Protein 2LT8 (pdb70)

InterPro domains:
  IPR001542 Defensin, invertebrate/fungal [PF01097] (1-40)
  IPR036574 Knottin, scorpion toxin-like superfamily [G3DSA:3.30.30.10] (7-42)
  IPR036574 Knottin, scorpion toxin-like superfamily [SSF57095] (1-41)

Structure (mmCIF, N/CA/C/O backbone):
data_2LT8
#
_entry.id   2LT8
#
loop_
_atom_site.group_PDB
_atom_site.id
_atom_site.type_symbol
_atom_site.label_atom_id
_atom_site.label_alt_id
_atom_site.label_comp_id
_atom_site.label_asym_id
_atom_site.label_entity_id
_atom_site.label_seq_id
_atom_site.pdbx_PDB_ins_code
_atom_site.Cartn_x
_atom_site.Cartn_y
_atom_site.Cartn_z
_atom_site.occupancy
_atom_site.B_iso_or_equiv
_atom_site.auth_seq_id
_atom_site.auth_comp_id
_atom_site.auth_asym_id
_atom_site.auth_atom_id
_atom_site.pdbx_PDB_model_num
ATOM 1 N N . GLY A 1 1 ? -1.178 0.596 1.748 1.00 25.00 1 GLY A N 1
ATOM 2 C CA . GLY A 1 1 ? -0.023 1.009 0.937 1.00 25.00 1 GLY A CA 1
ATOM 3 C C . GLY A 1 1 ? 0.662 -0.177 0.323 1.00 25.00 1 GLY A C 1
ATOM 4 O O . GLY A 1 1 ? 0.174 -1.279 0.487 1.00 25.00 1 GLY A O 1
ATOM 9 N N . PHE A 1 2 ? 1.768 0.044 -0.383 1.00 25.00 2 PHE A N 1
ATOM 10 C CA . PHE A 1 2 ? 2.547 -1.040 -1.006 1.00 25.00 2 PHE A CA 1
ATOM 11 C C . PHE A 1 2 ? 1.679 -1.919 -1.910 1.00 25.00 2 PHE A C 1
ATOM 12 O O . PHE A 1 2 ? 1.721 -3.133 -1.847 1.00 25.00 2 PHE A O 1
ATOM 29 N N . GLY A 1 3 ? 0.859 -1.268 -2.725 1.00 25.00 3 GLY A N 1
ATOM 30 C CA . GLY A 1 3 ? 0.005 -1.966 -3.671 1.00 25.00 3 GLY A CA 1
ATOM 31 C C . GLY A 1 3 ? -1.313 -2.433 -3.097 1.00 25.00 3 GLY A C 1
ATOM 32 O O . GLY A 1 3 ? -2.224 -2.765 -3.845 1.00 25.00 3 GLY A O 1
ATOM 36 N N . CYS A 1 4 ? -1.436 -2.450 -1.778 1.00 25.00 4 CYS A N 1
ATOM 37 C CA . CYS A 1 4 ? -2.642 -2.961 -1.141 1.00 25.00 4 CYS A CA 1
ATOM 38 C C . CYS A 1 4 ? -3.518 -1.865 -0.498 1.00 25.00 4 CYS A C 1
ATOM 39 O O . CYS A 1 4 ? -2.995 -0.873 0.035 1.00 25.00 4 CYS A O 1
ATOM 46 N N . PRO A 1 5 ? -4.863 -2.028 -0.528 1.00 25.00 5 PRO A N 1
ATOM 47 C CA . PRO A 1 5 ? -5.609 -3.140 -1.141 1.00 25.00 5 PRO A CA 1
ATOM 48 C C . PRO A 1 5 ? -5.555 -3.104 -2.671 1.00 25.00 5 PRO A C 1
ATOM 49 O O . PRO A 1 5 ? -5.594 -2.038 -3.271 1.00 25.00 5 PRO A O 1
ATOM 60 N N . GLY A 1 6 ? -5.448 -4.275 -3.280 1.00 25.00 6 GLY A N 1
ATOM 61 C CA . GLY A 1 6 ? -5.349 -4.373 -4.730 1.00 25.00 6 GLY A CA 1
ATOM 62 C C . GLY A 1 6 ? -4.385 -5.467 -5.134 1.00 25.00 6 GLY A C 1
ATOM 63 O O . GLY A 1 6 ? -4.799 -6.494 -5.658 1.00 25.00 6 GLY A O 1
ATOM 67 N N . ASP A 1 7 ? -3.111 -5.268 -4.838 1.00 25.00 7 ASP A N 1
ATOM 68 C CA . ASP A 1 7 ? -2.068 -6.245 -5.157 1.00 25.00 7 ASP A CA 1
ATOM 69 C C . ASP A 1 7 ? -1.286 -6.702 -3.930 1.00 25.00 7 ASP A C 1
ATOM 70 O O . ASP A 1 7 ? -0.654 -5.904 -3.235 1.00 25.00 7 ASP A O 1
ATOM 79 N N . ALA A 1 8 ? -1.309 -8.005 -3.687 1.00 25.00 8 ALA A N 1
ATOM 80 C CA . ALA A 1 8 ? -0.572 -8.599 -2.580 1.00 25.00 8 ALA A CA 1
ATOM 81 C C . ALA A 1 8 ? 0.908 -8.832 -2.936 1.00 25.00 8 ALA A C 1
ATOM 82 O O . ALA A 1 8 ? 1.733 -9.007 -2.044 1.00 25.00 8 ALA A O 1
ATOM 89 N N . TYR A 1 9 ? 1.243 -8.865 -4.219 1.00 25.00 9 TYR A N 1
ATOM 90 C CA . TYR A 1 9 ? 2.623 -9.145 -4.623 1.00 25.00 9 TYR A CA 1
ATOM 91 C C . TYR A 1 9 ? 3.555 -8.003 -4.221 1.00 25.00 9 TYR A C 1
ATOM 92 O O . TYR A 1 9 ? 4.601 -8.238 -3.636 1.00 25.00 9 TYR A O 1
ATOM 110 N N . GLN A 1 10 ? 3.155 -6.767 -4.474 1.00 25.00 10 GLN A N 1
ATOM 111 C CA . GLN A 1 10 ? 3.964 -5.612 -4.079 1.00 25.00 10 GLN A CA 1
ATOM 112 C C . GLN A 1 10 ? 4.094 -5.544 -2.551 1.00 25.00 10 GLN A C 1
ATOM 113 O O . GLN A 1 10 ? 5.144 -5.184 -2.015 1.00 25.00 10 GLN A O 1
ATOM 127 N N . CYS A 1 11 ? 3.042 -5.950 -1.851 1.00 25.00 11 CYS A N 1
ATOM 128 C CA . CYS A 1 11 ? 3.064 -6.020 -0.391 1.00 25.00 11 CYS A CA 1
ATOM 129 C C . CYS A 1 11 ? 4.103 -7.054 0.063 1.00 25.00 11 CYS A C 1
ATOM 130 O O . CYS A 1 11 ? 4.882 -6.824 0.994 1.00 25.00 11 CYS A O 1
ATOM 137 N N . SER A 1 12 ? 4.141 -8.179 -0.634 1.00 25.00 12 SER A N 1
ATOM 138 C CA . SER A 1 12 ? 5.119 -9.232 -0.369 1.00 25.00 12 SER A CA 1
ATOM 139 C C . SER A 1 12 ? 6.536 -8.749 -0.648 1.00 25.00 12 SER A C 1
ATOM 140 O O . SER A 1 12 ? 7.421 -8.968 0.167 1.00 0.00 12 SER A O 1
ATOM 148 N N . GLU A 1 13 ? 6.757 -8.064 -1.762 1.00 25.00 13 GLU A N 1
ATOM 149 C CA . GLU A 1 13 ? 8.078 -7.540 -2.084 1.00 25.00 13 GLU A CA 1
ATOM 150 C C . GLU A 1 13 ? 8.548 -6.560 -1.022 1.00 25.00 13 GLU A C 1
ATOM 151 O O . GLU A 1 13 ? 9.700 -6.609 -0.593 1.00 25.00 13 GLU A O 1
ATOM 163 N N . HIS A 1 14 ? 7.648 -5.706 -0.558 1.00 25.00 14 HIS A N 1
ATOM 164 C CA . HIS A 1 14 ? 7.973 -4.761 0.507 1.00 25.00 14 HIS A CA 1
ATOM 165 C C . HIS A 1 14 ? 8.422 -5.511 1.757 1.00 25.00 14 HIS A C 1
ATOM 166 O O . HIS A 1 14 ? 9.459 -5.199 2.338 1.00 25.00 14 HIS A O 1
ATOM 180 N N . CYS A 1 15 ? 7.672 -6.528 2.149 1.00 25.00 15 CYS A N 1
ATOM 181 C CA . CYS A 1 15 ? 8.026 -7.315 3.322 1.00 25.00 15 CYS A CA 1
ATOM 182 C C . CYS A 1 15 ? 9.348 -8.057 3.144 1.00 25.00 15 CYS A C 1
ATOM 183 O O . CYS A 1 15 ? 10.180 -8.062 4.041 1.00 25.00 15 CYS A O 1
ATOM 190 N N . ARG A 1 16 ? 9.564 -8.652 1.982 1.00 25.00 16 ARG A N 1
ATOM 191 C CA . ARG A 1 16 ? 10.824 -9.356 1.707 1.00 25.00 16 ARG A CA 1
ATOM 192 C C . ARG A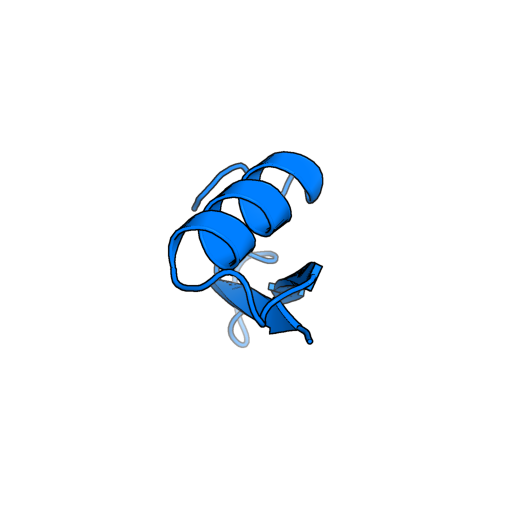 1 16 ? 12.013 -8.392 1.774 1.00 25.00 16 ARG A C 1
ATOM 193 O O . ARG A 1 16 ? 13.085 -8.754 2.249 1.00 25.00 16 ARG A O 1
ATOM 214 N N . ALA A 1 17 ? 11.809 -7.154 1.341 1.00 25.00 17 ALA A N 1
ATOM 215 C CA . ALA A 1 17 ? 12.855 -6.137 1.386 1.00 25.00 17 ALA A CA 1
ATOM 216 C C . ALA A 1 17 ? 13.224 -5.751 2.827 1.00 25.00 17 ALA A C 1
ATOM 217 O O . ALA A 1 17 ? 14.367 -5.399 3.105 1.00 25.00 17 ALA A O 1
ATOM 224 N N . LEU A 1 18 ? 12.263 -5.827 3.741 1.00 25.00 18 LEU A N 1
ATOM 225 C CA . LEU A 1 18 ? 12.519 -5.495 5.150 1.00 25.00 18 LEU A CA 1
ATOM 226 C C . LEU A 1 18 ? 13.426 -6.532 5.810 1.00 25.00 18 LEU A C 1
ATOM 227 O O . LEU A 1 18 ? 13.988 -6.289 6.878 1.00 25.00 18 LEU A O 1
ATOM 243 N N . GLY A 1 19 ? 13.535 -7.705 5.207 1.00 25.00 19 GLY A N 1
ATOM 244 C CA . GLY A 1 19 ? 14.371 -8.753 5.760 1.00 25.00 19 GLY A CA 1
ATOM 245 C C . GLY A 1 19 ? 14.200 -10.042 4.995 1.00 25.00 19 GLY A C 1
ATOM 246 O O . GLY A 1 19 ? 13.083 -10.499 4.825 1.00 25.00 19 GLY A O 1
ATOM 250 N N . GLY A 1 20 ? 15.305 -10.648 4.576 1.00 25.00 20 GLY A N 1
ATOM 251 C CA . GLY A 1 20 ? 15.251 -11.866 3.772 1.00 25.00 20 GLY A CA 1
ATOM 252 C C . GLY A 1 20 ? 14.649 -13.082 4.440 1.00 25.00 20 GLY A C 1
ATOM 253 O O . GLY A 1 20 ? 14.315 -14.060 3.786 1.00 25.00 20 GLY A O 1
ATOM 257 N N . GLY A 1 21 ? 14.499 -13.008 5.750 1.00 25.00 21 GLY A N 1
ATOM 258 C CA . GLY A 1 21 ? 13.858 -14.086 6.488 1.00 25.00 21 GLY A CA 1
ATOM 259 C C . GLY A 1 21 ? 12.367 -14.113 6.201 1.00 25.00 21 GLY A C 1
ATOM 260 O O . GLY A 1 21 ? 11.727 -15.149 6.312 1.00 25.00 21 GLY A O 1
ATOM 264 N N . ARG A 1 22 ? 11.817 -12.966 5.819 1.00 25.00 22 ARG A N 1
ATOM 265 C CA . ARG A 1 22 ? 10.424 -12.867 5.459 1.00 25.00 22 ARG A CA 1
ATOM 266 C C . ARG A 1 22 ? 10.276 -13.410 4.059 1.00 25.00 22 ARG A C 1
ATOM 267 O O . ARG A 1 22 ? 10.967 -12.977 3.142 1.00 25.00 22 ARG A O 1
ATOM 288 N N . THR A 1 23 ? 9.369 -14.348 3.888 1.00 25.00 23 THR A N 1
ATOM 289 C CA . THR A 1 23 ? 9.156 -14.966 2.588 1.00 25.00 23 THR A CA 1
ATOM 290 C C . THR A 1 23 ? 8.116 -14.184 1.816 1.00 25.00 23 THR A C 1
ATOM 291 O O . THR A 1 23 ? 8.015 -14.302 0.591 1.00 25.00 23 THR A O 1
ATOM 302 N N . GLY A 1 24 ? 7.380 -13.341 2.520 1.00 25.00 24 GLY A N 1
ATOM 303 C CA . GLY A 1 24 ? 6.371 -12.524 1.888 1.00 25.00 24 GLY A CA 1
ATOM 304 C C . GLY A 1 24 ? 5.558 -11.735 2.883 1.00 25.00 24 GLY A C 1
ATOM 305 O O . GLY A 1 24 ? 6.043 -11.382 3.958 1.00 25.00 24 GLY A O 1
ATOM 309 N N . GLY A 1 25 ? 4.313 -11.462 2.535 1.00 25.00 25 GLY A N 1
ATOM 310 C CA . GLY A 1 25 ? 3.427 -10.720 3.408 1.00 25.00 25 GLY A CA 1
ATOM 311 C C . GLY A 1 25 ? 2.021 -10.752 2.864 1.00 25.00 25 GLY A C 1
ATOM 312 O O . GLY A 1 25 ? 1.808 -11.146 1.720 1.00 25.00 25 GLY A O 1
ATOM 316 N N . TYR A 1 26 ? 1.069 -10.355 3.690 1.00 25.00 26 TYR A N 1
ATOM 317 C CA . TYR A 1 26 ? -0.343 -10.348 3.330 1.00 25.00 26 TYR A CA 1
ATOM 318 C C . TYR A 1 26 ? -0.948 -9.006 3.721 1.00 25.00 26 TYR A C 1
ATOM 319 O O . TYR A 1 26 ? -0.373 -8.264 4.519 1.00 25.00 26 TYR A O 1
ATOM 337 N N . CYS A 1 27 ? -2.105 -8.692 3.162 1.00 25.00 27 CYS A N 1
ATOM 338 C CA . CYS A 1 27 ? -2.763 -7.421 3.432 1.00 25.00 27 CYS A CA 1
ATOM 339 C C . CYS A 1 27 ? -3.934 -7.598 4.391 1.00 25.00 27 CYS A C 1
ATOM 340 O O . CYS A 1 27 ? -4.738 -8.513 4.238 1.00 25.00 27 CYS A O 1
ATOM 347 N N . ALA A 1 28 ? -4.035 -6.698 5.352 1.00 25.00 28 ALA A N 1
ATOM 348 C CA . ALA A 1 28 ? -5.124 -6.683 6.319 1.00 25.00 28 ALA A CA 1
ATOM 349 C C . ALA A 1 28 ? -5.424 -5.209 6.565 1.00 25.00 28 ALA A C 1
ATOM 350 O O . ALA A 1 28 ? -4.852 -4.355 5.897 1.00 25.00 28 ALA A O 1
ATOM 357 N N . GLY A 1 29 ? -6.284 -4.882 7.511 1.00 25.00 29 GLY A N 1
ATOM 358 C CA . GLY A 1 29 ? -6.551 -3.481 7.773 1.00 25.00 29 GLY A CA 1
ATOM 359 C C . GLY A 1 29 ? -7.360 -3.227 9.025 1.00 25.00 29 GLY A C 1
ATOM 360 O O . GLY A 1 29 ? -7.703 -4.172 9.734 1.00 25.00 29 GLY A O 1
ATOM 364 N N . PRO A 1 30 ? -7.652 -1.952 9.338 1.00 25.00 30 PRO A N 1
ATOM 365 C CA . PRO A 1 30 ? -8.464 -1.573 10.500 1.00 25.00 30 PRO A CA 1
ATOM 366 C C . PRO A 1 30 ? -9.915 -1.985 10.375 1.00 25.00 30 PRO A C 1
ATOM 367 O O . PRO A 1 30 ? -10.346 -2.549 9.385 1.00 25.00 30 PRO A O 1
ATOM 378 N N . TRP A 1 31 ? -10.678 -1.579 11.376 1.00 25.00 31 TRP A N 1
ATOM 379 C CA . TRP A 1 31 ? -12.135 -1.742 11.397 1.00 25.00 31 TRP A CA 1
ATOM 380 C C . TRP A 1 31 ? -12.860 -0.926 10.310 1.00 25.00 31 TRP A C 1
ATOM 381 O O . TRP A 1 31 ? -14.085 -0.910 10.251 1.00 25.00 31 TRP A O 1
ATOM 402 N N . TYR A 1 32 ? -12.097 -0.206 9.503 1.00 25.00 32 TYR A N 1
ATOM 403 C CA . TYR A 1 32 ? -12.627 0.651 8.455 1.00 25.00 32 TYR A CA 1
ATOM 404 C C . TYR A 1 32 ? -11.686 0.560 7.255 1.00 25.00 32 TYR A C 1
ATOM 405 O O . TYR A 1 32 ? -10.548 0.108 7.398 1.00 25.00 32 TYR A O 1
ATOM 423 N N . LEU A 1 33 ? -12.179 0.996 6.094 1.00 25.00 33 LEU A N 1
ATOM 424 C CA . LEU A 1 33 ? -11.477 0.888 4.797 1.00 25.00 33 LEU A CA 1
ATOM 425 C C . LEU A 1 33 ? -11.295 -0.596 4.425 1.00 25.00 33 LEU A C 1
ATOM 426 O O . LEU A 1 33 ? -12.009 -1.449 4.929 1.00 25.00 33 LEU A O 1
ATOM 442 N N . GLY A 1 34 ? -10.407 -0.874 3.480 1.00 25.00 34 GLY A N 1
ATOM 443 C CA . GLY A 1 34 ? -10.208 -2.237 3.001 1.00 25.00 34 GLY A CA 1
ATOM 444 C C . GLY A 1 34 ? -9.044 -2.925 3.686 1.00 25.00 34 GLY A C 1
ATOM 445 O O . GLY A 1 34 ? -9.087 -3.207 4.873 1.00 25.00 34 GLY A O 1
ATOM 449 N N . HIS A 1 35 ? -7.970 -3.151 2.940 1.00 25.00 35 HIS A N 1
ATOM 450 C CA . HIS A 1 35 ? -6.766 -3.781 3.492 1.00 25.00 35 HIS A CA 1
ATOM 451 C C . HIS A 1 35 ? -5.497 -2.924 3.291 1.00 25.00 35 HIS A C 1
ATOM 452 O O . HIS A 1 35 ? -4.591 -3.311 2.551 1.00 25.00 35 HIS A O 1
ATOM 466 N N . PRO A 1 36 ? -5.439 -1.717 3.898 1.00 25.00 36 PRO A N 1
ATOM 467 C CA . PRO A 1 36 ? -4.252 -0.876 3.674 1.00 25.00 36 PRO A CA 1
ATOM 468 C C . PRO A 1 36 ? -2.977 -1.314 4.399 1.00 25.00 36 PRO A C 1
ATOM 469 O O . PRO A 1 36 ? -1.885 -0.832 4.091 1.00 25.00 36 PRO A O 1
ATOM 480 N N . THR A 1 37 ? -3.119 -2.158 5.408 1.00 25.00 37 THR A N 1
ATOM 481 C CA . THR A 1 37 ? -2.004 -2.544 6.266 1.00 25.00 37 THR A CA 1
ATOM 482 C C . THR A 1 37 ? -1.296 -3.795 5.756 1.00 25.00 37 THR A C 1
ATOM 483 O O . THR A 1 37 ? -1.862 -4.884 5.745 1.00 25.00 37 THR A O 1
ATOM 494 N N . CYS A 1 38 ? -0.034 -3.649 5.386 1.00 25.00 38 CYS A N 1
ATOM 495 C CA . CYS A 1 38 ? 0.779 -4.805 5.036 1.00 25.00 38 CYS A CA 1
ATOM 496 C C . CYS A 1 38 ? 1.282 -5.421 6.331 1.00 25.00 38 CYS A C 1
ATOM 497 O O . CYS A 1 38 ? 1.803 -4.722 7.196 1.00 25.00 38 CYS A O 1
ATOM 504 N N . THR A 1 39 ? 1.135 -6.727 6.450 1.00 25.00 39 THR A N 1
ATOM 505 C CA . THR A 1 39 ? 1.606 -7.476 7.599 1.00 25.00 39 THR A CA 1
ATOM 506 C C . THR A 1 39 ? 2.485 -8.570 7.010 1.00 25.00 39 THR A C 1
ATOM 507 O O . THR A 1 39 ? 2.116 -9.179 6.018 1.00 25.00 39 THR A O 1
ATOM 518 N N . CYS A 1 40 ? 3.673 -8.775 7.555 1.00 25.00 40 CYS A N 1
ATOM 519 C CA . CYS A 1 40 ? 4.647 -9.637 6.894 1.00 25.00 40 CYS A CA 1
ATOM 520 C C . CYS A 1 40 ? 4.634 -11.058 7.420 1.00 25.00 40 CYS A C 1
ATOM 521 O O . CYS A 1 40 ? 4.262 -11.306 8.564 1.00 25.00 40 CYS A O 1
ATOM 528 N N . SER A 1 41 ? 5.031 -11.977 6.555 1.00 25.00 41 SER A N 1
ATOM 529 C CA . SER A 1 41 ? 5.028 -13.399 6.856 1.00 25.00 41 SER A CA 1
ATOM 530 C C . SER A 1 41 ? 6.425 -13.952 6.667 1.00 25.00 41 SER A C 1
ATOM 531 O O . SER A 1 41 ? 7.220 -13.419 5.887 1.00 25.00 41 SER A O 1
ATOM 539 N N . PHE A 1 42 ? 6.699 -15.043 7.354 1.00 25.00 42 PHE A N 1
ATOM 540 C CA . PHE A 1 42 ? 7.957 -15.762 7.239 1.00 25.00 42 PHE A CA 1
ATOM 541 C C . PHE A 1 42 ? 7.523 -17.119 6.724 1.00 25.00 42 PHE A C 1
ATOM 542 O O . PHE A 1 42 ? 6.310 -17.389 6.884 1.00 25.00 42 PHE A O 1
ATOM 560 N N . GLY A 1 1 ? -0.901 0.495 1.591 1.00 25.00 1 GLY A N 2
ATOM 561 C CA . GLY A 1 1 ? 0.219 0.920 0.734 1.00 25.00 1 GLY A CA 2
ATOM 562 C C . GLY A 1 1 ? 0.897 -0.259 0.101 1.00 25.00 1 GLY A C 2
ATOM 563 O O . GLY A 1 1 ? 0.475 -1.375 0.353 1.00 25.00 1 GLY A O 2
ATOM 568 N N . PHE A 1 2 ? 1.920 -0.024 -0.719 1.00 25.00 2 PHE A N 2
ATOM 569 C CA . PHE A 1 2 ? 2.670 -1.101 -1.384 1.00 25.00 2 PHE A CA 2
ATOM 570 C C . PHE A 1 2 ? 1.749 -2.067 -2.128 1.00 25.00 2 PHE A C 2
ATOM 571 O O . PHE A 1 2 ? 1.812 -3.270 -1.959 1.00 25.00 2 PHE A O 2
ATOM 588 N N . GLY A 1 3 ? 0.873 -1.502 -2.945 1.00 25.00 3 GLY A N 2
ATOM 589 C CA . GLY A 1 3 ? -0.012 -2.286 -3.794 1.00 25.00 3 GLY A CA 2
ATOM 590 C C . GLY A 1 3 ? -1.307 -2.676 -3.124 1.00 25.00 3 GLY A C 2
ATOM 591 O O . GLY A 1 3 ? -2.292 -2.958 -3.796 1.00 25.00 3 GLY A O 2
ATOM 595 N N . CYS A 1 4 ? -1.327 -2.667 -1.803 1.00 25.00 4 CYS A N 2
ATOM 596 C CA . CYS A 1 4 ? -2.510 -3.117 -1.075 1.00 25.00 4 CYS A CA 2
ATOM 597 C C . CYS A 1 4 ? -3.354 -1.965 -0.496 1.00 25.00 4 CYS A C 2
ATOM 598 O O . CYS A 1 4 ? -2.806 -0.943 -0.051 1.00 25.00 4 CYS A O 2
ATOM 605 N N . PRO A 1 5 ? -4.700 -2.113 -0.480 1.00 25.00 5 PRO A N 2
ATOM 606 C CA . PRO A 1 5 ? -5.469 -3.264 -0.980 1.00 25.00 5 PRO A CA 2
ATOM 607 C C . PRO A 1 5 ? -5.514 -3.321 -2.510 1.00 25.00 5 PRO A C 2
ATOM 608 O O . PRO A 1 5 ? -5.592 -2.293 -3.171 1.00 25.00 5 PRO A O 2
ATOM 619 N N . GLY A 1 6 ? -5.466 -4.529 -3.055 1.00 25.00 6 GLY A N 2
ATOM 620 C CA . GLY A 1 6 ? -5.508 -4.718 -4.498 1.00 25.00 6 GLY A CA 2
ATOM 621 C C . GLY A 1 6 ? -4.497 -5.750 -4.948 1.00 25.00 6 GLY A C 2
ATOM 622 O O . GLY A 1 6 ? -4.867 -6.821 -5.417 1.00 25.00 6 GLY A O 2
ATOM 626 N N . ASP A 1 7 ? -3.224 -5.449 -4.754 1.00 25.00 7 ASP A N 2
ATOM 627 C CA . ASP A 1 7 ? -2.135 -6.351 -5.129 1.00 25.00 7 ASP A CA 2
ATOM 628 C C . ASP A 1 7 ? -1.310 -6.792 -3.926 1.00 25.00 7 ASP A C 2
ATOM 629 O O . ASP A 1 7 ? -0.812 -5.970 -3.156 1.00 25.00 7 ASP A O 2
ATOM 638 N N . ALA A 1 8 ? -1.146 -8.100 -3.787 1.00 25.00 8 ALA A N 2
ATOM 639 C CA . ALA A 1 8 ? -0.352 -8.670 -2.711 1.00 25.00 8 ALA A CA 2
ATOM 640 C C . ALA A 1 8 ? 1.118 -8.857 -3.119 1.00 25.00 8 ALA A C 2
ATOM 641 O O . ALA A 1 8 ? 1.971 -9.069 -2.262 1.00 25.00 8 ALA A O 2
ATOM 648 N N . TYR A 1 9 ? 1.418 -8.807 -4.411 1.00 25.00 9 TYR A N 2
ATOM 649 C CA . TYR A 1 9 ? 2.788 -9.036 -4.879 1.00 25.00 9 TYR A CA 2
ATOM 650 C C . TYR A 1 9 ? 3.713 -7.925 -4.396 1.00 25.00 9 TYR A C 2
ATOM 651 O O . TYR A 1 9 ? 4.736 -8.193 -3.776 1.00 25.00 9 TYR A O 2
ATOM 669 N N . GLN A 1 10 ? 3.329 -6.680 -4.628 1.00 25.00 10 GLN A N 2
ATOM 670 C CA . GLN A 1 10 ? 4.129 -5.536 -4.192 1.00 25.00 10 GLN A CA 2
ATOM 671 C C . GLN A 1 10 ? 4.215 -5.483 -2.658 1.00 25.00 10 GLN A C 2
ATOM 672 O O . GLN A 1 10 ? 5.231 -5.084 -2.085 1.00 25.00 10 GLN A O 2
ATOM 686 N N . CYS A 1 11 ? 3.168 -5.953 -1.994 1.00 25.00 11 CYS A N 2
ATOM 687 C CA . CYS A 1 11 ? 3.153 -6.040 -0.534 1.00 25.00 11 CYS A CA 2
ATOM 688 C C . CYS A 1 11 ? 4.189 -7.071 -0.064 1.00 25.00 11 CYS A C 2
ATOM 689 O O . CYS A 1 11 ? 4.932 -6.845 0.897 1.00 25.00 11 CYS A O 2
ATOM 696 N N . SER A 1 12 ? 4.269 -8.188 -0.775 1.00 25.00 12 SER A N 2
ATOM 697 C CA . SER A 1 12 ? 5.254 -9.228 -0.486 1.00 25.00 12 SER A CA 2
ATOM 698 C C . SER A 1 12 ? 6.662 -8.700 -0.723 1.00 25.00 12 SER A C 2
ATOM 699 O O . SER A 1 12 ? 7.539 -8.907 0.106 1.00 0.00 12 SER A O 2
ATOM 707 N N . GLU A 1 13 ? 6.878 -7.986 -1.820 1.00 25.00 13 GLU A N 2
ATOM 708 C CA . GLU A 1 13 ? 8.186 -7.415 -2.119 1.00 25.00 13 GLU A CA 2
ATOM 709 C C . GLU A 1 13 ? 8.628 -6.473 -1.004 1.00 25.00 13 GLU A C 2
ATOM 710 O O . GLU A 1 13 ? 9.773 -6.525 -0.556 1.00 25.00 13 GLU A O 2
ATOM 722 N N . HIS A 1 14 ? 7.708 -5.646 -0.527 1.00 25.00 14 HIS A N 2
ATOM 723 C CA . HIS A 1 14 ? 7.998 -4.730 0.569 1.00 25.00 14 HIS A CA 2
ATOM 724 C C . HIS A 1 14 ? 8.413 -5.495 1.821 1.00 25.00 14 HIS A C 2
ATOM 725 O O . HIS A 1 14 ? 9.430 -5.183 2.438 1.00 25.00 14 HIS A O 2
ATOM 739 N N . CYS A 1 15 ? 7.655 -6.518 2.181 1.00 25.00 15 CYS A N 2
ATOM 740 C CA . CYS A 1 15 ? 7.983 -7.314 3.357 1.00 25.00 15 CYS A CA 2
ATOM 741 C C . CYS A 1 15 ? 9.327 -8.017 3.210 1.00 25.00 15 CYS A C 2
ATOM 742 O O . CYS A 1 15 ? 10.130 -8.019 4.134 1.00 25.00 15 CYS A O 2
ATOM 749 N N . ARG A 1 16 ? 9.589 -8.589 2.046 1.00 25.00 16 ARG A N 2
ATOM 750 C CA . ARG A 1 16 ? 10.861 -9.276 1.802 1.00 25.00 16 ARG A CA 2
ATOM 751 C C . ARG A 1 16 ? 12.037 -8.305 1.890 1.00 25.00 16 ARG A C 2
ATOM 752 O O . ARG A 1 16 ? 13.097 -8.654 2.399 1.00 25.00 16 ARG A O 2
ATOM 773 N N . ALA A 1 17 ? 11.834 -7.071 1.451 1.00 25.00 17 ALA A N 2
ATOM 774 C CA . ALA A 1 17 ? 12.868 -6.044 1.529 1.00 25.00 17 ALA A CA 2
ATOM 775 C C . ALA A 1 17 ? 13.199 -5.674 2.986 1.00 25.00 17 ALA A C 2
ATOM 776 O O . ALA A 1 17 ? 14.332 -5.327 3.297 1.00 25.00 17 ALA A O 2
ATOM 783 N N . LEU A 1 18 ? 12.210 -5.756 3.871 1.00 25.00 18 LEU A N 2
ATOM 784 C CA . LEU A 1 18 ? 12.425 -5.432 5.289 1.00 25.00 18 LEU A CA 2
ATOM 785 C C . LEU A 1 18 ? 13.296 -6.474 5.992 1.00 25.00 18 LEU A C 2
ATOM 786 O O . LEU A 1 18 ? 13.820 -6.220 7.076 1.00 25.00 18 LEU A O 2
ATOM 802 N N . GLY A 1 19 ? 13.421 -7.660 5.416 1.00 25.00 19 GLY A N 2
ATOM 803 C CA . GLY A 1 19 ? 14.232 -8.694 6.036 1.00 25.00 19 GLY A CA 2
ATOM 804 C C . GLY A 1 19 ? 14.151 -10.003 5.292 1.00 25.00 19 GLY A C 2
ATOM 805 O O . GLY A 1 19 ? 13.067 -10.448 4.960 1.00 25.00 19 GLY A O 2
ATOM 809 N N . GLY A 1 20 ? 15.295 -10.641 5.071 1.00 25.00 20 GLY A N 2
ATOM 810 C CA . GLY A 1 20 ? 15.343 -11.889 4.316 1.00 25.00 20 GLY A CA 2
ATOM 811 C C . GLY A 1 20 ? 14.638 -13.068 4.947 1.00 25.00 20 GLY A C 2
ATOM 812 O O . GLY A 1 20 ? 14.352 -14.056 4.291 1.00 25.00 20 GLY A O 2
ATOM 816 N N . GLY A 1 21 ? 14.348 -12.952 6.231 1.00 25.00 21 GLY A N 2
ATOM 817 C CA . GLY A 1 21 ? 13.608 -13.991 6.925 1.00 25.00 21 GLY A CA 2
ATOM 818 C C . GLY A 1 21 ? 12.143 -13.974 6.532 1.00 25.00 21 GLY A C 2
ATOM 819 O O . GLY A 1 21 ? 11.450 -14.973 6.664 1.00 25.00 21 GLY A O 2
ATOM 823 N N . ARG A 1 22 ? 11.668 -12.831 6.058 1.00 25.00 22 ARG A N 2
ATOM 824 C CA . ARG A 1 22 ? 10.294 -12.694 5.642 1.00 25.00 22 ARG A CA 2
ATOM 825 C C . ARG A 1 22 ? 10.156 -13.272 4.253 1.00 25.00 22 ARG A C 2
ATOM 826 O O . ARG A 1 22 ? 10.873 -12.888 3.334 1.00 25.00 22 ARG A O 2
ATOM 847 N N . THR A 1 23 ? 9.238 -14.203 4.105 1.00 25.00 23 THR A N 2
ATOM 848 C CA . THR A 1 23 ? 9.048 -14.894 2.840 1.00 25.00 23 THR A CA 2
ATOM 849 C C . THR A 1 23 ? 8.085 -14.129 1.957 1.00 25.00 23 THR A C 2
ATOM 850 O O . THR A 1 23 ? 8.078 -14.284 0.731 1.00 25.00 23 THR A O 2
ATOM 861 N N . GLY A 1 24 ? 7.298 -13.273 2.580 1.00 25.00 24 GLY A N 2
ATOM 862 C CA . GLY A 1 24 ? 6.318 -12.485 1.866 1.00 25.00 24 GLY A CA 2
ATOM 863 C C . GLY A 1 24 ? 5.419 -11.756 2.831 1.00 25.00 24 GLY A C 2
ATOM 864 O O . GLY A 1 24 ? 5.850 -11.404 3.925 1.00 25.00 24 GLY A O 2
ATOM 868 N N . GLY A 1 25 ? 4.169 -11.542 2.456 1.00 25.00 25 GLY A N 2
ATOM 869 C CA . GLY A 1 25 ? 3.238 -10.864 3.333 1.00 25.00 25 GLY A CA 2
ATOM 870 C C . GLY A 1 25 ? 1.808 -10.980 2.859 1.00 25.00 25 GLY A C 2
ATOM 871 O O . GLY A 1 25 ? 1.546 -11.401 1.733 1.00 25.00 25 GLY A O 2
ATOM 875 N N . TYR A 1 26 ? 0.896 -10.587 3.730 1.00 25.00 26 TYR A N 2
ATOM 876 C CA . TYR A 1 26 ? -0.538 -10.590 3.464 1.00 25.00 26 TYR A CA 2
ATOM 877 C C . TYR A 1 26 ? -1.033 -9.190 3.797 1.00 25.00 26 TYR A C 2
ATOM 878 O O . TYR A 1 26 ? -0.311 -8.414 4.421 1.00 25.00 26 TYR A O 2
ATOM 896 N N . CYS A 1 27 ? -2.255 -8.867 3.414 1.00 25.00 27 CYS A N 2
ATOM 897 C CA . CYS A 1 27 ? -2.802 -7.545 3.695 1.00 25.00 27 CYS A CA 2
ATOM 898 C C . CYS A 1 27 ? -3.947 -7.634 4.697 1.00 25.00 27 CYS A C 2
ATOM 899 O O . CYS A 1 27 ? -4.784 -8.528 4.616 1.00 25.00 27 CYS A O 2
ATOM 906 N N . ALA A 1 28 ? -3.972 -6.689 5.622 1.00 25.00 28 ALA A N 2
ATOM 907 C CA . ALA A 1 28 ? -5.007 -6.589 6.644 1.00 25.00 28 ALA A CA 2
ATOM 908 C C . ALA A 1 28 ? -5.252 -5.092 6.801 1.00 25.00 28 ALA A C 2
ATOM 909 O O . ALA A 1 28 ? -4.692 -4.309 6.045 1.00 25.00 28 ALA A O 2
ATOM 916 N N . GLY A 1 29 ? -6.056 -4.664 7.757 1.00 25.00 29 GLY A N 2
ATOM 917 C CA . GLY A 1 29 ? -6.275 -3.239 7.910 1.00 25.00 29 GLY A CA 2
ATOM 918 C C . GLY A 1 29 ? -7.009 -2.836 9.175 1.00 25.00 29 GLY A C 2
ATOM 919 O O . GLY A 1 29 ? -7.272 -3.683 10.027 1.00 25.00 29 GLY A O 2
ATOM 923 N N . PRO A 1 30 ? -7.323 -1.535 9.332 1.00 25.00 30 PRO A N 2
ATOM 924 C CA . PRO A 1 30 ? -8.058 -1.009 10.490 1.00 25.00 30 PRO A CA 2
ATOM 925 C C . PRO A 1 30 ? -9.501 -1.473 10.558 1.00 25.00 30 PRO A C 2
ATOM 926 O O . PRO A 1 30 ? -9.999 -2.171 9.690 1.00 25.00 30 PRO A O 2
ATOM 937 N N . TRP A 1 31 ? -10.186 -0.964 11.568 1.00 25.00 31 TRP A N 2
ATOM 938 C CA . TRP A 1 31 ? -11.631 -1.159 11.751 1.00 25.00 31 TRP A CA 2
ATOM 939 C C . TRP A 1 31 ? -12.478 -0.481 10.658 1.00 25.00 31 TRP A C 2
ATOM 940 O O . TRP A 1 31 ? -13.703 -0.503 10.712 1.00 25.00 31 TRP A O 2
ATOM 961 N N . TYR A 1 32 ? -11.818 0.165 9.712 1.00 25.00 32 TYR A N 2
ATOM 962 C CA . TYR A 1 32 ? -12.468 0.866 8.617 1.00 25.00 32 TYR A CA 2
ATOM 963 C C . TYR A 1 32 ? -11.565 0.706 7.396 1.00 25.00 32 TYR A C 2
ATOM 964 O O . TYR A 1 32 ? -10.407 0.309 7.541 1.00 25.00 32 TYR A O 2
ATOM 982 N N . LEU A 1 33 ? -12.109 1.017 6.218 1.00 25.00 33 LEU A N 2
ATOM 983 C CA . LEU A 1 33 ? -11.449 0.804 4.912 1.00 25.00 33 LEU A CA 2
ATOM 984 C C . LEU A 1 33 ? -11.251 -0.702 4.683 1.00 25.00 33 LEU A C 2
ATOM 985 O O . LEU A 1 33 ? -11.886 -1.514 5.337 1.00 25.00 33 LEU A O 2
ATOM 1001 N N . GLY A 1 34 ? -10.433 -1.055 3.700 1.00 25.00 34 GLY A N 2
ATOM 1002 C CA . GLY A 1 34 ? -10.214 -2.454 3.359 1.00 25.00 34 GLY A CA 2
ATOM 1003 C C . GLY A 1 34 ? -8.972 -3.017 4.017 1.00 25.00 34 GLY A C 2
ATOM 1004 O O . GLY A 1 34 ? -8.907 -3.161 5.228 1.00 25.00 34 GLY A O 2
ATOM 1008 N N . HIS A 1 35 ? -7.957 -3.296 3.213 1.00 25.00 35 HIS A N 2
ATOM 1009 C CA . HIS A 1 35 ? -6.703 -3.858 3.729 1.00 25.00 35 HIS A CA 2
ATOM 1010 C C . HIS A 1 35 ? -5.441 -3.043 3.362 1.00 25.00 35 HIS A C 2
ATOM 1011 O O . HIS A 1 35 ? -4.590 -3.513 2.611 1.00 25.00 35 HIS A O 2
ATOM 1025 N N . PRO A 1 36 ? -5.319 -1.794 3.865 1.00 25.00 36 PRO A N 2
ATOM 1026 C CA . PRO A 1 36 ? -4.126 -0.990 3.546 1.00 25.00 36 PRO A CA 2
ATOM 1027 C C . PRO A 1 36 ? -2.827 -1.415 4.232 1.00 25.00 36 PRO A C 2
ATOM 1028 O O . PRO A 1 36 ? -1.744 -0.967 3.848 1.00 25.00 36 PRO A O 2
ATOM 1039 N N . THR A 1 37 ? -2.932 -2.198 5.290 1.00 25.00 37 THR A N 2
ATOM 1040 C CA . THR A 1 37 ? -1.784 -2.564 6.112 1.00 25.00 37 THR A CA 2
ATOM 1041 C C . THR A 1 37 ? -1.123 -3.836 5.607 1.00 25.00 37 THR A C 2
ATOM 1042 O O . THR A 1 37 ? -1.727 -4.907 5.611 1.00 25.00 37 THR A O 2
ATOM 1053 N N . CYS A 1 38 ? 0.143 -3.736 5.234 1.00 25.00 38 CYS A N 2
ATOM 1054 C CA . CYS A 1 38 ? 0.915 -4.918 4.882 1.00 25.00 38 CYS A CA 2
ATOM 1055 C C . CYS A 1 38 ? 1.380 -5.545 6.182 1.00 25.00 38 CYS A C 2
ATOM 1056 O O . CYS A 1 38 ? 1.947 -4.868 7.040 1.00 25.00 38 CYS A O 2
ATOM 1063 N N . THR A 1 39 ? 1.126 -6.831 6.326 1.00 25.00 39 THR A N 2
ATOM 1064 C CA . THR A 1 39 ? 1.517 -7.588 7.497 1.00 25.00 39 THR A CA 2
ATOM 1065 C C . THR A 1 39 ? 2.383 -8.703 6.949 1.00 25.00 39 THR A C 2
ATOM 1066 O O . THR A 1 39 ? 2.018 -9.339 5.975 1.00 25.00 39 THR A O 2
ATOM 1077 N N . CYS A 1 40 ? 3.561 -8.896 7.507 1.00 25.00 40 CYS A N 2
ATOM 1078 C CA . CYS A 1 40 ? 4.545 -9.751 6.857 1.00 25.00 40 CYS A CA 2
ATOM 1079 C C . CYS A 1 40 ? 4.550 -11.165 7.395 1.00 25.00 40 CYS A C 2
ATOM 1080 O O . CYS A 1 40 ? 4.255 -11.404 8.563 1.00 25.00 40 CYS A O 2
ATOM 1087 N N . SER A 1 41 ? 4.878 -12.091 6.508 1.00 25.00 41 SER A N 2
ATOM 1088 C CA . SER A 1 41 ? 4.901 -13.507 6.817 1.00 25.00 41 SER A CA 2
ATOM 1089 C C . SER A 1 41 ? 6.335 -13.985 6.767 1.00 25.00 41 SER A C 2
ATOM 1090 O O . SER A 1 41 ? 7.169 -13.410 6.064 1.00 25.00 41 SER A O 2
ATOM 1098 N N . PHE A 1 42 ? 6.598 -15.063 7.480 1.00 25.00 42 PHE A N 2
ATOM 1099 C CA . PHE A 1 42 ? 7.890 -15.726 7.491 1.00 25.00 42 PHE A CA 2
ATOM 1100 C C . PHE A 1 42 ? 7.529 -17.133 7.049 1.00 25.00 42 PHE A C 2
ATOM 1101 O O . PHE A 1 42 ? 6.301 -17.392 7.050 1.00 25.00 42 PHE A O 2
ATOM 1119 N N . GLY A 1 1 ? -1.021 0.564 2.103 1.00 25.00 1 GLY A N 3
ATOM 1120 C CA . GLY A 1 1 ? 0.096 1.085 1.293 1.00 25.00 1 GLY A CA 3
ATOM 1121 C C . GLY A 1 1 ? 0.860 -0.030 0.638 1.00 25.00 1 GLY A C 3
ATOM 1122 O O . GLY A 1 1 ? 0.445 -1.171 0.757 1.00 25.00 1 GLY A O 3
ATOM 1127 N N . PHE A 1 2 ? 1.958 0.292 -0.043 1.00 25.00 2 PHE A N 3
ATOM 1128 C CA . PHE A 1 2 ? 2.815 -0.712 -0.705 1.00 25.00 2 PHE A CA 3
ATOM 1129 C C . PHE A 1 2 ? 2.020 -1.567 -1.693 1.00 25.00 2 PHE A C 3
ATOM 1130 O O . PHE A 1 2 ? 2.156 -2.779 -1.747 1.00 25.00 2 PHE A O 3
ATOM 1147 N N . GLY A 1 3 ? 1.150 -0.902 -2.438 1.00 25.00 3 GLY A N 3
ATOM 1148 C CA . GLY A 1 3 ? 0.334 -1.558 -3.446 1.00 25.00 3 GLY A CA 3
ATOM 1149 C C . GLY A 1 3 ? -0.989 -2.057 -2.910 1.00 25.00 3 GLY A C 3
ATOM 1150 O O . GLY A 1 3 ? -1.955 -2.220 -3.652 1.00 25.00 3 GLY A O 3
ATOM 1154 N N . CYS A 1 4 ? -1.056 -2.277 -1.609 1.00 25.00 4 CYS A N 3
ATOM 1155 C CA . CYS A 1 4 ? -2.280 -2.771 -0.999 1.00 25.00 4 CYS A CA 3
ATOM 1156 C C . CYS A 1 4 ? -3.139 -1.624 -0.437 1.00 25.00 4 CYS A C 3
ATOM 1157 O O . CYS A 1 4 ? -2.603 -0.587 -0.020 1.00 25.00 4 CYS A O 3
ATOM 1164 N N . PRO A 1 5 ? -4.478 -1.792 -0.404 1.00 25.00 5 PRO A N 3
ATOM 1165 C CA . PRO A 1 5 ? -5.259 -2.963 -0.836 1.00 25.00 5 PRO A CA 3
ATOM 1166 C C . PRO A 1 5 ? -5.324 -3.156 -2.354 1.00 25.00 5 PRO A C 3
ATOM 1167 O O . PRO A 1 5 ? -5.660 -2.240 -3.094 1.00 25.00 5 PRO A O 3
ATOM 1178 N N . GLY A 1 6 ? -5.019 -4.369 -2.797 1.00 25.00 6 GLY A N 3
ATOM 1179 C CA . GLY A 1 6 ? -5.091 -4.713 -4.205 1.00 25.00 6 GLY A CA 3
ATOM 1180 C C . GLY A 1 6 ? -3.889 -5.530 -4.621 1.00 25.00 6 GLY A C 3
ATOM 1181 O O . GLY A 1 6 ? -4.000 -6.715 -4.923 1.00 25.00 6 GLY A O 3
ATOM 1185 N N . ASP A 1 7 ? -2.728 -4.903 -4.604 1.00 25.00 7 ASP A N 3
ATOM 1186 C CA . ASP A 1 7 ? -1.492 -5.555 -5.037 1.00 25.00 7 ASP A CA 3
ATOM 1187 C C . ASP A 1 7 ? -0.779 -6.257 -3.879 1.00 25.00 7 ASP A C 3
ATOM 1188 O O . ASP A 1 7 ? 0.089 -5.692 -3.202 1.00 25.00 7 ASP A O 3
ATOM 1197 N N . ALA A 1 8 ? -1.154 -7.507 -3.658 1.00 25.00 8 ALA A N 3
ATOM 1198 C CA . ALA A 1 8 ? -0.545 -8.318 -2.610 1.00 25.00 8 ALA A CA 3
ATOM 1199 C C . ALA A 1 8 ? 0.908 -8.684 -2.955 1.00 25.00 8 ALA A C 3
ATOM 1200 O O . ALA A 1 8 ? 1.705 -8.970 -2.065 1.00 25.00 8 ALA A O 3
ATOM 1207 N N . TYR A 1 9 ? 1.249 -8.686 -4.237 1.00 25.00 9 TYR A N 3
ATOM 1208 C CA . TYR A 1 9 ? 2.605 -9.040 -4.651 1.00 25.00 9 TYR A CA 3
ATOM 1209 C C . TYR A 1 9 ? 3.580 -7.934 -4.257 1.00 25.00 9 TYR A C 3
ATOM 1210 O O . TYR A 1 9 ? 4.631 -8.203 -3.687 1.00 25.00 9 TYR A O 3
ATOM 1228 N N . GLN A 1 10 ? 3.205 -6.688 -4.499 1.00 25.00 10 GLN A N 3
ATOM 1229 C CA . GLN A 1 10 ? 4.039 -5.550 -4.107 1.00 25.00 10 GLN A CA 3
ATOM 1230 C C . GLN A 1 10 ? 4.174 -5.498 -2.585 1.00 25.00 10 GLN A C 3
ATOM 1231 O O . GLN A 1 10 ? 5.243 -5.203 -2.055 1.00 25.00 10 GLN A O 3
ATOM 1245 N N . CYS A 1 11 ? 3.107 -5.853 -1.884 1.00 25.00 11 CYS A N 3
ATOM 1246 C CA . CYS A 1 11 ? 3.139 -5.931 -0.424 1.00 25.00 11 CYS A CA 3
ATOM 1247 C C . CYS A 1 11 ? 4.154 -6.996 0.022 1.00 25.00 11 CYS A C 3
ATOM 1248 O O . CYS A 1 11 ? 4.930 -6.786 0.959 1.00 25.00 11 CYS A O 3
ATOM 1255 N N . SER A 1 12 ? 4.171 -8.121 -0.677 1.00 25.00 12 SER A N 3
ATOM 1256 C CA . SER A 1 12 ? 5.124 -9.194 -0.399 1.00 25.00 12 SER A CA 3
ATOM 1257 C C . SER A 1 12 ? 6.553 -8.746 -0.667 1.00 25.00 12 SER A C 3
ATOM 1258 O O . SER A 1 12 ? 7.418 -8.959 0.170 1.00 0.00 12 SER A O 3
ATOM 1266 N N . GLU A 1 13 ? 6.807 -8.097 -1.793 1.00 25.00 13 GLU A N 3
ATOM 1267 C CA . GLU A 1 13 ? 8.145 -7.616 -2.105 1.00 25.00 13 GLU A CA 3
ATOM 1268 C C . GLU A 1 13 ? 8.612 -6.594 -1.076 1.00 25.00 13 GLU A C 3
ATOM 1269 O O . GLU A 1 13 ? 9.759 -6.630 -0.634 1.00 25.00 13 GLU A O 3
ATOM 1281 N N . HIS A 1 14 ? 7.710 -5.720 -0.652 1.00 25.00 14 HIS A N 3
ATOM 1282 C CA . HIS A 1 14 ? 8.020 -4.741 0.385 1.00 25.00 14 HIS A CA 3
ATOM 1283 C C . HIS A 1 14 ? 8.438 -5.454 1.669 1.00 25.00 14 HIS A C 3
ATOM 1284 O O . HIS A 1 14 ? 9.465 -5.129 2.256 1.00 25.00 14 HIS A O 3
ATOM 1298 N N . CYS A 1 15 ? 7.674 -6.452 2.081 1.00 25.00 15 CYS A N 3
ATOM 1299 C CA . CYS A 1 15 ? 8.012 -7.209 3.280 1.00 25.00 15 CYS A CA 3
ATOM 1300 C C . CYS A 1 15 ? 9.336 -7.951 3.123 1.00 25.00 15 CYS A C 3
ATOM 1301 O O . CYS A 1 15 ? 10.166 -7.928 4.021 1.00 25.00 15 CYS A O 3
ATOM 1308 N N . ARG A 1 16 ? 9.554 -8.583 1.981 1.00 25.00 16 ARG A N 3
ATOM 1309 C CA . ARG A 1 16 ? 10.812 -9.299 1.733 1.00 25.00 16 ARG A CA 3
ATOM 1310 C C . ARG A 1 16 ? 12.012 -8.349 1.801 1.00 25.00 16 ARG A C 3
ATOM 1311 O O . ARG A 1 16 ? 13.068 -8.716 2.304 1.00 25.00 16 ARG A O 3
ATOM 1332 N N . ALA A 1 17 ? 11.832 -7.114 1.351 1.00 25.00 17 ALA A N 3
ATOM 1333 C CA . ALA A 1 17 ? 12.891 -6.110 1.414 1.00 25.00 17 ALA A CA 3
ATOM 1334 C C . ALA A 1 17 ? 13.248 -5.737 2.865 1.00 25.00 17 ALA A C 3
ATOM 1335 O O . ALA A 1 17 ? 14.390 -5.399 3.157 1.00 25.00 17 ALA A O 3
ATOM 1342 N N . LEU A 1 18 ? 12.276 -5.813 3.768 1.00 25.00 18 LEU A N 3
ATOM 1343 C CA . LEU A 1 18 ? 12.513 -5.491 5.181 1.00 25.00 18 LEU A CA 3
ATOM 1344 C C . LEU A 1 18 ? 13.374 -6.551 5.866 1.00 25.00 18 LEU A C 3
ATOM 1345 O O . LEU A 1 18 ? 13.883 -6.335 6.967 1.00 25.00 18 LEU A O 3
ATOM 1361 N N . GLY A 1 19 ? 13.500 -7.713 5.248 1.00 25.00 19 GLY A N 3
ATOM 1362 C CA . GLY A 1 19 ? 14.287 -8.784 5.829 1.00 25.00 19 GLY A CA 3
ATOM 1363 C C . GLY A 1 19 ? 14.138 -10.050 5.022 1.00 25.00 19 GLY A C 3
ATOM 1364 O O . GLY A 1 19 ? 13.027 -10.517 4.835 1.00 25.00 19 GLY A O 3
ATOM 1368 N N . GLY A 1 20 ? 15.250 -10.618 4.571 1.00 25.00 20 GLY A N 3
ATOM 1369 C CA . GLY A 1 20 ? 15.214 -11.802 3.718 1.00 25.00 20 GLY A CA 3
ATOM 1370 C C . GLY A 1 20 ? 14.630 -13.055 4.332 1.00 25.00 20 GLY A C 3
ATOM 1371 O O . GLY A 1 20 ? 14.319 -14.010 3.636 1.00 25.00 20 GLY A O 3
ATOM 1375 N N . GLY A 1 21 ? 14.468 -13.038 5.642 1.00 25.00 21 GLY A N 3
ATOM 1376 C CA . GLY A 1 21 ? 13.838 -14.151 6.332 1.00 25.00 21 GLY A CA 3
ATOM 1377 C C . GLY A 1 21 ? 12.345 -14.184 6.055 1.00 25.00 21 GLY A C 3
ATOM 1378 O O . GLY A 1 21 ? 11.712 -15.224 6.170 1.00 25.00 21 GLY A O 3
ATOM 1382 N N . ARG A 1 22 ? 11.780 -13.039 5.691 1.00 25.00 22 ARG A N 3
ATOM 1383 C CA . ARG A 1 22 ? 10.378 -12.949 5.360 1.00 25.00 22 ARG A CA 3
ATOM 1384 C C . ARG A 1 22 ? 10.189 -13.544 3.986 1.00 25.00 22 ARG A C 3
ATOM 1385 O O . ARG A 1 22 ? 10.868 -13.157 3.041 1.00 25.00 22 ARG A O 3
ATOM 1406 N N . THR A 1 23 ? 9.256 -14.464 3.864 1.00 25.00 23 THR A N 3
ATOM 1407 C CA . THR A 1 23 ? 8.982 -15.094 2.582 1.00 25.00 23 THR A CA 3
ATOM 1408 C C . THR A 1 23 ? 8.013 -14.236 1.801 1.00 25.00 23 THR A C 3
ATOM 1409 O O . THR A 1 23 ? 7.926 -14.327 0.573 1.00 25.00 23 THR A O 3
ATOM 1420 N N . GLY A 1 24 ? 7.320 -13.361 2.510 1.00 25.00 24 GLY A N 3
ATOM 1421 C CA . GLY A 1 24 ? 6.372 -12.475 1.878 1.00 25.00 24 GLY A CA 3
ATOM 1422 C C . GLY A 1 24 ? 5.567 -11.673 2.869 1.00 25.00 24 GLY A C 3
ATOM 1423 O O . GLY A 1 24 ? 6.048 -11.318 3.947 1.00 25.00 24 GLY A O 3
ATOM 1427 N N . GLY A 1 25 ? 4.328 -11.393 2.510 1.00 25.00 25 GLY A N 3
ATOM 1428 C CA . GLY A 1 25 ? 3.439 -10.641 3.368 1.00 25.00 25 GLY A CA 3
ATOM 1429 C C . GLY A 1 25 ? 2.029 -10.724 2.838 1.00 25.00 25 GLY A C 3
ATOM 1430 O O . GLY A 1 25 ? 1.814 -11.157 1.709 1.00 25.00 25 GLY A O 3
ATOM 1434 N N . TYR A 1 26 ? 1.079 -10.317 3.662 1.00 25.00 26 TYR A N 3
ATOM 1435 C CA . TYR A 1 26 ? -0.336 -10.338 3.324 1.00 25.00 26 TYR A CA 3
ATOM 1436 C C . TYR A 1 26 ? -0.915 -8.990 3.709 1.00 25.00 26 TYR A C 3
ATOM 1437 O O . TYR A 1 26 ? -0.303 -8.244 4.475 1.00 25.00 26 TYR A O 3
ATOM 1455 N N . CYS A 1 27 ? -2.094 -8.677 3.201 1.00 25.00 27 CYS A N 3
ATOM 1456 C CA . CYS A 1 27 ? -2.734 -7.406 3.502 1.00 25.00 27 CYS A CA 3
ATOM 1457 C C . CYS A 1 27 ? -3.952 -7.632 4.385 1.00 25.00 27 CYS A C 3
ATOM 1458 O O . CYS A 1 27 ? -4.759 -8.516 4.119 1.00 25.00 27 CYS A O 3
ATOM 1465 N N . ALA A 1 28 ? -4.076 -6.819 5.421 1.00 25.00 28 ALA A N 3
ATOM 1466 C CA . ALA A 1 28 ? -5.202 -6.874 6.346 1.00 25.00 28 ALA A CA 3
ATOM 1467 C C . ALA A 1 28 ? -5.476 -5.425 6.729 1.00 25.00 28 ALA A C 3
ATOM 1468 O O . ALA A 1 28 ? -4.906 -4.519 6.126 1.00 25.00 28 ALA A O 3
ATOM 1475 N N . GLY A 1 29 ? -6.318 -5.172 7.713 1.00 25.00 29 GLY A N 3
ATOM 1476 C CA . GLY A 1 29 ? -6.565 -3.796 8.094 1.00 25.00 29 GLY A CA 3
ATOM 1477 C C . GLY A 1 29 ? -7.443 -3.624 9.313 1.00 25.00 29 GLY A C 3
ATOM 1478 O O . GLY A 1 29 ? -7.837 -4.610 9.935 1.00 25.00 29 GLY A O 3
ATOM 1482 N N . PRO A 1 30 ? -7.755 -2.369 9.686 1.00 25.00 30 PRO A N 3
ATOM 1483 C CA . PRO A 1 30 ? -8.638 -2.039 10.811 1.00 25.00 30 PRO A CA 3
ATOM 1484 C C . PRO A 1 30 ? -10.083 -2.432 10.579 1.00 25.00 30 PRO A C 3
ATOM 1485 O O . PRO A 1 30 ? -10.455 -2.944 9.537 1.00 25.00 30 PRO A O 3
ATOM 1496 N N . TRP A 1 31 ? -10.902 -2.069 11.550 1.00 25.00 31 TRP A N 3
ATOM 1497 C CA . TRP A 1 31 ? -12.363 -2.215 11.480 1.00 25.00 31 TRP A CA 3
ATOM 1498 C C . TRP A 1 31 ? -13.019 -1.375 10.369 1.00 25.00 31 TRP A C 3
ATOM 1499 O O . TRP A 1 31 ? -14.234 -1.394 10.206 1.00 25.00 31 TRP A O 3
ATOM 1520 N N . TYR A 1 32 ? -12.220 -0.591 9.660 1.00 25.00 32 TYR A N 3
ATOM 1521 C CA . TYR A 1 32 ? -12.701 0.278 8.595 1.00 25.00 32 TYR A CA 3
ATOM 1522 C C . TYR A 1 32 ? -11.762 0.131 7.401 1.00 25.00 32 TYR A C 3
ATOM 1523 O O . TYR A 1 32 ? -10.605 -0.263 7.569 1.00 25.00 32 TYR A O 3
ATOM 1541 N N . LEU A 1 33 ? -12.287 0.447 6.215 1.00 25.00 33 LEU A N 3
ATOM 1542 C CA . LEU A 1 33 ? -11.605 0.254 4.920 1.00 25.00 33 LEU A CA 3
ATOM 1543 C C . LEU A 1 33 ? -11.390 -1.247 4.672 1.00 25.00 33 LEU A C 3
ATOM 1544 O O . LEU A 1 33 ? -11.971 -2.075 5.355 1.00 25.00 33 LEU A O 3
ATOM 1560 N N . GLY A 1 34 ? -10.623 -1.583 3.643 1.00 25.00 34 GLY A N 3
ATOM 1561 C CA . GLY A 1 34 ? -10.407 -2.980 3.290 1.00 25.00 34 GLY A CA 3
ATOM 1562 C C . GLY A 1 34 ? -9.137 -3.543 3.892 1.00 25.00 34 GLY A C 3
ATOM 1563 O O . GLY A 1 34 ? -9.116 -3.973 5.035 1.00 25.00 34 GLY A O 3
ATOM 1567 N N . HIS A 1 35 ? -8.055 -3.514 3.125 1.00 25.00 35 HIS A N 3
ATOM 1568 C CA . HIS A 1 35 ? -6.772 -4.046 3.596 1.00 25.00 35 HIS A CA 3
ATOM 1569 C C . HIS A 1 35 ? -5.592 -3.055 3.456 1.00 25.00 35 HIS A C 3
ATOM 1570 O O . HIS A 1 35 ? -4.659 -3.294 2.685 1.00 25.00 35 HIS A O 3
ATOM 1584 N N . PRO A 1 36 ? -5.639 -1.905 4.166 1.00 25.00 36 PRO A N 3
ATOM 1585 C CA . PRO A 1 36 ? -4.540 -0.938 4.019 1.00 25.00 36 PRO A CA 3
ATOM 1586 C C . PRO A 1 36 ? -3.206 -1.341 4.652 1.00 25.00 36 PRO A C 3
ATOM 1587 O O . PRO A 1 36 ? -2.165 -0.759 4.336 1.00 25.00 36 PRO A O 3
ATOM 1598 N N . THR A 1 37 ? -3.246 -2.270 5.592 1.00 25.00 37 THR A N 3
ATOM 1599 C CA . THR A 1 37 ? -2.079 -2.627 6.387 1.00 25.00 37 THR A CA 3
ATOM 1600 C C . THR A 1 37 ? -1.357 -3.849 5.831 1.00 25.00 37 THR A C 3
ATOM 1601 O O . THR A 1 37 ? -1.902 -4.950 5.806 1.00 25.00 37 THR A O 3
ATOM 1612 N N . CYS A 1 38 ? -0.105 -3.664 5.441 1.00 25.00 38 CYS A N 3
ATOM 1613 C CA . CYS A 1 38 ? 0.735 -4.789 5.051 1.00 25.00 38 CYS A CA 3
ATOM 1614 C C . CYS A 1 38 ? 1.264 -5.413 6.331 1.00 25.00 38 CYS A C 3
ATOM 1615 O O . CYS A 1 38 ? 1.748 -4.711 7.215 1.00 25.00 38 CYS A O 3
ATOM 1622 N N . THR A 1 39 ? 1.152 -6.725 6.425 1.00 25.00 39 THR A N 3
ATOM 1623 C CA . THR A 1 39 ? 1.625 -7.477 7.570 1.00 25.00 39 THR A CA 3
ATOM 1624 C C . THR A 1 39 ? 2.510 -8.556 6.974 1.00 25.00 39 THR A C 3
ATOM 1625 O O . THR A 1 39 ? 2.153 -9.145 5.966 1.00 25.00 39 THR A O 3
ATOM 1636 N N . CYS A 1 40 ? 3.689 -8.780 7.531 1.00 25.00 40 CYS A N 3
ATOM 1637 C CA . CYS A 1 40 ? 4.661 -9.640 6.866 1.00 25.00 40 CYS A CA 3
ATOM 1638 C C . CYS A 1 40 ? 4.624 -11.062 7.388 1.00 25.00 40 CYS A C 3
ATOM 1639 O O . CYS A 1 40 ? 4.215 -11.309 8.519 1.00 25.00 40 CYS A O 3
ATOM 1646 N N . SER A 1 41 ? 5.024 -11.990 6.531 1.00 25.00 41 SER A N 3
ATOM 1647 C CA . SER A 1 41 ? 4.965 -13.413 6.827 1.00 25.00 41 SER A CA 3
ATOM 1648 C C . SER A 1 41 ? 6.341 -14.036 6.618 1.00 25.00 41 SER A C 3
ATOM 1649 O O . SER A 1 41 ? 7.152 -13.524 5.842 1.00 25.00 41 SER A O 3
ATOM 1657 N N . PHE A 1 42 ? 6.591 -15.126 7.321 1.00 25.00 42 PHE A N 3
ATOM 1658 C CA . PHE A 1 42 ? 7.839 -15.869 7.238 1.00 25.00 42 PHE A CA 3
ATOM 1659 C C . PHE A 1 42 ? 7.389 -17.271 6.882 1.00 25.00 42 PHE A C 3
ATOM 1660 O O . PHE A 1 42 ? 6.313 -17.644 7.397 1.00 25.00 42 PHE A O 3
ATOM 1678 N N . GLY A 1 1 ? -0.983 0.611 1.742 1.00 25.00 1 GLY A N 4
ATOM 1679 C CA . GLY A 1 1 ? 0.141 1.006 0.880 1.00 25.00 1 GLY A CA 4
ATOM 1680 C C . GLY A 1 1 ? 0.827 -0.193 0.295 1.00 25.00 1 GLY A C 4
ATOM 1681 O O . GLY A 1 1 ? 0.350 -1.295 0.502 1.00 25.00 1 GLY A O 4
ATOM 1686 N N . PHE A 1 2 ? 1.924 0.015 -0.426 1.00 25.00 2 PHE A N 4
ATOM 1687 C CA . PHE A 1 2 ? 2.697 -1.082 -1.028 1.00 25.00 2 PHE A CA 4
ATOM 1688 C C . PHE A 1 2 ? 1.819 -1.978 -1.911 1.00 25.00 2 PHE A C 4
ATOM 1689 O O . PHE A 1 2 ? 1.859 -3.191 -1.824 1.00 25.00 2 PHE A O 4
ATOM 1706 N N . GLY A 1 3 ? 0.991 -1.345 -2.732 1.00 25.00 3 GLY A N 4
ATOM 1707 C CA . GLY A 1 3 ? 0.119 -2.063 -3.652 1.00 25.00 3 GLY A CA 4
ATOM 1708 C C . GLY A 1 3 ? -1.206 -2.479 -3.050 1.00 25.00 3 GLY A C 4
ATOM 1709 O O . GLY A 1 3 ? -2.156 -2.755 -3.773 1.00 25.00 3 GLY A O 4
ATOM 1713 N N . CYS A 1 4 ? -1.287 -2.505 -1.729 1.00 25.00 4 CYS A N 4
ATOM 1714 C CA . CYS A 1 4 ? -2.494 -2.971 -1.059 1.00 25.00 4 CYS A CA 4
ATOM 1715 C C . CYS A 1 4 ? -3.333 -1.828 -0.453 1.00 25.00 4 CYS A C 4
ATOM 1716 O O . CYS A 1 4 ? -2.780 -0.826 0.020 1.00 25.00 4 CYS A O 4
ATOM 1723 N N . PRO A 1 5 ? -4.680 -1.963 -0.446 1.00 25.00 5 PRO A N 4
ATOM 1724 C CA . PRO A 1 5 ? -5.458 -3.091 -0.983 1.00 25.00 5 PRO A CA 4
ATOM 1725 C C . PRO A 1 5 ? -5.471 -3.118 -2.511 1.00 25.00 5 PRO A C 4
ATOM 1726 O O . PRO A 1 5 ? -5.521 -2.076 -3.152 1.00 25.00 5 PRO A O 4
ATOM 1737 N N . GLY A 1 6 ? -5.431 -4.316 -3.077 1.00 25.00 6 GLY A N 4
ATOM 1738 C CA . GLY A 1 6 ? -5.434 -4.478 -4.520 1.00 25.00 6 GLY A CA 4
ATOM 1739 C C . GLY A 1 6 ? -4.432 -5.529 -4.941 1.00 25.00 6 GLY A C 4
ATOM 1740 O O . GLY A 1 6 ? -4.806 -6.592 -5.418 1.00 25.00 6 GLY A O 4
ATOM 1744 N N . ASP A 1 7 ? -3.160 -5.248 -4.714 1.00 25.00 7 ASP A N 4
ATOM 1745 C CA . ASP A 1 7 ? -2.080 -6.164 -5.077 1.00 25.00 7 ASP A CA 4
ATOM 1746 C C . ASP A 1 7 ? -1.272 -6.639 -3.871 1.00 25.00 7 ASP A C 4
ATOM 1747 O O . ASP A 1 7 ? -0.692 -5.842 -3.134 1.00 25.00 7 ASP A O 4
ATOM 1756 N N . ALA A 1 8 ? -1.211 -7.954 -3.703 1.00 25.00 8 ALA A N 4
ATOM 1757 C CA . ALA A 1 8 ? -0.437 -8.561 -2.629 1.00 25.00 8 ALA A CA 4
ATOM 1758 C C . ALA A 1 8 ? 1.032 -8.782 -3.039 1.00 25.00 8 ALA A C 4
ATOM 1759 O O . ALA A 1 8 ? 1.877 -9.020 -2.183 1.00 25.00 8 ALA A O 4
ATOM 1766 N N . TYR A 1 9 ? 1.330 -8.739 -4.331 1.00 25.00 9 TYR A N 4
ATOM 1767 C CA . TYR A 1 9 ? 2.693 -9.010 -4.799 1.00 25.00 9 TYR A CA 4
ATOM 1768 C C . TYR A 1 9 ? 3.652 -7.922 -4.328 1.00 25.00 9 TYR A C 4
ATOM 1769 O O . TYR A 1 9 ? 4.674 -8.215 -3.718 1.00 25.00 9 TYR A O 4
ATOM 1787 N N . GLN A 1 10 ? 3.297 -6.665 -4.547 1.00 25.00 10 GLN A N 4
ATOM 1788 C CA . GLN A 1 10 ? 4.129 -5.549 -4.099 1.00 25.00 10 GLN A CA 4
ATOM 1789 C C . GLN A 1 10 ? 4.218 -5.531 -2.571 1.00 25.00 10 GLN A C 4
ATOM 1790 O O . GLN A 1 10 ? 5.251 -5.195 -2.004 1.00 25.00 10 GLN A O 4
ATOM 1804 N N . CYS A 1 11 ? 3.149 -5.949 -1.907 1.00 25.00 11 CYS A N 4
ATOM 1805 C CA . CYS A 1 11 ? 3.134 -6.039 -0.447 1.00 25.00 11 CYS A CA 4
ATOM 1806 C C . CYS A 1 11 ? 4.167 -7.074 0.015 1.00 25.00 11 CYS A C 4
ATOM 1807 O O . CYS A 1 11 ? 4.930 -6.840 0.959 1.00 25.00 11 CYS A O 4
ATOM 1814 N N . SER A 1 12 ? 4.222 -8.196 -0.689 1.00 25.00 12 SER A N 4
ATOM 1815 C CA . SER A 1 12 ? 5.200 -9.245 -0.415 1.00 25.00 12 SER A CA 4
ATOM 1816 C C . SER A 1 12 ? 6.612 -8.744 -0.670 1.00 25.00 12 SER A C 4
ATOM 1817 O O . SER A 1 12 ? 7.486 -8.942 0.163 1.00 0.00 12 SER A O 4
ATOM 1825 N N . GLU A 1 13 ? 6.839 -8.061 -1.784 1.00 25.00 13 GLU A N 4
ATOM 1826 C CA . GLU A 1 13 ? 8.156 -7.522 -2.094 1.00 25.00 13 GLU A CA 4
ATOM 1827 C C . GLU A 1 13 ? 8.605 -6.531 -1.025 1.00 25.00 13 GLU A C 4
ATOM 1828 O O . GLU A 1 13 ? 9.750 -6.559 -0.585 1.00 25.00 13 GLU A O 4
ATOM 1840 N N . HIS A 1 14 ? 7.679 -5.697 -0.570 1.00 25.00 14 HIS A N 4
ATOM 1841 C CA . HIS A 1 14 ? 7.958 -4.727 0.485 1.00 25.00 14 HIS A CA 4
ATOM 1842 C C . HIS A 1 14 ? 8.388 -5.450 1.759 1.00 25.00 14 HIS A C 4
ATOM 1843 O O . HIS A 1 14 ? 9.400 -5.109 2.363 1.00 25.00 14 HIS A O 4
ATOM 1857 N N . CYS A 1 15 ? 7.647 -6.476 2.144 1.00 25.00 15 CYS A N 4
ATOM 1858 C CA . CYS A 1 15 ? 7.991 -7.241 3.339 1.00 25.00 15 CYS A CA 4
ATOM 1859 C C . CYS A 1 15 ? 9.330 -7.957 3.195 1.00 25.00 15 CYS A C 4
ATOM 1860 O O . CYS A 1 15 ? 10.143 -7.931 4.111 1.00 25.00 15 CYS A O 4
ATOM 1867 N N . ARG A 1 16 ? 9.578 -8.567 2.049 1.00 25.00 16 ARG A N 4
ATOM 1868 C CA . ARG A 1 16 ? 10.850 -9.261 1.815 1.00 25.00 16 ARG A CA 4
ATOM 1869 C C . ARG A 1 16 ? 12.020 -8.280 1.867 1.00 25.00 16 ARG A C 4
ATOM 1870 O O . ARG A 1 16 ? 13.094 -8.610 2.363 1.00 25.00 16 ARG A O 4
ATOM 1891 N N . ALA A 1 17 ? 11.805 -7.059 1.400 1.00 25.00 17 ALA A N 4
ATOM 1892 C CA . ALA A 1 17 ? 12.841 -6.030 1.429 1.00 25.00 17 ALA A CA 4
ATOM 1893 C C . ALA A 1 17 ? 13.212 -5.626 2.862 1.00 25.00 17 ALA A C 4
ATOM 1894 O O . ALA A 1 17 ? 14.354 -5.259 3.128 1.00 25.00 17 ALA A O 4
ATOM 1901 N N . LEU A 1 18 ? 12.260 -5.702 3.786 1.00 25.00 18 LEU A N 4
ATOM 1902 C CA . LEU A 1 18 ? 12.520 -5.343 5.185 1.00 25.00 18 LEU A CA 4
ATOM 1903 C C . LEU A 1 18 ? 13.443 -6.349 5.869 1.00 25.00 18 LEU A C 4
ATOM 1904 O O . LEU A 1 18 ? 13.998 -6.072 6.932 1.00 25.00 18 LEU A O 4
ATOM 1920 N N . GLY A 1 19 ? 13.570 -7.540 5.305 1.00 25.00 19 GLY A N 4
ATOM 1921 C CA . GLY A 1 19 ? 14.416 -8.556 5.904 1.00 25.00 19 GLY A CA 4
ATOM 1922 C C . GLY A 1 19 ? 14.304 -9.874 5.176 1.00 25.00 19 GLY A C 4
ATOM 1923 O O . GLY A 1 19 ? 13.205 -10.333 4.930 1.00 25.00 19 GLY A O 4
ATOM 1927 N N . GLY A 1 20 ? 15.436 -10.494 4.873 1.00 25.00 20 GLY A N 4
ATOM 1928 C CA . GLY A 1 20 ? 15.446 -11.745 4.117 1.00 25.00 20 GLY A CA 4
ATOM 1929 C C . GLY A 1 20 ? 14.781 -12.929 4.782 1.00 25.00 20 GLY A C 4
ATOM 1930 O O . GLY A 1 20 ? 14.468 -13.916 4.137 1.00 25.00 20 GLY A O 4
ATOM 1934 N N . GLY A 1 21 ? 14.548 -12.815 6.078 1.00 25.00 21 GLY A N 4
ATOM 1935 C CA . GLY A 1 21 ? 13.839 -13.860 6.798 1.00 25.00 21 GLY A CA 4
ATOM 1936 C C . GLY A 1 21 ? 12.363 -13.856 6.442 1.00 25.00 21 GLY A C 4
ATOM 1937 O O . GLY A 1 21 ? 11.694 -14.872 6.553 1.00 25.00 21 GLY A O 4
ATOM 1941 N N . ARG A 1 22 ? 11.855 -12.709 6.009 1.00 25.00 22 ARG A N 4
ATOM 1942 C CA . ARG A 1 22 ? 10.474 -12.588 5.611 1.00 25.00 22 ARG A CA 4
ATOM 1943 C C . ARG A 1 22 ? 10.359 -13.143 4.213 1.00 25.00 22 ARG A C 4
ATOM 1944 O O . ARG A 1 22 ? 11.111 -12.755 3.324 1.00 25.00 22 ARG A O 4
ATOM 1965 N N . THR A 1 23 ? 9.432 -14.055 4.018 1.00 25.00 23 THR A N 4
ATOM 1966 C CA . THR A 1 23 ? 9.270 -14.715 2.732 1.00 25.00 23 THR A CA 4
ATOM 1967 C C . THR A 1 23 ? 8.176 -14.056 1.920 1.00 25.00 23 THR A C 4
ATOM 1968 O O . THR A 1 23 ? 8.073 -14.265 0.707 1.00 25.00 23 THR A O 4
ATOM 1979 N N . GLY A 1 24 ? 7.387 -13.218 2.569 1.00 25.00 24 GLY A N 4
ATOM 1980 C CA . GLY A 1 24 ? 6.324 -12.516 1.886 1.00 25.00 24 GLY A CA 4
ATOM 1981 C C . GLY A 1 24 ? 5.501 -11.698 2.847 1.00 25.00 24 GLY A C 4
ATOM 1982 O O . GLY A 1 24 ? 5.978 -11.325 3.914 1.00 25.00 24 GLY A O 4
ATOM 1986 N N . GLY A 1 25 ? 4.258 -11.432 2.487 1.00 25.00 25 GLY A N 4
ATOM 1987 C CA . GLY A 1 25 ? 3.368 -10.684 3.347 1.00 25.00 25 GLY A CA 4
ATOM 1988 C C . GLY A 1 25 ? 1.946 -10.758 2.844 1.00 25.00 25 GLY A C 4
ATOM 1989 O O . GLY A 1 25 ? 1.706 -11.164 1.709 1.00 25.00 25 GLY A O 4
ATOM 1993 N N . TYR A 1 26 ? 1.014 -10.376 3.703 1.00 25.00 26 TYR A N 4
ATOM 1994 C CA . TYR A 1 26 ? -0.412 -10.384 3.394 1.00 25.00 26 TYR A CA 4
ATOM 1995 C C . TYR A 1 26 ? -0.995 -9.050 3.836 1.00 25.00 26 TYR A C 4
ATOM 1996 O O . TYR A 1 26 ? -0.377 -8.326 4.612 1.00 25.00 26 TYR A O 4
ATOM 2014 N N . CYS A 1 27 ? -2.172 -8.714 3.337 1.00 25.00 27 CYS A N 4
ATOM 2015 C CA . CYS A 1 27 ? -2.780 -7.425 3.640 1.00 25.00 27 CYS A CA 4
ATOM 2016 C C . CYS A 1 27 ? -3.955 -7.565 4.606 1.00 25.00 27 CYS A C 4
ATOM 2017 O O . CYS A 1 27 ? -4.767 -8.475 4.481 1.00 25.00 27 CYS A O 4
ATOM 2024 N N . ALA A 1 28 ? -4.039 -6.634 5.543 1.00 25.00 28 ALA A N 4
ATOM 2025 C CA . ALA A 1 28 ? -5.120 -6.569 6.519 1.00 25.00 28 ALA A CA 4
ATOM 2026 C C . ALA A 1 28 ? -5.360 -5.076 6.735 1.00 25.00 28 ALA A C 4
ATOM 2027 O O . ALA A 1 28 ? -4.759 -4.264 6.041 1.00 25.00 28 ALA A O 4
ATOM 2034 N N . GLY A 1 29 ? -6.202 -4.686 7.674 1.00 25.00 29 GLY A N 4
ATOM 2035 C CA . GLY A 1 29 ? -6.408 -3.265 7.889 1.00 25.00 29 GLY A CA 4
ATOM 2036 C C . GLY A 1 29 ? -7.265 -2.906 9.086 1.00 25.00 29 GLY A C 4
ATOM 2037 O O . GLY A 1 29 ? -7.700 -3.792 9.821 1.00 25.00 29 GLY A O 4
ATOM 2041 N N . PRO A 1 30 ? -7.507 -1.600 9.314 1.00 25.00 30 PRO A N 4
ATOM 2042 C CA . PRO A 1 30 ? -8.358 -1.105 10.404 1.00 25.00 30 PRO A CA 4
ATOM 2043 C C . PRO A 1 30 ? -9.825 -1.436 10.218 1.00 25.00 30 PRO A C 4
ATOM 2044 O O . PRO A 1 30 ? -10.236 -2.015 9.228 1.00 25.00 30 PRO A O 4
ATOM 2055 N N . TRP A 1 31 ? -10.613 -0.949 11.160 1.00 25.00 31 TRP A N 4
ATOM 2056 C CA . TRP A 1 31 ? -12.078 -1.038 11.112 1.00 25.00 31 TRP A CA 4
ATOM 2057 C C . TRP A 1 31 ? -12.708 -0.255 9.946 1.00 25.00 31 TRP A C 4
ATOM 2058 O O . TRP A 1 31 ? -13.924 -0.236 9.791 1.00 25.00 31 TRP A O 4
ATOM 2079 N N . TYR A 1 32 ? -11.882 0.442 9.178 1.00 25.00 32 TYR A N 4
ATOM 2080 C CA . TYR A 1 32 ? -12.334 1.266 8.064 1.00 25.00 32 TYR A CA 4
ATOM 2081 C C . TYR A 1 32 ? -11.413 1.017 6.875 1.00 25.00 32 TYR A C 4
ATOM 2082 O O . TYR A 1 32 ? -10.283 0.555 7.049 1.00 25.00 32 TYR A O 4
ATOM 2100 N N . LEU A 1 33 ? -11.924 1.320 5.680 1.00 25.00 33 LEU A N 4
ATOM 2101 C CA . LEU A 1 33 ? -11.261 1.027 4.394 1.00 25.00 33 LEU A CA 4
ATOM 2102 C C . LEU A 1 33 ? -11.132 -0.496 4.235 1.00 25.00 33 LEU A C 4
ATOM 2103 O O . LEU A 1 33 ? -11.832 -1.246 4.898 1.00 25.00 33 LEU A O 4
ATOM 2119 N N . GLY A 1 34 ? -10.303 -0.939 3.297 1.00 25.00 34 GLY A N 4
ATOM 2120 C CA . GLY A 1 34 ? -10.159 -2.366 3.030 1.00 25.00 34 GLY A CA 4
ATOM 2121 C C . GLY A 1 34 ? -8.974 -2.970 3.753 1.00 25.00 34 GLY A C 4
ATOM 2122 O O . GLY A 1 34 ? -9.022 -3.244 4.939 1.00 25.00 34 GLY A O 4
ATOM 2126 N N . HIS A 1 35 ? -7.878 -3.152 3.028 1.00 25.00 35 HIS A N 4
ATOM 2127 C CA . HIS A 1 35 ? -6.662 -3.735 3.605 1.00 25.00 35 HIS A CA 4
ATOM 2128 C C . HIS A 1 35 ? -5.402 -2.875 3.373 1.00 25.00 35 HIS A C 4
ATOM 2129 O O . HIS A 1 35 ? -4.494 -3.278 2.645 1.00 25.00 35 HIS A O 4
ATOM 2143 N N . PRO A 1 36 ? -5.352 -1.655 3.954 1.00 25.00 36 PRO A N 4
ATOM 2144 C CA . PRO A 1 36 ? -4.175 -0.804 3.724 1.00 25.00 36 PRO A CA 4
ATOM 2145 C C . PRO A 1 36 ? -2.885 -1.246 4.423 1.00 25.00 36 PRO A C 4
ATOM 2146 O O . PRO A 1 36 ? -1.803 -0.757 4.090 1.00 25.00 36 PRO A O 4
ATOM 2157 N N . THR A 1 37 ? -3.003 -2.099 5.428 1.00 25.00 37 THR A N 4
ATOM 2158 C CA . THR A 1 37 ? -1.868 -2.494 6.256 1.00 25.00 37 THR A CA 4
ATOM 2159 C C . THR A 1 37 ? -1.213 -3.769 5.743 1.00 25.00 37 THR A C 4
ATOM 2160 O O . THR A 1 37 ? -1.817 -4.839 5.761 1.00 25.00 37 THR A O 4
ATOM 2171 N N . CYS A 1 38 ? 0.048 -3.669 5.346 1.00 25.00 38 CYS A N 4
ATOM 2172 C CA . CYS A 1 38 ? 0.820 -4.852 5.004 1.00 25.00 38 CYS A CA 4
ATOM 2173 C C . CYS A 1 38 ? 1.316 -5.452 6.308 1.00 25.00 38 CYS A C 4
ATOM 2174 O O . CYS A 1 38 ? 1.817 -4.741 7.177 1.00 25.00 38 CYS A O 4
ATOM 2181 N N . THR A 1 39 ? 1.164 -6.755 6.436 1.00 25.00 39 THR A N 4
ATOM 2182 C CA . THR A 1 39 ? 1.614 -7.501 7.595 1.00 25.00 39 THR A CA 4
ATOM 2183 C C . THR A 1 39 ? 2.491 -8.591 7.007 1.00 25.00 39 THR A C 4
ATOM 2184 O O . THR A 1 39 ? 2.133 -9.185 6.002 1.00 25.00 39 THR A O 4
ATOM 2195 N N . CYS A 1 40 ? 3.672 -8.804 7.562 1.00 25.00 40 CYS A N 4
ATOM 2196 C CA . CYS A 1 40 ? 4.651 -9.654 6.896 1.00 25.00 40 CYS A CA 4
ATOM 2197 C C . CYS A 1 40 ? 4.648 -11.083 7.395 1.00 25.00 40 CYS A C 4
ATOM 2198 O O . CYS A 1 40 ? 4.303 -11.358 8.542 1.00 25.00 40 CYS A O 4
ATOM 2205 N N . SER A 1 41 ? 5.029 -11.976 6.499 1.00 25.00 41 SER A N 4
ATOM 2206 C CA . SER A 1 41 ? 5.042 -13.405 6.756 1.00 25.00 41 SER A CA 4
ATOM 2207 C C . SER A 1 41 ? 6.472 -13.902 6.657 1.00 25.00 41 SER A C 4
ATOM 2208 O O . SER A 1 41 ? 7.298 -13.312 5.953 1.00 25.00 41 SER A O 4
ATOM 2216 N N . PHE A 1 42 ? 6.741 -14.997 7.341 1.00 25.00 42 PHE A N 4
ATOM 2217 C CA . PHE A 1 42 ? 8.032 -15.658 7.315 1.00 25.00 42 PHE A CA 4
ATOM 2218 C C . PHE A 1 42 ? 7.677 -17.055 6.838 1.00 25.00 42 PHE A C 4
ATOM 2219 O O . PHE A 1 42 ? 6.476 -17.376 6.981 1.00 25.00 42 PHE A O 4
ATOM 2237 N N . GLY A 1 1 ? -1.024 0.696 1.680 1.00 25.00 1 GLY A N 5
ATOM 2238 C CA . GLY A 1 1 ? 0.135 1.086 0.858 1.00 25.00 1 GLY A CA 5
ATOM 2239 C C . GLY A 1 1 ? 0.821 -0.119 0.284 1.00 25.00 1 GLY A C 5
ATOM 2240 O O . GLY A 1 1 ? 0.336 -1.219 0.488 1.00 25.00 1 GLY A O 5
ATOM 2245 N N . PHE A 1 2 ? 1.928 0.081 -0.431 1.00 25.00 2 PHE A N 5
ATOM 2246 C CA . PHE A 1 2 ? 2.709 -1.022 -1.018 1.00 25.00 2 PHE A CA 5
ATOM 2247 C C . PHE A 1 2 ? 1.851 -1.919 -1.908 1.00 25.00 2 PHE A C 5
ATOM 2248 O O . PHE A 1 2 ? 1.932 -3.133 -1.859 1.00 25.00 2 PHE A O 5
ATOM 2265 N N . GLY A 1 3 ? 0.993 -1.289 -2.696 1.00 25.00 3 GLY A N 5
ATOM 2266 C CA . GLY A 1 3 ? 0.128 -2.010 -3.618 1.00 25.00 3 GLY A CA 5
ATOM 2267 C C . GLY A 1 3 ? -1.156 -2.529 -3.003 1.00 25.00 3 GLY A C 5
ATOM 2268 O O . GLY A 1 3 ? -2.064 -2.916 -3.727 1.00 25.00 3 GLY A O 5
ATOM 2272 N N . CYS A 1 4 ? -1.258 -2.518 -1.681 1.00 25.00 4 CYS A N 5
ATOM 2273 C CA . CYS A 1 4 ? -2.442 -3.047 -1.017 1.00 25.00 4 CYS A CA 5
ATOM 2274 C C . CYS A 1 4 ? -3.326 -1.950 -0.390 1.00 25.00 4 CYS A C 5
ATOM 2275 O O . CYS A 1 4 ? -2.812 -0.943 0.121 1.00 25.00 4 CYS A O 5
ATOM 2282 N N . PRO A 1 5 ? -4.668 -2.125 -0.411 1.00 25.00 5 PRO A N 5
ATOM 2283 C CA . PRO A 1 5 ? -5.398 -3.257 -1.004 1.00 25.00 5 PRO A CA 5
ATOM 2284 C C . PRO A 1 5 ? -5.372 -3.213 -2.535 1.00 25.00 5 PRO A C 5
ATOM 2285 O O . PRO A 1 5 ? -5.417 -2.142 -3.128 1.00 25.00 5 PRO A O 5
ATOM 2296 N N . GLY A 1 6 ? -5.277 -4.379 -3.158 1.00 25.00 6 GLY A N 5
ATOM 2297 C CA . GLY A 1 6 ? -5.218 -4.462 -4.609 1.00 25.00 6 GLY A CA 5
ATOM 2298 C C . GLY A 1 6 ? -4.275 -5.561 -5.049 1.00 25.00 6 GLY A C 5
ATOM 2299 O O . GLY A 1 6 ? -4.711 -6.585 -5.558 1.00 25.00 6 GLY A O 5
ATOM 2303 N N . ASP A 1 7 ? -2.989 -5.367 -4.803 1.00 25.00 7 ASP A N 5
ATOM 2304 C CA . ASP A 1 7 ? -1.963 -6.340 -5.181 1.00 25.00 7 ASP A CA 5
ATOM 2305 C C . ASP A 1 7 ? -1.147 -6.837 -3.993 1.00 25.00 7 ASP A C 5
ATOM 2306 O O . ASP A 1 7 ? -0.476 -6.068 -3.303 1.00 25.00 7 ASP A O 5
ATOM 2315 N N . ALA A 1 8 ? -1.192 -8.144 -3.779 1.00 25.00 8 ALA A N 5
ATOM 2316 C CA . ALA A 1 8 ? -0.435 -8.776 -2.709 1.00 25.00 8 ALA A CA 5
ATOM 2317 C C . ALA A 1 8 ? 1.045 -8.949 -3.082 1.00 25.00 8 ALA A C 5
ATOM 2318 O O . ALA A 1 8 ? 1.886 -9.106 -2.201 1.00 25.00 8 ALA A O 5
ATOM 2325 N N . TYR A 1 9 ? 1.372 -8.952 -4.368 1.00 25.00 9 TYR A N 5
ATOM 2326 C CA . TYR A 1 9 ? 2.756 -9.183 -4.785 1.00 25.00 9 TYR A CA 5
ATOM 2327 C C . TYR A 1 9 ? 3.663 -8.022 -4.376 1.00 25.00 9 TYR A C 5
ATOM 2328 O O . TYR A 1 9 ? 4.703 -8.240 -3.766 1.00 25.00 9 TYR A O 5
ATOM 2346 N N . GLN A 1 10 ? 3.248 -6.794 -4.644 1.00 25.00 10 GLN A N 5
ATOM 2347 C CA . GLN A 1 10 ? 4.031 -5.623 -4.246 1.00 25.00 10 GLN A CA 5
ATOM 2348 C C . GLN A 1 10 ? 4.156 -5.560 -2.718 1.00 25.00 10 GLN A C 5
ATOM 2349 O O . GLN A 1 10 ? 5.199 -5.191 -2.177 1.00 25.00 10 GLN A O 5
ATOM 2363 N N . CYS A 1 11 ? 3.106 -5.976 -2.024 1.00 25.00 11 CYS A N 5
ATOM 2364 C CA . CYS A 1 11 ? 3.124 -6.036 -0.563 1.00 25.00 11 CYS A CA 5
ATOM 2365 C C . CYS A 1 11 ? 4.165 -7.061 -0.097 1.00 25.00 11 CYS A C 5
ATOM 2366 O O . CYS A 1 11 ? 4.924 -6.817 0.846 1.00 25.00 11 CYS A O 5
ATOM 2373 N N . SER A 1 12 ? 4.225 -8.192 -0.787 1.00 25.00 12 SER A N 5
ATOM 2374 C CA . SER A 1 12 ? 5.206 -9.235 -0.499 1.00 25.00 12 SER A CA 5
ATOM 2375 C C . SER A 1 12 ? 6.624 -8.731 -0.751 1.00 25.00 12 SER A C 5
ATOM 2376 O O . SER A 1 12 ? 7.495 -8.932 0.083 1.00 0.00 12 SER A O 5
ATOM 2384 N N . GLU A 1 13 ? 6.854 -8.042 -1.862 1.00 25.00 13 GLU A N 5
ATOM 2385 C CA . GLU A 1 13 ? 8.171 -7.488 -2.160 1.00 25.00 13 GLU A CA 5
ATOM 2386 C C . GLU A 1 13 ? 8.604 -6.516 -1.071 1.00 25.00 13 GLU A C 5
ATOM 2387 O O . GLU A 1 13 ? 9.739 -6.562 -0.599 1.00 25.00 13 GLU A O 5
ATOM 2399 N N . HIS A 1 14 ? 7.681 -5.668 -0.646 1.00 25.00 14 HIS A N 5
ATOM 2400 C CA . HIS A 1 14 ? 7.947 -4.710 0.420 1.00 25.00 14 HIS A CA 5
ATOM 2401 C C . HIS A 1 14 ? 8.345 -5.442 1.700 1.00 25.00 14 HIS A C 5
ATOM 2402 O O . HIS A 1 14 ? 9.344 -5.105 2.328 1.00 25.00 14 HIS A O 5
ATOM 2416 N N . CYS A 1 15 ? 7.595 -6.469 2.063 1.00 25.00 15 CYS A N 5
ATOM 2417 C CA . CYS A 1 15 ? 7.904 -7.242 3.262 1.00 25.00 15 CYS A CA 5
ATOM 2418 C C . CYS A 1 15 ? 9.246 -7.957 3.156 1.00 25.00 15 CYS A C 5
ATOM 2419 O O . CYS A 1 15 ? 10.030 -7.947 4.097 1.00 25.00 15 CYS A O 5
ATOM 2426 N N . ARG A 1 16 ? 9.529 -8.559 2.012 1.00 25.00 16 ARG A N 5
ATOM 2427 C CA . ARG A 1 16 ? 10.800 -9.265 1.809 1.00 25.00 16 ARG A CA 5
ATOM 2428 C C . ARG A 1 16 ? 11.978 -8.298 1.900 1.00 25.00 16 ARG A C 5
ATOM 2429 O O . ARG A 1 16 ? 13.029 -8.646 2.429 1.00 25.00 16 ARG A O 5
ATOM 2450 N N . ALA A 1 17 ? 11.785 -7.069 1.442 1.00 25.00 17 ALA A N 5
ATOM 2451 C CA . ALA A 1 17 ? 12.819 -6.042 1.528 1.00 25.00 17 ALA A CA 5
ATOM 2452 C C . ALA A 1 17 ? 13.138 -5.672 2.983 1.00 25.00 17 ALA A C 5
ATOM 2453 O O . ALA A 1 17 ? 14.266 -5.306 3.298 1.00 25.00 17 ALA A O 5
ATOM 2460 N N . LEU A 1 18 ? 12.154 -5.779 3.871 1.00 25.00 18 LEU A N 5
ATOM 2461 C CA . LEU A 1 18 ? 12.364 -5.459 5.293 1.00 25.00 18 LEU A CA 5
ATOM 2462 C C . LEU A 1 18 ? 13.242 -6.499 5.988 1.00 25.00 18 LEU A C 5
ATOM 2463 O O . LEU A 1 18 ? 13.741 -6.262 7.089 1.00 25.00 18 LEU A O 5
ATOM 2479 N N . GLY A 1 19 ? 13.391 -7.669 5.389 1.00 25.00 19 GLY A N 5
ATOM 2480 C CA . GLY A 1 19 ? 14.190 -8.715 5.998 1.00 25.00 19 GLY A CA 5
ATOM 2481 C C . GLY A 1 19 ? 14.072 -10.019 5.243 1.00 25.00 19 GLY A C 5
ATOM 2482 O O . GLY A 1 19 ? 12.969 -10.476 4.996 1.00 25.00 19 GLY A O 5
ATOM 2486 N N . GLY A 1 20 ? 15.203 -10.633 4.920 1.00 25.00 20 GLY A N 5
ATOM 2487 C CA . GLY A 1 20 ? 15.204 -11.867 4.141 1.00 25.00 20 GLY A CA 5
ATOM 2488 C C . GLY A 1 20 ? 14.583 -13.076 4.801 1.00 25.00 20 GLY A C 5
ATOM 2489 O O . GLY A 1 20 ? 14.309 -14.074 4.155 1.00 25.00 20 GLY A O 5
ATOM 2493 N N . GLY A 1 21 ? 14.344 -12.977 6.097 1.00 25.00 21 GLY A N 5
ATOM 2494 C CA . GLY A 1 21 ? 13.669 -14.045 6.814 1.00 25.00 21 GLY A CA 5
ATOM 2495 C C . GLY A 1 21 ? 12.200 -14.091 6.435 1.00 25.00 21 GLY A C 5
ATOM 2496 O O . GLY A 1 21 ? 11.551 -15.120 6.566 1.00 25.00 21 GLY A O 5
ATOM 2500 N N . ARG A 1 22 ? 11.672 -12.968 5.966 1.00 25.00 22 ARG A N 5
ATOM 2501 C CA . ARG A 1 22 ? 10.294 -12.884 5.548 1.00 25.00 22 ARG A CA 5
ATOM 2502 C C . ARG A 1 22 ? 10.186 -13.455 4.153 1.00 25.00 22 ARG A C 5
ATOM 2503 O O . ARG A 1 22 ? 10.911 -13.046 3.248 1.00 25.00 22 ARG A O 5
ATOM 2524 N N . THR A 1 23 ? 9.274 -14.385 3.967 1.00 25.00 23 THR A N 5
ATOM 2525 C CA . THR A 1 23 ? 9.094 -15.019 2.669 1.00 25.00 23 THR A CA 5
ATOM 2526 C C . THR A 1 23 ? 8.096 -14.231 1.845 1.00 25.00 23 THR A C 5
ATOM 2527 O O . THR A 1 23 ? 8.063 -14.334 0.615 1.00 25.00 23 THR A O 5
ATOM 2538 N N . GLY A 1 24 ? 7.320 -13.400 2.519 1.00 25.00 24 GLY A N 5
ATOM 2539 C CA . GLY A 1 24 ? 6.336 -12.581 1.845 1.00 25.00 24 GLY A CA 5
ATOM 2540 C C . GLY A 1 24 ? 5.498 -11.781 2.813 1.00 25.00 24 GLY A C 5
ATOM 2541 O O . GLY A 1 24 ? 5.965 -11.407 3.891 1.00 25.00 24 GLY A O 5
ATOM 2545 N N . GLY A 1 25 ? 4.256 -11.520 2.445 1.00 25.00 25 GLY A N 5
ATOM 2546 C CA . GLY A 1 25 ? 3.359 -10.771 3.302 1.00 25.00 25 GLY A CA 5
ATOM 2547 C C . GLY A 1 25 ? 1.928 -10.886 2.839 1.00 25.00 25 GLY A C 5
ATOM 2548 O O . GLY A 1 25 ? 1.659 -11.366 1.740 1.00 25.00 25 GLY A O 5
ATOM 2552 N N . TYR A 1 26 ? 1.021 -10.439 3.692 1.00 25.00 26 TYR A N 5
ATOM 2553 C CA . TYR A 1 26 ? -0.411 -10.452 3.430 1.00 25.00 26 TYR A CA 5
ATOM 2554 C C . TYR A 1 26 ? -0.919 -9.062 3.775 1.00 25.00 26 TYR A C 5
ATOM 2555 O O . TYR A 1 26 ? -0.200 -8.273 4.387 1.00 25.00 26 TYR A O 5
ATOM 2573 N N . CYS A 1 27 ? -2.153 -8.760 3.412 1.00 25.00 27 CYS A N 5
ATOM 2574 C CA . CYS A 1 27 ? -2.716 -7.445 3.684 1.00 25.00 27 CYS A CA 5
ATOM 2575 C C . CYS A 1 27 ? -3.871 -7.541 4.670 1.00 25.00 27 CYS A C 5
ATOM 2576 O O . CYS A 1 27 ? -4.719 -8.418 4.560 1.00 25.00 27 CYS A O 5
ATOM 2583 N N . ALA A 1 28 ? -3.888 -6.622 5.623 1.00 25.00 28 ALA A N 5
ATOM 2584 C CA . ALA A 1 28 ? -4.933 -6.531 6.635 1.00 25.00 28 ALA A CA 5
ATOM 2585 C C . ALA A 1 28 ? -5.157 -5.034 6.822 1.00 25.00 28 ALA A C 5
ATOM 2586 O O . ALA A 1 28 ? -4.592 -4.244 6.076 1.00 25.00 28 ALA A O 5
ATOM 2593 N N . GLY A 1 29 ? -5.940 -4.614 7.798 1.00 25.00 29 GLY A N 5
ATOM 2594 C CA . GLY A 1 29 ? -6.140 -3.189 7.976 1.00 25.00 29 GLY A CA 5
ATOM 2595 C C . GLY A 1 29 ? -6.887 -2.804 9.233 1.00 25.00 29 GLY A C 5
ATOM 2596 O O . GLY A 1 29 ? -7.219 -3.673 10.038 1.00 25.00 29 GLY A O 5
ATOM 2600 N N . PRO A 1 30 ? -7.143 -1.499 9.438 1.00 25.00 30 PRO A N 5
ATOM 2601 C CA . PRO A 1 30 ? -7.897 -0.996 10.592 1.00 25.00 30 PRO A CA 5
ATOM 2602 C C . PRO A 1 30 ? -9.356 -1.400 10.559 1.00 25.00 30 PRO A C 5
ATOM 2603 O O . PRO A 1 30 ? -9.835 -2.019 9.625 1.00 25.00 30 PRO A O 5
ATOM 2614 N N . TRP A 1 31 ? -10.073 -0.935 11.567 1.00 25.00 31 TRP A N 5
ATOM 2615 C CA . TRP A 1 31 ? -11.529 -1.089 11.656 1.00 25.00 31 TRP A CA 5
ATOM 2616 C C . TRP A 1 31 ? -12.290 -0.306 10.567 1.00 25.00 31 TRP A C 5
ATOM 2617 O O . TRP A 1 31 ? -13.517 -0.300 10.544 1.00 25.00 31 TRP A O 5
ATOM 2638 N N . TYR A 1 32 ? -11.557 0.380 9.702 1.00 25.00 32 TYR A N 5
ATOM 2639 C CA . TYR A 1 32 ? -12.127 1.153 8.607 1.00 25.00 32 TYR A CA 5
ATOM 2640 C C . TYR A 1 32 ? -11.239 0.929 7.382 1.00 25.00 32 TYR A C 5
ATOM 2641 O O . TYR A 1 32 ? -10.106 0.465 7.524 1.00 25.00 32 TYR A O 5
ATOM 2659 N N . LEU A 1 33 ? -11.772 1.254 6.203 1.00 25.00 33 LEU A N 5
ATOM 2660 C CA . LEU A 1 33 ? -11.133 0.984 4.895 1.00 25.00 33 LEU A CA 5
ATOM 2661 C C . LEU A 1 33 ? -11.009 -0.537 4.691 1.00 25.00 33 LEU A C 5
ATOM 2662 O O . LEU A 1 33 ? -11.672 -1.306 5.367 1.00 25.00 33 LEU A O 5
ATOM 2678 N N . GLY A 1 34 ? -10.231 -0.948 3.697 1.00 25.00 34 GLY A N 5
ATOM 2679 C CA . GLY A 1 34 ? -10.090 -2.363 3.379 1.00 25.00 34 GLY A CA 5
ATOM 2680 C C . GLY A 1 34 ? -8.861 -2.977 4.016 1.00 25.00 34 GLY A C 5
ATOM 2681 O O . GLY A 1 34 ? -8.818 -3.201 5.215 1.00 25.00 34 GLY A O 5
ATOM 2685 N N . HIS A 1 35 ? -7.831 -3.209 3.213 1.00 25.00 35 HIS A N 5
ATOM 2686 C CA . HIS A 1 35 ? -6.585 -3.795 3.721 1.00 25.00 35 HIS A CA 5
ATOM 2687 C C . HIS A 1 35 ? -5.322 -2.960 3.408 1.00 25.00 35 HIS A C 5
ATOM 2688 O O . HIS A 1 35 ? -4.454 -3.398 2.653 1.00 25.00 35 HIS A O 5
ATOM 2702 N N . PRO A 1 36 ? -5.223 -1.723 3.950 1.00 25.00 36 PRO A N 5
ATOM 2703 C CA . PRO A 1 36 ? -4.039 -0.902 3.648 1.00 25.00 36 PRO A CA 5
ATOM 2704 C C . PRO A 1 36 ? -2.734 -1.324 4.332 1.00 25.00 36 PRO A C 5
ATOM 2705 O O . PRO A 1 36 ? -1.657 -0.861 3.954 1.00 25.00 36 PRO A O 5
ATOM 2716 N N . THR A 1 37 ? -2.835 -2.126 5.378 1.00 25.00 37 THR A N 5
ATOM 2717 C CA . THR A 1 37 ? -1.682 -2.496 6.191 1.00 25.00 37 THR A CA 5
ATOM 2718 C C . THR A 1 37 ? -1.035 -3.778 5.685 1.00 25.00 37 THR A C 5
ATOM 2719 O O . THR A 1 37 ? -1.645 -4.845 5.712 1.00 25.00 37 THR A O 5
ATOM 2730 N N . CYS A 1 38 ? 0.224 -3.688 5.288 1.00 25.00 38 CYS A N 5
ATOM 2731 C CA . CYS A 1 38 ? 0.979 -4.878 4.933 1.00 25.00 38 CYS A CA 5
ATOM 2732 C C . CYS A 1 38 ? 1.463 -5.488 6.235 1.00 25.00 38 CYS A C 5
ATOM 2733 O O . CYS A 1 38 ? 2.023 -4.802 7.086 1.00 25.00 38 CYS A O 5
ATOM 2740 N N . THR A 1 39 ? 1.222 -6.776 6.386 1.00 25.00 39 THR A N 5
ATOM 2741 C CA . THR A 1 39 ? 1.625 -7.524 7.556 1.00 25.00 39 THR A CA 5
ATOM 2742 C C . THR A 1 39 ? 2.445 -8.665 6.988 1.00 25.00 39 THR A C 5
ATOM 2743 O O . THR A 1 39 ? 2.037 -9.286 6.020 1.00 25.00 39 THR A O 5
ATOM 2754 N N . CYS A 1 40 ? 3.634 -8.893 7.511 1.00 25.00 40 CYS A N 5
ATOM 2755 C CA . CYS A 1 40 ? 4.575 -9.767 6.825 1.00 25.00 40 CYS A CA 5
ATOM 2756 C C . CYS A 1 40 ? 4.548 -11.186 7.348 1.00 25.00 40 CYS A C 5
ATOM 2757 O O . CYS A 1 40 ? 4.171 -11.436 8.491 1.00 25.00 40 CYS A O 5
ATOM 2764 N N . SER A 1 41 ? 4.922 -12.110 6.477 1.00 25.00 41 SER A N 5
ATOM 2765 C CA . SER A 1 41 ? 4.865 -13.536 6.761 1.00 25.00 41 SER A CA 5
ATOM 2766 C C . SER A 1 41 ? 6.261 -14.122 6.623 1.00 25.00 41 SER A C 5
ATOM 2767 O O . SER A 1 41 ? 7.099 -13.584 5.893 1.00 25.00 41 SER A O 5
ATOM 2775 N N . PHE A 1 42 ? 6.499 -15.211 7.335 1.00 25.00 42 PHE A N 5
ATOM 2776 C CA . PHE A 1 42 ? 7.772 -15.911 7.329 1.00 25.00 42 PHE A CA 5
ATOM 2777 C C . PHE A 1 42 ? 7.400 -17.324 6.925 1.00 25.00 42 PHE A C 5
ATOM 2778 O O . PHE A 1 42 ? 6.319 -17.757 7.384 1.00 25.00 42 PHE A O 5
ATOM 2796 N N . GLY A 1 1 ? -1.027 0.677 2.016 1.00 25.00 1 GLY A N 6
ATOM 2797 C CA . GLY A 1 1 ? 0.143 1.151 1.258 1.00 25.00 1 GLY A CA 6
ATOM 2798 C C . GLY A 1 1 ? 0.871 0.008 0.613 1.00 25.00 1 GLY A C 6
ATOM 2799 O O . GLY A 1 1 ? 0.414 -1.117 0.734 1.00 25.00 1 GLY A O 6
ATOM 2804 N N . PHE A 1 2 ? 1.979 0.288 -0.070 1.00 25.00 2 PHE A N 6
ATOM 2805 C CA . PHE A 1 2 ? 2.798 -0.748 -0.726 1.00 25.00 2 PHE A CA 6
ATOM 2806 C C . PHE A 1 2 ? 1.966 -1.606 -1.680 1.00 25.00 2 PHE A C 6
ATOM 2807 O O . PHE A 1 2 ? 2.086 -2.820 -1.720 1.00 25.00 2 PHE A O 6
ATOM 2824 N N . GLY A 1 3 ? 1.092 -0.939 -2.419 1.00 25.00 3 GLY A N 6
ATOM 2825 C CA . GLY A 1 3 ? 0.254 -1.598 -3.408 1.00 25.00 3 GLY A CA 6
ATOM 2826 C C . GLY A 1 3 ? -1.060 -2.112 -2.866 1.00 25.00 3 GLY A C 6
ATOM 2827 O O . GLY A 1 3 ? -1.996 -2.340 -3.624 1.00 25.00 3 GLY A O 6
ATOM 2831 N N . CYS A 1 4 ? -1.155 -2.276 -1.558 1.00 25.00 4 CYS A N 6
ATOM 2832 C CA . CYS A 1 4 ? -2.368 -2.824 -0.964 1.00 25.00 4 CYS A CA 6
ATOM 2833 C C . CYS A 1 4 ? -3.271 -1.748 -0.332 1.00 25.00 4 CYS A C 6
ATOM 2834 O O . CYS A 1 4 ? -2.774 -0.736 0.189 1.00 25.00 4 CYS A O 6
ATOM 2841 N N . PRO A 1 5 ? -4.609 -1.947 -0.356 1.00 25.00 5 PRO A N 6
ATOM 2842 C CA . PRO A 1 5 ? -5.326 -3.102 -0.925 1.00 25.00 5 PRO A CA 6
ATOM 2843 C C . PRO A 1 5 ? -5.330 -3.140 -2.457 1.00 25.00 5 PRO A C 6
ATOM 2844 O O . PRO A 1 5 ? -5.556 -2.132 -3.111 1.00 25.00 5 PRO A O 6
ATOM 2855 N N . GLY A 1 6 ? -5.091 -4.323 -3.006 1.00 25.00 6 GLY A N 6
ATOM 2856 C CA . GLY A 1 6 ? -5.108 -4.521 -4.445 1.00 25.00 6 GLY A CA 6
ATOM 2857 C C . GLY A 1 6 ? -3.952 -5.396 -4.874 1.00 25.00 6 GLY A C 6
ATOM 2858 O O . GLY A 1 6 ? -4.135 -6.537 -5.281 1.00 25.00 6 GLY A O 6
ATOM 2862 N N . ASP A 1 7 ? -2.751 -4.864 -4.742 1.00 25.00 7 ASP A N 6
ATOM 2863 C CA . ASP A 1 7 ? -1.534 -5.562 -5.157 1.00 25.00 7 ASP A CA 6
ATOM 2864 C C . ASP A 1 7 ? -0.839 -6.234 -3.971 1.00 25.00 7 ASP A C 6
ATOM 2865 O O . ASP A 1 7 ? -0.006 -5.640 -3.279 1.00 25.00 7 ASP A O 6
ATOM 2874 N N . ALA A 1 8 ? -1.195 -7.490 -3.741 1.00 25.00 8 ALA A N 6
ATOM 2875 C CA . ALA A 1 8 ? -0.602 -8.269 -2.660 1.00 25.00 8 ALA A CA 6
ATOM 2876 C C . ALA A 1 8 ? 0.856 -8.648 -2.968 1.00 25.00 8 ALA A C 6
ATOM 2877 O O . ALA A 1 8 ? 1.639 -8.908 -2.056 1.00 25.00 8 ALA A O 6
ATOM 2884 N N . TYR A 1 9 ? 1.222 -8.690 -4.242 1.00 25.00 9 TYR A N 6
ATOM 2885 C CA . TYR A 1 9 ? 2.583 -9.061 -4.617 1.00 25.00 9 TYR A CA 6
ATOM 2886 C C . TYR A 1 9 ? 3.550 -7.943 -4.240 1.00 25.00 9 TYR A C 6
ATOM 2887 O O . TYR A 1 9 ? 4.593 -8.196 -3.649 1.00 25.00 9 TYR A O 6
ATOM 2905 N N . GLN A 1 10 ? 3.173 -6.704 -4.512 1.00 25.00 10 GLN A N 6
ATOM 2906 C CA . GLN A 1 10 ? 3.993 -5.551 -4.132 1.00 25.00 10 GLN A CA 6
ATOM 2907 C C . GLN A 1 10 ? 4.134 -5.480 -2.609 1.00 25.00 10 GLN A C 6
ATOM 2908 O O . GLN A 1 10 ? 5.198 -5.161 -2.083 1.00 25.00 10 GLN A O 6
ATOM 2922 N N . CYS A 1 11 ? 3.072 -5.841 -1.903 1.00 25.00 11 CYS A N 6
ATOM 2923 C CA . CYS A 1 11 ? 3.102 -5.898 -0.441 1.00 25.00 11 CYS A CA 6
ATOM 2924 C C . CYS A 1 11 ? 4.125 -6.946 0.024 1.00 25.00 11 CYS A C 6
ATOM 2925 O O . CYS A 1 11 ? 4.897 -6.717 0.960 1.00 25.00 11 CYS A O 6
ATOM 2932 N N . SER A 1 12 ? 4.155 -8.080 -0.661 1.00 25.00 12 SER A N 6
ATOM 2933 C CA . SER A 1 12 ? 5.116 -9.142 -0.367 1.00 25.00 12 SER A CA 6
ATOM 2934 C C . SER A 1 12 ? 6.543 -8.697 -0.653 1.00 25.00 12 SER A C 6
ATOM 2935 O O . SER A 1 12 ? 7.423 -8.917 0.170 1.00 0.00 12 SER A O 6
ATOM 2943 N N . GLU A 1 13 ? 6.776 -8.037 -1.779 1.00 25.00 13 GLU A N 6
ATOM 2944 C CA . GLU A 1 13 ? 8.107 -7.543 -2.106 1.00 25.00 13 GLU A CA 6
ATOM 2945 C C . GLU A 1 13 ? 8.579 -6.535 -1.068 1.00 25.00 13 GLU A C 6
ATOM 2946 O O . GLU A 1 13 ? 9.729 -6.577 -0.633 1.00 25.00 13 GLU A O 6
ATOM 2958 N N . HIS A 1 14 ? 7.677 -5.665 -0.633 1.00 25.00 14 HIS A N 6
ATOM 2959 C CA . HIS A 1 14 ? 7.987 -4.687 0.404 1.00 25.00 14 HIS A CA 6
ATOM 2960 C C . HIS A 1 14 ? 8.429 -5.401 1.680 1.00 25.00 14 HIS A C 6
ATOM 2961 O O . HIS A 1 14 ? 9.459 -5.065 2.258 1.00 25.00 14 HIS A O 6
ATOM 2975 N N . CYS A 1 15 ? 7.684 -6.414 2.096 1.00 25.00 15 CYS A N 6
ATOM 2976 C CA . CYS A 1 15 ? 8.043 -7.169 3.290 1.00 25.00 15 CYS A CA 6
ATOM 2977 C C . CYS A 1 15 ? 9.365 -7.904 3.123 1.00 25.00 15 CYS A C 6
ATOM 2978 O O . CYS A 1 15 ? 10.204 -7.873 4.013 1.00 25.00 15 CYS A O 6
ATOM 2985 N N . ARG A 1 16 ? 9.569 -8.551 1.988 1.00 25.00 16 ARG A N 6
ATOM 2986 C CA . ARG A 1 16 ? 10.819 -9.281 1.746 1.00 25.00 16 ARG A CA 6
ATOM 2987 C C . ARG A 1 16 ? 12.023 -8.341 1.764 1.00 25.00 16 ARG A C 6
ATOM 2988 O O . ARG A 1 16 ? 13.088 -8.706 2.255 1.00 25.00 16 ARG A O 6
ATOM 3009 N N . ALA A 1 17 ? 11.841 -7.116 1.292 1.00 25.00 17 ALA A N 6
ATOM 3010 C CA . ALA A 1 17 ? 12.904 -6.116 1.312 1.00 25.00 17 ALA A CA 6
ATOM 3011 C C . ALA A 1 17 ? 13.309 -5.739 2.746 1.00 25.00 17 ALA A C 6
ATOM 3012 O O . ALA A 1 17 ? 14.461 -5.402 2.998 1.00 25.00 17 ALA A O 6
ATOM 3019 N N . LEU A 1 18 ? 12.370 -5.806 3.683 1.00 25.00 18 LEU A N 6
ATOM 3020 C CA . LEU A 1 18 ? 12.663 -5.478 5.083 1.00 25.00 18 LEU A CA 6
ATOM 3021 C C . LEU A 1 18 ? 13.530 -6.548 5.747 1.00 25.00 18 LEU A C 6
ATOM 3022 O O . LEU A 1 18 ? 14.097 -6.324 6.816 1.00 25.00 18 LEU A O 6
ATOM 3038 N N . GLY A 1 19 ? 13.595 -7.731 5.152 1.00 25.00 19 GLY A N 6
ATOM 3039 C CA . GLY A 1 19 ? 14.377 -8.807 5.730 1.00 25.00 19 GLY A CA 6
ATOM 3040 C C . GLY A 1 19 ? 14.111 -10.133 5.059 1.00 25.00 19 GLY A C 6
ATOM 3041 O O . GLY A 1 19 ? 12.964 -10.521 4.918 1.00 25.00 19 GLY A O 6
ATOM 3045 N N . GLY A 1 20 ? 15.167 -10.850 4.699 1.00 25.00 20 GLY A N 6
ATOM 3046 C CA . GLY A 1 20 ? 15.022 -12.130 4.011 1.00 25.00 20 GLY A CA 6
ATOM 3047 C C . GLY A 1 20 ? 14.405 -13.249 4.817 1.00 25.00 20 GLY A C 6
ATOM 3048 O O . GLY A 1 20 ? 14.027 -14.277 4.281 1.00 25.00 20 GLY A O 6
ATOM 3052 N N . GLY A 1 21 ? 14.283 -13.026 6.113 1.00 25.00 21 GLY A N 6
ATOM 3053 C CA . GLY A 1 21 ? 13.615 -13.985 6.975 1.00 25.00 21 GLY A CA 6
ATOM 3054 C C . GLY A 1 21 ? 12.125 -13.990 6.689 1.00 25.00 21 GLY A C 6
ATOM 3055 O O . GLY A 1 21 ? 11.433 -14.956 6.973 1.00 25.00 21 GLY A O 6
ATOM 3059 N N . ARG A 1 22 ? 11.628 -12.898 6.119 1.00 25.00 22 ARG A N 6
ATOM 3060 C CA . ARG A 1 22 ? 10.239 -12.785 5.763 1.00 25.00 22 ARG A CA 6
ATOM 3061 C C . ARG A 1 22 ? 10.018 -13.476 4.435 1.00 25.00 22 ARG A C 6
ATOM 3062 O O . ARG A 1 22 ? 10.692 -13.182 3.451 1.00 25.00 22 ARG A O 6
ATOM 3083 N N . THR A 1 23 ? 9.066 -14.386 4.405 1.00 25.00 23 THR A N 6
ATOM 3084 C CA . THR A 1 23 ? 8.764 -15.143 3.198 1.00 25.00 23 THR A CA 6
ATOM 3085 C C . THR A 1 23 ? 7.973 -14.288 2.233 1.00 25.00 23 THR A C 6
ATOM 3086 O O . THR A 1 23 ? 8.001 -14.489 1.016 1.00 25.00 23 THR A O 6
ATOM 3097 N N . GLY A 1 24 ? 7.278 -13.318 2.790 1.00 25.00 24 GLY A N 6
ATOM 3098 C CA . GLY A 1 24 ? 6.435 -12.443 2.012 1.00 25.00 24 GLY A CA 6
ATOM 3099 C C . GLY A 1 24 ? 5.572 -11.614 2.924 1.00 25.00 24 GLY A C 6
ATOM 3100 O O . GLY A 1 24 ? 5.978 -11.293 4.040 1.00 25.00 24 GLY A O 6
ATOM 3104 N N . GLY A 1 25 ? 4.372 -11.292 2.481 1.00 25.00 25 GLY A N 6
ATOM 3105 C CA . GLY A 1 25 ? 3.452 -10.541 3.307 1.00 25.00 25 GLY A CA 6
ATOM 3106 C C . GLY A 1 25 ? 2.042 -10.677 2.794 1.00 25.00 25 GLY A C 6
ATOM 3107 O O . GLY A 1 25 ? 1.827 -11.087 1.656 1.00 25.00 25 GLY A O 6
ATOM 3111 N N . TYR A 1 26 ? 1.092 -10.337 3.645 1.00 25.00 26 TYR A N 6
ATOM 3112 C CA . TYR A 1 26 ? -0.324 -10.384 3.318 1.00 25.00 26 TYR A CA 6
ATOM 3113 C C . TYR A 1 26 ? -0.926 -9.053 3.731 1.00 25.00 26 TYR A C 6
ATOM 3114 O O . TYR A 1 26 ? -0.361 -8.336 4.557 1.00 25.00 26 TYR A O 6
ATOM 3132 N N . CYS A 1 27 ? -2.063 -8.717 3.152 1.00 25.00 27 CYS A N 6
ATOM 3133 C CA . CYS A 1 27 ? -2.707 -7.447 3.441 1.00 25.00 27 CYS A CA 6
ATOM 3134 C C . CYS A 1 27 ? -3.877 -7.650 4.387 1.00 25.00 27 CYS A C 6
ATOM 3135 O O . CYS A 1 27 ? -4.713 -8.524 4.174 1.00 25.00 27 CYS A O 6
ATOM 3142 N N . ALA A 1 28 ? -3.934 -6.822 5.415 1.00 25.00 28 ALA A N 6
ATOM 3143 C CA . ALA A 1 28 ? -5.010 -6.841 6.394 1.00 25.00 28 ALA A CA 6
ATOM 3144 C C . ALA A 1 28 ? -5.317 -5.374 6.659 1.00 25.00 28 ALA A C 6
ATOM 3145 O O . ALA A 1 28 ? -4.736 -4.505 6.018 1.00 25.00 28 ALA A O 6
ATOM 3152 N N . GLY A 1 29 ? -6.202 -5.069 7.588 1.00 25.00 29 GLY A N 6
ATOM 3153 C CA . GLY A 1 29 ? -6.484 -3.677 7.867 1.00 25.00 29 GLY A CA 6
ATOM 3154 C C . GLY A 1 29 ? -7.393 -3.490 9.059 1.00 25.00 29 GLY A C 6
ATOM 3155 O O . GLY A 1 29 ? -7.744 -4.469 9.718 1.00 25.00 29 GLY A O 6
ATOM 3159 N N . PRO A 1 30 ? -7.769 -2.241 9.376 1.00 25.00 30 PRO A N 6
ATOM 3160 C CA . PRO A 1 30 ? -8.681 -1.946 10.489 1.00 25.00 30 PRO A CA 6
ATOM 3161 C C . PRO A 1 30 ? -10.093 -2.447 10.248 1.00 25.00 30 PRO A C 6
ATOM 3162 O O . PRO A 1 30 ? -10.428 -2.953 9.191 1.00 25.00 30 PRO A O 6
ATOM 3173 N N . TRP A 1 31 ? -10.940 -2.186 11.230 1.00 25.00 31 TRP A N 6
ATOM 3174 C CA . TRP A 1 31 ? -12.381 -2.449 11.138 1.00 25.00 31 TRP A CA 6
ATOM 3175 C C . TRP A 1 31 ? -13.084 -1.559 10.098 1.00 25.00 31 TRP A C 6
ATOM 3176 O O . TRP A 1 31 ? -14.290 -1.654 9.900 1.00 25.00 31 TRP A O 6
ATOM 3197 N N . TYR A 1 32 ? -12.328 -0.660 9.488 1.00 25.00 32 TYR A N 6
ATOM 3198 C CA . TYR A 1 32 ? -12.831 0.263 8.480 1.00 25.00 32 TYR A CA 6
ATOM 3199 C C . TYR A 1 32 ? -11.823 0.264 7.331 1.00 25.00 32 TYR A C 6
ATOM 3200 O O . TYR A 1 32 ? -10.687 -0.176 7.513 1.00 25.00 32 TYR A O 6
ATOM 3218 N N . LEU A 1 33 ? -12.260 0.742 6.165 1.00 25.00 33 LEU A N 6
ATOM 3219 C CA . LEU A 1 33 ? -11.495 0.675 4.901 1.00 25.00 33 LEU A CA 6
ATOM 3220 C C . LEU A 1 33 ? -11.307 -0.802 4.517 1.00 25.00 33 LEU A C 6
ATOM 3221 O O . LEU A 1 33 ? -12.061 -1.654 4.963 1.00 25.00 33 LEU A O 6
ATOM 3237 N N . GLY A 1 34 ? -10.360 -1.079 3.629 1.00 25.00 34 GLY A N 6
ATOM 3238 C CA . GLY A 1 34 ? -10.134 -2.441 3.161 1.00 25.00 34 GLY A CA 6
ATOM 3239 C C . GLY A 1 34 ? -8.941 -3.080 3.842 1.00 25.00 34 GLY A C 6
ATOM 3240 O O . GLY A 1 34 ? -8.952 -3.328 5.037 1.00 25.00 34 GLY A O 6
ATOM 3244 N N . HIS A 1 35 ? -7.875 -3.292 3.082 1.00 25.00 35 HIS A N 6
ATOM 3245 C CA . HIS A 1 35 ? -6.653 -3.890 3.623 1.00 25.00 35 HIS A CA 6
ATOM 3246 C C . HIS A 1 35 ? -5.392 -3.020 3.416 1.00 25.00 35 HIS A C 6
ATOM 3247 O O . HIS A 1 35 ? -4.478 -3.405 2.683 1.00 25.00 35 HIS A O 6
ATOM 3261 N N . PRO A 1 36 ? -5.347 -1.809 4.017 1.00 25.00 36 PRO A N 6
ATOM 3262 C CA . PRO A 1 36 ? -4.165 -0.956 3.807 1.00 25.00 36 PRO A CA 6
ATOM 3263 C C . PRO A 1 36 ? -2.894 -1.402 4.530 1.00 25.00 36 PRO A C 6
ATOM 3264 O O . PRO A 1 36 ? -1.803 -0.917 4.225 1.00 25.00 36 PRO A O 6
ATOM 3275 N N . THR A 1 37 ? -3.042 -2.247 5.536 1.00 25.00 37 THR A N 6
ATOM 3276 C CA . THR A 1 37 ? -1.932 -2.639 6.390 1.00 25.00 37 THR A CA 6
ATOM 3277 C C . THR A 1 37 ? -1.212 -3.861 5.835 1.00 25.00 37 THR A C 6
ATOM 3278 O O . THR A 1 37 ? -1.758 -4.963 5.802 1.00 25.00 37 THR A O 6
ATOM 3289 N N . CYS A 1 38 ? 0.039 -3.678 5.446 1.00 25.00 38 CYS A N 6
ATOM 3290 C CA . CYS A 1 38 ? 0.866 -4.800 5.034 1.00 25.00 38 CYS A CA 6
ATOM 3291 C C . CYS A 1 38 ? 1.385 -5.443 6.305 1.00 25.00 38 CYS A C 6
ATOM 3292 O O . CYS A 1 38 ? 1.977 -4.776 7.150 1.00 25.00 38 CYS A O 6
ATOM 3299 N N . THR A 1 39 ? 1.140 -6.732 6.439 1.00 25.00 39 THR A N 6
ATOM 3300 C CA . THR A 1 39 ? 1.584 -7.498 7.580 1.00 25.00 39 THR A CA 6
ATOM 3301 C C . THR A 1 39 ? 2.495 -8.555 6.994 1.00 25.00 39 THR A C 6
ATOM 3302 O O . THR A 1 39 ? 2.152 -9.175 5.996 1.00 25.00 39 THR A O 6
ATOM 3313 N N . CYS A 1 40 ? 3.678 -8.727 7.551 1.00 25.00 40 CYS A N 6
ATOM 3314 C CA . CYS A 1 40 ? 4.671 -9.569 6.906 1.00 25.00 40 CYS A CA 6
ATOM 3315 C C . CYS A 1 40 ? 4.652 -10.968 7.476 1.00 25.00 40 CYS A C 6
ATOM 3316 O O . CYS A 1 40 ? 4.396 -11.169 8.661 1.00 25.00 40 CYS A O 6
ATOM 3323 N N . SER A 1 41 ? 4.884 -11.925 6.597 1.00 25.00 41 SER A N 6
ATOM 3324 C CA . SER A 1 41 ? 4.844 -13.336 6.934 1.00 25.00 41 SER A CA 6
ATOM 3325 C C . SER A 1 41 ? 6.265 -13.847 6.980 1.00 25.00 41 SER A C 6
ATOM 3326 O O . SER A 1 41 ? 7.149 -13.294 6.332 1.00 25.00 41 SER A O 6
ATOM 3334 N N . PHE A 1 42 ? 6.466 -14.918 7.724 1.00 25.00 42 PHE A N 6
ATOM 3335 C CA . PHE A 1 42 ? 7.753 -15.589 7.832 1.00 25.00 42 PHE A CA 6
ATOM 3336 C C . PHE A 1 42 ? 7.438 -17.029 7.466 1.00 25.00 42 PHE A C 6
ATOM 3337 O O . PHE A 1 42 ? 6.249 -17.248 7.126 1.00 25.00 42 PHE A O 6
ATOM 3355 N N . GLY A 1 1 ? -1.019 0.581 1.989 1.00 25.00 1 GLY A N 7
ATOM 3356 C CA . GLY A 1 1 ? 0.100 1.063 1.162 1.00 25.00 1 GLY A CA 7
ATOM 3357 C C . GLY A 1 1 ? 0.825 -0.077 0.506 1.00 25.00 1 GLY A C 7
ATOM 3358 O O . GLY A 1 1 ? 0.374 -1.201 0.637 1.00 25.00 1 GLY A O 7
ATOM 3363 N N . PHE A 1 2 ? 1.924 0.202 -0.198 1.00 25.00 2 PHE A N 7
ATOM 3364 C CA . PHE A 1 2 ? 2.732 -0.835 -0.864 1.00 25.00 2 PHE A CA 7
ATOM 3365 C C . PHE A 1 2 ? 1.893 -1.705 -1.795 1.00 25.00 2 PHE A C 7
ATOM 3366 O O . PHE A 1 2 ? 1.962 -2.922 -1.763 1.00 25.00 2 PHE A O 7
ATOM 3383 N N . GLY A 1 3 ? 1.061 -1.054 -2.596 1.00 25.00 3 GLY A N 7
ATOM 3384 C CA . GLY A 1 3 ? 0.220 -1.752 -3.555 1.00 25.00 3 GLY A CA 7
ATOM 3385 C C . GLY A 1 3 ? -1.096 -2.249 -2.992 1.00 25.00 3 GLY A C 7
ATOM 3386 O O . GLY A 1 3 ? -2.000 -2.586 -3.745 1.00 25.00 3 GLY A O 7
ATOM 3390 N N . CYS A 1 4 ? -1.231 -2.275 -1.674 1.00 25.00 4 CYS A N 7
ATOM 3391 C CA . CYS A 1 4 ? -2.447 -2.788 -1.054 1.00 25.00 4 CYS A CA 7
ATOM 3392 C C . CYS A 1 4 ? -3.321 -1.689 -0.421 1.00 25.00 4 CYS A C 7
ATOM 3393 O O . CYS A 1 4 ? -2.802 -0.722 0.149 1.00 25.00 4 CYS A O 7
ATOM 3400 N N . PRO A 1 5 ? -4.664 -1.824 -0.498 1.00 25.00 5 PRO A N 7
ATOM 3401 C CA . PRO A 1 5 ? -5.414 -2.901 -1.168 1.00 25.00 5 PRO A CA 7
ATOM 3402 C C . PRO A 1 5 ? -5.335 -2.789 -2.691 1.00 25.00 5 PRO A C 7
ATOM 3403 O O . PRO A 1 5 ? -5.283 -1.690 -3.237 1.00 25.00 5 PRO A O 7
ATOM 3414 N N . GLY A 1 6 ? -5.318 -3.931 -3.361 1.00 25.00 6 GLY A N 7
ATOM 3415 C CA . GLY A 1 6 ? -5.209 -3.959 -4.811 1.00 25.00 6 GLY A CA 7
ATOM 3416 C C . GLY A 1 6 ? -4.292 -5.081 -5.234 1.00 25.00 6 GLY A C 7
ATOM 3417 O O . GLY A 1 6 ? -4.743 -6.077 -5.795 1.00 25.00 6 GLY A O 7
ATOM 3421 N N . ASP A 1 7 ? -3.018 -4.952 -4.905 1.00 25.00 7 ASP A N 7
ATOM 3422 C CA . ASP A 1 7 ? -2.018 -5.975 -5.215 1.00 25.00 7 ASP A CA 7
ATOM 3423 C C . ASP A 1 7 ? -1.268 -6.442 -3.973 1.00 25.00 7 ASP A C 7
ATOM 3424 O O . ASP A 1 7 ? -0.583 -5.664 -3.300 1.00 25.00 7 ASP A O 7
ATOM 3433 N N . ALA A 1 8 ? -1.378 -7.732 -3.692 1.00 25.00 8 ALA A N 7
ATOM 3434 C CA . ALA A 1 8 ? -0.680 -8.333 -2.568 1.00 25.00 8 ALA A CA 7
ATOM 3435 C C . ALA A 1 8 ? 0.795 -8.619 -2.897 1.00 25.00 8 ALA A C 7
ATOM 3436 O O . ALA A 1 8 ? 1.605 -8.796 -1.993 1.00 25.00 8 ALA A O 7
ATOM 3443 N N . TYR A 1 9 ? 1.147 -8.700 -4.174 1.00 25.00 9 TYR A N 7
ATOM 3444 C CA . TYR A 1 9 ? 2.517 -9.039 -4.554 1.00 25.00 9 TYR A CA 7
ATOM 3445 C C . TYR A 1 9 ? 3.491 -7.926 -4.172 1.00 25.00 9 TYR A C 7
ATOM 3446 O O . TYR A 1 9 ? 4.517 -8.195 -3.564 1.00 25.00 9 TYR A O 7
ATOM 3464 N N . GLN A 1 10 ? 3.148 -6.679 -4.454 1.00 25.00 10 GLN A N 7
ATOM 3465 C CA . GLN A 1 10 ? 4.000 -5.552 -4.063 1.00 25.00 10 GLN A CA 7
ATOM 3466 C C . GLN A 1 10 ? 4.140 -5.485 -2.538 1.00 25.00 10 GLN A C 7
ATOM 3467 O O . GLN A 1 10 ? 5.207 -5.175 -2.014 1.00 25.00 10 GLN A O 7
ATOM 3481 N N . CYS A 1 11 ? 3.079 -5.838 -1.825 1.00 25.00 11 CYS A N 7
ATOM 3482 C CA . CYS A 1 11 ? 3.115 -5.885 -0.363 1.00 25.00 11 CYS A CA 7
ATOM 3483 C C . CYS A 1 11 ? 4.113 -6.954 0.099 1.00 25.00 11 CYS A C 7
ATOM 3484 O O . CYS A 1 11 ? 4.910 -6.736 1.016 1.00 25.00 11 CYS A O 7
ATOM 3491 N N . SER A 1 12 ? 4.105 -8.092 -0.580 1.00 25.00 12 SER A N 7
ATOM 3492 C CA . SER A 1 12 ? 5.051 -9.169 -0.304 1.00 25.00 12 SER A CA 7
ATOM 3493 C C . SER A 1 12 ? 6.482 -8.738 -0.609 1.00 25.00 12 SER A C 7
ATOM 3494 O O . SER A 1 12 ? 7.375 -8.970 0.196 1.00 0.00 12 SER A O 7
ATOM 3502 N N . GLU A 1 13 ? 6.704 -8.069 -1.733 1.00 25.00 13 GLU A N 7
ATOM 3503 C CA . GLU A 1 13 ? 8.035 -7.581 -2.079 1.00 25.00 13 GLU A CA 7
ATOM 3504 C C . GLU A 1 13 ? 8.543 -6.600 -1.032 1.00 25.00 13 GLU A C 7
ATOM 3505 O O . GLU A 1 13 ? 9.697 -6.671 -0.615 1.00 25.00 13 GLU A O 7
ATOM 3517 N N . HIS A 1 14 ? 7.667 -5.714 -0.585 1.00 25.00 14 HIS A N 7
ATOM 3518 C CA . HIS A 1 14 ? 8.009 -4.745 0.450 1.00 25.00 14 HIS A CA 7
ATOM 3519 C C . HIS A 1 14 ? 8.453 -5.481 1.715 1.00 25.00 14 HIS A C 7
ATOM 3520 O O . HIS A 1 14 ? 9.498 -5.179 2.280 1.00 25.00 14 HIS A O 7
ATOM 3534 N N . CYS A 1 15 ? 7.685 -6.477 2.130 1.00 25.00 15 CYS A N 7
ATOM 3535 C CA . CYS A 1 15 ? 8.042 -7.249 3.314 1.00 25.00 15 CYS A CA 7
ATOM 3536 C C . CYS A 1 15 ? 9.352 -8.008 3.137 1.00 25.00 15 CYS A C 7
ATOM 3537 O O . CYS A 1 15 ? 10.201 -7.981 4.018 1.00 25.00 15 CYS A O 7
ATOM 3544 N N . ARG A 1 16 ? 9.544 -8.649 1.994 1.00 25.00 16 ARG A N 7
ATOM 3545 C CA . ARG A 1 16 ? 10.793 -9.382 1.732 1.00 25.00 16 ARG A CA 7
ATOM 3546 C C . ARG A 1 16 ? 12.000 -8.444 1.754 1.00 25.00 16 ARG A C 7
ATOM 3547 O O . ARG A 1 16 ? 13.072 -8.813 2.226 1.00 25.00 16 ARG A O 7
ATOM 3568 N N . ALA A 1 17 ? 11.821 -7.218 1.280 1.00 25.00 17 ALA A N 7
ATOM 3569 C CA . ALA A 1 17 ? 12.889 -6.227 1.276 1.00 25.00 17 ALA A CA 7
ATOM 3570 C C . ALA A 1 17 ? 13.303 -5.821 2.699 1.00 25.00 17 ALA A C 7
ATOM 3571 O O . ALA A 1 17 ? 14.464 -5.499 2.940 1.00 25.00 17 ALA A O 7
ATOM 3578 N N . LEU A 1 18 ? 12.364 -5.850 3.637 1.00 25.00 18 LEU A N 7
ATOM 3579 C CA . LEU A 1 18 ? 12.661 -5.498 5.033 1.00 25.00 18 LEU A CA 7
ATOM 3580 C C . LEU A 1 18 ? 13.557 -6.535 5.707 1.00 25.00 18 LEU A C 7
ATOM 3581 O O . LEU A 1 18 ? 14.135 -6.272 6.764 1.00 25.00 18 LEU A O 7
ATOM 3597 N N . GLY A 1 19 ? 13.651 -7.729 5.141 1.00 25.00 19 GLY A N 7
ATOM 3598 C CA . GLY A 1 19 ? 14.471 -8.761 5.746 1.00 25.00 19 GLY A CA 7
ATOM 3599 C C . GLY A 1 19 ? 14.313 -10.091 5.058 1.00 25.00 19 GLY A C 7
ATOM 3600 O O . GLY A 1 19 ? 13.197 -10.543 4.863 1.00 25.00 19 GLY A O 7
ATOM 3604 N N . GLY A 1 20 ? 15.425 -10.737 4.731 1.00 25.00 20 GLY A N 7
ATOM 3605 C CA . GLY A 1 20 ? 15.394 -12.009 4.017 1.00 25.00 20 GLY A CA 7
ATOM 3606 C C . GLY A 1 20 ? 14.737 -13.163 4.742 1.00 25.00 20 GLY A C 7
ATOM 3607 O O . GLY A 1 20 ? 14.410 -14.173 4.141 1.00 25.00 20 GLY A O 7
ATOM 3611 N N . GLY A 1 21 ? 14.530 -12.999 6.037 1.00 25.00 21 GLY A N 7
ATOM 3612 C CA . GLY A 1 21 ? 13.834 -14.009 6.815 1.00 25.00 21 GLY A CA 7
ATOM 3613 C C . GLY A 1 21 ? 12.353 -14.019 6.474 1.00 25.00 21 GLY A C 7
ATOM 3614 O O . GLY A 1 21 ? 11.678 -15.020 6.650 1.00 25.00 21 GLY A O 7
ATOM 3618 N N . ARG A 1 22 ? 11.848 -12.895 5.976 1.00 25.00 22 ARG A N 7
ATOM 3619 C CA . ARG A 1 22 ? 10.470 -12.788 5.567 1.00 25.00 22 ARG A CA 7
ATOM 3620 C C . ARG A 1 22 ? 10.349 -13.376 4.183 1.00 25.00 22 ARG A C 7
ATOM 3621 O O . ARG A 1 22 ? 11.079 -12.989 3.267 1.00 25.00 22 ARG A O 7
ATOM 3642 N N . THR A 1 23 ? 9.428 -14.303 4.014 1.00 25.00 23 THR A N 7
ATOM 3643 C CA . THR A 1 23 ? 9.257 -14.969 2.733 1.00 25.00 23 THR A CA 7
ATOM 3644 C C . THR A 1 23 ? 8.196 -14.258 1.925 1.00 25.00 23 THR A C 7
ATOM 3645 O O . THR A 1 23 ? 8.091 -14.450 0.712 1.00 25.00 23 THR A O 7
ATOM 3656 N N . GLY A 1 24 ? 7.435 -13.402 2.584 1.00 25.00 24 GLY A N 7
ATOM 3657 C CA . GLY A 1 24 ? 6.404 -12.655 1.906 1.00 25.00 24 GLY A CA 7
ATOM 3658 C C . GLY A 1 24 ? 5.617 -11.768 2.841 1.00 25.00 24 GLY A C 7
ATOM 3659 O O . GLY A 1 24 ? 6.108 -11.363 3.891 1.00 25.00 24 GLY A O 7
ATOM 3663 N N . GLY A 1 25 ? 4.380 -11.486 2.475 1.00 25.00 25 GLY A N 7
ATOM 3664 C CA . GLY A 1 25 ? 3.505 -10.685 3.303 1.00 25.00 25 GLY A CA 7
ATOM 3665 C C . GLY A 1 25 ? 2.097 -10.765 2.774 1.00 25.00 25 GLY A C 7
ATOM 3666 O O . GLY A 1 25 ? 1.881 -11.229 1.655 1.00 25.00 25 GLY A O 7
ATOM 3670 N N . TYR A 1 26 ? 1.146 -10.330 3.587 1.00 25.00 26 TYR A N 7
ATOM 3671 C CA . TYR A 1 26 ? -0.273 -10.344 3.249 1.00 25.00 26 TYR A CA 7
ATOM 3672 C C . TYR A 1 26 ? -0.854 -8.999 3.639 1.00 25.00 26 TYR A C 7
ATOM 3673 O O . TYR A 1 26 ? -0.242 -8.249 4.397 1.00 25.00 26 TYR A O 7
ATOM 3691 N N . CYS A 1 27 ? -2.037 -8.691 3.137 1.00 25.00 27 CYS A N 7
ATOM 3692 C CA . CYS A 1 27 ? -2.688 -7.425 3.443 1.00 25.00 27 CYS A CA 7
ATOM 3693 C C . CYS A 1 27 ? -3.886 -7.662 4.354 1.00 25.00 27 CYS A C 7
ATOM 3694 O O . CYS A 1 27 ? -4.647 -8.603 4.156 1.00 25.00 27 CYS A O 7
ATOM 3701 N N . ALA A 1 28 ? -4.054 -6.787 5.331 1.00 25.00 28 ALA A N 7
ATOM 3702 C CA . ALA A 1 28 ? -5.177 -6.840 6.258 1.00 25.00 28 ALA A CA 7
ATOM 3703 C C . ALA A 1 28 ? -5.523 -5.382 6.554 1.00 25.00 28 ALA A C 7
ATOM 3704 O O . ALA A 1 28 ? -4.976 -4.490 5.915 1.00 25.00 28 ALA A O 7
ATOM 3711 N N . GLY A 1 29 ? -6.405 -5.111 7.501 1.00 25.00 29 GLY A N 7
ATOM 3712 C CA . GLY A 1 29 ? -6.712 -3.725 7.801 1.00 25.00 29 GLY A CA 7
ATOM 3713 C C . GLY A 1 29 ? -7.661 -3.518 8.964 1.00 25.00 29 GLY A C 7
ATOM 3714 O O . GLY A 1 29 ? -8.071 -4.485 9.603 1.00 25.00 29 GLY A O 7
ATOM 3718 N N . PRO A 1 30 ? -8.014 -2.256 9.267 1.00 25.00 30 PRO A N 7
ATOM 3719 C CA . PRO A 1 30 ? -8.970 -1.904 10.328 1.00 25.00 30 PRO A CA 7
ATOM 3720 C C . PRO A 1 30 ? -10.397 -2.314 10.025 1.00 25.00 30 PRO A C 7
ATOM 3721 O O . PRO A 1 30 ? -10.704 -2.870 8.986 1.00 25.00 30 PRO A O 7
ATOM 3732 N N . TRP A 1 31 ? -11.277 -1.920 10.931 1.00 25.00 31 TRP A N 7
ATOM 3733 C CA . TRP A 1 31 ? -12.731 -2.082 10.773 1.00 25.00 31 TRP A CA 7
ATOM 3734 C C . TRP A 1 31 ? -13.330 -1.301 9.590 1.00 25.00 31 TRP A C 7
ATOM 3735 O O . TRP A 1 31 ? -14.537 -1.332 9.372 1.00 25.00 31 TRP A O 7
ATOM 3756 N N . TYR A 1 32 ? -12.500 -0.538 8.894 1.00 25.00 32 TYR A N 7
ATOM 3757 C CA . TYR A 1 32 ? -12.935 0.310 7.793 1.00 25.00 32 TYR A CA 7
ATOM 3758 C C . TYR A 1 32 ? -11.924 0.206 6.654 1.00 25.00 32 TYR A C 7
ATOM 3759 O O . TYR A 1 32 ? -10.788 -0.213 6.867 1.00 25.00 32 TYR A O 7
ATOM 3777 N N . LEU A 1 33 ? -12.371 0.587 5.456 1.00 25.00 33 LEU A N 7
ATOM 3778 C CA . LEU A 1 33 ? -11.618 0.446 4.196 1.00 25.00 33 LEU A CA 7
ATOM 3779 C C . LEU A 1 33 ? -11.416 -1.045 3.908 1.00 25.00 33 LEU A C 7
ATOM 3780 O O . LEU A 1 33 ? -12.139 -1.876 4.446 1.00 25.00 33 LEU A O 7
ATOM 3796 N N . GLY A 1 34 ? -10.506 -1.374 3.000 1.00 25.00 34 GLY A N 7
ATOM 3797 C CA . GLY A 1 34 ? -10.295 -2.764 2.619 1.00 25.00 34 GLY A CA 7
ATOM 3798 C C . GLY A 1 34 ? -9.149 -3.394 3.383 1.00 25.00 34 GLY A C 7
ATOM 3799 O O . GLY A 1 34 ? -9.283 -3.774 4.528 1.00 25.00 34 GLY A O 7
ATOM 3803 N N . HIS A 1 35 ? -7.991 -3.463 2.746 1.00 25.00 35 HIS A N 7
ATOM 3804 C CA . HIS A 1 35 ? -6.799 -4.034 3.377 1.00 25.00 35 HIS A CA 7
ATOM 3805 C C . HIS A 1 35 ? -5.576 -3.093 3.276 1.00 25.00 35 HIS A C 7
ATOM 3806 O O . HIS A 1 35 ? -4.613 -3.396 2.570 1.00 25.00 35 HIS A O 7
ATOM 3820 N N . PRO A 1 36 ? -5.624 -1.906 3.926 1.00 25.00 36 PRO A N 7
ATOM 3821 C CA . PRO A 1 36 ? -4.497 -0.965 3.795 1.00 25.00 36 PRO A CA 7
ATOM 3822 C C . PRO A 1 36 ? -3.203 -1.351 4.512 1.00 25.00 36 PRO A C 7
ATOM 3823 O O . PRO A 1 36 ? -2.143 -0.783 4.237 1.00 25.00 36 PRO A O 7
ATOM 3834 N N . THR A 1 37 ? -3.300 -2.248 5.481 1.00 25.00 37 THR A N 7
ATOM 3835 C CA . THR A 1 37 ? -2.174 -2.598 6.336 1.00 25.00 37 THR A CA 7
ATOM 3836 C C . THR A 1 37 ? -1.411 -3.797 5.791 1.00 25.00 37 THR A C 7
ATOM 3837 O O . THR A 1 37 ? -1.939 -4.904 5.717 1.00 25.00 37 THR A O 7
ATOM 3848 N N . CYS A 1 38 ? -0.146 -3.586 5.453 1.00 25.00 38 CYS A N 7
ATOM 3849 C CA . CYS A 1 38 ? 0.715 -4.697 5.063 1.00 25.00 38 CYS A CA 7
ATOM 3850 C C . CYS A 1 38 ? 1.203 -5.357 6.344 1.00 25.00 38 CYS A C 7
ATOM 3851 O O . CYS A 1 38 ? 1.611 -4.677 7.283 1.00 25.00 38 CYS A O 7
ATOM 3858 N N . THR A 1 39 ? 1.148 -6.676 6.375 1.00 25.00 39 THR A N 7
ATOM 3859 C CA . THR A 1 39 ? 1.587 -7.462 7.510 1.00 25.00 39 THR A CA 7
ATOM 3860 C C . THR A 1 39 ? 2.510 -8.508 6.913 1.00 25.00 39 THR A C 7
ATOM 3861 O O . THR A 1 39 ? 2.197 -9.073 5.875 1.00 25.00 39 THR A O 7
ATOM 3872 N N . CYS A 1 40 ? 3.667 -8.727 7.506 1.00 25.00 40 CYS A N 7
ATOM 3873 C CA . CYS A 1 40 ? 4.669 -9.567 6.864 1.00 25.00 40 CYS A CA 7
ATOM 3874 C C . CYS A 1 40 ? 4.622 -10.993 7.365 1.00 25.00 40 CYS A C 7
ATOM 3875 O O . CYS A 1 40 ? 4.209 -11.255 8.492 1.00 25.00 40 CYS A O 7
ATOM 3882 N N . SER A 1 41 ? 5.044 -11.903 6.498 1.00 25.00 41 SER A N 7
ATOM 3883 C CA . SER A 1 41 ? 5.027 -13.328 6.780 1.00 25.00 41 SER A CA 7
ATOM 3884 C C . SER A 1 41 ? 6.440 -13.863 6.672 1.00 25.00 41 SER A C 7
ATOM 3885 O O . SER A 1 41 ? 7.269 -13.314 5.943 1.00 25.00 41 SER A O 7
ATOM 3893 N N . PHE A 1 42 ? 6.692 -14.947 7.379 1.00 25.00 42 PHE A N 7
ATOM 3894 C CA . PHE A 1 42 ? 7.974 -15.631 7.365 1.00 25.00 42 PHE A CA 7
ATOM 3895 C C . PHE A 1 42 ? 7.603 -17.019 6.889 1.00 25.00 42 PHE A C 7
ATOM 3896 O O . PHE A 1 42 ? 6.393 -17.328 7.023 1.00 25.00 42 PHE A O 7
ATOM 3914 N N . GLY A 1 1 ? -0.586 0.744 1.793 1.00 25.00 1 GLY A N 8
ATOM 3915 C CA . GLY A 1 1 ? 0.437 1.182 0.818 1.00 25.00 1 GLY A CA 8
ATOM 3916 C C . GLY A 1 1 ? 1.120 0.005 0.183 1.00 25.00 1 GLY A C 8
ATOM 3917 O O . GLY A 1 1 ? 0.708 -1.114 0.438 1.00 25.00 1 GLY A O 8
ATOM 3922 N N . PHE A 1 2 ? 2.147 0.248 -0.627 1.00 25.00 2 PHE A N 8
ATOM 3923 C CA . PHE A 1 2 ? 2.921 -0.822 -1.279 1.00 25.00 2 PHE A CA 8
ATOM 3924 C C . PHE A 1 2 ? 2.019 -1.757 -2.076 1.00 25.00 2 PHE A C 8
ATOM 3925 O O . PHE A 1 2 ? 2.105 -2.968 -1.980 1.00 25.00 2 PHE A O 8
ATOM 3942 N N . GLY A 1 3 ? 1.122 -1.152 -2.842 1.00 25.00 3 GLY A N 8
ATOM 3943 C CA . GLY A 1 3 ? 0.222 -1.890 -3.707 1.00 25.00 3 GLY A CA 8
ATOM 3944 C C . GLY A 1 3 ? -1.078 -2.260 -3.031 1.00 25.00 3 GLY A C 8
ATOM 3945 O O . GLY A 1 3 ? -2.095 -2.450 -3.689 1.00 25.00 3 GLY A O 8
ATOM 3949 N N . CYS A 1 4 ? -1.063 -2.337 -1.712 1.00 25.00 4 CYS A N 8
ATOM 3950 C CA . CYS A 1 4 ? -2.259 -2.732 -0.981 1.00 25.00 4 CYS A CA 8
ATOM 3951 C C . CYS A 1 4 ? -3.044 -1.527 -0.429 1.00 25.00 4 CYS A C 8
ATOM 3952 O O . CYS A 1 4 ? -2.445 -0.514 -0.035 1.00 25.00 4 CYS A O 8
ATOM 3959 N N . PRO A 1 5 ? -4.391 -1.622 -0.376 1.00 25.00 5 PRO A N 8
ATOM 3960 C CA . PRO A 1 5 ? -5.230 -2.761 -0.786 1.00 25.00 5 PRO A CA 8
ATOM 3961 C C . PRO A 1 5 ? -5.318 -2.947 -2.306 1.00 25.00 5 PRO A C 8
ATOM 3962 O O . PRO A 1 5 ? -5.565 -2.000 -3.042 1.00 25.00 5 PRO A O 8
ATOM 3973 N N . GLY A 1 6 ? -5.125 -4.180 -2.754 1.00 25.00 6 GLY A N 8
ATOM 3974 C CA . GLY A 1 6 ? -5.217 -4.509 -4.169 1.00 25.00 6 GLY A CA 8
ATOM 3975 C C . GLY A 1 6 ? -4.145 -5.493 -4.582 1.00 25.00 6 GLY A C 8
ATOM 3976 O O . GLY A 1 6 ? -4.430 -6.646 -4.886 1.00 25.00 6 GLY A O 8
ATOM 3980 N N . ASP A 1 7 ? -2.906 -5.038 -4.564 1.00 25.00 7 ASP A N 8
ATOM 3981 C CA . ASP A 1 7 ? -1.764 -5.854 -4.988 1.00 25.00 7 ASP A CA 8
ATOM 3982 C C . ASP A 1 7 ? -1.017 -6.460 -3.798 1.00 25.00 7 ASP A C 8
ATOM 3983 O O . ASP A 1 7 ? -0.173 -5.817 -3.163 1.00 25.00 7 ASP A O 8
ATOM 3992 N N . ALA A 1 8 ? -1.325 -7.715 -3.513 1.00 25.00 8 ALA A N 8
ATOM 3993 C CA . ALA A 1 8 ? -0.673 -8.441 -2.429 1.00 25.00 8 ALA A CA 8
ATOM 3994 C C . ALA A 1 8 ? 0.783 -8.805 -2.772 1.00 25.00 8 ALA A C 8
ATOM 3995 O O . ALA A 1 8 ? 1.592 -9.028 -1.876 1.00 25.00 8 ALA A O 8
ATOM 4002 N N . TYR A 1 9 ? 1.115 -8.887 -4.052 1.00 25.00 9 TYR A N 8
ATOM 4003 C CA . TYR A 1 9 ? 2.473 -9.262 -4.449 1.00 25.00 9 TYR A CA 8
ATOM 4004 C C . TYR A 1 9 ? 3.444 -8.129 -4.141 1.00 25.00 9 TYR A C 8
ATOM 4005 O O . TYR A 1 9 ? 4.500 -8.357 -3.568 1.00 25.00 9 TYR A O 8
ATOM 4023 N N . GLN A 1 10 ? 3.066 -6.902 -4.459 1.00 25.00 10 GLN A N 8
ATOM 4024 C CA . GLN A 1 10 ? 3.919 -5.749 -4.152 1.00 25.00 10 GLN A CA 8
ATOM 4025 C C . GLN A 1 10 ? 4.089 -5.610 -2.633 1.00 25.00 10 GLN A C 8
ATOM 4026 O O . GLN A 1 10 ? 5.161 -5.267 -2.135 1.00 25.00 10 GLN A O 8
ATOM 4040 N N . CYS A 1 11 ? 3.045 -5.954 -1.894 1.00 25.00 11 CYS A N 8
ATOM 4041 C CA . CYS A 1 11 ? 3.113 -5.965 -0.436 1.00 25.00 11 CYS A CA 8
ATOM 4042 C C . CYS A 1 11 ? 4.117 -7.025 0.042 1.00 25.00 11 CYS A C 8
ATOM 4043 O O . CYS A 1 11 ? 4.909 -6.786 0.956 1.00 25.00 11 CYS A O 8
ATOM 4050 N N . SER A 1 12 ? 4.114 -8.177 -0.607 1.00 25.00 12 SER A N 8
ATOM 4051 C CA . SER A 1 12 ? 5.067 -9.247 -0.307 1.00 25.00 12 SER A CA 8
ATOM 4052 C C . SER A 1 12 ? 6.492 -8.798 -0.602 1.00 25.00 12 SER A C 8
ATOM 4053 O O . SER A 1 12 ? 7.384 -9.026 0.209 1.00 0.00 12 SER A O 8
ATOM 4061 N N . GLU A 1 13 ? 6.708 -8.110 -1.715 1.00 25.00 13 GLU A N 8
ATOM 4062 C CA . GLU A 1 13 ? 8.031 -7.591 -2.046 1.00 25.00 13 GLU A CA 8
ATOM 4063 C C . GLU A 1 13 ? 8.503 -6.605 -0.985 1.00 25.00 13 GLU A C 8
ATOM 4064 O O . GLU A 1 13 ? 9.652 -6.660 -0.550 1.00 25.00 13 GLU A O 8
ATOM 4076 N N . HIS A 1 14 ? 7.612 -5.732 -0.538 1.00 25.00 14 HIS A N 8
ATOM 4077 C CA . HIS A 1 14 ? 7.937 -4.775 0.513 1.00 25.00 14 HIS A CA 8
ATOM 4078 C C . HIS A 1 14 ? 8.327 -5.501 1.797 1.00 25.00 14 HIS A C 8
ATOM 4079 O O . HIS A 1 14 ? 9.336 -5.177 2.420 1.00 25.00 14 HIS A O 8
ATOM 4093 N N . CYS A 1 15 ? 7.567 -6.515 2.173 1.00 25.00 15 CYS A N 8
ATOM 4094 C CA . CYS A 1 15 ? 7.883 -7.289 3.368 1.00 25.00 15 CYS A CA 8
ATOM 4095 C C . CYS A 1 15 ? 9.232 -7.988 3.240 1.00 25.00 15 CYS A C 8
ATOM 4096 O O . CYS A 1 15 ? 10.040 -7.949 4.161 1.00 25.00 15 CYS A O 8
ATOM 4103 N N . ARG A 1 16 ? 9.495 -8.597 2.095 1.00 25.00 16 ARG A N 8
ATOM 4104 C CA . ARG A 1 16 ? 10.784 -9.260 1.862 1.00 25.00 16 ARG A CA 8
ATOM 4105 C C . ARG A 1 16 ? 11.940 -8.259 1.937 1.00 25.00 16 ARG A C 8
ATOM 4106 O O . ARG A 1 16 ? 13.008 -8.574 2.456 1.00 25.00 16 ARG A O 8
ATOM 4127 N N . ALA A 1 17 ? 11.713 -7.042 1.463 1.00 25.00 17 ALA A N 8
ATOM 4128 C CA . ALA A 1 17 ? 12.727 -5.993 1.512 1.00 25.00 17 ALA A CA 8
ATOM 4129 C C . ALA A 1 17 ? 13.038 -5.560 2.954 1.00 25.00 17 ALA A C 8
ATOM 4130 O O . ALA A 1 17 ? 14.165 -5.183 3.258 1.00 25.00 17 ALA A O 8
ATOM 4137 N N . LEU A 1 18 ? 12.048 -5.628 3.839 1.00 25.00 18 LEU A N 8
ATOM 4138 C CA . LEU A 1 18 ? 12.246 -5.251 5.246 1.00 25.00 18 LEU A CA 8
ATOM 4139 C C . LEU A 1 18 ? 13.167 -6.227 5.972 1.00 25.00 18 LEU A C 8
ATOM 4140 O O . LEU A 1 18 ? 13.671 -5.925 7.053 1.00 25.00 18 LEU A O 8
ATOM 4156 N N . GLY A 1 19 ? 13.351 -7.416 5.421 1.00 25.00 19 GLY A N 8
ATOM 4157 C CA . GLY A 1 19 ? 14.204 -8.399 6.063 1.00 25.00 19 GLY A CA 8
ATOM 4158 C C . GLY A 1 19 ? 14.173 -9.727 5.346 1.00 25.00 19 GLY A C 8
ATOM 4159 O O . GLY A 1 19 ? 13.102 -10.239 5.067 1.00 25.00 19 GLY A O 8
ATOM 4163 N N . GLY A 1 20 ? 15.341 -10.304 5.100 1.00 25.00 20 GLY A N 8
ATOM 4164 C CA . GLY A 1 20 ? 15.429 -11.571 4.377 1.00 25.00 20 GLY A CA 8
ATOM 4165 C C . GLY A 1 20 ? 14.811 -12.762 5.075 1.00 25.00 20 GLY A C 8
ATOM 4166 O O . GLY A 1 20 ? 14.581 -13.796 4.472 1.00 25.00 20 GLY A O 8
ATOM 4170 N N . GLY A 1 21 ? 14.519 -12.598 6.354 1.00 25.00 21 GLY A N 8
ATOM 4171 C CA . GLY A 1 21 ? 13.838 -13.642 7.104 1.00 25.00 21 GLY A CA 8
ATOM 4172 C C . GLY A 1 21 ? 12.376 -13.742 6.700 1.00 25.00 21 GLY A C 8
ATOM 4173 O O . GLY A 1 21 ? 11.746 -14.771 6.886 1.00 25.00 21 GLY A O 8
ATOM 4177 N N . ARG A 1 22 ? 11.835 -12.663 6.147 1.00 25.00 22 ARG A N 8
ATOM 4178 C CA . ARG A 1 22 ? 10.463 -12.636 5.699 1.00 25.00 22 ARG A CA 8
ATOM 4179 C C . ARG A 1 22 ? 10.404 -13.220 4.311 1.00 25.00 22 ARG A C 8
ATOM 4180 O O . ARG A 1 22 ? 11.126 -12.783 3.415 1.00 25.00 22 ARG A O 8
ATOM 4201 N N . THR A 1 23 ? 9.545 -14.198 4.122 1.00 25.00 23 THR A N 8
ATOM 4202 C CA . THR A 1 23 ? 9.422 -14.859 2.831 1.00 25.00 23 THR A CA 8
ATOM 4203 C C . THR A 1 23 ? 8.347 -14.193 1.993 1.00 25.00 23 THR A C 8
ATOM 4204 O O . THR A 1 23 ? 8.300 -14.368 0.774 1.00 25.00 23 THR A O 8
ATOM 4215 N N . GLY A 1 24 ? 7.517 -13.389 2.635 1.00 25.00 24 GLY A N 8
ATOM 4216 C CA . GLY A 1 24 ? 6.464 -12.691 1.933 1.00 25.00 24 GLY A CA 8
ATOM 4217 C C . GLY A 1 24 ? 5.610 -11.859 2.858 1.00 25.00 24 GLY A C 8
ATOM 4218 O O . GLY A 1 24 ? 6.050 -11.454 3.932 1.00 25.00 24 GLY A O 8
ATOM 4222 N N . GLY A 1 25 ? 4.374 -11.619 2.456 1.00 25.00 25 GLY A N 8
ATOM 4223 C CA . GLY A 1 25 ? 3.456 -10.855 3.277 1.00 25.00 25 GLY A CA 8
ATOM 4224 C C . GLY A 1 25 ? 2.066 -10.834 2.687 1.00 25.00 25 GLY A C 8
ATOM 4225 O O . GLY A 1 25 ? 1.870 -11.191 1.527 1.00 25.00 25 GLY A O 8
ATOM 4229 N N . TYR A 1 26 ? 1.110 -10.430 3.507 1.00 25.00 26 TYR A N 8
ATOM 4230 C CA . TYR A 1 26 ? -0.301 -10.348 3.132 1.00 25.00 26 TYR A CA 8
ATOM 4231 C C . TYR A 1 26 ? -0.836 -9.014 3.643 1.00 25.00 26 TYR A C 8
ATOM 4232 O O . TYR A 1 26 ? -0.131 -8.303 4.351 1.00 25.00 26 TYR A O 8
ATOM 4250 N N . CYS A 1 27 ? -2.063 -8.658 3.290 1.00 25.00 27 CYS A N 8
ATOM 4251 C CA . CYS A 1 27 ? -2.617 -7.368 3.699 1.00 25.00 27 CYS A CA 8
ATOM 4252 C C . CYS A 1 27 ? -3.775 -7.502 4.679 1.00 25.00 27 CYS A C 8
ATOM 4253 O O . CYS A 1 27 ? -4.552 -8.449 4.614 1.00 25.00 27 CYS A O 8
ATOM 4260 N N . ALA A 1 28 ? -3.881 -6.523 5.562 1.00 25.00 28 ALA A N 8
ATOM 4261 C CA . ALA A 1 28 ? -4.948 -6.431 6.550 1.00 25.00 28 ALA A CA 8
ATOM 4262 C C . ALA A 1 28 ? -5.099 -4.932 6.774 1.00 25.00 28 ALA A C 8
ATOM 4263 O O . ALA A 1 28 ? -4.492 -4.153 6.048 1.00 25.00 28 ALA A O 8
ATOM 4270 N N . GLY A 1 29 ? -5.867 -4.500 7.759 1.00 25.00 29 GLY A N 8
ATOM 4271 C CA . GLY A 1 29 ? -5.988 -3.072 7.987 1.00 25.00 29 GLY A CA 8
ATOM 4272 C C . GLY A 1 29 ? -6.550 -2.686 9.335 1.00 25.00 29 GLY A C 8
ATOM 4273 O O . GLY A 1 29 ? -6.942 -3.555 10.115 1.00 25.00 29 GLY A O 8
ATOM 4277 N 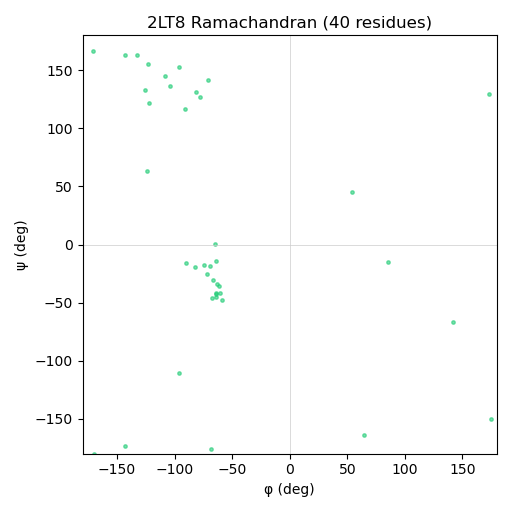N . PRO A 1 30 ? -6.572 -1.379 9.653 1.00 25.00 30 PRO A N 8
ATOM 4278 C CA . PRO A 1 30 ? -7.137 -0.874 10.910 1.00 25.00 30 PRO A CA 8
ATOM 4279 C C . PRO A 1 30 ? -8.641 -1.031 10.990 1.00 25.00 30 PRO A C 8
ATOM 4280 O O . PRO A 1 30 ? -9.295 -1.494 10.069 1.00 25.00 30 PRO A O 8
ATOM 4291 N N . TRP A 1 31 ? -9.178 -0.516 12.082 1.00 25.00 31 TRP A N 8
ATOM 4292 C CA . TRP A 1 31 ? -10.626 -0.413 12.300 1.00 25.00 31 TRP A CA 8
ATOM 4293 C C . TRP A 1 31 ? -11.328 0.547 11.318 1.00 25.00 31 TRP A C 8
ATOM 4294 O O . TRP A 1 31 ? -12.533 0.766 11.406 1.00 25.00 31 TRP A O 8
ATOM 4315 N N . TYR A 1 32 ? -10.561 1.139 10.414 1.00 25.00 32 TYR A N 8
ATOM 4316 C CA . TYR A 1 32 ? -11.072 2.047 9.396 1.00 25.00 32 TYR A CA 8
ATOM 4317 C C . TYR A 1 32 ? -10.351 1.718 8.087 1.00 25.00 32 TYR A C 8
ATOM 4318 O O . TYR A 1 32 ? -9.269 1.134 8.115 1.00 25.00 32 TYR A O 8
ATOM 4336 N N . LEU A 1 33 ? -10.963 2.106 6.965 1.00 25.00 33 LEU A N 8
ATOM 4337 C CA . LEU A 1 33 ? -10.484 1.792 5.598 1.00 25.00 33 LEU A CA 8
ATOM 4338 C C . LEU A 1 33 ? -10.523 0.273 5.349 1.00 25.00 33 LEU A C 8
ATOM 4339 O O . LEU A 1 33 ? -11.170 -0.456 6.082 1.00 25.00 33 LEU A O 8
ATOM 4355 N N . GLY A 1 34 ? -9.897 -0.172 4.262 1.00 25.00 34 GLY A N 8
ATOM 4356 C CA . GLY A 1 34 ? -9.931 -1.582 3.886 1.00 25.00 34 GLY A CA 8
ATOM 4357 C C . GLY A 1 34 ? -8.718 -2.347 4.383 1.00 25.00 34 GLY A C 8
ATOM 4358 O O . GLY A 1 34 ? -8.605 -2.640 5.560 1.00 25.00 34 GLY A O 8
ATOM 4362 N N . HIS A 1 35 ? -7.779 -2.632 3.485 1.00 25.00 35 HIS A N 8
ATOM 4363 C CA . HIS A 1 35 ? -6.556 -3.352 3.867 1.00 25.00 35 HIS A CA 8
ATOM 4364 C C . HIS A 1 35 ? -5.248 -2.606 3.522 1.00 25.00 35 HIS A C 8
ATOM 4365 O O . HIS A 1 35 ? -4.451 -3.082 2.714 1.00 25.00 35 HIS A O 8
ATOM 4379 N N . PRO A 1 36 ? -5.025 -1.402 4.098 1.00 25.00 36 PRO A N 8
ATOM 4380 C CA . PRO A 1 36 ? -3.785 -0.685 3.760 1.00 25.00 36 PRO A CA 8
ATOM 4381 C C . PRO A 1 36 ? -2.510 -1.223 4.415 1.00 25.00 36 PRO A C 8
ATOM 4382 O O . PRO A 1 36 ? -1.404 -0.857 4.016 1.00 25.00 36 PRO A O 8
ATOM 4393 N N . THR A 1 37 ? -2.664 -2.006 5.472 1.00 25.00 37 THR A N 8
ATOM 4394 C CA . THR A 1 37 ? -1.534 -2.466 6.275 1.00 25.00 37 THR A CA 8
ATOM 4395 C C . THR A 1 37 ? -0.912 -3.731 5.706 1.00 25.00 37 THR A C 8
ATOM 4396 O O . THR A 1 37 ? -1.566 -4.765 5.604 1.00 25.00 37 THR A O 8
ATOM 4407 N N . CYS A 1 38 ? 0.375 -3.667 5.409 1.00 25.00 38 CYS A N 8
ATOM 4408 C CA . CYS A 1 38 ? 1.118 -4.859 5.043 1.00 25.00 38 CYS A CA 8
ATOM 4409 C C . CYS A 1 38 ? 1.486 -5.564 6.334 1.00 25.00 38 CYS A C 8
ATOM 4410 O O . CYS A 1 38 ? 2.034 -4.956 7.250 1.00 25.00 38 CYS A O 8
ATOM 4417 N N . THR A 1 39 ? 1.175 -6.846 6.398 1.00 25.00 39 THR A N 8
ATOM 4418 C CA . THR A 1 39 ? 1.490 -7.677 7.539 1.00 25.00 39 THR A CA 8
ATOM 4419 C C . THR A 1 39 ? 2.374 -8.765 6.971 1.00 25.00 39 THR A C 8
ATOM 4420 O O . THR A 1 39 ? 2.038 -9.383 5.967 1.00 25.00 39 THR A O 8
ATOM 4431 N N . CYS A 1 40 ? 3.547 -8.938 7.538 1.00 25.00 40 CYS A N 8
ATOM 4432 C CA . CYS A 1 40 ? 4.560 -9.748 6.880 1.00 25.00 40 CYS A CA 8
ATOM 4433 C C . CYS A 1 40 ? 4.605 -11.165 7.399 1.00 25.00 40 CYS A C 8
ATOM 4434 O O . CYS A 1 40 ? 4.269 -11.435 8.550 1.00 25.00 40 CYS A O 8
ATOM 4441 N N . SER A 1 41 ? 5.000 -12.064 6.514 1.00 25.00 41 SER A N 8
ATOM 4442 C CA . SER A 1 41 ? 5.033 -13.486 6.794 1.00 25.00 41 SER A CA 8
ATOM 4443 C C . SER A 1 41 ? 6.476 -13.944 6.722 1.00 25.00 41 SER A C 8
ATOM 4444 O O . SER A 1 41 ? 7.247 -13.464 5.887 1.00 25.00 41 SER A O 8
ATOM 4452 N N . PHE A 1 42 ? 6.830 -14.873 7.590 1.00 25.00 42 PHE A N 8
ATOM 4453 C CA . PHE A 1 42 ? 8.163 -15.454 7.625 1.00 25.00 42 PHE A CA 8
ATOM 4454 C C . PHE A 1 42 ? 7.948 -16.882 7.166 1.00 25.00 42 PHE A C 8
ATOM 4455 O O . PHE A 1 42 ? 6.848 -17.387 7.467 1.00 25.00 42 PHE A O 8
ATOM 4473 N N . GLY A 1 1 ? -0.861 0.628 2.220 1.00 25.00 1 GLY A N 9
ATOM 4474 C CA . GLY A 1 1 ? 0.213 1.147 1.354 1.00 25.00 1 GLY A CA 9
ATOM 4475 C C . GLY A 1 1 ? 0.984 0.029 0.711 1.00 25.00 1 GLY A C 9
ATOM 4476 O O . GLY A 1 1 ? 0.581 -1.118 0.853 1.00 25.00 1 GLY A O 9
ATOM 4481 N N . PHE A 1 2 ? 2.078 0.348 0.023 1.00 25.00 2 PHE A N 9
ATOM 4482 C CA . PHE A 1 2 ? 2.941 -0.661 -0.620 1.00 25.00 2 PHE A CA 9
ATOM 4483 C C . PHE A 1 2 ? 2.154 -1.537 -1.596 1.00 25.00 2 PHE A C 9
ATOM 4484 O O . PHE A 1 2 ? 2.296 -2.748 -1.628 1.00 25.00 2 PHE A O 9
ATOM 4501 N N . GLY A 1 3 ? 1.280 -0.889 -2.354 1.00 25.00 3 GLY A N 9
ATOM 4502 C CA . GLY A 1 3 ? 0.467 -1.568 -3.350 1.00 25.00 3 GLY A CA 9
ATOM 4503 C C . GLY A 1 3 ? -0.866 -2.031 -2.811 1.00 25.00 3 GLY A C 9
ATOM 4504 O O . GLY A 1 3 ? -1.832 -2.184 -3.555 1.00 25.00 3 GLY A O 9
ATOM 4508 N N . CYS A 1 4 ? -0.941 -2.230 -1.508 1.00 25.00 4 CYS A N 9
ATOM 4509 C CA . CYS A 1 4 ? -2.1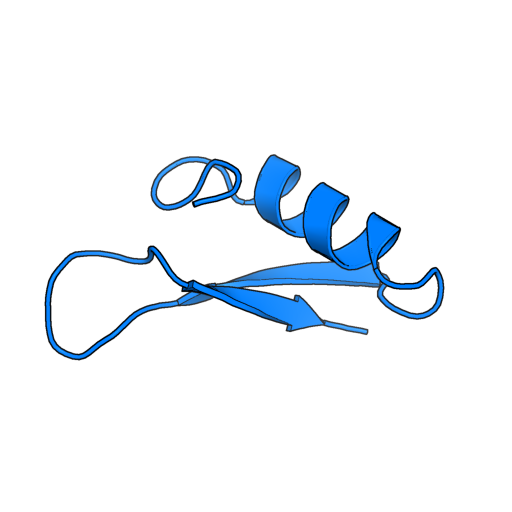74 -2.699 -0.894 1.00 25.00 4 CYS A CA 9
ATOM 4510 C C . CYS A 1 4 ? -3.026 -1.551 -0.323 1.00 25.00 4 CYS A C 9
ATOM 4511 O O . CYS A 1 4 ? -2.484 -0.543 0.154 1.00 25.00 4 CYS A O 9
ATOM 4518 N N . PRO A 1 5 ? -4.369 -1.692 -0.336 1.00 25.00 5 PRO A N 9
ATOM 4519 C CA . PRO A 1 5 ? -5.150 -2.826 -0.853 1.00 25.00 5 PRO A CA 9
ATOM 4520 C C . PRO A 1 5 ? -5.170 -2.924 -2.380 1.00 25.00 5 PRO A C 9
ATOM 4521 O O . PRO A 1 5 ? -5.397 -1.938 -3.071 1.00 25.00 5 PRO A O 9
ATOM 4532 N N . GLY A 1 6 ? -4.954 -4.129 -2.888 1.00 25.00 6 GLY A N 9
ATOM 4533 C CA . GLY A 1 6 ? -4.998 -4.384 -4.316 1.00 25.00 6 GLY A CA 9
ATOM 4534 C C . GLY A 1 6 ? -3.844 -5.269 -4.734 1.00 25.00 6 GLY A C 9
ATOM 4535 O O . GLY A 1 6 ? -4.031 -6.420 -5.110 1.00 25.00 6 GLY A O 9
ATOM 4539 N N . ASP A 1 7 ? -2.645 -4.732 -4.634 1.00 25.00 7 ASP A N 9
ATOM 4540 C CA . ASP A 1 7 ? -1.439 -5.439 -5.056 1.00 25.00 7 ASP A CA 9
ATOM 4541 C C . ASP A 1 7 ? -0.734 -6.126 -3.884 1.00 25.00 7 ASP A C 9
ATOM 4542 O O . ASP A 1 7 ? 0.118 -5.552 -3.204 1.00 25.00 7 ASP A O 9
ATOM 4551 N N . ALA A 1 8 ? -1.110 -7.377 -3.650 1.00 25.00 8 ALA A N 9
ATOM 4552 C CA . ALA A 1 8 ? -0.509 -8.171 -2.582 1.00 25.00 8 ALA A CA 9
ATOM 4553 C C . ALA A 1 8 ? 0.934 -8.579 -2.927 1.00 25.00 8 ALA A C 9
ATOM 4554 O O . ALA A 1 8 ? 1.730 -8.855 -2.034 1.00 25.00 8 ALA A O 9
ATOM 4561 N N . TYR A 1 9 ? 1.264 -8.626 -4.210 1.00 25.00 9 TYR A N 9
ATOM 4562 C CA . TYR A 1 9 ? 2.607 -9.019 -4.635 1.00 25.00 9 TYR A CA 9
ATOM 4563 C C . TYR A 1 9 ? 3.599 -7.939 -4.218 1.00 25.00 9 TYR A C 9
ATOM 4564 O O . TYR A 1 9 ? 4.626 -8.227 -3.622 1.00 25.00 9 TYR A O 9
ATOM 4582 N N . GLN A 1 10 ? 3.245 -6.688 -4.463 1.00 25.00 10 GLN A N 9
ATOM 4583 C CA . GLN A 1 10 ? 4.084 -5.558 -4.066 1.00 25.00 10 GLN A CA 9
ATOM 4584 C C . GLN A 1 10 ? 4.219 -5.486 -2.544 1.00 25.00 10 GLN A C 9
ATOM 4585 O O . GLN A 1 10 ? 5.286 -5.178 -2.016 1.00 25.00 10 GLN A O 9
ATOM 4599 N N . CYS A 1 11 ? 3.153 -5.833 -1.835 1.00 25.00 11 CYS A N 9
ATOM 4600 C CA . CYS A 1 11 ? 3.195 -5.884 -0.373 1.00 25.00 11 CYS A CA 9
ATOM 4601 C C . CYS A 1 11 ? 4.196 -6.954 0.085 1.00 25.00 11 CYS A C 9
ATOM 4602 O O . CYS A 1 11 ? 4.983 -6.738 1.010 1.00 25.00 11 CYS A O 9
ATOM 4609 N N . SER A 1 12 ? 4.190 -8.093 -0.592 1.00 25.00 12 SER A N 9
ATOM 4610 C CA . SER A 1 12 ? 5.131 -9.174 -0.302 1.00 25.00 12 SER A CA 9
ATOM 4611 C C . SER A 1 12 ? 6.559 -8.739 -0.588 1.00 25.00 12 SER A C 9
ATOM 4612 O O . SER A 1 12 ? 7.441 -8.960 0.229 1.00 0.00 12 SER A O 9
ATOM 4620 N N . GLU A 1 13 ? 6.788 -8.081 -1.714 1.00 25.00 13 GLU A N 9
ATOM 4621 C CA . GLU A 1 13 ? 8.114 -7.591 -2.054 1.00 25.00 13 GLU A CA 9
ATOM 4622 C C . GLU A 1 13 ? 8.605 -6.577 -1.026 1.00 25.00 13 GLU A C 9
ATOM 4623 O O . GLU A 1 13 ? 9.760 -6.619 -0.611 1.00 25.00 13 GLU A O 9
ATOM 4635 N N . HIS A 1 14 ? 7.717 -5.703 -0.574 1.00 25.00 14 HIS A N 9
ATOM 4636 C CA . HIS A 1 14 ? 8.062 -4.737 0.465 1.00 25.00 14 HIS A CA 9
ATOM 4637 C C . HIS A 1 14 ? 8.461 -5.456 1.747 1.00 25.00 14 HIS A C 9
ATOM 4638 O O . HIS A 1 14 ? 9.486 -5.144 2.345 1.00 25.00 14 HIS A O 9
ATOM 4652 N N . CYS A 1 15 ? 7.682 -6.445 2.157 1.00 25.00 15 CYS A N 9
ATOM 4653 C CA . CYS A 1 15 ? 8.004 -7.208 3.355 1.00 25.00 15 CYS A CA 9
ATOM 4654 C C . CYS A 1 15 ? 9.337 -7.930 3.206 1.00 25.00 15 CYS A C 9
ATOM 4655 O O . CYS A 1 15 ? 10.160 -7.900 4.109 1.00 25.00 15 CYS A O 9
ATOM 4662 N N . ARG A 1 16 ? 9.575 -8.543 2.058 1.00 25.00 16 ARG A N 9
ATOM 4663 C CA . ARG A 1 16 ? 10.856 -9.221 1.812 1.00 25.00 16 ARG A CA 9
ATOM 4664 C C . ARG A 1 16 ? 12.027 -8.236 1.874 1.00 25.00 16 ARG A C 9
ATOM 4665 O O . ARG A 1 16 ? 13.091 -8.570 2.384 1.00 25.00 16 ARG A O 9
ATOM 4686 N N . ALA A 1 17 ? 11.817 -7.013 1.409 1.00 25.00 17 ALA A N 9
ATOM 4687 C CA . ALA A 1 17 ? 12.846 -5.979 1.465 1.00 25.00 17 ALA A CA 9
ATOM 4688 C C . ALA A 1 17 ? 13.181 -5.575 2.910 1.00 25.00 17 ALA A C 9
ATOM 4689 O O . ALA A 1 17 ? 14.315 -5.216 3.207 1.00 25.00 17 ALA A O 9
ATOM 4696 N N . LEU A 1 18 ? 12.200 -5.652 3.805 1.00 25.00 18 LEU A N 9
ATOM 4697 C CA . LEU A 1 18 ? 12.421 -5.315 5.220 1.00 25.00 18 LEU A CA 9
ATOM 4698 C C . LEU A 1 18 ? 13.323 -6.338 5.907 1.00 25.00 18 LEU A C 9
ATOM 4699 O O . LEU A 1 18 ? 13.847 -6.086 6.993 1.00 25.00 18 LEU A O 9
ATOM 4715 N N . GLY A 1 19 ? 13.470 -7.507 5.307 1.00 25.00 19 GLY A N 9
ATOM 4716 C CA . GLY A 1 19 ? 14.294 -8.548 5.892 1.00 25.00 19 GLY A CA 9
ATOM 4717 C C . GLY A 1 19 ? 14.127 -9.850 5.145 1.00 25.00 19 GLY A C 9
ATOM 4718 O O . GLY A 1 19 ? 13.013 -10.319 4.997 1.00 25.00 19 GLY A O 9
ATOM 4722 N N . GLY A 1 20 ? 15.232 -10.450 4.716 1.00 25.00 20 GLY A N 9
ATOM 4723 C CA . GLY A 1 20 ? 15.179 -11.680 3.927 1.00 25.00 20 GLY A CA 9
ATOM 4724 C C . GLY A 1 20 ? 14.633 -12.904 4.624 1.00 25.00 20 GLY A C 9
ATOM 4725 O O . GLY A 1 20 ? 14.343 -13.909 3.997 1.00 25.00 20 GLY A O 9
ATOM 4729 N N . GLY A 1 21 ? 14.476 -12.804 5.932 1.00 25.00 21 GLY A N 9
ATOM 4730 C CA . GLY A 1 21 ? 13.861 -13.876 6.695 1.00 25.00 21 GLY A CA 9
ATOM 4731 C C . GLY A 1 21 ? 12.371 -13.950 6.398 1.00 25.00 21 GLY A C 9
ATOM 4732 O O . GLY A 1 21 ? 11.747 -14.985 6.581 1.00 25.00 21 GLY A O 9
ATOM 4736 N N . ARG A 1 22 ? 11.800 -12.846 5.938 1.00 25.00 22 ARG A N 9
ATOM 4737 C CA . ARG A 1 22 ? 10.403 -12.794 5.588 1.00 25.00 22 ARG A CA 9
ATOM 4738 C C . ARG A 1 22 ? 10.232 -13.415 4.218 1.00 25.00 22 ARG A C 9
ATOM 4739 O O . ARG A 1 22 ? 10.911 -13.038 3.268 1.00 25.00 22 ARG A O 9
ATOM 4760 N N . THR A 1 23 ? 9.318 -14.358 4.111 1.00 25.00 23 THR A N 9
ATOM 4761 C CA . THR A 1 23 ? 9.071 -15.036 2.846 1.00 25.00 23 THR A CA 9
ATOM 4762 C C . THR A 1 23 ? 8.166 -14.193 1.978 1.00 25.00 23 THR A C 9
ATOM 4763 O O . THR A 1 23 ? 8.154 -14.318 0.750 1.00 25.00 23 THR A O 9
ATOM 4774 N N . GLY A 1 24 ? 7.427 -13.311 2.623 1.00 25.00 24 GLY A N 9
ATOM 4775 C CA . GLY A 1 24 ? 6.496 -12.456 1.923 1.00 25.00 24 GLY A CA 9
ATOM 4776 C C . GLY A 1 24 ? 5.629 -11.675 2.876 1.00 25.00 24 GLY A C 9
ATOM 4777 O O . GLY A 1 24 ? 6.060 -11.333 3.976 1.00 25.00 24 GLY A O 9
ATOM 4781 N N . GLY A 1 25 ? 4.402 -11.404 2.474 1.00 25.00 25 GLY A N 9
ATOM 4782 C CA . GLY A 1 25 ? 3.477 -10.680 3.322 1.00 25.00 25 GLY A CA 9
ATOM 4783 C C . GLY A 1 25 ? 2.079 -10.709 2.757 1.00 25.00 25 GLY A C 9
ATOM 4784 O O . GLY A 1 25 ? 1.881 -11.075 1.600 1.00 25.00 25 GLY A O 9
ATOM 4788 N N . TYR A 1 26 ? 1.122 -10.339 3.587 1.00 25.00 26 TYR A N 9
ATOM 4789 C CA . TYR A 1 26 ? -0.289 -10.309 3.223 1.00 25.00 26 TYR A CA 9
ATOM 4790 C C . TYR A 1 26 ? -0.864 -8.982 3.694 1.00 25.00 26 TYR A C 9
ATOM 4791 O O . TYR A 1 26 ? -0.229 -8.270 4.467 1.00 25.00 26 TYR A O 9
ATOM 4809 N N . CYS A 1 27 ? -2.055 -8.642 3.231 1.00 25.00 27 CYS A N 9
ATOM 4810 C CA . CYS A 1 27 ? -2.674 -7.372 3.585 1.00 25.00 27 CYS A CA 9
ATOM 4811 C C . CYS A 1 27 ? -3.914 -7.582 4.435 1.00 25.00 27 CYS A C 9
ATOM 4812 O O . CYS A 1 27 ? -4.703 -8.484 4.174 1.00 25.00 27 CYS A O 9
ATOM 4819 N N . ALA A 1 28 ? -4.083 -6.725 5.428 1.00 25.00 28 ALA A N 9
ATOM 4820 C CA . ALA A 1 28 ? -5.241 -6.750 6.313 1.00 25.00 28 ALA A CA 9
ATOM 4821 C C . ALA A 1 28 ? -5.487 -5.294 6.701 1.00 25.00 28 ALA A C 9
ATOM 4822 O O . ALA A 1 28 ? -4.858 -4.400 6.144 1.00 25.00 28 ALA A O 9
ATOM 4829 N N . GLY A 1 29 ? -6.374 -5.034 7.644 1.00 25.00 29 GLY A N 9
ATOM 4830 C CA . GLY A 1 29 ? -6.603 -3.663 8.053 1.00 25.00 29 GLY A CA 9
ATOM 4831 C C . GLY A 1 29 ? -7.549 -3.554 9.229 1.00 25.00 29 GLY A C 9
ATOM 4832 O O . GLY A 1 29 ? -7.942 -4.578 9.790 1.00 25.00 29 GLY A O 9
ATOM 4836 N N . PRO A 1 30 ? -7.916 -2.327 9.640 1.00 25.00 30 PRO A N 9
ATOM 4837 C CA . PRO A 1 30 ? -8.867 -2.104 10.736 1.00 25.00 30 PRO A CA 9
ATOM 4838 C C . PRO A 1 30 ? -10.280 -2.543 10.398 1.00 25.00 30 PRO A C 9
ATOM 4839 O O . PRO A 1 30 ? -10.578 -2.959 9.293 1.00 25.00 30 PRO A O 9
ATOM 4850 N N . TRP A 1 31 ? -11.163 -2.336 11.358 1.00 25.00 31 TRP A N 9
ATOM 4851 C CA . TRP A 1 31 ? -12.609 -2.549 11.180 1.00 25.00 31 TRP A CA 9
ATOM 4852 C C . TRP A 1 31 ? -13.238 -1.578 10.164 1.00 25.00 31 TRP A C 9
ATOM 4853 O O . TRP A 1 31 ? -14.431 -1.645 9.887 1.00 25.00 31 TRP A O 9
ATOM 4874 N N . TYR A 1 32 ? -12.436 -0.661 9.645 1.00 25.00 32 TYR A N 9
ATOM 4875 C CA . TYR A 1 32 ? -12.869 0.303 8.643 1.00 25.00 32 TYR A CA 9
ATOM 4876 C C . TYR A 1 32 ? -11.823 0.299 7.530 1.00 25.00 32 TYR A C 9
ATOM 4877 O O . TYR A 1 32 ? -10.677 -0.083 7.766 1.00 25.00 32 TYR A O 9
ATOM 4895 N N . LEU A 1 33 ? -12.246 0.711 6.332 1.00 25.00 33 LEU A N 9
ATOM 4896 C CA . LEU A 1 33 ? -11.446 0.640 5.090 1.00 25.00 33 LEU A CA 9
ATOM 4897 C C . LEU A 1 33 ? -11.216 -0.832 4.715 1.00 25.00 33 LEU A C 9
ATOM 4898 O O . LEU A 1 33 ? -11.840 -1.717 5.280 1.00 25.00 33 LEU A O 9
ATOM 4914 N N . GLY A 1 34 ? -10.391 -1.073 3.701 1.00 25.00 34 GLY A N 9
ATOM 4915 C CA . GLY A 1 34 ? -10.159 -2.429 3.224 1.00 25.00 34 GLY A CA 9
ATOM 4916 C C . GLY A 1 34 ? -8.936 -3.065 3.859 1.00 25.00 34 GLY A C 9
ATOM 4917 O O . GLY A 1 34 ? -8.944 -3.433 5.021 1.00 25.00 34 GLY A O 9
ATOM 4921 N N . HIS A 1 35 ? -7.855 -3.158 3.093 1.00 25.00 35 HIS A N 9
ATOM 4922 C CA . HIS A 1 35 ? -6.613 -3.758 3.597 1.00 25.00 35 HIS A CA 9
ATOM 4923 C C . HIS A 1 35 ? -5.391 -2.815 3.503 1.00 25.00 35 HIS A C 9
ATOM 4924 O O . HIS A 1 35 ? -4.443 -3.094 2.764 1.00 25.00 35 HIS A O 9
ATOM 4938 N N . PRO A 1 36 ? -5.415 -1.663 4.209 1.00 25.00 36 PRO A N 9
ATOM 4939 C CA . PRO A 1 36 ? -4.260 -0.755 4.099 1.00 25.00 36 PRO A CA 9
ATOM 4940 C C . PRO A 1 36 ? -2.977 -1.244 4.774 1.00 25.00 36 PRO A C 9
ATOM 4941 O O . PRO A 1 36 ? -1.889 -0.736 4.493 1.00 25.00 36 PRO A O 9
ATOM 4952 N N . THR A 1 37 ? -3.112 -2.168 5.710 1.00 25.00 37 THR A N 9
ATOM 4953 C CA . THR A 1 37 ? -1.995 -2.610 6.535 1.00 25.00 37 THR A CA 9
ATOM 4954 C C . THR A 1 37 ? -1.298 -3.833 5.947 1.00 25.00 37 THR A C 9
ATOM 4955 O O . THR A 1 37 ? -1.870 -4.919 5.879 1.00 25.00 37 THR A O 9
ATOM 4966 N N . CYS A 1 38 ? -0.041 -3.665 5.572 1.00 25.00 38 CYS A N 9
ATOM 4967 C CA . CYS A 1 38 ? 0.778 -4.794 5.154 1.00 25.00 38 CYS A CA 9
ATOM 4968 C C . CYS A 1 38 ? 1.281 -5.465 6.425 1.00 25.00 38 CYS A C 9
ATOM 4969 O O . CYS A 1 38 ? 1.774 -4.799 7.332 1.00 25.00 38 CYS A O 9
ATOM 4976 N N . THR A 1 39 ? 1.148 -6.778 6.478 1.00 25.00 39 THR A N 9
ATOM 4977 C CA . THR A 1 39 ? 1.597 -7.572 7.607 1.00 25.00 39 THR A CA 9
ATOM 4978 C C . THR A 1 39 ? 2.483 -8.641 6.994 1.00 25.00 39 THR A C 9
ATOM 4979 O O . THR A 1 39 ? 2.130 -9.216 5.975 1.00 25.00 39 THR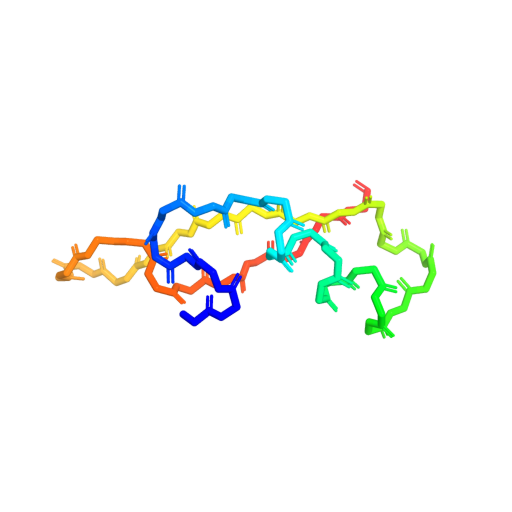 A O 9
ATOM 4990 N N . CYS A 1 40 ? 3.657 -8.870 7.555 1.00 25.00 40 CYS A N 9
ATOM 4991 C CA . CYS A 1 40 ? 4.635 -9.716 6.884 1.00 25.00 40 CYS A CA 9
ATOM 4992 C C . CYS A 1 40 ? 4.605 -11.143 7.386 1.00 25.00 40 CYS A C 9
ATOM 4993 O O . CYS A 1 40 ? 4.220 -11.409 8.519 1.00 25.00 40 CYS A O 9
ATOM 5000 N N . SER A 1 41 ? 4.992 -12.051 6.504 1.00 25.00 41 SER A N 9
ATOM 5001 C CA . SER A 1 41 ? 4.962 -13.480 6.767 1.00 25.00 41 SER A CA 9
ATOM 5002 C C . SER A 1 41 ? 6.382 -14.009 6.708 1.00 25.00 41 SER A C 9
ATOM 5003 O O . SER A 1 41 ? 7.236 -13.445 6.023 1.00 25.00 41 SER A O 9
ATOM 5011 N N . PHE A 1 42 ? 6.610 -15.106 7.403 1.00 25.00 42 PHE A N 9
ATOM 5012 C CA . PHE A 1 42 ? 7.894 -15.794 7.422 1.00 25.00 42 PHE A CA 9
ATOM 5013 C C . PHE A 1 42 ? 7.553 -17.201 6.972 1.00 25.00 42 PHE A C 9
ATOM 5014 O O . PHE A 1 42 ? 6.330 -17.436 6.821 1.00 25.00 42 PHE A O 9
ATOM 5032 N N . GLY A 1 1 ? -1.268 0.599 1.555 1.00 25.00 1 GLY A N 10
ATOM 5033 C CA . GLY A 1 1 ? 0.089 0.961 1.117 1.00 25.00 1 GLY A CA 10
ATOM 5034 C C . GLY A 1 1 ? 0.766 -0.186 0.426 1.00 25.00 1 GLY A C 10
ATOM 5035 O O . GLY A 1 1 ? 0.298 -1.305 0.550 1.00 25.00 1 GLY A O 10
ATOM 5040 N N . PHE A 1 2 ? 1.841 0.092 -0.309 1.00 25.00 2 PHE A N 10
ATOM 5041 C CA . PHE A 1 2 ? 2.612 -0.941 -1.017 1.00 25.00 2 PHE A CA 10
ATOM 5042 C C . PHE A 1 2 ? 1.733 -1.771 -1.947 1.00 25.00 2 PHE A C 10
ATOM 5043 O O . PHE A 1 2 ? 1.820 -2.985 -1.992 1.00 25.00 2 PHE A O 10
ATOM 5060 N N . GLY A 1 3 ? 0.857 -1.084 -2.664 1.00 25.00 3 GLY A N 10
ATOM 5061 C CA . GLY A 1 3 ? 0.005 -1.719 -3.656 1.00 25.00 3 GLY A CA 10
ATOM 5062 C C . GLY A 1 3 ? -1.283 -2.275 -3.091 1.00 25.00 3 GLY A C 10
ATOM 5063 O O . GLY A 1 3 ? -2.253 -2.478 -3.812 1.00 25.00 3 GLY A O 10
ATOM 5067 N N . CYS A 1 4 ? -1.313 -2.498 -1.789 1.00 25.00 4 CYS A N 10
ATOM 5068 C CA . CYS A 1 4 ? -2.503 -3.057 -1.160 1.00 25.00 4 CYS A CA 10
ATOM 5069 C C . CYS A 1 4 ? -3.445 -1.953 -0.647 1.00 25.00 4 CYS A C 10
ATOM 5070 O O . CYS A 1 4 ? -2.983 -0.898 -0.182 1.00 25.00 4 CYS A O 10
ATOM 5077 N N . PRO A 1 5 ? -4.778 -2.178 -0.703 1.00 25.00 5 PRO A N 10
ATOM 5078 C CA . PRO A 1 5 ? -5.464 -3.376 -1.213 1.00 25.00 5 PRO A CA 10
ATOM 5079 C C . PRO A 1 5 ? -5.466 -3.492 -2.740 1.00 25.00 5 PRO A C 10
ATOM 5080 O O . PRO A 1 5 ? -5.704 -2.521 -3.445 1.00 25.00 5 PRO A O 10
ATOM 5091 N N . GLY A 1 6 ? -5.226 -4.701 -3.226 1.00 25.00 6 GLY A N 10
ATOM 5092 C CA . GLY A 1 6 ? -5.255 -4.977 -4.652 1.00 25.00 6 GLY A CA 10
ATOM 5093 C C . GLY A 1 6 ? -4.017 -5.738 -5.063 1.00 25.00 6 GLY A C 10
ATOM 5094 O O . GLY A 1 6 ? -4.084 -6.900 -5.450 1.00 25.00 6 GLY A O 10
ATOM 5098 N N . ASP A 1 7 ? -2.876 -5.092 -4.927 1.00 25.00 7 ASP A N 10
ATOM 5099 C CA . ASP A 1 7 ? -1.595 -5.685 -5.306 1.00 25.00 7 ASP A CA 10
ATOM 5100 C C . ASP A 1 7 ? -0.883 -6.279 -4.090 1.00 25.00 7 ASP A C 10
ATOM 5101 O O . ASP A 1 7 ? -0.115 -5.614 -3.389 1.00 25.00 7 ASP A O 10
ATOM 5110 N N . ALA A 1 8 ? -1.152 -7.552 -3.842 1.00 25.00 8 ALA A N 10
ATOM 5111 C CA . ALA A 1 8 ? -0.524 -8.272 -2.740 1.00 25.00 8 ALA A CA 10
ATOM 5112 C C . ALA A 1 8 ? 0.939 -8.621 -3.056 1.00 25.00 8 ALA A C 10
ATOM 5113 O O . ALA A 1 8 ? 1.714 -8.926 -2.154 1.00 25.00 8 ALA A O 10
ATOM 5120 N N . TYR A 1 9 ? 1.309 -8.600 -4.330 1.00 25.00 9 TYR A N 10
ATOM 5121 C CA . TYR A 1 9 ? 2.671 -8.952 -4.725 1.00 25.00 9 TYR A CA 10
ATOM 5122 C C . TYR A 1 9 ? 3.630 -7.839 -4.317 1.00 25.00 9 TYR A C 10
ATOM 5123 O O . TYR A 1 9 ? 4.658 -8.100 -3.713 1.00 25.00 9 TYR A O 10
ATOM 5141 N N . GLN A 1 10 ? 3.257 -6.597 -4.576 1.00 25.00 10 GLN A N 10
ATOM 5142 C CA . GLN A 1 10 ? 4.075 -5.454 -4.162 1.00 25.00 10 GLN A CA 10
ATOM 5143 C C . GLN A 1 10 ? 4.186 -5.406 -2.631 1.00 25.00 10 GLN A C 10
ATOM 5144 O O . GLN A 1 10 ? 5.234 -5.076 -2.076 1.00 25.00 10 GLN A O 10
ATOM 5158 N N . CYS A 1 11 ? 3.122 -5.808 -1.946 1.00 25.00 11 CYS A N 10
ATOM 5159 C CA . CYS A 1 11 ? 3.134 -5.894 -0.487 1.00 25.00 11 CYS A CA 10
ATOM 5160 C C . CYS A 1 11 ? 4.157 -6.945 -0.031 1.00 25.00 11 CYS A C 10
ATOM 5161 O O . CYS A 1 11 ? 4.924 -6.728 0.913 1.00 25.00 11 CYS A O 10
ATOM 5168 N N . SER A 1 12 ? 4.192 -8.068 -0.734 1.00 25.00 12 SER A N 10
ATOM 5169 C CA . SER A 1 12 ? 5.159 -9.129 -0.457 1.00 25.00 12 SER A CA 10
ATOM 5170 C C . SER A 1 12 ? 6.582 -8.651 -0.716 1.00 25.00 12 SER A C 10
ATOM 5171 O O . SER A 1 12 ? 7.461 -8.884 0.106 1.00 0.00 12 SER A O 10
ATOM 5179 N N . GLU A 1 13 ? 6.809 -7.948 -1.817 1.00 25.00 13 GLU A N 10
ATOM 5180 C CA . GLU A 1 13 ? 8.129 -7.419 -2.130 1.00 25.00 13 GLU A CA 10
ATOM 5181 C C . GLU A 1 13 ? 8.598 -6.455 -1.047 1.00 25.00 13 GLU A C 10
ATOM 5182 O O . GLU A 1 13 ? 9.746 -6.511 -0.614 1.00 25.00 13 GLU A O 10
ATOM 5194 N N . HIS A 1 14 ? 7.694 -5.606 -0.576 1.00 25.00 14 HIS A N 10
ATOM 5195 C CA . HIS A 1 14 ? 8.003 -4.672 0.501 1.00 25.00 14 HIS A CA 10
ATOM 5196 C C . HIS A 1 14 ? 8.461 -5.431 1.745 1.00 25.00 14 HIS A C 10
ATOM 5197 O O . HIS A 1 14 ? 9.493 -5.114 2.331 1.00 25.00 14 HIS A O 10
ATOM 5211 N N . CYS A 1 15 ? 7.720 -6.460 2.128 1.00 25.00 15 CYS A N 10
ATOM 5212 C CA . CYS A 1 15 ? 8.086 -7.255 3.295 1.00 25.00 15 CYS A CA 10
ATOM 5213 C C . CYS A 1 15 ? 9.408 -7.984 3.096 1.00 25.00 15 CYS A C 10
ATOM 5214 O O . CYS A 1 15 ? 10.258 -7.977 3.976 1.00 25.00 15 CYS A O 10
ATOM 5221 N N . ARG A 1 16 ? 9.603 -8.592 1.938 1.00 25.00 16 ARG A N 10
ATOM 5222 C CA . ARG A 1 16 ? 10.851 -9.314 1.660 1.00 25.00 16 ARG A CA 10
ATOM 5223 C C . ARG A 1 16 ? 12.058 -8.375 1.697 1.00 25.00 16 ARG A C 10
ATOM 5224 O O . ARG A 1 16 ? 13.131 -8.761 2.152 1.00 25.00 16 ARG A O 10
ATOM 5245 N N . ALA A 1 17 ? 11.871 -7.130 1.279 1.00 25.00 17 ALA A N 10
A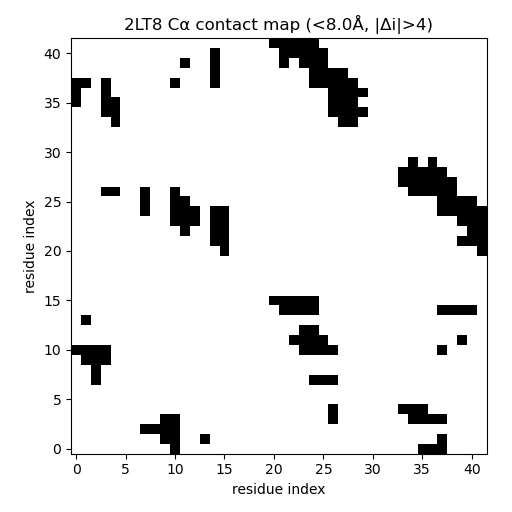TOM 5246 C CA . ALA A 1 17 ? 12.936 -6.132 1.329 1.00 25.00 17 ALA A CA 10
ATOM 5247 C C . ALA A 1 17 ? 13.356 -5.819 2.778 1.00 25.00 17 ALA A C 10
ATOM 5248 O O . ALA A 1 17 ? 14.517 -5.524 3.039 1.00 25.00 17 ALA A O 10
ATOM 5255 N N . LEU A 1 18 ? 12.418 -5.904 3.716 1.00 25.00 18 LEU A N 10
ATOM 5256 C CA . LEU A 1 18 ? 12.721 -5.634 5.129 1.00 25.00 18 LEU A CA 10
ATOM 5257 C C . LEU A 1 18 ? 13.564 -6.745 5.750 1.00 25.00 18 LEU A C 10
ATOM 5258 O O . LEU A 1 18 ? 14.110 -6.582 6.841 1.00 25.00 18 LEU A O 10
ATOM 5274 N N . GLY A 1 19 ? 13.630 -7.895 5.097 1.00 25.00 19 GLY A N 10
ATOM 5275 C CA . GLY A 1 19 ? 14.384 -9.009 5.639 1.00 25.00 19 GLY A CA 10
ATOM 5276 C C . GLY A 1 19 ? 14.153 -10.293 4.875 1.00 25.00 19 GLY A C 10
ATOM 5277 O O . GLY A 1 19 ? 13.016 -10.673 4.655 1.00 25.00 19 GLY A O 10
ATOM 5281 N N . GLY A 1 20 ? 15.228 -10.990 4.523 1.00 25.00 20 GLY A N 10
ATOM 5282 C CA . GLY A 1 20 ? 15.114 -12.231 3.764 1.00 25.00 20 GLY A CA 10
ATOM 5283 C C . GLY A 1 20 ? 14.475 -13.382 4.507 1.00 25.00 20 GLY A C 10
ATOM 5284 O O . GLY A 1 20 ? 14.098 -14.383 3.919 1.00 25.00 20 GLY A O 10
ATOM 5288 N N . GLY A 1 21 ? 14.332 -13.215 5.811 1.00 25.00 21 GLY A N 10
ATOM 5289 C CA . GLY A 1 21 ? 13.648 -14.206 6.622 1.00 25.00 21 GLY A CA 10
ATOM 5290 C C . GLY A 1 21 ? 12.157 -14.188 6.338 1.00 25.00 21 GLY A C 10
ATOM 5291 O O . GLY A 1 21 ? 11.460 -15.156 6.593 1.00 25.00 21 GLY A O 10
ATOM 5295 N N . ARG A 1 22 ? 11.667 -13.071 5.813 1.00 25.00 22 ARG A N 10
ATOM 5296 C CA . ARG A 1 22 ? 10.275 -12.936 5.461 1.00 25.00 22 ARG A CA 10
ATOM 5297 C C . ARG A 1 22 ? 10.042 -13.575 4.111 1.00 25.00 22 ARG A C 10
ATOM 5298 O O . ARG A 1 22 ? 10.709 -13.249 3.133 1.00 25.00 22 ARG A O 10
ATOM 5319 N N . THR A 1 23 ? 9.091 -14.482 4.057 1.00 25.00 23 THR A N 10
ATOM 5320 C CA . THR A 1 23 ? 8.786 -15.197 2.826 1.00 25.00 23 THR A CA 10
ATOM 5321 C C . THR A 1 23 ? 7.945 -14.327 1.920 1.00 25.00 23 THR A C 10
ATOM 5322 O O . THR A 1 23 ? 7.958 -14.473 0.695 1.00 25.00 23 THR A O 10
ATOM 5333 N N . GLY A 1 24 ? 7.233 -13.402 2.532 1.00 25.00 24 GLY A N 10
ATOM 5334 C CA . GLY A 1 24 ? 6.344 -12.527 1.803 1.00 25.00 24 GLY A CA 10
ATOM 5335 C C . GLY A 1 24 ? 5.494 -11.719 2.753 1.00 25.00 24 GLY A C 10
ATOM 5336 O O . GLY A 1 24 ? 5.939 -11.380 3.847 1.00 25.00 24 GLY A O 10
ATOM 5340 N N . GLY A 1 25 ? 4.263 -11.436 2.364 1.00 25.00 25 GLY A N 10
ATOM 5341 C CA . GLY A 1 25 ? 3.358 -10.699 3.223 1.00 25.00 25 GLY A CA 10
ATOM 5342 C C . GLY A 1 25 ? 1.922 -10.855 2.782 1.00 25.00 25 GLY A C 10
ATOM 5343 O O . GLY A 1 25 ? 1.649 -11.317 1.675 1.00 25.00 25 GLY A O 10
ATOM 5347 N N . TYR A 1 26 ? 1.020 -10.460 3.660 1.00 25.00 26 TYR A N 10
ATOM 5348 C CA . TYR A 1 26 ? -0.417 -10.506 3.424 1.00 25.00 26 TYR A CA 10
ATOM 5349 C C . TYR A 1 26 ? -0.951 -9.111 3.719 1.00 25.00 26 TYR A C 10
ATOM 5350 O O . TYR A 1 26 ? -0.246 -8.291 4.303 1.00 25.00 26 TYR A O 10
ATOM 5368 N N . CYS A 1 27 ? -2.195 -8.849 3.353 1.00 25.00 27 CYS A N 10
ATOM 5369 C CA . CYS A 1 27 ? -2.795 -7.543 3.605 1.00 25.00 27 CYS A CA 10
ATOM 5370 C C . CYS A 1 27 ? -4.011 -7.686 4.508 1.00 25.00 27 CYS A C 10
ATOM 5371 O O . CYS A 1 27 ? -4.793 -8.618 4.362 1.00 25.00 27 CYS A O 10
ATOM 5378 N N . ALA A 1 28 ? -4.158 -6.742 5.421 1.00 25.00 28 ALA A N 10
ATOM 5379 C CA . ALA A 1 28 ? -5.284 -6.686 6.347 1.00 25.00 28 ALA A CA 10
ATOM 5380 C C . ALA A 1 28 ? -5.565 -5.197 6.508 1.00 25.00 28 ALA A C 10
ATOM 5381 O O . ALA A 1 28 ? -4.965 -4.394 5.801 1.00 25.00 28 ALA A O 10
ATOM 5388 N N . GLY A 1 29 ? -6.436 -4.798 7.419 1.00 25.00 29 GLY A N 10
ATOM 5389 C CA . GLY A 1 29 ? -6.679 -3.378 7.584 1.00 25.00 29 GLY A CA 10
ATOM 5390 C C . GLY A 1 29 ? -7.545 -3.018 8.771 1.00 25.00 29 GLY A C 10
ATOM 5391 O O . GLY A 1 29 ? -7.924 -3.895 9.549 1.00 25.00 29 GLY A O 10
ATOM 5395 N N . PRO A 1 30 ? -7.857 -1.720 8.948 1.00 25.00 30 PRO A N 10
ATOM 5396 C CA . PRO A 1 30 ? -8.728 -1.235 10.028 1.00 25.00 30 PRO A CA 10
ATOM 5397 C C . PRO A 1 30 ? -10.168 -1.677 9.876 1.00 25.00 30 PRO A C 10
ATOM 5398 O O . PRO A 1 30 ? -10.551 -2.317 8.912 1.00 25.00 30 PRO A O 10
ATOM 5409 N N . TRP A 1 31 ? -10.977 -1.217 10.814 1.00 25.00 31 TRP A N 10
ATOM 5410 C CA . TRP A 1 31 ? -12.435 -1.402 10.786 1.00 25.00 31 TRP A CA 10
ATOM 5411 C C . TRP A 1 31 ? -13.121 -0.655 9.627 1.00 25.00 31 TRP A C 10
ATOM 5412 O O . TRP A 1 31 ? -14.339 -0.669 9.506 1.00 25.00 31 TRP A O 10
ATOM 5433 N N . TYR A 1 32 ? -12.336 0.033 8.812 1.00 25.00 32 TYR A N 10
ATOM 5434 C CA . TYR A 1 32 ? -12.838 0.799 7.683 1.00 25.00 32 TYR A CA 10
ATOM 5435 C C . TYR A 1 32 ? -11.872 0.599 6.518 1.00 25.00 32 TYR A C 10
ATOM 5436 O O . TYR A 1 32 ? -10.736 0.177 6.724 1.00 25.00 32 TYR A O 10
ATOM 5454 N N . LEU A 1 33 ? -12.351 0.901 5.309 1.00 25.00 33 LEU A N 10
ATOM 5455 C CA . LEU A 1 33 ? -11.634 0.643 4.042 1.00 25.00 33 LEU A CA 10
ATOM 5456 C C . LEU A 1 33 ? -11.434 -0.874 3.870 1.00 25.00 33 LEU A C 10
ATOM 5457 O O . LEU A 1 33 ? -12.130 -1.661 4.491 1.00 25.00 33 LEU A O 10
ATOM 5473 N N . GLY A 1 34 ? -10.543 -1.266 2.966 1.00 25.00 34 GLY A N 10
ATOM 5474 C CA . GLY A 1 34 ? -10.321 -2.679 2.687 1.00 25.00 34 GLY A CA 10
ATOM 5475 C C . GLY A 1 34 ? -9.126 -3.241 3.430 1.00 25.00 34 GLY A C 10
ATOM 5476 O O . GLY A 1 34 ? -9.165 -3.455 4.632 1.00 25.00 34 GLY A O 10
ATOM 5480 N N . HIS A 1 35 ? -8.032 -3.444 2.709 1.00 25.00 35 HIS A N 10
ATOM 5481 C CA . HIS A 1 35 ? -6.809 -3.993 3.303 1.00 25.00 35 HIS A CA 10
ATOM 5482 C C . HIS A 1 35 ? -5.555 -3.118 3.072 1.00 25.00 35 HIS A C 10
ATOM 5483 O O . HIS A 1 35 ? -4.624 -3.530 2.376 1.00 25.00 35 HIS A O 10
ATOM 5497 N N . PRO A 1 36 ? -5.532 -1.877 3.610 1.00 25.00 36 PRO A N 10
ATOM 5498 C CA . PRO A 1 36 ? -4.357 -1.019 3.382 1.00 25.00 36 PRO A CA 10
ATOM 5499 C C . PRO A 1 36 ? -3.084 -1.413 4.133 1.00 25.00 36 PRO A C 10
ATOM 5500 O O . PRO A 1 36 ? -2.001 -0.915 3.822 1.00 25.00 36 PRO A O 10
ATOM 5511 N N . THR A 1 37 ? -3.219 -2.227 5.168 1.00 25.00 37 THR A N 10
ATOM 5512 C CA . THR A 1 37 ? -2.101 -2.565 6.049 1.00 25.00 37 THR A CA 10
ATOM 5513 C C . THR A 1 37 ? -1.374 -3.819 5.579 1.00 25.00 37 THR A C 10
ATOM 5514 O O . THR A 1 37 ? -1.944 -4.903 5.554 1.00 25.00 37 THR A O 10
ATOM 5525 N N . CYS A 1 38 ? -0.095 -3.677 5.263 1.00 25.00 38 CYS A N 10
ATOM 5526 C CA . CYS A 1 38 ? 0.739 -4.828 4.956 1.00 25.00 38 CYS A CA 10
ATOM 5527 C C . CYS A 1 38 ? 1.186 -5.450 6.268 1.00 25.00 38 CYS A C 10
ATOM 5528 O O . CYS A 1 38 ? 1.587 -4.747 7.193 1.00 25.00 38 CYS A O 10
ATOM 5535 N N . THR A 1 39 ? 1.122 -6.766 6.337 1.00 25.00 39 THR A N 10
ATOM 5536 C CA . THR A 1 39 ? 1.568 -7.522 7.492 1.00 25.00 39 THR A CA 10
ATOM 5537 C C . THR A 1 39 ? 2.462 -8.606 6.905 1.00 25.00 39 THR A C 10
ATOM 5538 O O . THR A 1 39 ? 2.116 -9.192 5.894 1.00 25.00 39 THR A O 10
ATOM 5549 N N . CYS A 1 40 ? 3.635 -8.828 7.472 1.00 25.00 40 CYS A N 10
ATOM 5550 C CA . CYS A 1 40 ? 4.617 -9.687 6.815 1.00 25.00 40 CYS A CA 10
ATOM 5551 C C . CYS A 1 40 ? 4.578 -11.111 7.320 1.00 25.00 40 CYS A C 10
ATOM 5552 O O . CYS A 1 40 ? 4.257 -11.369 8.478 1.00 25.00 40 CYS A O 10
ATOM 5559 N N . SER A 1 41 ? 4.900 -12.029 6.421 1.00 25.00 41 SER A N 10
ATOM 5560 C CA . SER A 1 41 ? 4.895 -13.454 6.707 1.00 25.00 41 SER A CA 10
ATOM 5561 C C . SER A 1 41 ? 6.321 -13.951 6.718 1.00 25.00 41 SER A C 10
ATOM 5562 O O . SER A 1 41 ? 7.191 -13.378 6.060 1.00 25.00 41 SER A O 10
ATOM 5570 N N . PHE A 1 42 ? 6.542 -15.036 7.432 1.00 25.00 42 PHE A N 10
ATOM 5571 C CA . PHE A 1 42 ? 7.831 -15.713 7.495 1.00 25.00 42 PHE A CA 10
ATOM 5572 C C . PHE A 1 42 ? 7.498 -17.132 7.077 1.00 25.00 42 PHE A C 10
ATOM 5573 O O . PHE A 1 42 ? 6.283 -17.359 6.857 1.00 25.00 42 PHE A O 10
ATOM 5591 N N . GLY A 1 1 ? -0.811 0.466 1.679 1.00 25.00 1 GLY A N 11
ATOM 5592 C CA . GLY A 1 1 ? 0.149 0.898 0.652 1.00 25.00 1 GLY A CA 11
ATOM 5593 C C . GLY A 1 1 ? 0.835 -0.278 0.023 1.00 25.00 1 GLY A C 11
ATOM 5594 O O . GLY A 1 1 ? 0.439 -1.398 0.298 1.00 25.00 1 GLY A O 11
ATOM 5599 N N . PHE A 1 2 ? 1.852 -0.033 -0.802 1.00 25.00 2 PHE A N 11
ATOM 5600 C CA . PHE A 1 2 ? 2.631 -1.104 -1.445 1.00 25.00 2 PHE A CA 11
ATOM 5601 C C . PHE A 1 2 ? 1.730 -2.066 -2.220 1.00 25.00 2 PHE A C 11
ATOM 5602 O O . PHE A 1 2 ? 1.778 -3.268 -2.038 1.00 25.00 2 PHE A O 11
ATOM 5619 N N . GLY A 1 3 ? 0.869 -1.499 -3.053 1.00 25.00 3 GLY A N 11
ATOM 5620 C CA . GLY A 1 3 ? -0.021 -2.281 -3.895 1.00 25.00 3 GLY A CA 11
ATOM 5621 C C . GLY A 1 3 ? -1.333 -2.605 -3.223 1.00 25.00 3 GLY A C 11
ATOM 5622 O O . GLY A 1 3 ? -2.338 -2.828 -3.889 1.00 25.00 3 GLY A O 11
ATOM 5626 N N . CYS A 1 4 ? -1.342 -2.606 -1.902 1.00 25.00 4 CYS A N 11
ATOM 5627 C CA . CYS A 1 4 ? -2.536 -3.001 -1.159 1.00 25.00 4 CYS A CA 11
ATOM 5628 C C . CYS A 1 4 ? -3.293 -1.819 -0.527 1.00 25.00 4 CYS A C 11
ATOM 5629 O O . CYS A 1 4 ? -2.678 -0.829 -0.100 1.00 25.00 4 CYS A O 11
ATOM 5636 N N . PRO A 1 5 ? -4.641 -1.909 -0.435 1.00 25.00 5 PRO A N 11
ATOM 5637 C CA . PRO A 1 5 ? -5.496 -3.012 -0.904 1.00 25.00 5 PRO A CA 11
ATOM 5638 C C . PRO A 1 5 ? -5.595 -3.084 -2.429 1.00 25.00 5 PRO A C 11
ATOM 5639 O O . PRO A 1 5 ? -5.692 -2.064 -3.101 1.00 25.00 5 PRO A O 11
ATOM 5650 N N . GLY A 1 6 ? -5.556 -4.300 -2.962 1.00 25.00 6 GLY A N 11
ATOM 5651 C CA . GLY A 1 6 ? -5.616 -4.509 -4.400 1.00 25.00 6 GLY A CA 11
ATOM 5652 C C . GLY A 1 6 ? -4.654 -5.601 -4.826 1.00 25.00 6 GLY A C 11
ATOM 5653 O O . GLY A 1 6 ? -5.070 -6.682 -5.220 1.00 25.00 6 GLY A O 11
ATOM 5657 N N . ASP A 1 7 ? -3.365 -5.330 -4.684 1.00 25.00 7 ASP A N 11
ATOM 5658 C CA . ASP A 1 7 ? -2.312 -6.283 -5.037 1.00 25.00 7 ASP A CA 11
ATOM 5659 C C . ASP A 1 7 ? -1.466 -6.690 -3.832 1.00 25.00 7 ASP A C 11
ATOM 5660 O O . ASP A 1 7 ? -0.942 -5.848 -3.105 1.00 25.00 7 ASP A O 11
ATOM 5669 N N . ALA A 1 8 ? -1.324 -7.994 -3.643 1.00 25.00 8 ALA A N 11
ATOM 5670 C CA . ALA A 1 8 ? -0.516 -8.534 -2.562 1.00 25.00 8 ALA A CA 11
ATOM 5671 C C . ALA A 1 8 ? 0.941 -8.773 -2.990 1.00 25.00 8 ALA A C 11
ATOM 5672 O O . ALA A 1 8 ? 1.797 -9.016 -2.143 1.00 25.00 8 ALA A O 11
ATOM 5679 N N . TYR A 1 9 ? 1.230 -8.748 -4.286 1.00 25.00 9 TYR A N 11
ATOM 5680 C CA . TYR A 1 9 ? 2.587 -9.040 -4.757 1.00 25.00 9 TYR A CA 11
ATOM 5681 C C . TYR A 1 9 ? 3.566 -7.964 -4.305 1.00 25.00 9 TYR A C 11
ATOM 5682 O O . TYR A 1 9 ? 4.589 -8.271 -3.705 1.00 25.00 9 TYR A O 11
ATOM 5700 N N . GLN A 1 10 ? 3.235 -6.701 -4.538 1.00 25.00 10 GLN A N 11
ATOM 5701 C CA . GLN A 1 10 ? 4.102 -5.604 -4.116 1.00 25.00 10 GLN A CA 11
ATOM 5702 C C . GLN A 1 10 ? 4.166 -5.525 -2.582 1.00 25.00 10 GLN A C 11
ATOM 5703 O O . GLN A 1 10 ? 5.189 -5.153 -2.003 1.00 25.00 10 GLN A O 11
ATOM 5717 N N . CYS A 1 11 ? 3.094 -5.944 -1.925 1.00 25.00 11 CYS A N 11
ATOM 5718 C CA . CYS A 1 11 ? 3.062 -6.003 -0.464 1.00 25.00 11 CYS A CA 11
ATOM 5719 C C . CYS A 1 11 ? 4.085 -7.039 0.022 1.00 25.00 11 CYS A C 11
ATOM 5720 O O . CYS A 1 11 ? 4.842 -6.800 0.970 1.00 25.00 11 CYS A O 11
ATOM 5727 N N . SER A 1 12 ? 4.147 -8.166 -0.673 1.00 25.00 12 SER A N 11
ATOM 5728 C CA . SER A 1 12 ? 5.128 -9.209 -0.388 1.00 25.00 12 SER A CA 11
ATOM 5729 C C . SER A 1 12 ? 6.540 -8.705 -0.648 1.00 25.00 12 SER A C 11
ATOM 5730 O O . SER A 1 12 ? 7.424 -8.908 0.176 1.00 0.00 12 SER A O 11
ATOM 5738 N N . GLU A 1 13 ? 6.755 -8.014 -1.759 1.00 25.00 13 GLU A N 11
ATOM 5739 C CA . GLU A 1 13 ? 8.067 -7.465 -2.078 1.00 25.00 13 GLU A CA 11
ATOM 5740 C C . GLU A 1 13 ? 8.535 -6.503 -0.992 1.00 25.00 13 GLU A C 11
ATOM 5741 O O . GLU A 1 13 ? 9.687 -6.554 -0.562 1.00 25.00 13 GLU A O 11
ATOM 5753 N N . HIS A 1 14 ? 7.634 -5.650 -0.523 1.00 25.00 14 HIS A N 11
ATOM 5754 C CA . HIS A 1 14 ? 7.958 -4.710 0.543 1.00 25.00 14 HIS A CA 11
ATOM 5755 C C . HIS A 1 14 ? 8.356 -5.454 1.811 1.00 25.00 14 HIS A C 11
ATOM 5756 O O . HIS A 1 14 ? 9.375 -5.148 2.421 1.00 25.00 14 HIS A O 11
ATOM 5770 N N . CYS A 1 15 ? 7.577 -6.453 2.192 1.00 25.00 15 CYS A N 11
ATOM 5771 C CA . CYS A 1 15 ? 7.890 -7.234 3.383 1.00 25.00 15 CYS A CA 11
ATOM 5772 C C . CYS A 1 15 ? 9.230 -7.949 3.251 1.00 25.00 15 CYS A C 11
ATOM 5773 O O . CYS A 1 15 ? 10.029 -7.939 4.178 1.00 25.00 15 CYS A O 11
ATOM 5780 N N . ARG A 1 16 ? 9.496 -8.536 2.096 1.00 25.00 16 ARG A N 11
ATOM 5781 C CA . ARG A 1 16 ? 10.774 -9.220 1.863 1.00 25.00 16 ARG A CA 11
ATOM 5782 C C . ARG A 1 16 ? 11.946 -8.245 1.973 1.00 25.00 16 ARG A C 11
ATOM 5783 O O . ARG A 1 16 ? 12.994 -8.588 2.511 1.00 25.00 16 ARG A O 11
ATOM 5804 N N . ALA A 1 17 ? 11.756 -7.021 1.500 1.00 25.00 17 ALA A N 11
ATOM 5805 C CA . ALA A 1 17 ? 12.793 -5.998 1.578 1.00 25.00 17 ALA A CA 11
ATOM 5806 C C . ALA A 1 17 ? 13.116 -5.612 3.029 1.00 25.00 17 ALA A C 11
ATOM 5807 O O . ALA A 1 17 ? 14.250 -5.258 3.342 1.00 25.00 17 ALA A O 11
ATOM 5814 N N . LEU A 1 18 ? 12.129 -5.689 3.915 1.00 25.00 18 LEU A N 11
ATOM 5815 C CA . LEU A 1 18 ? 12.330 -5.345 5.329 1.00 25.00 18 LEU A CA 11
ATOM 5816 C C . LEU A 1 18 ? 13.211 -6.360 6.055 1.00 25.00 18 LEU A C 11
ATOM 5817 O O . LEU A 1 18 ? 13.707 -6.089 7.149 1.00 25.00 18 LEU A O 11
ATOM 5833 N N . GLY A 1 19 ? 13.379 -7.544 5.487 1.00 25.00 19 GLY A N 11
ATOM 5834 C CA . GLY A 1 19 ? 14.199 -8.560 6.124 1.00 25.00 19 GLY A CA 11
ATOM 5835 C C . GLY A 1 19 ? 14.122 -9.886 5.404 1.00 25.00 19 GLY A C 11
ATOM 5836 O O . GLY A 1 19 ? 13.038 -10.358 5.118 1.00 25.00 19 GLY A O 11
ATOM 5840 N N . GLY A 1 20 ? 15.269 -10.506 5.154 1.00 25.00 20 GLY A N 11
ATOM 5841 C CA . GLY A 1 20 ? 15.315 -11.761 4.408 1.00 25.00 20 GLY A CA 11
ATOM 5842 C C . GLY A 1 20 ? 14.647 -12.953 5.053 1.00 25.00 20 GLY A C 11
ATOM 5843 O O . GLY A 1 20 ? 14.388 -13.954 4.404 1.00 25.00 20 GLY A O 11
ATOM 5847 N N . GLY A 1 21 ? 14.355 -12.835 6.336 1.00 25.00 21 GLY A N 11
ATOM 5848 C CA . GLY A 1 21 ? 13.642 -13.892 7.035 1.00 25.00 21 GLY A CA 11
ATOM 5849 C C . GLY A 1 21 ? 12.185 -13.929 6.608 1.00 25.00 21 GLY A C 11
ATOM 5850 O O . GLY A 1 21 ? 11.517 -14.946 6.736 1.00 25.00 21 GLY A O 11
ATOM 5854 N N . ARG A 1 22 ? 11.688 -12.808 6.103 1.00 25.00 22 ARG A N 11
ATOM 5855 C CA . ARG A 1 22 ? 10.323 -12.707 5.646 1.00 25.00 22 ARG A CA 11
ATOM 5856 C C . ARG A 1 22 ? 10.244 -13.269 4.243 1.00 25.00 22 ARG A C 11
ATOM 5857 O O . ARG A 1 22 ? 11.002 -12.867 3.363 1.00 25.00 22 ARG A O 11
ATOM 5878 N N . THR A 1 23 ? 9.321 -14.185 4.028 1.00 25.00 23 THR A N 11
ATOM 5879 C CA . THR A 1 23 ? 9.169 -14.816 2.723 1.00 25.00 23 THR A CA 11
ATOM 5880 C C . THR A 1 23 ? 8.194 -14.026 1.877 1.00 25.00 23 THR A C 11
ATOM 5881 O O . THR A 1 23 ? 8.169 -14.149 0.650 1.00 25.00 23 THR A O 11
ATOM 5892 N N . GLY A 1 24 ? 7.409 -13.194 2.537 1.00 25.00 24 GLY A N 11
ATOM 5893 C CA . GLY A 1 24 ? 6.412 -12.398 1.855 1.00 25.00 24 GLY A CA 11
ATOM 5894 C C . GLY A 1 24 ? 5.524 -11.681 2.834 1.00 25.00 24 GLY A C 11
ATOM 5895 O O . GLY A 1 24 ? 5.955 -11.358 3.940 1.00 25.00 24 GLY A O 11
ATOM 5899 N N . GLY A 1 25 ? 4.281 -11.439 2.454 1.00 25.00 25 GLY A N 11
ATOM 5900 C CA . GLY A 1 25 ? 3.346 -10.768 3.332 1.00 25.00 25 GLY A CA 11
ATOM 5901 C C . GLY A 1 25 ? 1.938 -10.832 2.795 1.00 25.00 25 GLY A C 11
ATOM 5902 O O . GLY A 1 25 ? 1.724 -11.200 1.642 1.00 25.00 25 GLY A O 11
ATOM 5906 N N . TYR A 1 26 ? 0.987 -10.474 3.643 1.00 25.00 26 TYR A N 11
ATOM 5907 C CA . TYR A 1 26 ? -0.429 -10.459 3.302 1.00 25.00 26 TYR A CA 11
ATOM 5908 C C . TYR A 1 26 ? -0.990 -9.113 3.732 1.00 25.00 26 TYR A C 11
ATOM 5909 O O . TYR A 1 26 ? -0.373 -8.412 4.531 1.00 25.00 26 TYR A O 11
ATOM 5927 N N . CYS A 1 27 ? -2.153 -8.747 3.221 1.00 25.00 27 CYS A N 11
ATOM 5928 C CA . CYS A 1 27 ? -2.747 -7.457 3.550 1.00 25.00 27 CYS A CA 11
ATOM 5929 C C . CYS A 1 27 ? -3.861 -7.595 4.582 1.00 25.00 27 CYS A C 11
ATOM 5930 O O . CYS A 1 27 ? -4.641 -8.541 4.538 1.00 25.00 27 CYS A O 11
ATOM 5937 N N . ALA A 1 28 ? -3.936 -6.629 5.483 1.00 25.00 28 ALA A N 11
ATOM 5938 C CA . ALA A 1 28 ? -4.965 -6.568 6.511 1.00 25.00 28 ALA A CA 11
ATOM 5939 C C . ALA A 1 28 ? -5.182 -5.080 6.769 1.00 25.00 28 ALA A C 11
ATOM 5940 O O . ALA A 1 28 ? -4.584 -4.253 6.091 1.00 25.00 28 ALA A O 11
ATOM 5947 N N . GLY A 1 29 ? -6.006 -4.711 7.733 1.00 25.00 29 GLY A N 11
ATOM 5948 C CA . GLY A 1 29 ? -6.192 -3.298 8.002 1.00 25.00 29 GLY A CA 11
ATOM 5949 C C . GLY A 1 29 ? -6.962 -3.001 9.271 1.00 25.00 29 GLY A C 11
ATOM 5950 O O . GLY A 1 29 ? -7.352 -3.928 9.984 1.00 25.00 29 GLY A O 11
ATOM 5954 N N . PRO A 1 30 ? -7.168 -1.711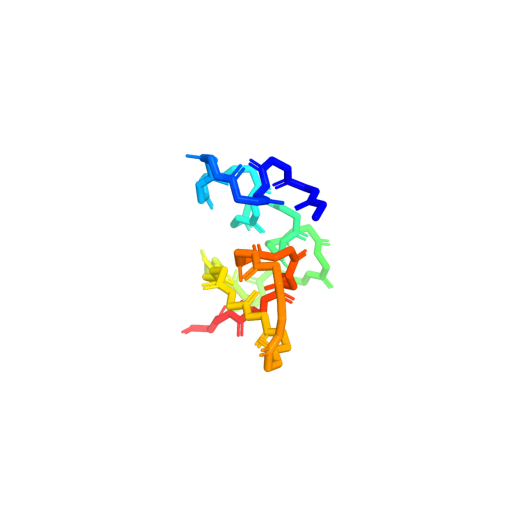 9.596 1.00 25.00 30 PRO A N 11
ATOM 5955 C CA . PRO A 1 30 ? -7.919 -1.270 10.780 1.00 25.00 30 PRO A CA 11
ATOM 5956 C C . PRO A 1 30 ? -9.404 -1.574 10.711 1.00 25.00 30 PRO A C 11
ATOM 5957 O O . PRO A 1 30 ? -9.913 -2.101 9.736 1.00 25.00 30 PRO A O 11
ATOM 5968 N N . TRP A 1 31 ? -10.096 -1.112 11.738 1.00 25.00 31 TRP A N 11
ATOM 5969 C CA . TRP A 1 31 ? -11.565 -1.140 11.811 1.00 25.00 31 TRP A CA 11
ATOM 5970 C C . TRP A 1 31 ? -12.241 -0.271 10.730 1.00 25.00 31 TRP A C 11
ATOM 5971 O O . TRP A 1 31 ? -13.464 -0.191 10.666 1.00 25.00 31 TRP A O 11
ATOM 5992 N N . TYR A 1 32 ? -11.441 0.421 9.933 1.00 25.00 32 TYR A N 11
ATOM 5993 C CA . TYR A 1 32 ? -11.937 1.306 8.891 1.00 25.00 32 TYR A CA 11
ATOM 5994 C C . TYR A 1 32 ? -11.076 1.109 7.646 1.00 25.00 32 TYR A C 11
ATOM 5995 O O . TYR A 1 32 ? -9.962 0.592 7.743 1.00 25.00 32 TYR A O 11
ATOM 6013 N N . LEU A 1 33 ? -11.616 1.523 6.498 1.00 25.00 33 LEU A N 11
ATOM 6014 C CA . LEU A 1 33 ? -11.006 1.315 5.169 1.00 25.00 33 LEU A CA 11
ATOM 6015 C C . LEU A 1 33 ? -10.921 -0.192 4.876 1.00 25.00 33 LEU A C 11
ATOM 6016 O O . LEU A 1 33 ? -11.634 -0.975 5.481 1.00 25.00 33 LEU A O 11
ATOM 6032 N N . GLY A 1 34 ? -10.115 -0.569 3.889 1.00 25.00 34 GLY A N 11
ATOM 6033 C CA . GLY A 1 34 ? -10.012 -1.967 3.489 1.00 25.00 34 GLY A CA 11
ATOM 6034 C C . GLY A 1 34 ? -8.815 -2.655 4.113 1.00 25.00 34 GLY A C 11
ATOM 6035 O O . GLY A 1 34 ? -8.781 -2.908 5.304 1.00 25.00 34 GLY A O 11
ATOM 6039 N N . HIS A 1 35 ? -7.795 -2.910 3.304 1.00 25.00 35 HIS A N 11
ATOM 6040 C CA . HIS A 1 35 ? -6.571 -3.551 3.793 1.00 25.00 35 HIS A CA 11
ATOM 6041 C C . HIS A 1 35 ? -5.291 -2.736 3.504 1.00 25.00 35 HIS A C 11
ATOM 6042 O O . HIS A 1 35 ? -4.440 -3.163 2.720 1.00 25.00 35 HIS A O 11
ATOM 6056 N N . PRO A 1 36 ? -5.159 -1.526 4.095 1.00 25.00 36 PRO A N 11
ATOM 6057 C CA . PRO A 1 36 ? -3.955 -0.726 3.818 1.00 25.00 36 PRO A CA 11
ATOM 6058 C C . PRO A 1 36 ? -2.663 -1.236 4.466 1.00 25.00 36 PRO A C 11
ATOM 6059 O O . PRO A 1 36 ? -1.572 -0.797 4.103 1.00 25.00 36 PRO A O 11
ATOM 6070 N N . THR A 1 37 ? -2.792 -2.085 5.473 1.00 25.00 37 THR A N 11
ATOM 6071 C CA . THR A 1 37 ? -1.651 -2.534 6.264 1.00 25.00 37 THR A CA 11
ATOM 6072 C C . THR A 1 37 ? -1.039 -3.805 5.685 1.00 25.00 37 THR A C 11
ATOM 6073 O O . THR A 1 37 ? -1.708 -4.820 5.544 1.00 25.00 37 THR A O 11
ATOM 6084 N N . CYS A 1 38 ? 0.253 -3.759 5.403 1.00 25.00 38 CYS A N 11
ATOM 6085 C CA . CYS A 1 38 ? 0.981 -4.957 5.010 1.00 25.00 38 CYS A CA 11
ATOM 6086 C C . CYS A 1 38 ? 1.468 -5.627 6.287 1.00 25.00 38 CYS A C 11
ATOM 6087 O O . CYS A 1 38 ? 2.166 -5.009 7.091 1.00 25.00 38 CYS A O 11
ATOM 6094 N N . THR A 1 39 ? 1.106 -6.884 6.460 1.00 25.00 39 THR A N 11
ATOM 6095 C CA . THR A 1 39 ? 1.526 -7.675 7.598 1.00 25.00 39 THR A CA 11
ATOM 6096 C C . THR A 1 39 ? 2.397 -8.762 7.003 1.00 25.00 39 THR A C 11
ATOM 6097 O O . THR A 1 39 ? 2.033 -9.363 6.003 1.00 25.00 39 THR A O 11
ATOM 6108 N N . CYS A 1 40 ? 3.578 -8.966 7.552 1.00 25.00 40 CYS A N 11
ATOM 6109 C CA . CYS A 1 40 ? 4.561 -9.801 6.878 1.00 25.00 40 CYS A CA 11
ATOM 6110 C C . CYS A 1 40 ? 4.563 -11.233 7.373 1.00 25.00 40 CYS A C 11
ATOM 6111 O O . CYS A 1 40 ? 4.208 -11.513 8.512 1.00 25.00 40 CYS A O 11
ATOM 6118 N N . SER A 1 41 ? 4.941 -12.128 6.474 1.00 25.00 41 SER A N 11
ATOM 6119 C CA . SER A 1 41 ? 4.923 -13.560 6.723 1.00 25.00 41 SER A CA 11
ATOM 6120 C C . SER A 1 41 ? 6.347 -14.092 6.707 1.00 25.00 41 SER A C 11
ATOM 6121 O O . SER A 1 41 ? 7.197 -13.579 5.974 1.00 25.00 41 SER A O 11
ATOM 6129 N N . PHE A 1 42 ? 6.585 -15.121 7.503 1.00 25.00 42 PHE A N 11
ATOM 6130 C CA . PHE A 1 42 ? 7.882 -15.788 7.581 1.00 25.00 42 PHE A CA 11
ATOM 6131 C C . PHE A 1 42 ? 7.632 -17.237 7.182 1.00 25.00 42 PHE A C 11
ATOM 6132 O O . PHE A 1 42 ? 7.424 -18.072 8.079 1.00 25.00 42 PHE A O 11
ATOM 6150 N N . GLY A 1 1 ? -1.450 0.693 1.456 1.00 25.00 1 GLY A N 12
ATOM 6151 C CA . GLY A 1 1 ? -0.150 1.051 0.868 1.00 25.00 1 GLY A CA 12
ATOM 6152 C C . GLY A 1 1 ? 0.549 -0.156 0.315 1.00 25.00 1 GLY A C 12
ATOM 6153 O O . GLY A 1 1 ? 0.062 -1.257 0.502 1.00 25.00 1 GLY A O 12
ATOM 6158 N N . PHE A 1 2 ? 1.672 0.051 -0.369 1.00 25.00 2 PHE A N 12
ATOM 6159 C CA . PHE A 1 2 ? 2.473 -1.044 -0.942 1.00 25.00 2 PHE A CA 12
ATOM 6160 C C . PHE A 1 2 ? 1.648 -1.950 -1.861 1.00 25.00 2 PHE A C 12
ATOM 6161 O O . PHE A 1 2 ? 1.756 -3.161 -1.825 1.00 25.00 2 PHE A O 12
ATOM 6178 N N . GLY A 1 3 ? 0.796 -1.325 -2.658 1.00 25.00 3 GLY A N 12
ATOM 6179 C CA . GLY A 1 3 ? -0.030 -2.037 -3.624 1.00 25.00 3 GLY A CA 12
ATOM 6180 C C . GLY A 1 3 ? -1.356 -2.507 -3.067 1.00 25.00 3 GLY A C 12
ATOM 6181 O O . GLY A 1 3 ? -2.303 -2.729 -3.815 1.00 25.00 3 GLY A O 12
ATOM 6185 N N . CYS A 1 4 ? -1.442 -2.645 -1.757 1.00 25.00 4 CYS A N 12
ATOM 6186 C CA . CYS A 1 4 ? -2.645 -3.195 -1.132 1.00 25.00 4 CYS A CA 12
ATOM 6187 C C . CYS A 1 4 ? -3.570 -2.116 -0.533 1.00 25.00 4 CYS A C 12
ATOM 6188 O O . CYS A 1 4 ? -3.098 -1.076 -0.052 1.00 25.00 4 CYS A O 12
ATOM 6195 N N . PRO A 1 5 ? -4.906 -2.348 -0.535 1.00 25.00 5 PRO A N 12
ATOM 6196 C CA . PRO A 1 5 ? -5.605 -3.516 -1.092 1.00 25.00 5 PRO A CA 12
ATOM 6197 C C . PRO A 1 5 ? -5.645 -3.494 -2.623 1.00 25.00 5 PRO A C 12
ATOM 6198 O O . PRO A 1 5 ? -5.855 -2.452 -3.229 1.00 25.00 5 PRO A O 12
ATOM 6209 N N . GLY A 1 6 ? -5.435 -4.653 -3.227 1.00 25.00 6 GLY A N 12
ATOM 6210 C CA . GLY A 1 6 ? -5.450 -4.769 -4.674 1.00 25.00 6 GLY A CA 12
ATOM 6211 C C . GLY A 1 6 ? -4.332 -5.677 -5.124 1.00 25.00 6 GLY A C 12
ATOM 6212 O O . GLY A 1 6 ? -4.574 -6.792 -5.568 1.00 25.00 6 GLY A O 12
ATOM 6216 N N . ASP A 1 7 ? -3.101 -5.225 -4.944 1.00 25.00 7 ASP A N 12
ATOM 6217 C CA . ASP A 1 7 ? -1.929 -6.011 -5.315 1.00 25.00 7 ASP A CA 12
ATOM 6218 C C . ASP A 1 7 ? -1.182 -6.550 -4.105 1.00 25.00 7 ASP A C 12
ATOM 6219 O O . ASP A 1 7 ? -0.565 -5.805 -3.339 1.00 25.00 7 ASP A O 12
ATOM 6228 N N . ALA A 1 8 ? -1.211 -7.864 -3.956 1.00 25.00 8 ALA A N 12
ATOM 6229 C CA . ALA A 1 8 ? -0.486 -8.528 -2.886 1.00 25.00 8 ALA A CA 12
ATOM 6230 C C . ALA A 1 8 ? 0.997 -8.710 -3.249 1.00 25.00 8 ALA A C 12
ATOM 6231 O O . ALA A 1 8 ? 1.813 -8.988 -2.377 1.00 25.00 8 ALA A O 12
ATOM 6238 N N . TYR A 1 9 ? 1.342 -8.594 -4.524 1.00 25.00 9 TYR A N 12
ATOM 6239 C CA . TYR A 1 9 ? 2.719 -8.844 -4.951 1.00 25.00 9 TYR A CA 12
ATOM 6240 C C . TYR A 1 9 ? 3.666 -7.772 -4.429 1.00 25.00 9 TYR A C 12
ATOM 6241 O O . TYR A 1 9 ? 4.665 -8.092 -3.790 1.00 25.00 9 TYR A O 12
ATOM 6259 N N . GLN A 1 10 ? 3.336 -6.505 -4.635 1.00 25.00 10 GLN A N 12
ATOM 6260 C CA . GLN A 1 10 ? 4.170 -5.416 -4.125 1.00 25.00 10 GLN A CA 12
ATOM 6261 C C . GLN A 1 10 ? 4.204 -5.454 -2.600 1.00 25.00 10 GLN A C 12
ATOM 6262 O O . GLN A 1 10 ? 5.223 -5.146 -1.990 1.00 25.00 10 GLN A O 12
ATOM 6276 N N . CYS A 1 11 ? 3.115 -5.889 -1.984 1.00 25.00 11 CYS A N 12
ATOM 6277 C CA . CYS A 1 11 ? 3.053 -6.026 -0.530 1.00 25.00 11 CYS A CA 12
ATOM 6278 C C . CYS A 1 11 ? 4.070 -7.075 -0.056 1.00 25.00 11 CYS A C 12
ATOM 6279 O O . CYS A 1 11 ? 4.797 -6.870 0.920 1.00 25.00 11 CYS A O 12
ATOM 6286 N N . SER A 1 12 ? 4.152 -8.176 -0.789 1.00 25.00 12 SER A N 12
ATOM 6287 C CA . SER A 1 12 ? 5.120 -9.230 -0.502 1.00 25.00 12 SER A CA 12
ATOM 6288 C C . SER A 1 12 ? 6.542 -8.733 -0.718 1.00 25.00 12 SER A C 12
ATOM 6289 O O . SER A 1 12 ? 7.398 -8.955 0.123 1.00 0.00 12 SER A O 12
ATOM 6297 N N . GLU A 1 13 ? 6.797 -8.034 -1.819 1.00 25.00 13 GLU A N 12
ATOM 6298 C CA . GLU A 1 13 ? 8.127 -7.502 -2.085 1.00 25.00 13 GLU A CA 12
ATOM 6299 C C . GLU A 1 13 ? 8.543 -6.499 -1.017 1.00 25.00 13 GLU A C 12
ATOM 6300 O O . GLU A 1 13 ? 9.682 -6.506 -0.564 1.00 25.00 13 GLU A O 12
ATOM 6312 N N . HIS A 1 14 ? 7.604 -5.672 -0.578 1.00 25.00 14 HIS A N 12
ATOM 6313 C CA . HIS A 1 14 ? 7.850 -4.710 0.492 1.00 25.00 14 HIS A CA 12
ATOM 6314 C C . HIS A 1 14 ? 8.267 -5.447 1.762 1.00 25.00 14 HIS A C 12
ATOM 6315 O O . HIS A 1 14 ? 9.265 -5.102 2.390 1.00 25.00 14 HIS A O 12
ATOM 6329 N N . CYS A 1 15 ? 7.544 -6.499 2.112 1.00 25.00 15 CYS A N 12
ATOM 6330 C CA . CYS A 1 15 ? 7.893 -7.284 3.285 1.00 25.00 15 CYS A CA 12
ATOM 6331 C C . CYS A 1 15 ? 9.242 -7.984 3.128 1.00 25.00 15 CYS A C 12
ATOM 6332 O O . CYS A 1 15 ? 10.060 -7.954 4.035 1.00 25.00 15 CYS A O 12
ATOM 6339 N N . ARG A 1 16 ? 9.491 -8.585 1.976 1.00 25.00 16 ARG A N 12
ATOM 6340 C CA . ARG A 1 16 ? 10.772 -9.261 1.729 1.00 25.00 16 ARG A CA 12
ATOM 6341 C C . ARG A 1 16 ? 11.943 -8.275 1.798 1.00 25.00 16 ARG A C 12
ATOM 6342 O O . ARG A 1 16 ? 13.021 -8.621 2.268 1.00 25.00 16 ARG A O 12
ATOM 6363 N N . ALA A 1 17 ? 11.715 -7.035 1.388 1.00 25.00 17 ALA A N 12
ATOM 6364 C CA . ALA A 1 17 ? 12.739 -5.997 1.459 1.00 25.00 17 ALA A CA 12
ATOM 6365 C C . ALA A 1 17 ? 13.090 -5.637 2.909 1.00 25.00 17 ALA A C 12
ATOM 6366 O O . ALA A 1 17 ? 14.221 -5.260 3.202 1.00 25.00 17 ALA A O 12
ATOM 6373 N N . LEU A 1 18 ? 12.128 -5.763 3.817 1.00 25.00 18 LEU A N 12
ATOM 6374 C CA . LEU A 1 18 ? 12.361 -5.459 5.235 1.00 25.00 18 LEU A CA 12
ATOM 6375 C C . LEU A 1 18 ? 13.245 -6.516 5.889 1.00 25.00 18 LEU A C 12
ATOM 6376 O O . LEU A 1 18 ? 13.780 -6.305 6.977 1.00 25.00 18 LEU A O 12
ATOM 6392 N N . GLY A 1 19 ? 13.379 -7.669 5.253 1.00 25.00 19 GLY A N 12
ATOM 6393 C CA . GLY A 1 19 ? 14.214 -8.724 5.794 1.00 25.00 19 GLY A CA 12
ATOM 6394 C C . GLY A 1 19 ? 14.092 -9.993 4.988 1.00 25.00 19 GLY A C 12
ATOM 6395 O O . GLY A 1 19 ? 12.990 -10.462 4.764 1.00 25.00 19 GLY A O 12
ATOM 6399 N N . GLY A 1 20 ? 15.220 -10.572 4.593 1.00 25.00 20 GLY A N 12
ATOM 6400 C CA . GLY A 1 20 ? 15.209 -11.776 3.766 1.00 25.00 20 GLY A CA 12
ATOM 6401 C C . GLY A 1 20 ? 14.618 -13.009 4.408 1.00 25.00 20 GLY A C 12
ATOM 6402 O O . GLY A 1 20 ? 14.306 -13.982 3.738 1.00 25.00 20 GLY A O 12
ATOM 6406 N N . GLY A 1 21 ? 14.448 -12.955 5.719 1.00 25.00 21 GLY A N 12
ATOM 6407 C CA . GLY A 1 21 ? 13.810 -14.048 6.436 1.00 25.00 21 GLY A CA 12
ATOM 6408 C C . GLY A 1 21 ? 12.318 -14.080 6.158 1.00 25.00 21 GLY A C 12
ATOM 6409 O O . GLY A 1 21 ? 11.679 -15.112 6.304 1.00 25.00 21 GLY A O 12
ATOM 6413 N N . ARG A 1 22 ? 11.762 -12.943 5.759 1.00 25.00 22 ARG A N 12
ATOM 6414 C CA . ARG A 1 22 ? 10.362 -12.857 5.422 1.00 25.00 22 ARG A CA 12
ATOM 6415 C C . ARG A 1 22 ? 10.186 -13.449 4.044 1.00 25.00 22 ARG A C 12
ATOM 6416 O O . ARG A 1 22 ? 10.876 -13.064 3.106 1.00 25.00 22 ARG A O 12
ATOM 6437 N N . THR A 1 23 ? 9.265 -14.381 3.918 1.00 25.00 23 THR A N 12
ATOM 6438 C CA . THR A 1 23 ? 9.033 -15.048 2.646 1.00 25.00 23 THR A CA 12
ATOM 6439 C C . THR A 1 23 ? 8.034 -14.264 1.822 1.00 25.00 23 THR A C 12
ATOM 6440 O O . THR A 1 23 ? 7.966 -14.405 0.597 1.00 25.00 23 THR A O 12
ATOM 6451 N N . GLY A 1 24 ? 7.297 -13.392 2.489 1.00 25.00 24 GLY A N 12
ATOM 6452 C CA . GLY A 1 24 ? 6.318 -12.566 1.818 1.00 25.00 24 GLY A CA 12
ATOM 6453 C C . GLY A 1 24 ? 5.496 -11.780 2.808 1.00 25.00 24 GLY A C 12
ATOM 6454 O O . GLY A 1 24 ? 5.979 -11.432 3.886 1.00 25.00 24 GLY A O 12
ATOM 6458 N N . GLY A 1 25 ? 4.250 -11.506 2.464 1.00 25.00 25 GLY A N 12
ATOM 6459 C CA . GLY A 1 25 ? 3.373 -10.770 3.349 1.00 25.00 25 GLY A CA 12
ATOM 6460 C C . GLY A 1 25 ? 1.940 -10.878 2.895 1.00 25.00 25 GLY A C 12
ATOM 6461 O O . GLY A 1 25 ? 1.670 -11.322 1.782 1.00 25.00 25 GLY A O 12
ATOM 6465 N N . TYR A 1 26 ? 1.030 -10.479 3.769 1.00 25.00 26 TYR A N 12
ATOM 6466 C CA . TYR A 1 26 ? -0.400 -10.511 3.506 1.00 25.00 26 TYR A CA 12
ATOM 6467 C C . TYR A 1 26 ? -0.957 -9.133 3.834 1.00 25.00 26 TYR A C 12
ATOM 6468 O O . TYR A 1 26 ? -0.301 -8.342 4.508 1.00 25.00 26 TYR A O 12
ATOM 6486 N N . CYS A 1 27 ? -2.162 -8.844 3.370 1.00 25.00 27 CYS A N 12
ATOM 6487 C CA . CYS A 1 27 ? -2.769 -7.542 3.604 1.00 25.00 27 CYS A CA 12
ATOM 6488 C C . CYS A 1 27 ? -3.894 -7.646 4.628 1.00 25.00 27 CYS A C 12
ATOM 6489 O O . CYS A 1 27 ? -4.757 -8.512 4.524 1.00 25.00 27 CYS A O 12
ATOM 6496 N N . ALA A 1 28 ? -3.878 -6.744 5.592 1.00 25.00 28 ALA A N 12
ATOM 6497 C CA . ALA A 1 28 ? -4.894 -6.654 6.631 1.00 25.00 28 ALA A CA 12
ATOM 6498 C C . ALA A 1 28 ? -5.194 -5.160 6.747 1.00 25.00 28 ALA A C 12
ATOM 6499 O O . ALA A 1 28 ? -4.636 -4.371 5.998 1.00 25.00 28 ALA A O 12
ATOM 6506 N N . GLY A 1 29 ? -6.051 -4.749 7.664 1.00 25.00 29 GLY A N 12
ATOM 6507 C CA . GLY A 1 29 ? -6.321 -3.332 7.788 1.00 25.00 29 GLY A CA 12
ATOM 6508 C C . GLY A 1 29 ? -7.216 -2.978 8.955 1.00 25.00 29 GLY A C 12
ATOM 6509 O O . GLY A 1 29 ? -7.546 -3.848 9.760 1.00 25.00 29 GLY A O 12
ATOM 6513 N N . PRO A 1 30 ? -7.612 -1.697 9.080 1.00 25.00 30 PRO A N 12
ATOM 6514 C CA . PRO A 1 30 ? -8.509 -1.252 10.151 1.00 25.00 30 PRO A CA 12
ATOM 6515 C C . PRO A 1 30 ? -9.920 -1.795 10.017 1.00 25.00 30 PRO A C 12
ATOM 6516 O O . PRO A 1 30 ? -10.273 -2.435 9.041 1.00 25.00 30 PRO A O 12
ATOM 6527 N N . TRP A 1 31 ? -10.746 -1.426 10.981 1.00 25.00 31 TRP A N 12
ATOM 6528 C CA . TRP A 1 31 ? -12.184 -1.722 10.972 1.00 25.00 31 TRP A CA 12
ATOM 6529 C C . TRP A 1 31 ? -12.954 -0.964 9.874 1.00 25.00 31 TRP A C 12
ATOM 6530 O O . TRP A 1 31 ? -14.175 -1.040 9.792 1.00 25.00 31 TRP A O 12
ATOM 6551 N N . TYR A 1 32 ? -12.237 -0.180 9.080 1.00 25.00 32 TYR A N 12
ATOM 6552 C CA . TYR A 1 32 ? -12.811 0.616 8.004 1.00 25.00 32 TYR A CA 12
ATOM 6553 C C . TYR A 1 32 ? -11.864 0.526 6.805 1.00 25.00 32 TYR A C 12
ATOM 6554 O O . TYR A 1 32 ? -10.716 0.112 6.958 1.00 25.00 32 TYR A O 12
ATOM 6572 N N . LEU A 1 33 ? -12.369 0.903 5.630 1.00 25.00 33 LEU A N 12
ATOM 6573 C CA . LEU A 1 33 ? -11.670 0.736 4.339 1.00 25.00 33 LEU A CA 12
ATOM 6574 C C . LEU A 1 33 ? -11.446 -0.766 4.092 1.00 25.00 33 LEU A C 12
ATOM 6575 O O . LEU A 1 33 ? -12.237 -1.583 4.540 1.00 25.00 33 LEU A O 12
ATOM 6591 N N . GLY A 1 34 ? -10.424 -1.107 3.319 1.00 25.00 34 GLY A N 12
ATOM 6592 C CA . GLY A 1 34 ? -10.161 -2.499 2.981 1.00 25.00 34 GLY A CA 12
ATOM 6593 C C . GLY A 1 34 ? -8.991 -3.053 3.765 1.00 25.00 34 GLY A C 12
ATOM 6594 O O . GLY A 1 34 ? -9.018 -3.124 4.982 1.00 25.00 34 GLY A O 12
ATOM 6598 N N . HIS A 1 35 ? -7.923 -3.390 3.055 1.00 25.00 35 HIS A N 12
ATOM 6599 C CA . HIS A 1 35 ? -6.711 -3.922 3.684 1.00 25.00 35 HIS A CA 12
ATOM 6600 C C . HIS A 1 35 ? -5.442 -3.127 3.321 1.00 25.00 35 HIS A C 12
ATOM 6601 O O . HIS A 1 35 ? -4.572 -3.627 2.611 1.00 25.00 35 HIS A O 12
ATOM 6615 N N . PRO A 1 36 ? -5.342 -1.854 3.764 1.00 25.00 36 PRO A N 12
ATOM 6616 C CA . PRO A 1 36 ? -4.157 -1.048 3.422 1.00 25.00 36 PRO A CA 12
ATOM 6617 C C . PRO A 1 36 ? -2.853 -1.423 4.135 1.00 25.00 36 PRO A C 12
ATOM 6618 O O . PRO A 1 36 ? -1.784 -0.930 3.765 1.00 25.00 36 PRO A O 12
ATOM 6629 N N . THR A 1 37 ? -2.944 -2.214 5.192 1.00 25.00 37 THR A N 12
ATOM 6630 C CA . THR A 1 37 ? -1.791 -2.527 6.029 1.00 25.00 37 THR A CA 12
ATOM 6631 C C . THR A 1 37 ? -1.125 -3.826 5.599 1.00 25.00 37 THR A C 12
ATOM 6632 O O . THR A 1 37 ? -1.715 -4.896 5.688 1.00 25.00 37 THR A O 12
ATOM 6643 N N . CYS A 1 38 ? 0.132 -3.741 5.190 1.00 25.00 38 CYS A N 12
ATOM 6644 C CA . CYS A 1 38 ? 0.897 -4.944 4.900 1.00 25.00 38 CYS A CA 12
ATOM 6645 C C . CYS A 1 38 ? 1.408 -5.494 6.219 1.00 25.00 38 CYS A C 12
ATOM 6646 O O . CYS A 1 38 ? 1.947 -4.765 7.048 1.00 25.00 38 CYS A O 12
ATOM 6653 N N . THR A 1 39 ? 1.215 -6.787 6.402 1.00 25.00 39 THR A N 12
ATOM 6654 C CA . THR A 1 39 ? 1.662 -7.495 7.583 1.00 25.00 39 THR A CA 12
ATOM 6655 C C . THR A 1 39 ? 2.490 -8.637 7.024 1.00 25.00 39 THR A C 12
ATOM 6656 O O . THR A 1 39 ? 2.092 -9.264 6.054 1.00 25.00 39 THR A O 12
ATOM 6667 N N . CYS A 1 40 ? 3.682 -8.847 7.549 1.00 25.00 40 CYS A N 12
ATOM 6668 C CA . CYS A 1 40 ? 4.632 -9.716 6.871 1.00 25.00 40 CYS A CA 12
ATOM 6669 C C . CYS A 1 40 ? 4.625 -11.135 7.392 1.00 25.00 40 CYS A C 12
ATOM 6670 O O . CYS A 1 40 ? 4.303 -11.386 8.548 1.00 25.00 40 CYS A O 12
ATOM 6677 N N . SER A 1 41 ? 4.973 -12.053 6.503 1.00 25.00 41 SER A N 12
ATOM 6678 C CA . SER A 1 41 ? 4.981 -13.477 6.796 1.00 25.00 41 SER A CA 12
ATOM 6679 C C . SER A 1 41 ? 6.391 -14.004 6.673 1.00 25.00 41 SER A C 12
ATOM 6680 O O . SER A 1 41 ? 7.208 -13.462 5.924 1.00 25.00 41 SER A O 12
ATOM 6688 N N . PHE A 1 42 ? 6.650 -15.086 7.376 1.00 25.00 42 PHE A N 12
ATOM 6689 C CA . PHE A 1 42 ? 7.911 -15.800 7.311 1.00 25.00 42 PHE A CA 12
ATOM 6690 C C . PHE A 1 42 ? 7.468 -17.180 6.867 1.00 25.00 42 PHE A C 12
ATOM 6691 O O . PHE A 1 42 ? 6.249 -17.427 7.036 1.00 25.00 42 PHE A O 12
ATOM 6709 N N . GLY A 1 1 ? -1.088 0.683 1.530 1.00 25.00 1 GLY A N 13
ATOM 6710 C CA . GLY A 1 1 ? -0.021 1.035 0.573 1.00 25.00 1 GLY A CA 13
ATOM 6711 C C . GLY A 1 1 ? 0.671 -0.192 0.052 1.00 25.00 1 GLY A C 13
ATOM 6712 O O . GLY A 1 1 ? 0.209 -1.281 0.333 1.00 25.00 1 GLY A O 13
ATOM 6717 N N . PHE A 1 2 ? 1.759 -0.023 -0.694 1.00 25.00 2 PHE A N 13
ATOM 6718 C CA . PHE A 1 2 ? 2.537 -1.145 -1.242 1.00 25.00 2 PHE A CA 13
ATOM 6719 C C . PHE A 1 2 ? 1.663 -2.088 -2.072 1.00 25.00 2 PHE A C 13
ATOM 6720 O O . PHE A 1 2 ? 1.696 -3.296 -1.910 1.00 25.00 2 PHE A O 13
ATOM 6737 N N . GLY A 1 3 ? 0.841 -1.498 -2.926 1.00 25.00 3 GLY A N 13
ATOM 6738 C CA . GLY A 1 3 ? -0.031 -2.250 -3.808 1.00 25.00 3 GLY A CA 13
ATOM 6739 C C . GLY A 1 3 ? -1.366 -2.604 -3.186 1.00 25.00 3 GLY A C 13
ATOM 6740 O O . GLY A 1 3 ? -2.338 -2.849 -3.891 1.00 25.00 3 GLY A O 13
ATOM 6744 N N . CYS A 1 4 ? -1.429 -2.600 -1.864 1.00 25.00 4 CYS A N 13
ATOM 6745 C CA . CYS A 1 4 ? -2.641 -3.017 -1.168 1.00 25.00 4 CYS A CA 13
ATOM 6746 C C . CYS A 1 4 ? -3.467 -1.863 -0.570 1.00 25.00 4 CYS A C 13
ATOM 6747 O O . CYS A 1 4 ? -2.906 -0.861 -0.096 1.00 25.00 4 CYS A O 13
ATOM 6754 N N . PRO A 1 5 ? -4.814 -1.989 -0.556 1.00 25.00 5 PRO A N 13
ATOM 6755 C CA . PRO A 1 5 ? -5.604 -3.108 -1.096 1.00 25.00 5 PRO A CA 13
ATOM 6756 C C . PRO A 1 5 ? -5.625 -3.132 -2.626 1.00 25.00 5 PRO A C 13
ATOM 6757 O O . PRO A 1 5 ? -5.664 -2.089 -3.267 1.00 25.00 5 PRO A O 13
ATOM 6768 N N . GLY A 1 6 ? -5.593 -4.329 -3.194 1.00 25.00 6 GLY A N 13
ATOM 6769 C CA . GLY A 1 6 ? -5.602 -4.492 -4.639 1.00 25.00 6 GLY A CA 13
ATOM 6770 C C . GLY A 1 6 ? -4.633 -5.579 -5.046 1.00 25.00 6 GLY A C 13
ATOM 6771 O O . GLY A 1 6 ? -5.039 -6.649 -5.482 1.00 25.00 6 GLY A O 13
ATOM 6775 N N . ASP A 1 7 ? -3.351 -5.321 -4.845 1.00 25.00 7 ASP A N 13
ATOM 6776 C CA . ASP A 1 7 ? -2.294 -6.280 -5.155 1.00 25.00 7 ASP A CA 13
ATOM 6777 C C . ASP A 1 7 ? -1.528 -6.703 -3.909 1.00 25.00 7 ASP A C 13
ATOM 6778 O O . ASP A 1 7 ? -1.047 -5.871 -3.140 1.00 25.00 7 ASP A O 13
ATOM 6787 N N . ALA A 1 8 ? -1.392 -8.007 -3.734 1.00 25.00 8 ALA A N 13
ATOM 6788 C CA . ALA A 1 8 ? -0.650 -8.568 -2.615 1.00 25.00 8 ALA A CA 13
ATOM 6789 C C . ALA A 1 8 ? 0.829 -8.793 -2.963 1.00 25.00 8 ALA A C 13
ATOM 6790 O O . ALA A 1 8 ? 1.652 -8.990 -2.072 1.00 25.00 8 ALA A O 13
ATOM 6797 N N . TYR A 1 9 ? 1.170 -8.811 -4.248 1.00 25.00 9 TYR A N 13
ATOM 6798 C CA . TYR A 1 9 ? 2.543 -9.116 -4.647 1.00 25.00 9 TYR A CA 13
ATOM 6799 C C . TYR A 1 9 ? 3.505 -8.026 -4.194 1.00 25.00 9 TYR A C 13
ATOM 6800 O O . TYR A 1 9 ? 4.509 -8.319 -3.562 1.00 25.00 9 TYR A O 13
ATOM 6818 N N . GLN A 1 10 ? 3.179 -6.769 -4.453 1.00 25.00 10 GLN A N 13
ATOM 6819 C CA . GLN A 1 10 ? 4.036 -5.663 -4.019 1.00 25.00 10 GLN A CA 13
ATOM 6820 C C . GLN A 1 10 ? 4.095 -5.596 -2.492 1.00 25.00 10 GLN A C 13
ATOM 6821 O O . GLN A 1 10 ? 5.107 -5.210 -1.914 1.00 25.00 10 GLN A O 13
ATOM 6835 N N . CYS A 1 11 ? 3.031 -6.035 -1.834 1.00 25.00 11 CYS A N 13
ATOM 6836 C CA . CYS A 1 11 ? 3.013 -6.096 -0.373 1.00 25.00 11 CYS A CA 13
ATOM 6837 C C . CYS A 1 11 ? 4.039 -7.131 0.106 1.00 25.00 11 CYS A C 13
ATOM 6838 O O . CYS A 1 11 ? 4.795 -6.899 1.054 1.00 25.00 11 CYS A O 13
ATOM 6845 N N . SER A 1 12 ? 4.101 -8.254 -0.593 1.00 25.00 12 SER A N 13
ATOM 6846 C CA . SER A 1 12 ? 5.089 -9.292 -0.312 1.00 25.00 12 SER A CA 13
ATOM 6847 C C . SER A 1 12 ? 6.502 -8.791 -0.592 1.00 25.00 12 SER A C 13
ATOM 6848 O O . SER A 1 12 ? 7.396 -8.995 0.218 1.00 0.00 12 SER A O 13
ATOM 6856 N N . GLU A 1 13 ? 6.694 -8.089 -1.703 1.00 25.00 13 GLU A N 13
ATOM 6857 C CA . GLU A 1 13 ? 7.997 -7.522 -2.036 1.00 25.00 13 GLU A CA 13
ATOM 6858 C C . GLU A 1 13 ? 8.452 -6.553 -0.951 1.00 25.00 13 GLU A C 13
ATOM 6859 O O . GLU A 1 13 ? 9.604 -6.583 -0.527 1.00 25.00 13 GLU A O 13
ATOM 6871 N N . HIS A 1 14 ? 7.536 -5.718 -0.486 1.00 25.00 14 HIS A N 13
ATOM 6872 C CA . HIS A 1 14 ? 7.831 -4.759 0.574 1.00 25.00 14 HIS A CA 13
ATOM 6873 C C . HIS A 1 14 ? 8.281 -5.483 1.833 1.00 25.00 14 HIS A C 13
ATOM 6874 O O . HIS A 1 14 ? 9.302 -5.140 2.421 1.00 25.00 14 HIS A O 13
ATOM 6888 N N . CYS A 1 15 ? 7.557 -6.520 2.229 1.00 25.00 15 CYS A N 13
ATOM 6889 C CA . CYS A 1 15 ? 7.937 -7.294 3.403 1.00 25.00 15 CYS A CA 13
ATOM 6890 C C . CYS A 1 15 ? 9.284 -7.987 3.222 1.00 25.00 15 CYS A C 13
ATOM 6891 O O . CYS A 1 15 ? 10.122 -7.938 4.107 1.00 25.00 15 CYS A O 13
ATOM 6898 N N . ARG A 1 16 ? 9.516 -8.594 2.069 1.00 25.00 16 ARG A N 13
ATOM 6899 C CA . ARG A 1 16 ? 10.796 -9.265 1.810 1.00 25.00 16 ARG A CA 13
ATOM 6900 C C . ARG A 1 16 ? 11.955 -8.267 1.844 1.00 25.00 16 ARG A C 13
ATOM 6901 O O . ARG A 1 16 ? 13.033 -8.579 2.344 1.00 25.00 16 ARG A O 13
ATOM 6922 N N . ALA A 1 17 ? 11.720 -7.053 1.367 1.00 25.00 17 ALA A N 13
ATOM 6923 C CA . ALA A 1 17 ? 12.733 -6.006 1.393 1.00 25.00 17 ALA A CA 13
ATOM 6924 C C . ALA A 1 17 ? 13.084 -5.589 2.829 1.00 25.00 17 ALA A C 13
ATOM 6925 O O . ALA A 1 17 ? 14.217 -5.220 3.110 1.00 25.00 17 ALA A O 13
ATOM 6932 N N . LEU A 1 18 ? 12.119 -5.660 3.739 1.00 25.00 18 LEU A N 13
ATOM 6933 C CA . LEU A 1 18 ? 12.352 -5.293 5.143 1.00 25.00 18 LEU A CA 13
ATOM 6934 C C . LEU A 1 18 ? 13.227 -6.309 5.874 1.00 25.00 18 LEU A C 13
ATOM 6935 O O . LEU A 1 18 ? 13.735 -6.025 6.957 1.00 25.00 18 LEU A O 13
ATOM 6951 N N . GLY A 1 19 ? 13.381 -7.503 5.322 1.00 25.00 19 GLY A N 13
ATOM 6952 C CA . GLY A 1 19 ? 14.204 -8.505 5.974 1.00 25.00 19 GLY A CA 13
ATOM 6953 C C . GLY A 1 19 ? 14.194 -9.831 5.257 1.00 25.00 19 GLY A C 13
ATOM 6954 O O . GLY A 1 19 ? 13.137 -10.329 4.917 1.00 25.00 19 GLY A O 13
ATOM 6958 N N . GLY A 1 20 ? 15.367 -10.425 5.079 1.00 25.00 20 GLY A N 13
ATOM 6959 C CA . GLY A 1 20 ? 15.473 -11.698 4.370 1.00 25.00 20 GLY A CA 13
ATOM 6960 C C . GLY A 1 20 ? 14.826 -12.878 5.057 1.00 25.00 20 GLY A C 13
ATOM 6961 O O . GLY A 1 20 ? 14.592 -13.906 4.451 1.00 25.00 20 GLY A O 13
ATOM 6965 N N . GLY A 1 21 ? 14.520 -12.713 6.333 1.00 25.00 21 GLY A N 13
ATOM 6966 C CA . GLY A 1 21 ? 13.826 -13.752 7.076 1.00 25.00 21 GLY A CA 13
ATOM 6967 C C . GLY A 1 21 ? 12.360 -13.803 6.689 1.00 25.00 21 GLY A C 13
ATOM 6968 O O . GLY A 1 21 ? 11.697 -14.812 6.869 1.00 25.00 21 GLY A O 13
ATOM 6972 N N . ARG A 1 22 ? 11.847 -12.698 6.160 1.00 25.00 22 ARG A N 13
ATOM 6973 C CA . ARG A 1 22 ? 10.475 -12.618 5.729 1.00 25.00 22 ARG A CA 13
ATOM 6974 C C . ARG A 1 22 ? 10.370 -13.250 4.362 1.00 25.00 22 ARG A C 13
ATOM 6975 O O . ARG A 1 22 ? 11.093 -12.888 3.436 1.00 25.00 22 ARG A O 13
ATOM 6996 N N . THR A 1 23 ? 9.471 -14.204 4.235 1.00 25.00 23 THR A N 13
ATOM 6997 C CA . THR A 1 23 ? 9.305 -14.930 2.986 1.00 25.00 23 THR A CA 13
ATOM 6998 C C . THR A 1 23 ? 8.278 -14.242 2.109 1.00 25.00 23 THR A C 13
ATOM 6999 O O . THR A 1 23 ? 8.235 -14.453 0.892 1.00 25.00 23 THR A O 13
ATOM 7010 N N . GLY A 1 24 ? 7.479 -13.384 2.717 1.00 25.00 24 GLY A N 13
ATOM 7011 C CA . GLY A 1 24 ? 6.459 -12.667 1.986 1.00 25.00 24 GLY A CA 13
ATOM 7012 C C . GLY A 1 24 ? 5.620 -11.814 2.904 1.00 25.00 24 GLY A C 13
ATOM 7013 O O . GLY A 1 24 ? 6.066 -11.438 3.986 1.00 25.00 24 GLY A O 13
ATOM 7017 N N . GLY A 1 25 ? 4.398 -11.527 2.495 1.00 25.00 25 GLY A N 13
ATOM 7018 C CA . GLY A 1 25 ? 3.494 -10.757 3.323 1.00 25.00 25 GLY A CA 13
ATOM 7019 C C . GLY A 1 25 ? 2.091 -10.782 2.766 1.00 25.00 25 GLY A C 13
ATOM 7020 O O . GLY A 1 25 ? 1.886 -11.147 1.608 1.00 25.00 25 GLY A O 13
ATOM 7024 N N . TYR A 1 26 ? 1.136 -10.408 3.599 1.00 25.00 26 TYR A N 13
ATOM 7025 C CA . TYR A 1 26 ? -0.275 -10.370 3.234 1.00 25.00 26 TYR A CA 13
ATOM 7026 C C . TYR A 1 26 ? -0.860 -9.055 3.732 1.00 25.00 26 TYR A C 13
ATOM 7027 O O . TYR A 1 26 ? -0.241 -8.363 4.537 1.00 25.00 26 TYR A O 13
ATOM 7045 N N . CYS A 1 27 ? -2.038 -8.697 3.251 1.00 25.00 27 CYS A N 13
ATOM 7046 C CA . CYS A 1 27 ? -2.649 -7.423 3.612 1.00 25.00 27 CYS A CA 13
ATOM 7047 C C . CYS A 1 27 ? -3.747 -7.575 4.664 1.00 25.00 27 CYS A C 13
ATOM 7048 O O . CYS A 1 27 ? -4.492 -8.548 4.656 1.00 25.00 27 CYS A O 13
ATOM 7055 N N . ALA A 1 28 ? -3.854 -6.577 5.527 1.00 25.00 28 ALA A N 13
ATOM 7056 C CA . ALA A 1 28 ? -4.887 -6.503 6.554 1.00 25.00 28 ALA A CA 13
ATOM 7057 C C . ALA A 1 28 ? -5.174 -5.012 6.719 1.00 25.00 28 ALA A C 13
ATOM 7058 O O . ALA A 1 28 ? -4.603 -4.198 5.998 1.00 25.00 28 ALA A O 13
ATOM 7065 N N . GLY A 1 29 ? -6.025 -4.618 7.647 1.00 25.00 29 GLY A N 13
ATOM 7066 C CA . GLY A 1 29 ? -6.283 -3.201 7.821 1.00 25.00 29 GLY A CA 13
ATOM 7067 C C . GLY A 1 29 ? -7.181 -2.874 8.998 1.00 25.00 29 GLY A C 13
ATOM 7068 O O . GLY A 1 29 ? -7.548 -3.776 9.754 1.00 25.00 29 GLY A O 13
ATOM 7072 N N . PRO A 1 30 ? -7.527 -1.587 9.196 1.00 25.00 30 PRO A N 13
ATOM 7073 C CA . PRO A 1 30 ? -8.416 -1.160 10.286 1.00 25.00 30 PRO A CA 13
ATOM 7074 C C . PRO A 1 30 ? -9.855 -1.618 10.109 1.00 25.00 30 PRO A C 13
ATOM 7075 O O . PRO A 1 30 ? -10.225 -2.210 9.113 1.00 25.00 30 PRO A O 13
ATOM 7086 N N . TRP A 1 31 ? -10.677 -1.230 11.072 1.00 25.00 31 TRP A N 13
ATOM 7087 C CA . TRP A 1 31 ? -12.131 -1.445 11.028 1.00 25.00 31 TRP A CA 13
ATOM 7088 C C . TRP A 1 31 ? -12.826 -0.635 9.922 1.00 25.00 31 TRP A C 13
ATOM 7089 O O . TRP A 1 31 ? -14.037 -0.720 9.749 1.00 25.00 31 TRP A O 13
ATOM 7110 N N . TYR A 1 32 ? -12.057 0.176 9.212 1.00 25.00 32 TYR A N 13
ATOM 7111 C CA . TYR A 1 32 ? -12.564 1.015 8.132 1.00 25.00 32 TYR A CA 13
ATOM 7112 C C . TYR A 1 32 ? -11.572 0.925 6.977 1.00 25.00 32 TYR A C 13
ATOM 7113 O O . TYR A 1 32 ? -10.438 0.487 7.175 1.00 25.00 32 TYR A O 13
ATOM 7131 N N . LEU A 1 33 ? -12.023 1.329 5.790 1.00 25.00 33 LEU A N 13
ATOM 7132 C CA . LEU A 1 33 ? -11.283 1.173 4.522 1.00 25.00 33 LEU A CA 13
ATOM 7133 C C . LEU A 1 33 ? -11.136 -0.326 4.229 1.00 25.00 33 LEU A C 13
ATOM 7134 O O . LEU A 1 33 ? -11.932 -1.126 4.707 1.00 25.00 33 LEU A O 13
ATOM 7150 N N . GLY A 1 34 ? -10.178 -0.693 3.385 1.00 25.00 34 GLY A N 13
ATOM 7151 C CA . GLY A 1 34 ? -9.990 -2.088 3.011 1.00 25.00 34 GLY A CA 13
ATOM 7152 C C . GLY A 1 34 ? -8.843 -2.720 3.768 1.00 25.00 34 GLY A C 13
ATOM 7153 O O . GLY A 1 34 ? -8.883 -2.861 4.981 1.00 25.00 34 GLY A O 13
ATOM 7157 N N . HIS A 1 35 ? -7.784 -3.050 3.045 1.00 25.00 35 HIS A N 13
ATOM 7158 C CA . HIS A 1 35 ? -6.590 -3.645 3.648 1.00 25.00 35 HIS A CA 13
ATOM 7159 C C . HIS A 1 35 ? -5.301 -2.853 3.335 1.00 25.00 35 HIS A C 13
ATOM 7160 O O . HIS A 1 35 ? -4.430 -3.337 2.613 1.00 25.00 35 HIS A O 13
ATOM 7174 N N . PRO A 1 36 ? -5.188 -1.601 3.835 1.00 25.00 36 PRO A N 13
ATOM 7175 C CA . PRO A 1 36 ? -3.982 -0.811 3.532 1.00 25.00 36 PRO A CA 13
ATOM 7176 C C . PRO A 1 36 ? -2.696 -1.248 4.244 1.00 25.00 36 PRO A C 13
ATOM 7177 O O . PRO A 1 36 ? -1.608 -0.788 3.892 1.00 25.00 36 PRO A O 13
ATOM 7188 N N . THR A 1 37 ? -2.827 -2.057 5.282 1.00 25.00 37 THR A N 13
ATOM 7189 C CA . THR A 1 37 ? -1.698 -2.439 6.127 1.00 25.00 37 THR A CA 13
ATOM 7190 C C . THR A 1 37 ? -1.044 -3.736 5.662 1.00 25.00 37 THR A C 13
ATOM 7191 O O . THR A 1 37 ? -1.669 -4.791 5.655 1.00 25.00 37 THR A O 13
ATOM 7202 N N . CYS A 1 38 ? 0.234 -3.673 5.322 1.00 25.00 38 CYS A N 13
ATOM 7203 C CA . CYS A 1 38 ? 0.983 -4.882 5.017 1.00 25.00 38 CYS A CA 13
ATOM 7204 C C . CYS A 1 38 ? 1.421 -5.513 6.329 1.00 25.00 38 CYS A C 13
ATOM 7205 O O . CYS A 1 38 ? 1.935 -4.833 7.211 1.00 25.00 38 CYS A O 13
ATOM 7212 N N . THR A 1 39 ? 1.214 -6.814 6.436 1.00 25.00 39 THR A N 13
ATOM 7213 C CA . THR A 1 39 ? 1.609 -7.588 7.598 1.00 25.00 39 THR A CA 13
ATOM 7214 C C . THR A 1 39 ? 2.467 -8.704 7.027 1.00 25.00 39 THR A C 13
ATOM 7215 O O . THR A 1 39 ? 2.120 -9.288 6.007 1.00 25.00 39 THR A O 13
ATOM 7226 N N . CYS A 1 40 ? 3.628 -8.938 7.606 1.00 25.00 40 CYS A N 13
ATOM 7227 C CA . CYS A 1 40 ? 4.610 -9.787 6.945 1.00 25.00 40 CYS A CA 13
ATOM 7228 C C . CYS A 1 40 ? 4.589 -11.221 7.426 1.00 25.00 40 CYS A C 13
ATOM 7229 O O . CYS A 1 40 ? 4.208 -11.508 8.557 1.00 25.00 40 CYS A O 13
ATOM 7236 N N . SER A 1 41 ? 4.991 -12.108 6.532 1.00 25.00 41 SER A N 13
ATOM 7237 C CA . SER A 1 41 ? 5.000 -13.538 6.774 1.00 25.00 41 SER A CA 13
ATOM 7238 C C . SER A 1 41 ? 6.443 -14.005 6.765 1.00 25.00 41 SER A C 13
ATOM 7239 O O . SER A 1 41 ? 7.296 -13.403 6.099 1.00 25.00 41 SER A O 13
ATOM 7247 N N . PHE A 1 42 ? 6.707 -15.070 7.495 1.00 25.00 42 PHE A N 13
ATOM 7248 C CA . PHE A 1 42 ? 8.023 -15.669 7.583 1.00 25.00 42 PHE A CA 13
ATOM 7249 C C . PHE A 1 42 ? 7.754 -17.109 7.203 1.00 25.00 42 PHE A C 13
ATOM 7250 O O . PHE A 1 42 ? 6.551 -17.460 7.269 1.00 25.00 42 PHE A O 13
ATOM 7268 N N . GLY A 1 1 ? -0.914 0.648 1.727 1.00 25.00 1 GLY A N 14
ATOM 7269 C CA . GLY A 1 1 ? 0.172 1.038 0.808 1.00 25.00 1 GLY A CA 14
ATOM 7270 C C . GLY A 1 1 ? 0.826 -0.165 0.193 1.00 25.00 1 GLY A C 14
ATOM 7271 O O . GLY A 1 1 ? 0.342 -1.261 0.404 1.00 25.00 1 GLY A O 14
ATOM 7276 N N . PHE A 1 2 ? 1.908 0.033 -0.560 1.00 25.00 2 PHE A N 14
ATOM 7277 C CA . PHE A 1 2 ? 2.665 -1.071 -1.175 1.00 25.00 2 PHE A CA 14
ATOM 7278 C C . PHE A 1 2 ? 1.772 -1.972 -2.035 1.00 25.00 2 PHE A C 14
ATOM 7279 O O . PHE A 1 2 ? 1.813 -3.184 -1.933 1.00 25.00 2 PHE A O 14
ATOM 7296 N N . GLY A 1 3 ? 0.930 -1.346 -2.845 1.00 25.00 3 GLY A N 14
ATOM 7297 C CA . GLY A 1 3 ? 0.038 -2.081 -3.729 1.00 25.00 3 GLY A CA 14
ATOM 7298 C C . GLY A 1 3 ? -1.267 -2.502 -3.089 1.00 25.00 3 GLY A C 14
ATOM 7299 O O . GLY A 1 3 ? -2.210 -2.848 -3.789 1.00 25.00 3 GLY A O 14
ATOM 7303 N N . CYS A 1 4 ? -1.350 -2.451 -1.767 1.00 25.00 4 CYS A N 14
ATOM 7304 C CA . CYS A 1 4 ? -2.554 -2.894 -1.073 1.00 25.00 4 CYS A CA 14
ATOM 7305 C C . CYS A 1 4 ? -3.367 -1.746 -0.437 1.00 25.00 4 CYS A C 14
ATOM 7306 O O . CYS A 1 4 ? -2.791 -0.750 0.031 1.00 25.00 4 CYS A O 14
ATOM 7313 N N . PRO A 1 5 ? -4.714 -1.868 -0.398 1.00 25.00 5 PRO A N 14
ATOM 7314 C CA . PRO A 1 5 ? -5.518 -2.985 -0.924 1.00 25.00 5 PRO A CA 14
ATOM 7315 C C . PRO A 1 5 ? -5.534 -3.029 -2.453 1.00 25.00 5 PRO A C 14
ATOM 7316 O O . PRO A 1 5 ? -5.598 -1.998 -3.108 1.00 25.00 5 PRO A O 14
ATOM 7327 N N . GLY A 1 6 ? -5.466 -4.232 -3.001 1.00 25.00 6 GLY A N 14
ATOM 7328 C CA . GLY A 1 6 ? -5.444 -4.413 -4.444 1.00 25.00 6 GLY A CA 14
ATOM 7329 C C . GLY A 1 6 ? -4.527 -5.556 -4.830 1.00 25.00 6 GLY A C 14
ATOM 7330 O O . GLY A 1 6 ? -4.992 -6.607 -5.249 1.00 25.00 6 GLY A O 14
ATOM 7334 N N . ASP A 1 7 ? -3.232 -5.365 -4.634 1.00 25.00 7 ASP A N 14
ATOM 7335 C CA . ASP A 1 7 ? -2.228 -6.376 -4.963 1.00 25.00 7 ASP A CA 14
ATOM 7336 C C . ASP A 1 7 ? -1.406 -6.805 -3.750 1.00 25.00 7 ASP A C 14
ATOM 7337 O O . ASP A 1 7 ? -0.795 -5.984 -3.067 1.00 25.00 7 ASP A O 14
ATOM 7346 N N . ALA A 1 8 ? -1.373 -8.107 -3.511 1.00 25.00 8 ALA A N 14
ATOM 7347 C CA . ALA A 1 8 ? -0.597 -8.675 -2.418 1.00 25.00 8 ALA A CA 14
ATOM 7348 C C . ALA A 1 8 ? 0.864 -8.927 -2.825 1.00 25.00 8 ALA A C 14
ATOM 7349 O O . ALA A 1 8 ? 1.719 -9.098 -1.961 1.00 25.00 8 ALA A O 14
ATOM 7356 N N . TYR A 1 9 ? 1.158 -8.976 -4.117 1.00 25.00 9 TYR A N 14
ATOM 7357 C CA . TYR A 1 9 ? 2.522 -9.271 -4.561 1.00 25.00 9 TYR A CA 14
ATOM 7358 C C . TYR A 1 9 ? 3.479 -8.137 -4.197 1.00 25.00 9 TYR A C 14
ATOM 7359 O O . TYR A 1 9 ? 4.525 -8.380 -3.610 1.00 25.00 9 TYR A O 14
ATOM 7377 N N . GLN A 1 10 ? 3.112 -6.898 -4.487 1.00 25.00 10 GLN A N 14
ATOM 7378 C CA . GLN A 1 10 ? 3.960 -5.760 -4.129 1.00 25.00 10 GLN A CA 14
ATOM 7379 C C . GLN A 1 10 ? 4.080 -5.639 -2.603 1.00 25.00 10 GLN A C 14
ATOM 7380 O O . GLN A 1 10 ? 5.127 -5.267 -2.073 1.00 25.00 10 GLN A O 14
ATOM 7394 N N . CYS A 1 11 ? 3.026 -6.020 -1.893 1.00 25.00 11 CYS A N 14
ATOM 7395 C CA . CYS A 1 11 ? 3.054 -6.041 -0.430 1.00 25.00 11 CYS A CA 14
ATOM 7396 C C . CYS A 1 11 ? 4.095 -7.062 0.050 1.00 25.00 11 CYS A C 14
ATOM 7397 O O . CYS A 1 11 ? 4.869 -6.799 0.976 1.00 25.00 11 CYS A O 14
ATOM 7404 N N . SER A 1 12 ? 4.139 -8.207 -0.614 1.00 25.00 12 SER A N 14
ATOM 7405 C CA . SER A 1 12 ? 5.128 -9.244 -0.324 1.00 25.00 12 SER A CA 14
ATOM 7406 C C . SER A 1 12 ? 6.537 -8.754 -0.624 1.00 25.00 12 SER A C 14
ATOM 7407 O O . SER A 1 12 ? 7.435 -8.953 0.186 1.00 0.00 12 SER A O 14
ATOM 7415 N N . GLU A 1 13 ? 6.737 -8.074 -1.747 1.00 25.00 13 GLU A N 14
ATOM 7416 C CA . GLU A 1 13 ? 8.048 -7.530 -2.087 1.00 25.00 13 GLU A CA 14
ATOM 7417 C C . GLU A 1 13 ? 8.511 -6.542 -1.023 1.00 25.00 13 GLU A C 14
ATOM 7418 O O . GLU A 1 13 ? 9.660 -6.578 -0.588 1.00 25.00 13 GLU A O 14
ATOM 7430 N N . HIS A 1 14 ? 7.598 -5.693 -0.570 1.00 25.00 14 HIS A N 14
ATOM 7431 C CA . HIS A 1 14 ? 7.895 -4.724 0.480 1.00 25.00 14 HIS A CA 14
ATOM 7432 C C . HIS A 1 14 ? 8.339 -5.442 1.755 1.00 25.00 14 HIS A C 14
ATOM 7433 O O . HIS A 1 14 ? 9.347 -5.083 2.360 1.00 25.00 14 HIS A O 14
ATOM 7447 N N . CYS A 1 15 ? 7.609 -6.473 2.148 1.00 25.00 15 CYS A N 14
ATOM 7448 C CA . CYS A 1 15 ? 7.957 -7.233 3.341 1.00 25.00 15 CYS A CA 14
ATOM 7449 C C . CYS A 1 15 ? 9.295 -7.946 3.203 1.00 25.00 15 CYS A C 14
ATOM 7450 O O . CYS A 1 15 ? 10.106 -7.927 4.121 1.00 25.00 15 CYS A O 14
ATOM 7457 N N . ARG A 1 16 ? 9.541 -8.556 2.055 1.00 25.00 16 ARG A N 14
ATOM 7458 C CA . ARG A 1 16 ? 10.811 -9.248 1.812 1.00 25.00 16 ARG A CA 14
ATOM 7459 C C . ARG A 1 16 ? 11.985 -8.270 1.863 1.00 25.00 16 ARG A C 14
ATOM 7460 O O . ARG A 1 16 ? 13.062 -8.609 2.344 1.00 25.00 16 ARG A O 14
ATOM 7481 N N . ALA A 1 17 ? 11.762 -7.041 1.416 1.00 25.00 17 ALA A N 14
ATOM 7482 C CA . ALA A 1 17 ? 12.795 -6.008 1.458 1.00 25.00 17 ALA A CA 14
ATOM 7483 C C . ALA A 1 17 ? 13.177 -5.635 2.898 1.00 25.00 17 ALA A C 14
ATOM 7484 O O . ALA A 1 17 ? 14.319 -5.279 3.166 1.00 25.00 17 ALA A O 14
ATOM 7491 N N . LEU A 1 18 ? 12.225 -5.729 3.822 1.00 25.00 18 LEU A N 14
ATOM 7492 C CA . LEU A 1 18 ? 12.492 -5.419 5.235 1.00 25.00 18 LEU A CA 14
ATOM 7493 C C . LEU A 1 18 ? 13.385 -6.473 5.884 1.00 25.00 18 LEU A C 14
ATOM 7494 O O . LEU A 1 18 ? 13.929 -6.259 6.965 1.00 25.00 18 LEU A O 14
ATOM 7510 N N . GLY A 1 19 ? 13.497 -7.635 5.255 1.00 25.00 19 GLY A N 14
ATOM 7511 C CA . GLY A 1 19 ? 14.312 -8.700 5.805 1.00 25.00 19 GLY A CA 14
ATOM 7512 C C . GLY A 1 19 ? 14.084 -9.997 5.072 1.00 25.00 19 GLY A C 14
ATOM 7513 O O . GLY A 1 19 ? 12.951 -10.419 4.931 1.00 25.00 19 GLY A O 14
ATOM 7517 N N . GLY A 1 20 ? 15.161 -10.651 4.649 1.00 25.00 20 GLY A N 14
ATOM 7518 C CA . GLY A 1 20 ? 15.052 -11.897 3.897 1.00 25.00 20 GLY A CA 14
ATOM 7519 C C . GLY A 1 20 ? 14.484 -13.069 4.661 1.00 25.00 20 GLY A C 14
ATOM 7520 O O . GLY A 1 20 ? 14.115 -14.080 4.086 1.00 25.00 20 GLY A O 14
ATOM 7524 N N . GLY A 1 21 ? 14.392 -12.916 5.971 1.00 25.00 21 GLY A N 14
ATOM 7525 C CA . GLY A 1 21 ? 13.770 -13.933 6.806 1.00 25.00 21 GLY A CA 14
ATOM 7526 C C . GLY A 1 21 ? 12.275 -13.971 6.551 1.00 25.00 21 GLY A C 14
ATOM 7527 O O . GLY A 1 21 ? 11.624 -14.983 6.767 1.00 25.00 21 GLY A O 14
ATOM 7531 N N . ARG A 1 22 ? 11.730 -12.862 6.064 1.00 25.00 22 ARG A N 14
ATOM 7532 C CA . ARG A 1 22 ? 10.344 -12.794 5.690 1.00 25.00 22 ARG A CA 14
ATOM 7533 C C . ARG A 1 22 ? 10.234 -13.376 4.300 1.00 25.00 22 ARG A C 14
ATOM 7534 O O . ARG A 1 22 ? 10.936 -12.949 3.388 1.00 25.00 22 ARG A O 14
ATOM 7555 N N . THR A 1 23 ? 9.358 -14.341 4.132 1.00 25.00 23 THR A N 14
ATOM 7556 C CA . THR A 1 23 ? 9.193 -14.994 2.841 1.00 25.00 23 THR A CA 14
ATOM 7557 C C . THR A 1 23 ? 8.203 -14.219 1.996 1.00 25.00 23 THR A C 14
ATOM 7558 O O . THR A 1 23 ? 8.172 -14.349 0.767 1.00 25.00 23 THR A O 14
ATOM 7569 N N . GLY A 1 24 ? 7.425 -13.375 2.652 1.00 25.00 24 GLY A N 14
ATOM 7570 C CA . GLY A 1 24 ? 6.445 -12.569 1.960 1.00 25.00 24 GLY A CA 14
ATOM 7571 C C . GLY A 1 24 ? 5.602 -11.757 2.910 1.00 25.00 24 GLY A C 14
ATOM 7572 O O . GLY A 1 24 ? 6.053 -11.390 3.994 1.00 25.00 24 GLY A O 14
ATOM 7576 N N . GLY A 1 25 ? 4.371 -11.481 2.519 1.00 25.00 25 GLY A N 14
ATOM 7577 C CA . GLY A 1 25 ? 3.468 -10.726 3.361 1.00 25.00 25 GLY A CA 14
ATOM 7578 C C . GLY A 1 25 ? 2.070 -10.753 2.795 1.00 25.00 25 GLY A C 14
ATOM 7579 O O . GLY A 1 25 ? 1.872 -11.138 1.644 1.00 25.00 25 GLY A O 14
ATOM 7583 N N . TYR A 1 26 ? 1.111 -10.361 3.616 1.00 25.00 26 TYR A N 14
ATOM 7584 C CA . TYR A 1 26 ? -0.298 -10.339 3.246 1.00 25.00 26 TYR A CA 14
ATOM 7585 C C . TYR A 1 26 ? -0.881 -9.022 3.733 1.00 25.00 26 TYR A C 14
ATOM 7586 O O . TYR A 1 26 ? -0.277 -8.343 4.559 1.00 25.00 26 TYR A O 14
ATOM 7604 N N . CYS A 1 27 ? -2.040 -8.647 3.223 1.00 25.00 27 CYS A N 14
ATOM 7605 C CA . CYS A 1 27 ? -2.648 -7.373 3.584 1.00 25.00 27 CYS A CA 14
ATOM 7606 C C . CYS A 1 27 ? -3.786 -7.544 4.581 1.00 25.00 27 CYS A C 14
ATOM 7607 O O . CYS A 1 27 ? -4.562 -8.495 4.489 1.00 25.00 27 CYS A O 14
ATOM 7614 N N . ALA A 1 28 ? -3.901 -6.596 5.497 1.00 25.00 28 ALA A N 14
ATOM 7615 C CA . ALA A 1 28 ? -4.976 -6.555 6.481 1.00 25.00 28 ALA A CA 14
ATOM 7616 C C . ALA A 1 28 ? -5.210 -5.070 6.747 1.00 25.00 28 ALA A C 14
ATOM 7617 O O . ALA A 1 28 ? -4.603 -4.234 6.090 1.00 25.00 28 ALA A O 14
ATOM 7624 N N . GLY A 1 29 ? -6.061 -4.713 7.693 1.00 25.00 29 GLY A N 14
ATOM 7625 C CA . GLY A 1 29 ? -6.256 -3.301 7.960 1.00 25.00 29 GLY A CA 14
ATOM 7626 C C . GLY A 1 29 ? -7.102 -3.002 9.179 1.00 25.00 29 GLY A C 14
ATOM 7627 O O . GLY A 1 29 ? -7.562 -3.923 9.850 1.00 25.00 29 GLY A O 14
ATOM 7631 N N . PRO A 1 30 ? -7.295 -1.710 9.503 1.00 25.00 30 PRO A N 14
ATOM 7632 C CA . PRO A 1 30 ? -8.119 -1.269 10.632 1.00 25.00 30 PRO A CA 14
ATOM 7633 C C . PRO A 1 30 ? -9.597 -1.537 10.432 1.00 25.00 30 PRO A C 14
ATOM 7634 O O . PRO A 1 30 ? -10.030 -2.017 9.400 1.00 25.00 30 PRO A O 14
ATOM 7645 N N . TRP A 1 31 ? -10.369 -1.116 11.421 1.00 25.00 31 TRP A N 14
ATOM 7646 C CA . TRP A 1 31 ? -11.835 -1.165 11.374 1.00 25.00 31 TRP A CA 14
ATOM 7647 C C . TRP A 1 31 ? -12.445 -0.231 10.314 1.00 25.00 31 TRP A C 14
ATOM 7648 O O . TRP A 1 31 ? -13.663 -0.141 10.187 1.00 25.00 31 TRP A O 14
ATOM 7669 N N . TYR A 1 32 ? -11.599 0.480 9.587 1.00 25.00 32 TYR A N 14
ATOM 7670 C CA . TYR A 1 32 ? -12.025 1.389 8.533 1.00 25.00 32 TYR A CA 14
ATOM 7671 C C . TYR A 1 32 ? -11.131 1.133 7.324 1.00 25.00 32 TYR A C 14
ATOM 7672 O O . TYR A 1 32 ? -10.005 0.657 7.479 1.00 25.00 32 TYR A O 14
ATOM 7690 N N . LEU A 1 33 ? -11.661 1.447 6.141 1.00 25.00 33 LEU A N 14
ATOM 7691 C CA . LEU A 1 33 ? -11.029 1.154 4.839 1.00 25.00 33 LEU A CA 14
ATOM 7692 C C . LEU A 1 33 ? -10.941 -0.367 4.644 1.00 25.00 33 LEU A C 14
ATOM 7693 O O . LEU A 1 33 ? -11.609 -1.117 5.338 1.00 25.00 33 LEU A O 14
ATOM 7709 N N . GLY A 1 34 ? -10.182 -0.801 3.645 1.00 25.00 34 GLY A N 14
ATOM 7710 C CA . GLY A 1 34 ? -10.072 -2.225 3.345 1.00 25.00 34 GLY A CA 14
ATOM 7711 C C . GLY A 1 34 ? -8.852 -2.846 3.995 1.00 25.00 34 GLY A C 14
ATOM 7712 O O . GLY A 1 34 ? -8.832 -3.100 5.189 1.00 25.00 34 GLY A O 14
ATOM 7716 N N . HIS A 1 35 ? -7.803 -3.055 3.207 1.00 25.00 35 HIS A N 14
ATOM 7717 C CA . HIS A 1 35 ? -6.559 -3.636 3.723 1.00 25.00 35 HIS A CA 14
ATOM 7718 C C . HIS A 1 35 ? -5.317 -2.749 3.467 1.00 25.00 35 HIS A C 14
ATOM 7719 O O . HIS A 1 35 ? -4.425 -3.126 2.703 1.00 25.00 35 HIS A O 14
ATOM 7733 N N . PRO A 1 36 ? -5.262 -1.536 4.064 1.00 25.00 36 PRO A N 14
ATOM 7734 C CA . PRO A 1 36 ? -4.095 -0.672 3.822 1.00 25.00 36 PRO A CA 14
ATOM 7735 C C . PRO A 1 36 ? -2.790 -1.130 4.472 1.00 25.00 36 PRO A C 14
ATOM 7736 O O . PRO A 1 36 ? -1.713 -0.635 4.121 1.00 25.00 36 PRO A O 14
ATOM 7747 N N . THR A 1 37 ? -2.885 -2.000 5.465 1.00 25.00 37 THR A N 14
ATOM 7748 C CA . THR A 1 37 ? -1.731 -2.418 6.252 1.00 25.00 37 THR A CA 14
ATOM 7749 C C . THR A 1 37 ? -1.092 -3.673 5.681 1.00 25.00 37 THR A C 14
ATOM 7750 O O . THR A 1 37 ? -1.742 -4.701 5.538 1.00 25.00 37 THR A O 14
ATOM 7761 N N . CYS A 1 38 ? 0.202 -3.604 5.407 1.00 25.00 38 CYS A N 14
ATOM 7762 C CA . CYS A 1 38 ? 0.953 -4.795 5.032 1.00 25.00 38 CYS A CA 14
ATOM 7763 C C . CYS A 1 38 ? 1.431 -5.449 6.319 1.00 25.00 38 CYS A C 14
ATOM 7764 O O . CYS A 1 38 ? 2.039 -4.797 7.169 1.00 25.00 38 CYS A O 14
ATOM 7771 N N . THR A 1 39 ? 1.163 -6.735 6.446 1.00 25.00 39 THR A N 14
ATOM 7772 C CA . THR A 1 39 ? 1.592 -7.523 7.581 1.00 25.00 39 THR A CA 14
ATOM 7773 C C . THR A 1 39 ? 2.476 -8.600 6.985 1.00 25.00 39 THR A C 14
ATOM 7774 O O . THR A 1 39 ? 2.121 -9.215 5.990 1.00 25.00 39 THR A O 14
ATOM 7785 N N . CYS A 1 40 ? 3.655 -8.798 7.545 1.00 25.00 40 CYS A N 14
ATOM 7786 C CA . CYS A 1 40 ? 4.635 -9.654 6.895 1.00 25.00 40 CYS A CA 14
ATOM 7787 C C . CYS A 1 40 ? 4.605 -11.064 7.438 1.00 25.00 40 CYS A C 14
ATOM 7788 O O . CYS A 1 40 ? 4.240 -11.295 8.587 1.00 25.00 40 CYS A O 14
ATOM 7795 N N . SER A 1 41 ? 4.973 -11.998 6.577 1.00 25.00 41 SER A N 14
ATOM 7796 C CA . SER A 1 41 ? 4.947 -13.414 6.893 1.00 25.00 41 SER A CA 14
ATOM 7797 C C . SER A 1 41 ? 6.362 -13.948 6.795 1.00 25.00 41 SER A C 14
ATOM 7798 O O . SER A 1 41 ? 7.160 -13.467 5.988 1.00 25.00 41 SER A O 14
ATOM 7806 N N . PHE A 1 42 ? 6.651 -14.950 7.599 1.00 25.00 42 PHE A N 14
ATOM 7807 C CA . PHE A 1 42 ? 7.934 -15.626 7.591 1.00 25.00 42 PHE A CA 14
ATOM 7808 C C . PHE A 1 42 ? 7.586 -17.023 7.116 1.00 25.00 42 PHE A C 14
ATOM 7809 O O . PHE A 1 42 ? 6.413 -17.392 7.341 1.00 25.00 42 PHE A O 14
ATOM 7827 N N . GLY A 1 1 ? -0.952 0.544 1.491 1.00 25.00 1 GLY A N 15
ATOM 7828 C CA . GLY A 1 1 ? 0.087 0.937 0.520 1.00 25.00 1 GLY A CA 15
ATOM 7829 C C . GLY A 1 1 ? 0.763 -0.269 -0.069 1.00 25.00 1 GLY A C 15
ATOM 7830 O O . GLY A 1 1 ? 0.317 -1.368 0.201 1.00 25.00 1 GLY A O 15
ATOM 7835 N N . PHE A 1 2 ? 1.807 -0.068 -0.868 1.00 25.00 2 PHE A N 15
ATOM 7836 C CA . PHE A 1 2 ? 2.557 -1.177 -1.483 1.00 25.00 2 PHE A CA 15
ATOM 7837 C C . PHE A 1 2 ? 1.641 -2.122 -2.259 1.00 25.00 2 PHE A C 15
ATOM 7838 O O . PHE A 1 2 ? 1.636 -3.321 -2.049 1.00 25.00 2 PHE A O 15
ATOM 7855 N N . GLY A 1 3 ? 0.823 -1.540 -3.126 1.00 25.00 3 GLY A N 15
ATOM 7856 C CA . GLY A 1 3 ? -0.082 -2.307 -3.969 1.00 25.00 3 GLY A CA 15
ATOM 7857 C C . GLY A 1 3 ? -1.384 -2.680 -3.295 1.00 25.00 3 GLY A C 15
ATOM 7858 O O . GLY A 1 3 ? -2.355 -3.020 -3.961 1.00 25.00 3 GLY A O 15
ATOM 7862 N N . CYS A 1 4 ? -1.426 -2.598 -1.976 1.00 25.00 4 CYS A N 15
ATOM 7863 C CA . CYS A 1 4 ? -2.605 -3.019 -1.229 1.00 25.00 4 CYS A CA 15
ATOM 7864 C C . CYS A 1 4 ? -3.431 -1.854 -0.639 1.00 25.00 4 CYS A C 15
ATOM 7865 O O . CYS A 1 4 ? -2.865 -0.847 -0.192 1.00 25.00 4 CYS A O 15
ATOM 7872 N N . PRO A 1 5 ? -4.779 -1.981 -0.607 1.00 25.00 5 PRO A N 15
ATOM 7873 C CA . PRO A 1 5 ? -5.564 -3.120 -1.113 1.00 25.00 5 PRO A CA 15
ATOM 7874 C C . PRO A 1 5 ? -5.601 -3.177 -2.641 1.00 25.00 5 PRO A C 15
ATOM 7875 O O . PRO A 1 5 ? -5.616 -2.148 -3.302 1.00 25.00 5 PRO A O 15
ATOM 7886 N N . GLY A 1 6 ? -5.601 -4.388 -3.180 1.00 25.00 6 GLY A N 15
ATOM 7887 C CA . GLY A 1 6 ? -5.612 -4.583 -4.621 1.00 25.00 6 GLY A CA 15
ATOM 7888 C C . GLY A 1 6 ? -4.685 -5.712 -5.014 1.00 25.00 6 GLY A C 15
ATOM 7889 O O . GLY A 1 6 ? -5.136 -6.771 -5.435 1.00 25.00 6 GLY A O 15
ATOM 7893 N N . ASP A 1 7 ? -3.394 -5.499 -4.818 1.00 25.00 7 ASP A N 15
ATOM 7894 C CA . ASP A 1 7 ? -2.369 -6.492 -5.137 1.00 25.00 7 ASP A CA 15
ATOM 7895 C C . ASP A 1 7 ? -1.466 -6.782 -3.942 1.00 25.00 7 ASP A C 15
ATOM 7896 O O . ASP A 1 7 ? -0.833 -5.887 -3.383 1.00 25.00 7 ASP A O 15
ATOM 7905 N N . ALA A 1 8 ? -1.400 -8.047 -3.557 1.00 25.00 8 ALA A N 15
ATOM 7906 C CA . ALA A 1 8 ? -0.561 -8.467 -2.443 1.00 25.00 8 ALA A CA 15
ATOM 7907 C C . ALA A 1 8 ? 0.886 -8.738 -2.873 1.00 25.00 8 ALA A C 15
ATOM 7908 O O . ALA A 1 8 ? 1.758 -8.899 -2.023 1.00 25.00 8 ALA A O 15
ATOM 7915 N N . TYR A 1 9 ? 1.152 -8.812 -4.172 1.00 25.00 9 TYR A N 15
ATOM 7916 C CA . TYR A 1 9 ? 2.506 -9.127 -4.637 1.00 25.00 9 TYR A CA 15
ATOM 7917 C C . TYR A 1 9 ? 3.481 -8.023 -4.245 1.00 25.00 9 TYR A C 15
ATOM 7918 O O . TYR A 1 9 ? 4.525 -8.299 -3.664 1.00 25.00 9 TYR A O 15
ATOM 7936 N N . GLN A 1 10 ? 3.125 -6.772 -4.492 1.00 25.00 10 GLN A N 15
ATOM 7937 C CA . GLN A 1 10 ? 3.999 -5.664 -4.108 1.00 25.00 10 GLN A CA 15
ATOM 7938 C C . GLN A 1 10 ? 4.117 -5.553 -2.577 1.00 25.00 10 GLN A C 15
ATOM 7939 O O . GLN A 1 10 ? 5.161 -5.174 -2.046 1.00 25.00 10 GLN A O 15
ATOM 7953 N N . CYS A 1 11 ? 3.077 -5.953 -1.860 1.00 25.00 11 CYS A N 15
ATOM 7954 C CA . CYS A 1 11 ? 3.117 -5.979 -0.396 1.00 25.00 11 CYS A CA 15
ATOM 7955 C C . CYS A 1 11 ? 4.137 -7.031 0.071 1.00 25.00 11 CYS A C 15
ATOM 7956 O O . CYS A 1 11 ? 4.916 -6.803 0.998 1.00 25.00 11 CYS A O 15
ATOM 7963 N N . SER A 1 12 ? 4.170 -8.160 -0.620 1.00 25.00 12 SER A N 15
ATOM 7964 C CA . SER A 1 12 ? 5.152 -9.208 -0.357 1.00 25.00 12 SER A CA 15
ATOM 7965 C C . SER A 1 12 ? 6.562 -8.715 -0.652 1.00 25.00 12 SER A C 15
ATOM 7966 O O . SER A 1 12 ? 7.460 -8.922 0.152 1.00 0.00 12 SER A O 15
ATOM 7974 N N . GLU A 1 13 ? 6.755 -8.013 -1.760 1.00 25.00 13 GLU A N 15
ATOM 7975 C CA . GLU A 1 13 ? 8.067 -7.462 -2.091 1.00 25.00 13 GLU A CA 15
ATOM 7976 C C . GLU A 1 13 ? 8.531 -6.494 -1.006 1.00 25.00 13 GLU A C 15
ATOM 7977 O O . GLU A 1 13 ? 9.683 -6.534 -0.576 1.00 25.00 13 GLU A O 15
ATOM 7989 N N . HIS A 1 14 ? 7.612 -5.665 -0.526 1.00 25.00 14 HIS A N 15
ATOM 7990 C CA . HIS A 1 14 ? 7.907 -4.720 0.548 1.00 25.00 14 HIS A CA 15
ATOM 7991 C C . HIS A 1 14 ? 8.344 -5.458 1.811 1.00 25.00 14 HIS A C 15
ATOM 7992 O O . HIS A 1 14 ? 9.352 -5.113 2.415 1.00 25.00 14 HIS A O 15
ATOM 8006 N N . CYS A 1 15 ? 7.620 -6.500 2.186 1.00 25.00 15 CYS A N 15
ATOM 8007 C CA . CYS A 1 15 ? 7.983 -7.286 3.362 1.00 25.00 15 CYS A CA 15
ATOM 8008 C C . CYS A 1 15 ? 9.320 -7.998 3.188 1.00 25.00 15 CYS A C 15
ATOM 8009 O O . CYS A 1 15 ? 10.141 -8.000 4.099 1.00 25.00 15 CYS A O 15
ATOM 8016 N N . ARG A 1 16 ? 9.568 -8.568 2.019 1.00 25.00 16 ARG A N 15
ATOM 8017 C CA . ARG A 1 16 ? 10.847 -9.236 1.759 1.00 25.00 16 ARG A CA 15
ATOM 8018 C C . ARG A 1 16 ? 12.016 -8.250 1.828 1.00 25.00 16 ARG A C 15
ATOM 8019 O O . ARG A 1 16 ? 13.096 -8.596 2.303 1.00 25.00 16 ARG A O 15
ATOM 8040 N N . ALA A 1 17 ? 11.788 -7.013 1.405 1.00 25.00 17 ALA A N 15
ATOM 8041 C CA . ALA A 1 17 ? 12.808 -5.972 1.478 1.00 25.00 17 ALA A CA 15
ATOM 8042 C C . ALA A 1 17 ? 13.159 -5.624 2.934 1.00 25.00 17 ALA A C 15
ATOM 8043 O O . ALA A 1 17 ? 14.283 -5.239 3.233 1.00 25.00 17 ALA A O 15
ATOM 8050 N N . LEU A 1 18 ? 12.201 -5.777 3.839 1.00 25.00 18 LEU A N 15
ATOM 8051 C CA . LEU A 1 18 ? 12.426 -5.484 5.260 1.00 25.00 18 LEU A CA 15
ATOM 8052 C C . LEU A 1 18 ? 13.254 -6.570 5.941 1.00 25.00 18 LEU A C 15
ATOM 8053 O O . LEU A 1 18 ? 13.700 -6.401 7.071 1.00 25.00 18 LEU A O 15
ATOM 8069 N N . GLY A 1 19 ? 13.443 -7.698 5.275 1.00 25.00 19 GLY A N 15
ATOM 8070 C CA . GLY A 1 19 ? 14.237 -8.767 5.849 1.00 25.00 19 GLY A CA 15
ATOM 8071 C C . GLY A 1 19 ? 14.130 -10.043 5.047 1.00 25.00 19 GLY A C 15
ATOM 8072 O O . GLY A 1 19 ? 13.037 -10.481 4.751 1.00 25.00 19 GLY A O 15
ATOM 8076 N N . GLY A 1 20 ? 15.261 -10.665 4.734 1.00 25.00 20 GLY A N 15
ATOM 8077 C CA . GLY A 1 20 ? 15.251 -11.892 3.942 1.00 25.00 20 GLY A CA 15
ATOM 8078 C C . GLY A 1 20 ? 14.618 -13.079 4.631 1.00 25.00 20 GLY A C 15
ATOM 8079 O O . GLY A 1 20 ? 14.269 -14.063 3.996 1.00 25.00 20 GLY A O 15
ATOM 8083 N N . GLY A 1 21 ? 14.454 -12.967 5.937 1.00 25.00 21 GLY A N 15
ATOM 8084 C CA . GLY A 1 21 ? 13.774 -14.005 6.695 1.00 25.00 21 GLY A CA 15
ATOM 8085 C C . GLY A 1 21 ? 12.292 -14.007 6.370 1.00 25.00 21 GLY A C 15
ATOM 8086 O O . GLY A 1 21 ? 11.631 -15.031 6.472 1.00 25.00 21 GLY A O 15
ATOM 8090 N N . ARG A 1 22 ? 11.773 -12.856 5.962 1.00 25.00 22 ARG A N 15
ATOM 8091 C CA . ARG A 1 22 ? 10.393 -12.739 5.572 1.00 25.00 22 ARG A CA 15
ATOM 8092 C C . ARG A 1 22 ? 10.296 -13.287 4.173 1.00 25.00 22 ARG A C 15
ATOM 8093 O O . ARG A 1 22 ? 11.017 -12.857 3.276 1.00 25.00 22 ARG A O 15
ATOM 8114 N N . THR A 1 23 ? 9.420 -14.249 3.988 1.00 25.00 23 THR A N 15
ATOM 8115 C CA . THR A 1 23 ? 9.288 -14.907 2.703 1.00 25.00 23 THR A CA 15
ATOM 8116 C C . THR A 1 23 ? 8.252 -14.188 1.867 1.00 25.00 23 THR A C 15
ATOM 8117 O O . THR A 1 23 ? 8.211 -14.329 0.641 1.00 25.00 23 THR A O 15
ATOM 8128 N N . GLY A 1 24 ? 7.446 -13.373 2.528 1.00 25.00 24 GLY A N 15
ATOM 8129 C CA . GLY A 1 24 ? 6.424 -12.612 1.844 1.00 25.00 24 GLY A CA 15
ATOM 8130 C C . GLY A 1 24 ? 5.587 -11.794 2.795 1.00 25.00 24 GLY A C 15
ATOM 8131 O O . GLY A 1 24 ? 6.049 -11.418 3.872 1.00 25.00 24 GLY A O 15
ATOM 8135 N N . GLY A 1 25 ? 4.347 -11.531 2.419 1.00 25.00 25 GLY A N 15
ATOM 8136 C CA . GLY A 1 25 ? 3.447 -10.775 3.266 1.00 25.00 25 GLY A CA 15
ATOM 8137 C C . GLY A 1 25 ? 2.028 -10.824 2.746 1.00 25.00 25 GLY A C 15
ATOM 8138 O O . GLY A 1 25 ? 1.786 -11.242 1.617 1.00 25.00 25 GLY A O 15
ATOM 8142 N N . TYR A 1 26 ? 1.100 -10.405 3.591 1.00 25.00 26 TYR A N 15
ATOM 8143 C CA . TYR A 1 26 ? -0.327 -10.388 3.280 1.00 25.00 26 TYR A CA 15
ATOM 8144 C C . TYR A 1 26 ? -0.869 -9.022 3.674 1.00 25.00 26 TYR A C 15
ATOM 8145 O O . TYR A 1 26 ? -0.190 -8.255 4.356 1.00 25.00 26 TYR A O 15
ATOM 8163 N N . CYS A 1 27 ? -2.089 -8.714 3.271 1.00 25.00 27 CYS A N 15
ATOM 8164 C CA . CYS A 1 27 ? -2.683 -7.420 3.581 1.00 25.00 27 CYS A CA 15
ATOM 8165 C C . CYS A 1 27 ? -3.834 -7.563 4.573 1.00 25.00 27 CYS A C 15
ATOM 8166 O O . CYS A 1 27 ? -4.605 -8.517 4.508 1.00 25.00 27 CYS A O 15
ATOM 8173 N N . ALA A 1 28 ? -3.946 -6.599 5.470 1.00 25.00 28 ALA A N 15
ATOM 8174 C CA . ALA A 1 28 ? -5.002 -6.548 6.472 1.00 25.00 28 ALA A CA 15
ATOM 8175 C C . ALA A 1 28 ? -5.332 -5.066 6.625 1.00 25.00 28 ALA A C 15
ATOM 8176 O O . ALA A 1 28 ? -4.750 -4.241 5.929 1.00 25.00 28 ALA A O 15
ATOM 8183 N N . GLY A 1 29 ? -6.231 -4.698 7.524 1.00 25.00 29 GLY A N 15
ATOM 8184 C CA . GLY A 1 29 ? -6.520 -3.288 7.698 1.00 25.00 29 GLY A CA 15
ATOM 8185 C C . GLY A 1 29 ? -7.408 -2.975 8.885 1.00 25.00 29 GLY A C 15
ATOM 8186 O O . GLY A 1 29 ? -7.719 -3.870 9.668 1.00 25.00 29 GLY A O 15
ATOM 8190 N N . PRO A 1 30 ? -7.805 -1.699 9.062 1.00 25.00 30 PRO A N 15
ATOM 8191 C CA . PRO A 1 30 ? -8.665 -1.254 10.163 1.00 25.00 30 PRO A CA 15
ATOM 8192 C C . PRO A 1 30 ? -10.106 -1.735 10.081 1.00 25.00 30 PRO A C 15
ATOM 8193 O O . PRO A 1 30 ? -10.520 -2.381 9.133 1.00 25.00 30 PRO A O 15
ATOM 8204 N N . TRP A 1 31 ? -10.880 -1.307 11.068 1.00 25.00 31 TRP A N 15
ATOM 8205 C CA . TRP A 1 31 ? -12.336 -1.534 11.114 1.00 25.00 31 TRP A CA 15
ATOM 8206 C C . TRP A 1 31 ? -13.106 -0.822 9.989 1.00 25.00 31 TRP A C 15
ATOM 8207 O O . TRP A 1 31 ? -14.327 -0.916 9.912 1.00 25.00 31 TRP A O 15
ATOM 8228 N N . TYR A 1 32 ? -12.397 -0.056 9.170 1.00 25.00 32 TYR A N 15
ATOM 8229 C CA . TYR A 1 32 ? -12.994 0.735 8.105 1.00 25.00 32 TYR A CA 15
ATOM 8230 C C . TYR A 1 32 ? -11.979 0.773 6.962 1.00 25.00 32 TYR A C 15
ATOM 8231 O O . TYR A 1 32 ? -10.820 0.405 7.170 1.00 25.00 32 TYR A O 15
ATOM 8249 N N . LEU A 1 33 ? -12.430 1.185 5.779 1.00 25.00 33 LEU A N 15
ATOM 8250 C CA . LEU A 1 33 ? -11.648 1.121 4.526 1.00 25.00 33 LEU A CA 15
ATOM 8251 C C . LEU A 1 33 ? -11.374 -0.353 4.190 1.00 25.00 33 LEU A C 15
ATOM 8252 O O . LEU A 1 33 ? -12.124 -1.227 4.602 1.00 25.00 33 LEU A O 15
ATOM 8268 N N . GLY A 1 34 ? -10.357 -0.607 3.375 1.00 25.00 34 GLY A N 15
ATOM 8269 C CA . GLY A 1 34 ? -10.056 -1.962 2.929 1.00 25.00 34 GLY A CA 15
ATOM 8270 C C . GLY A 1 34 ? -8.910 -2.592 3.691 1.00 25.00 34 GLY A C 15
ATOM 8271 O O . GLY A 1 34 ? -8.923 -2.663 4.909 1.00 25.00 34 GLY A O 15
ATOM 8275 N N . HIS A 1 35 ? -7.880 -3.002 2.963 1.00 25.00 35 HIS A N 15
ATOM 8276 C CA . HIS A 1 35 ? -6.706 -3.641 3.569 1.00 25.00 35 HIS A CA 15
ATOM 8277 C C . HIS A 1 35 ? -5.379 -2.908 3.253 1.00 25.00 35 HIS A C 15
ATOM 8278 O O . HIS A 1 35 ? -4.517 -3.445 2.558 1.00 25.00 35 HIS A O 15
ATOM 8292 N N . PRO A 1 36 ? -5.216 -1.649 3.718 1.00 25.00 36 PRO A N 15
ATOM 8293 C CA . PRO A 1 36 ? -3.974 -0.923 3.407 1.00 25.00 36 PRO A CA 15
ATOM 8294 C C . PRO A 1 36 ? -2.731 -1.365 4.183 1.00 25.00 36 PRO A C 15
ATOM 8295 O O . PRO A 1 36 ? -1.614 -0.976 3.838 1.00 25.00 36 PRO A O 15
ATOM 8306 N N . THR A 1 37 ? -2.928 -2.097 5.267 1.00 25.00 37 THR A N 15
ATOM 8307 C CA . THR A 1 37 ? -1.842 -2.472 6.165 1.00 25.00 37 THR A CA 15
ATOM 8308 C C . THR A 1 37 ? -1.142 -3.732 5.683 1.00 25.00 37 THR A C 15
ATOM 8309 O O . THR A 1 37 ? -1.740 -4.799 5.614 1.00 25.00 37 THR A O 15
ATOM 8320 N N . CYS A 1 38 ? 0.147 -3.620 5.396 1.00 25.00 38 CYS A N 15
ATOM 8321 C CA . CYS A 1 38 ? 0.943 -4.793 5.065 1.00 25.00 38 CYS A CA 15
ATOM 8322 C C . CYS A 1 38 ? 1.356 -5.469 6.362 1.00 25.00 38 CYS A C 15
ATOM 8323 O O . CYS A 1 38 ? 1.795 -4.813 7.309 1.00 25.00 38 CYS A O 15
ATOM 8330 N N . THR A 1 39 ? 1.212 -6.781 6.398 1.00 25.00 39 THR A N 15
ATOM 8331 C CA . THR A 1 39 ? 1.607 -7.590 7.535 1.00 25.00 39 THR A CA 15
ATOM 8332 C C . THR A 1 39 ? 2.494 -8.664 6.937 1.00 25.00 39 THR A C 15
ATOM 8333 O O . THR A 1 39 ? 2.173 -9.206 5.892 1.00 25.00 39 THR A O 15
ATOM 8344 N N . CYS A 1 40 ? 3.645 -8.921 7.531 1.00 25.00 40 CYS A N 15
ATOM 8345 C CA . CYS A 1 40 ? 4.630 -9.766 6.866 1.00 25.00 40 CYS A CA 15
ATOM 8346 C C . CYS A 1 40 ? 4.588 -11.205 7.334 1.00 25.00 40 CYS A C 15
ATOM 8347 O O . CYS A 1 40 ? 4.187 -11.492 8.458 1.00 25.00 40 CYS A O 15
ATOM 8354 N N . SER A 1 41 ? 4.992 -12.094 6.442 1.00 25.00 41 SER A N 15
ATOM 8355 C CA . SER A 1 41 ? 4.982 -13.526 6.690 1.00 25.00 41 SER A CA 15
ATOM 8356 C C . SER A 1 41 ? 6.400 -14.042 6.590 1.00 25.00 41 SER A C 15
ATOM 8357 O O . SER A 1 41 ? 7.234 -13.467 5.886 1.00 25.00 41 SER A O 15
ATOM 8365 N N . PHE A 1 42 ? 6.652 -15.142 7.270 1.00 25.00 42 PHE A N 15
ATOM 8366 C CA . PHE A 1 42 ? 7.930 -15.836 7.237 1.00 25.00 42 PHE A CA 15
ATOM 8367 C C . PHE A 1 42 ? 7.532 -17.215 6.746 1.00 25.00 42 PHE A C 15
ATOM 8368 O O . PHE A 1 42 ? 6.315 -17.486 6.858 1.00 25.00 42 PHE A O 15
ATOM 8386 N N . GLY A 1 1 ? -0.885 0.401 1.713 1.00 25.00 1 GLY A N 16
ATOM 8387 C CA . GLY A 1 1 ? 0.130 0.864 0.750 1.00 25.00 1 GLY A CA 16
ATOM 8388 C C . GLY A 1 1 ? 0.859 -0.293 0.127 1.00 25.00 1 GLY A C 16
ATOM 8389 O O . GLY A 1 1 ? 0.479 -1.422 0.382 1.00 25.00 1 GLY A O 16
ATOM 8394 N N . PHE A 1 2 ? 1.888 -0.022 -0.674 1.00 25.00 2 PHE A N 16
ATOM 8395 C CA . PHE A 1 2 ? 2.700 -1.071 -1.316 1.00 25.00 2 PHE A CA 16
ATOM 8396 C C . PHE A 1 2 ? 1.834 -2.046 -2.118 1.00 25.00 2 PHE A C 16
ATOM 8397 O O . PHE A 1 2 ? 1.932 -3.248 -1.969 1.00 25.00 2 PHE A O 16
ATOM 8414 N N . GLY A 1 3 ? 0.947 -1.491 -2.931 1.00 25.00 3 GLY A N 16
ATOM 8415 C CA . GLY A 1 3 ? 0.085 -2.293 -3.789 1.00 25.00 3 GLY A CA 16
ATOM 8416 C C . GLY A 1 3 ? -1.221 -2.670 -3.131 1.00 25.00 3 GLY A C 16
ATOM 8417 O O . GLY A 1 3 ? -2.208 -2.934 -3.810 1.00 25.00 3 GLY A O 16
ATOM 8421 N N . CYS A 1 4 ? -1.252 -2.671 -1.808 1.00 25.00 4 CYS A N 16
ATOM 8422 C CA . CYS A 1 4 ? -2.453 -3.080 -1.090 1.00 25.00 4 CYS A CA 16
ATOM 8423 C C . CYS A 1 4 ? -3.276 -1.891 -0.558 1.00 25.00 4 CYS A C 16
ATOM 8424 O O . CYS A 1 4 ? -2.707 -0.879 -0.116 1.00 25.00 4 CYS A O 16
ATOM 8431 N N . PRO A 1 5 ? -4.625 -1.994 -0.577 1.00 25.00 5 PRO A N 16
ATOM 8432 C CA . PRO A 1 5 ? -5.416 -3.126 -1.084 1.00 25.00 5 PRO A CA 16
ATOM 8433 C C . PRO A 1 5 ? -5.445 -3.185 -2.613 1.00 25.00 5 PRO A C 16
ATOM 8434 O O . PRO A 1 5 ? -5.467 -2.158 -3.277 1.00 25.00 5 PRO A O 16
ATOM 8445 N N . GLY A 1 6 ? -5.447 -4.397 -3.152 1.00 25.00 6 GLY A N 16
ATOM 8446 C CA . GLY A 1 6 ? -5.472 -4.591 -4.595 1.00 25.00 6 GLY A CA 16
ATOM 8447 C C . GLY A 1 6 ? -4.490 -5.662 -5.012 1.00 25.00 6 GLY A C 16
ATOM 8448 O O . GLY A 1 6 ? -4.886 -6.728 -5.467 1.00 25.00 6 GLY A O 16
ATOM 8452 N N . ASP A 1 7 ? -3.213 -5.399 -4.797 1.00 25.00 7 ASP A N 16
ATOM 8453 C CA . ASP A 1 7 ? -2.150 -6.342 -5.135 1.00 25.00 7 ASP A CA 16
ATOM 8454 C C . ASP A 1 7 ? -1.349 -6.778 -3.912 1.00 25.00 7 ASP A C 16
ATOM 8455 O O . ASP A 1 7 ? -0.814 -5.956 -3.169 1.00 25.00 7 ASP A O 16
ATOM 8464 N N . ALA A 1 8 ? -1.250 -8.086 -3.727 1.00 25.00 8 ALA A N 16
ATOM 8465 C CA . ALA A 1 8 ? -0.486 -8.654 -2.628 1.00 25.00 8 ALA A CA 16
ATOM 8466 C C . ALA A 1 8 ? 0.988 -8.868 -3.009 1.00 25.00 8 ALA A C 16
ATOM 8467 O O . ALA A 1 8 ? 1.826 -9.071 -2.134 1.00 25.00 8 ALA A O 16
ATOM 8474 N N . TYR A 1 9 ? 1.309 -8.857 -4.297 1.00 25.00 9 TYR A N 16
ATOM 8475 C CA . TYR A 1 9 ? 2.680 -9.133 -4.729 1.00 25.00 9 TYR A CA 16
ATOM 8476 C C . TYR A 1 9 ? 3.632 -8.021 -4.305 1.00 25.00 9 TYR A C 16
ATOM 8477 O O . TYR A 1 9 ? 4.662 -8.292 -3.705 1.00 25.00 9 TYR A O 16
ATOM 8495 N N . GLN A 1 10 ? 3.281 -6.770 -4.559 1.00 25.00 10 GLN A N 16
ATOM 8496 C CA . GLN A 1 10 ? 4.138 -5.658 -4.147 1.00 25.00 10 GLN A CA 16
ATOM 8497 C C . GLN A 1 10 ? 4.211 -5.573 -2.617 1.00 25.00 10 GLN A C 16
ATOM 8498 O O . GLN A 1 10 ? 5.239 -5.208 -2.053 1.00 25.00 10 GLN A O 16
ATOM 8512 N N . CYS A 1 11 ? 3.142 -5.981 -1.946 1.00 25.00 11 CYS A N 16
ATOM 8513 C CA . CYS A 1 11 ? 3.131 -6.035 -0.484 1.00 25.00 11 CYS A CA 16
ATOM 8514 C C . CYS A 1 11 ? 4.157 -7.076 -0.012 1.00 25.00 11 CYS A C 16
ATOM 8515 O O . CYS A 1 11 ? 4.912 -6.850 0.933 1.00 25.00 11 CYS A O 16
ATOM 8522 N N . SER A 1 12 ? 4.210 -8.198 -0.715 1.00 25.00 12 SER A N 16
ATOM 8523 C CA . SER A 1 12 ? 5.187 -9.247 -0.436 1.00 25.00 12 SER A CA 16
ATOM 8524 C C . SER A 1 12 ? 6.602 -8.747 -0.701 1.00 25.00 12 SER A C 16
ATOM 8525 O O . SER A 1 12 ? 7.477 -8.946 0.128 1.00 0.00 12 SER A O 16
ATOM 8533 N N . GLU A 1 13 ? 6.825 -8.061 -1.816 1.00 25.00 13 GLU A N 16
ATOM 8534 C CA . GLU A 1 13 ? 8.142 -7.513 -2.125 1.00 25.00 13 GLU A CA 16
ATOM 8535 C C . GLU A 1 13 ? 8.593 -6.537 -1.044 1.00 25.00 13 GLU A C 16
ATOM 8536 O O . GLU A 1 13 ? 9.736 -6.582 -0.601 1.00 25.00 13 GLU A O 16
ATOM 8548 N N . HIS A 1 14 ? 7.680 -5.688 -0.594 1.00 25.00 14 HIS A N 16
ATOM 8549 C CA . HIS A 1 14 ? 7.969 -4.735 0.470 1.00 25.00 14 HIS A CA 16
ATOM 8550 C C . HIS A 1 14 ? 8.396 -5.472 1.738 1.00 25.00 14 HIS A C 16
ATOM 8551 O O . HIS A 1 14 ? 9.413 -5.141 2.342 1.00 25.00 14 HIS A O 16
ATOM 8565 N N . CYS A 1 15 ? 7.656 -6.501 2.114 1.00 25.00 15 CYS A N 16
ATOM 8566 C CA . CYS A 1 15 ? 8.005 -7.288 3.292 1.00 25.00 15 CYS A CA 16
ATOM 8567 C C . CYS A 1 15 ? 9.339 -8.010 3.134 1.00 25.00 15 CYS A C 16
ATOM 8568 O O . CYS A 1 15 ? 10.156 -8.010 4.049 1.00 25.00 15 CYS A O 16
ATOM 8575 N N . ARG A 1 16 ? 9.581 -8.605 1.978 1.00 25.00 16 ARG A N 16
ATOM 8576 C CA . ARG A 1 16 ? 10.843 -9.312 1.725 1.00 25.00 16 ARG A CA 16
ATOM 8577 C C . ARG A 1 16 ? 12.028 -8.348 1.785 1.00 25.00 16 ARG A C 16
ATOM 8578 O O . ARG A 1 16 ? 13.096 -8.702 2.271 1.00 25.00 16 ARG A O 16
ATOM 8599 N N . ALA A 1 17 ? 11.823 -7.113 1.347 1.00 25.00 17 ALA A N 16
ATOM 8600 C CA . ALA A 1 17 ? 12.862 -6.091 1.404 1.00 25.00 17 ALA A CA 16
ATOM 8601 C C . ALA A 1 17 ? 13.221 -5.724 2.854 1.00 25.00 17 ALA A C 16
ATOM 8602 O O . ALA A 1 17 ? 14.362 -5.376 3.144 1.00 25.00 17 ALA A O 16
ATOM 8609 N N . LEU A 1 18 ? 12.252 -5.809 3.758 1.00 25.00 18 LEU A N 16
ATOM 8610 C CA . LEU A 1 18 ? 12.495 -5.491 5.170 1.00 25.00 18 LEU A CA 16
ATOM 8611 C C . LEU A 1 18 ? 13.360 -6.551 5.851 1.00 25.00 18 LEU A C 16
ATOM 8612 O O . LEU A 1 18 ? 13.885 -6.323 6.940 1.00 25.00 18 LEU A O 16
ATOM 8628 N N . GLY A 1 19 ? 13.475 -7.724 5.248 1.00 25.00 19 GLY A N 16
ATOM 8629 C CA . GLY A 1 19 ? 14.270 -8.786 5.839 1.00 25.00 19 GLY A CA 16
ATOM 8630 C C . GLY A 1 19 ? 14.138 -10.085 5.081 1.00 25.00 19 GLY A C 16
ATOM 8631 O O . GLY A 1 19 ? 13.032 -10.520 4.818 1.00 25.00 19 GLY A O 16
ATOM 8635 N N . GLY A 1 20 ? 15.261 -10.727 4.782 1.00 25.00 20 GLY A N 16
ATOM 8636 C CA . GLY A 1 20 ? 15.248 -11.973 4.018 1.00 25.00 20 GLY A CA 16
ATOM 8637 C C . GLY A 1 20 ? 14.588 -13.155 4.694 1.00 25.00 20 GLY A C 16
ATOM 8638 O O . GLY A 1 20 ? 14.271 -14.150 4.059 1.00 25.00 20 GLY A O 16
ATOM 8642 N N . GLY A 1 21 ? 14.369 -13.032 5.992 1.00 25.00 21 GLY A N 16
ATOM 8643 C CA . GLY A 1 21 ? 13.672 -14.070 6.732 1.00 25.00 21 GLY A CA 16
ATOM 8644 C C . GLY A 1 21 ? 12.193 -14.066 6.391 1.00 25.00 21 GLY A C 16
ATOM 8645 O O . GLY A 1 21 ? 11.511 -15.069 6.547 1.00 25.00 21 GLY A O 16
ATOM 8649 N N . ARG A 1 22 ? 11.694 -12.930 5.921 1.00 25.00 22 ARG A N 16
ATOM 8650 C CA . ARG A 1 22 ? 10.315 -12.808 5.528 1.00 25.00 22 ARG A CA 16
ATOM 8651 C C . ARG A 1 22 ? 10.171 -13.374 4.136 1.00 25.00 22 ARG A C 16
ATOM 8652 O O . ARG A 1 22 ? 10.864 -12.958 3.212 1.00 25.00 22 ARG A O 16
ATOM 8673 N N . THR A 1 23 ? 9.267 -14.318 3.982 1.00 25.00 23 THR A N 16
ATOM 8674 C CA . THR A 1 23 ? 9.061 -14.971 2.698 1.00 25.00 23 THR A CA 16
ATOM 8675 C C . THR A 1 23 ? 8.065 -14.184 1.875 1.00 25.00 23 THR A C 16
ATOM 8676 O O . THR A 1 23 ? 8.004 -14.317 0.648 1.00 25.00 23 THR A O 16
ATOM 8687 N N . GLY A 1 24 ? 7.317 -13.327 2.547 1.00 25.00 24 GLY A N 16
ATOM 8688 C CA . GLY A 1 24 ? 6.332 -12.508 1.878 1.00 25.00 24 GLY A CA 16
ATOM 8689 C C . GLY A 1 24 ? 5.496 -11.727 2.860 1.00 25.00 24 GLY A C 16
ATOM 8690 O O . GLY A 1 24 ? 5.956 -11.388 3.947 1.00 25.00 24 GLY A O 16
ATOM 8694 N N . GLY A 1 25 ? 4.260 -11.446 2.490 1.00 25.00 25 GLY A N 16
ATOM 8695 C CA . GLY A 1 25 ? 3.364 -10.717 3.363 1.00 25.00 25 GLY A CA 16
ATOM 8696 C C . GLY A 1 25 ? 1.935 -10.844 2.894 1.00 25.00 25 GLY A C 16
ATOM 8697 O O . GLY A 1 25 ? 1.683 -11.293 1.777 1.00 25.00 25 GLY A O 16
ATOM 8701 N N . TYR A 1 26 ? 1.015 -10.451 3.756 1.00 25.00 26 TYR A N 16
ATOM 8702 C CA . TYR A 1 26 ? -0.413 -10.493 3.478 1.00 25.00 26 TYR A CA 16
ATOM 8703 C C . TYR A 1 26 ? -0.966 -9.138 3.875 1.00 25.00 26 TYR A C 16
ATOM 8704 O O . TYR A 1 26 ? -0.302 -8.377 4.578 1.00 25.00 26 TYR A O 16
ATOM 8722 N N . CYS A 1 27 ? -2.173 -8.828 3.443 1.00 25.00 27 CYS A N 16
ATOM 8723 C CA . CYS A 1 27 ? -2.773 -7.541 3.752 1.00 25.00 27 CYS A CA 16
ATOM 8724 C C . CYS A 1 27 ? -3.952 -7.707 4.699 1.00 25.00 27 CYS A C 16
ATOM 8725 O O . CYS A 1 27 ? -4.747 -8.628 4.553 1.00 25.00 27 CYS A O 16
ATOM 8732 N N . ALA A 1 28 ? -4.057 -6.790 5.646 1.00 25.00 28 ALA A N 16
ATOM 8733 C CA . ALA A 1 28 ? -5.149 -6.751 6.611 1.00 25.00 28 ALA A CA 16
ATOM 8734 C C . ALA A 1 28 ? -5.475 -5.270 6.760 1.00 25.00 28 ALA A C 16
ATOM 8735 O O . ALA A 1 28 ? -4.888 -4.448 6.065 1.00 25.00 28 ALA A O 16
ATOM 8742 N N . GLY A 1 29 ? -6.379 -4.899 7.647 1.00 25.00 29 GLY A N 16
ATOM 8743 C CA . GLY A 1 29 ? -6.668 -3.489 7.808 1.00 25.00 29 GLY A CA 16
ATOM 8744 C C . GLY A 1 29 ? -7.649 -3.173 8.920 1.00 25.00 29 GLY A C 16
ATOM 8745 O O . GLY A 1 29 ? -8.058 -4.075 9.650 1.00 25.00 29 GLY A O 16
ATOM 8749 N N . PRO A 1 30 ? -8.030 -1.892 9.082 1.00 25.00 30 PRO A N 16
ATOM 8750 C CA . PRO A 1 30 ? -9.006 -1.448 10.086 1.00 25.00 30 PRO A CA 16
ATOM 8751 C C . PRO A 1 30 ? -10.422 -1.925 9.815 1.00 25.00 30 PRO A C 16
ATOM 8752 O O . PRO A 1 30 ? -10.708 -2.567 8.820 1.00 25.00 30 PRO A O 16
ATOM 8763 N N . TRP A 1 31 ? -11.318 -1.496 10.690 1.00 25.00 31 TRP A N 16
ATOM 8764 C CA . TRP A 1 31 ? -12.766 -1.726 10.550 1.00 25.00 31 TRP A CA 16
ATOM 8765 C C . TRP A 1 31 ? -13.387 -1.022 9.333 1.00 25.00 31 TRP A C 16
ATOM 8766 O O . TRP A 1 31 ? -14.591 -1.103 9.110 1.00 25.00 31 TRP A O 16
ATOM 8787 N N . TYR A 1 32 ? -12.581 -0.260 8.609 1.00 25.00 32 TYR A N 16
ATOM 8788 C CA . TYR A 1 32 ? -13.035 0.520 7.467 1.00 25.00 32 TYR A CA 16
ATOM 8789 C C . TYR A 1 32 ? -12.022 0.350 6.341 1.00 25.00 32 TYR A C 16
ATOM 8790 O O . TYR A 1 32 ? -10.888 -0.069 6.589 1.00 25.00 32 TYR A O 16
ATOM 8808 N N . LEU A 1 33 ? -12.457 0.663 5.121 1.00 25.00 33 LEU A N 16
ATOM 8809 C CA . LEU A 1 33 ? -11.695 0.408 3.882 1.00 25.00 33 LEU A CA 16
ATOM 8810 C C . LEU A 1 33 ? -11.501 -1.105 3.745 1.00 25.00 33 LEU A C 16
ATOM 8811 O O . LEU A 1 33 ? -12.261 -1.876 4.310 1.00 25.00 33 LEU A O 16
ATOM 8827 N N . GLY A 1 34 ? -10.533 -1.525 2.939 1.00 25.00 34 GLY A N 16
ATOM 8828 C CA . GLY A 1 34 ? -10.294 -2.943 2.727 1.00 25.00 34 GLY A CA 16
ATOM 8829 C C . GLY A 1 34 ? -9.123 -3.434 3.549 1.00 25.00 34 GLY A C 16
ATOM 8830 O O . GLY A 1 34 ? -9.212 -3.602 4.755 1.00 25.00 34 GLY A O 16
ATOM 8834 N N . HIS A 1 35 ? -7.990 -3.623 2.889 1.00 25.00 35 HIS A N 16
ATOM 8835 C CA . HIS A 1 35 ? -6.781 -4.104 3.556 1.00 25.00 35 HIS A CA 16
ATOM 8836 C C . HIS A 1 35 ? -5.545 -3.218 3.283 1.00 25.00 35 HIS A C 16
ATOM 8837 O O . HIS A 1 35 ? -4.617 -3.629 2.589 1.00 25.00 35 HIS A O 16
ATOM 8851 N N . PRO A 1 36 ? -5.539 -1.968 3.791 1.00 25.00 36 PRO A N 16
ATOM 8852 C CA . PRO A 1 36 ? -4.387 -1.083 3.546 1.00 25.00 36 PRO A CA 16
ATOM 8853 C C . PRO A 1 36 ? -3.095 -1.444 4.284 1.00 25.00 36 PRO A C 16
ATOM 8854 O O . PRO A 1 36 ? -2.024 -0.933 3.947 1.00 25.00 36 PRO A O 16
ATOM 8865 N N . THR A 1 37 ? -3.202 -2.250 5.328 1.00 25.00 37 THR A N 16
ATOM 8866 C CA . THR A 1 37 ? -2.069 -2.559 6.194 1.00 25.00 37 THR A CA 16
ATOM 8867 C C . THR A 1 37 ? -1.343 -3.821 5.733 1.00 25.00 37 THR A C 16
ATOM 8868 O O . THR A 1 37 ? -1.889 -4.923 5.789 1.00 25.00 37 THR A O 16
ATOM 8879 N N . CYS A 1 38 ? -0.095 -3.666 5.319 1.00 25.00 38 CYS A N 16
ATOM 8880 C CA . CYS A 1 38 ? 0.731 -4.815 4.972 1.00 25.00 38 CYS A CA 16
ATOM 8881 C C . CYS A 1 38 ? 1.275 -5.392 6.269 1.00 25.00 38 CYS A C 16
ATOM 8882 O O . CYS A 1 38 ? 1.770 -4.661 7.122 1.00 25.00 38 CYS A O 16
ATOM 8889 N N . THR A 1 39 ? 1.164 -6.702 6.410 1.00 25.00 39 THR A N 16
ATOM 8890 C CA . THR A 1 39 ? 1.651 -7.416 7.573 1.00 25.00 39 THR A CA 16
ATOM 8891 C C . THR A 1 39 ? 2.494 -8.544 7.001 1.00 25.00 39 THR A C 16
ATOM 8892 O O . THR A 1 39 ? 2.109 -9.154 6.016 1.00 25.00 39 THR A O 16
ATOM 8903 N N . CYS A 1 40 ? 3.676 -8.777 7.544 1.00 25.00 40 CYS A N 16
ATOM 8904 C CA . CYS A 1 40 ? 4.622 -9.664 6.879 1.00 25.00 40 CYS A CA 16
ATOM 8905 C C . CYS A 1 40 ? 4.587 -11.077 7.419 1.00 25.00 40 CYS A C 16
ATOM 8906 O O . CYS A 1 40 ? 4.259 -11.307 8.580 1.00 25.00 40 CYS A O 16
ATOM 8913 N N . SER A 1 41 ? 4.919 -12.014 6.543 1.00 25.00 41 SER A N 16
ATOM 8914 C CA . SER A 1 41 ? 4.905 -13.433 6.858 1.00 25.00 41 SER A CA 16
ATOM 8915 C C . SER A 1 41 ? 6.313 -13.967 6.739 1.00 25.00 41 SER A C 16
ATOM 8916 O O . SER A 1 41 ? 7.142 -13.417 6.007 1.00 25.00 41 SER A O 16
ATOM 8924 N N . PHE A 1 42 ? 6.560 -15.062 7.430 1.00 25.00 42 PHE A N 16
ATOM 8925 C CA . PHE A 1 42 ? 7.830 -15.763 7.383 1.00 25.00 42 PHE A CA 16
ATOM 8926 C C . PHE A 1 42 ? 7.423 -17.145 6.914 1.00 25.00 42 PHE A C 16
ATOM 8927 O O . PHE A 1 42 ? 6.218 -17.436 7.099 1.00 25.00 42 PHE A O 16
ATOM 8945 N N . GLY A 1 1 ? -0.980 0.506 1.550 1.00 25.00 1 GLY A N 17
ATOM 8946 C CA . GLY A 1 1 ? 0.077 0.869 0.591 1.00 25.00 1 GLY A CA 17
ATOM 8947 C C . GLY A 1 1 ? 0.743 -0.353 0.029 1.00 25.00 1 GLY A C 17
ATOM 8948 O O . GLY A 1 1 ? 0.273 -1.446 0.291 1.00 25.00 1 GLY A O 17
ATOM 8953 N N . PHE A 1 2 ? 1.825 -0.177 -0.727 1.00 25.00 2 PHE A N 17
ATOM 8954 C CA . PHE A 1 2 ? 2.588 -1.299 -1.300 1.00 25.00 2 PHE A CA 17
ATOM 8955 C C . PHE A 1 2 ? 1.698 -2.229 -2.129 1.00 25.00 2 PHE A C 17
ATOM 8956 O O . PHE A 1 2 ? 1.731 -3.435 -1.979 1.00 25.00 2 PHE A O 17
ATOM 8973 N N . GLY A 1 3 ? 0.865 -1.629 -2.966 1.00 25.00 3 GLY A N 17
ATOM 8974 C CA . GLY A 1 3 ? -0.026 -2.382 -3.836 1.00 25.00 3 GLY A CA 17
ATOM 8975 C C . GLY A 1 3 ? -1.353 -2.730 -3.195 1.00 25.00 3 GLY A C 17
ATOM 8976 O O . GLY A 1 3 ? -2.324 -3.006 -3.890 1.00 25.00 3 GLY A O 17
ATOM 8980 N N . CYS A 1 4 ? -1.414 -2.696 -1.873 1.00 25.00 4 CYS A N 17
ATOM 8981 C CA . CYS A 1 4 ? -2.626 -3.097 -1.166 1.00 25.00 4 CYS A CA 17
ATOM 8982 C C . CYS A 1 4 ? -3.418 -1.917 -0.569 1.00 25.00 4 CYS A C 17
ATOM 8983 O O . CYS A 1 4 ? -2.826 -0.903 -0.159 1.00 25.00 4 CYS A O 17
ATOM 8990 N N . PRO A 1 5 ? -4.763 -2.030 -0.490 1.00 25.00 5 PRO A N 17
ATOM 8991 C CA . PRO A 1 5 ? -5.588 -3.168 -0.932 1.00 25.00 5 PRO A CA 17
ATOM 8992 C C . PRO A 1 5 ? -5.665 -3.295 -2.457 1.00 25.00 5 PRO A C 17
ATOM 8993 O O . PRO A 1 5 ? -5.783 -2.302 -3.162 1.00 25.00 5 PRO A O 17
ATOM 9004 N N . GLY A 1 6 ? -5.579 -4.525 -2.948 1.00 25.00 6 GLY A N 17
ATOM 9005 C CA . GLY A 1 6 ? -5.623 -4.782 -4.379 1.00 25.00 6 GLY A CA 17
ATOM 9006 C C . GLY A 1 6 ? -4.629 -5.853 -4.773 1.00 25.00 6 GLY A C 17
ATOM 9007 O O . GLY A 1 6 ? -5.015 -6.952 -5.150 1.00 25.00 6 GLY A O 17
ATOM 9011 N N . ASP A 1 7 ? -3.350 -5.543 -4.637 1.00 25.00 7 ASP A N 17
ATOM 9012 C CA . ASP A 1 7 ? -2.272 -6.467 -4.993 1.00 25.00 7 ASP A CA 17
ATOM 9013 C C . ASP A 1 7 ? -1.442 -6.902 -3.790 1.00 25.00 7 ASP A C 17
ATOM 9014 O O . ASP A 1 7 ? -0.921 -6.077 -3.041 1.00 25.00 7 ASP A O 17
ATOM 9023 N N . ALA A 1 8 ? -1.296 -8.211 -3.635 1.00 25.00 8 ALA A N 17
ATOM 9024 C CA . ALA A 1 8 ? -0.491 -8.779 -2.564 1.00 25.00 8 ALA A CA 17
ATOM 9025 C C . ALA A 1 8 ? 0.970 -8.997 -2.988 1.00 25.00 8 ALA A C 17
ATOM 9026 O O . ALA A 1 8 ? 1.825 -9.239 -2.140 1.00 25.00 8 ALA A O 17
ATOM 9033 N N . TYR A 1 9 ? 1.263 -8.945 -4.281 1.00 25.00 9 TYR A N 17
ATOM 9034 C CA . TYR A 1 9 ? 2.623 -9.210 -4.750 1.00 25.00 9 TYR A CA 17
ATOM 9035 C C . TYR A 1 9 ? 3.583 -8.113 -4.298 1.00 25.00 9 TYR A C 17
ATOM 9036 O O . TYR A 1 9 ? 4.611 -8.403 -3.696 1.00 25.00 9 TYR A O 17
ATOM 9054 N N . GLN A 1 10 ? 3.239 -6.855 -4.532 1.00 25.00 10 GLN A N 17
ATOM 9055 C CA . GLN A 1 10 ? 4.099 -5.752 -4.104 1.00 25.00 10 GLN A CA 17
ATOM 9056 C C . GLN A 1 10 ? 4.155 -5.685 -2.574 1.00 25.00 10 GLN A C 17
ATOM 9057 O O . GLN A 1 10 ? 5.168 -5.308 -1.990 1.00 25.00 10 GLN A O 17
ATOM 9071 N N . CYS A 1 11 ? 3.084 -6.116 -1.923 1.00 25.00 11 CYS A N 17
ATOM 9072 C CA . CYS A 1 11 ? 3.045 -6.184 -0.463 1.00 25.00 11 CYS A CA 17
ATOM 9073 C C . CYS A 1 11 ? 4.083 -7.202 0.029 1.00 25.00 11 CYS A C 17
ATOM 9074 O O . CYS A 1 11 ? 4.818 -6.959 0.993 1.00 25.00 11 CYS A O 17
ATOM 9081 N N . SER A 1 12 ? 4.178 -8.317 -0.680 1.00 25.00 12 SER A N 17
ATOM 9082 C CA . SER A 1 12 ? 5.174 -9.343 -0.391 1.00 25.00 12 SER A CA 17
ATOM 9083 C C . SER A 1 12 ? 6.578 -8.817 -0.652 1.00 25.00 12 SER A C 17
ATOM 9084 O O . SER A 1 12 ? 7.458 -8.997 0.182 1.00 0.00 12 SER A O 17
ATOM 9092 N N . GLU A 1 13 ? 6.788 -8.133 -1.770 1.00 25.00 13 GLU A N 17
ATOM 9093 C CA . GLU A 1 13 ? 8.095 -7.561 -2.085 1.00 25.00 13 GLU A CA 17
ATOM 9094 C C . GLU A 1 13 ? 8.539 -6.585 -1.002 1.00 25.00 13 GLU A C 17
ATOM 9095 O O . GLU A 1 13 ? 9.685 -6.616 -0.563 1.00 25.00 13 GLU A O 17
ATOM 9107 N N . HIS A 1 14 ? 7.617 -5.748 -0.546 1.00 25.00 14 HIS A N 17
ATOM 9108 C CA . HIS A 1 14 ? 7.904 -4.784 0.511 1.00 25.00 14 HIS A CA 17
ATOM 9109 C C . HIS A 1 14 ? 8.354 -5.505 1.777 1.00 25.00 14 HIS A C 17
ATOM 9110 O O . HIS A 1 14 ? 9.377 -5.163 2.363 1.00 25.00 14 HIS A O 17
ATOM 9124 N N . CYS A 1 15 ? 7.617 -6.528 2.181 1.00 25.00 15 CYS A N 17
ATOM 9125 C CA . CYS A 1 15 ? 7.980 -7.285 3.371 1.00 25.00 15 CYS A CA 17
ATOM 9126 C C . CYS A 1 15 ? 9.320 -7.999 3.207 1.00 25.00 15 CYS A C 17
ATOM 9127 O O . CYS A 1 15 ? 10.147 -7.972 4.107 1.00 25.00 15 CYS A O 17
ATOM 9134 N N . ARG A 1 16 ? 9.552 -8.609 2.056 1.00 25.00 16 ARG A N 17
ATOM 9135 C CA . ARG A 1 16 ? 10.824 -9.300 1.804 1.00 25.00 16 ARG A CA 17
ATOM 9136 C C . ARG A 1 16 ? 11.998 -8.320 1.858 1.00 25.00 16 ARG A C 17
ATOM 9137 O O . ARG A 1 16 ? 13.063 -8.651 2.370 1.00 25.00 16 ARG A O 17
ATOM 9158 N N . ALA A 1 17 ? 11.784 -7.101 1.383 1.00 25.00 17 ALA A N 17
ATOM 9159 C CA . ALA A 1 17 ? 12.814 -6.067 1.428 1.00 25.00 17 ALA A CA 17
ATOM 9160 C C . ALA A 1 17 ? 13.154 -5.660 2.870 1.00 25.00 17 ALA A C 17
ATOM 9161 O O . ALA A 1 17 ? 14.291 -5.301 3.165 1.00 25.00 17 ALA A O 17
ATOM 9168 N N . LEU A 1 18 ? 12.178 -5.725 3.769 1.00 25.00 18 LEU A N 17
ATOM 9169 C CA . LEU A 1 18 ? 12.402 -5.367 5.175 1.00 25.00 18 LEU A CA 17
ATOM 9170 C C . LEU A 1 18 ? 13.288 -6.387 5.893 1.00 25.00 18 LEU A C 17
ATOM 9171 O O . LEU A 1 18 ? 13.816 -6.108 6.970 1.00 25.00 18 LEU A O 17
ATOM 9187 N N . GLY A 1 19 ? 13.418 -7.582 5.341 1.00 25.00 19 GLY A N 17
ATOM 9188 C CA . GLY A 1 19 ? 14.238 -8.601 5.972 1.00 25.00 19 GLY A CA 17
ATOM 9189 C C . GLY A 1 19 ? 14.159 -9.926 5.255 1.00 25.00 19 GLY A C 17
ATOM 9190 O O . GLY A 1 19 ? 13.073 -10.396 4.969 1.00 25.00 19 GLY A O 17
ATOM 9194 N N . GLY A 1 20 ? 15.306 -10.550 5.011 1.00 25.00 20 GLY A N 17
ATOM 9195 C CA . GLY A 1 20 ? 15.346 -11.817 4.284 1.00 25.00 20 GLY A CA 17
ATOM 9196 C C . GLY A 1 20 ? 14.694 -12.993 4.977 1.00 25.00 20 GLY A C 17
ATOM 9197 O O . GLY A 1 20 ? 14.423 -14.015 4.366 1.00 25.00 20 GLY A O 17
ATOM 9201 N N . GLY A 1 21 ? 14.423 -12.827 6.259 1.00 25.00 21 GLY A N 17
ATOM 9202 C CA . GLY A 1 21 ? 13.719 -13.852 7.011 1.00 25.00 21 GLY A CA 17
ATOM 9203 C C . GLY A 1 21 ? 12.249 -13.887 6.630 1.00 25.00 21 GLY A C 17
ATOM 9204 O O . GLY A 1 21 ? 11.572 -14.882 6.840 1.00 25.00 21 GLY A O 17
ATOM 9208 N N . ARG A 1 22 ? 11.747 -12.787 6.081 1.00 25.00 22 ARG A N 17
ATOM 9209 C CA . ARG A 1 22 ? 10.367 -12.693 5.678 1.00 25.00 22 ARG A CA 17
ATOM 9210 C C . ARG A 1 22 ? 10.196 -13.321 4.313 1.00 25.00 22 ARG A C 17
ATOM 9211 O O . ARG A 1 22 ? 10.889 -12.969 3.362 1.00 25.00 22 ARG A O 17
ATOM 9232 N N . THR A 1 23 ? 9.264 -14.248 4.217 1.00 25.00 23 THR A N 17
ATOM 9233 C CA . THR A 1 23 ? 9.013 -14.957 2.969 1.00 25.00 23 THR A CA 17
ATOM 9234 C C . THR A 1 23 ? 8.100 -14.149 2.074 1.00 25.00 23 THR A C 17
ATOM 9235 O O . THR A 1 23 ? 8.074 -14.325 0.852 1.00 25.00 23 THR A O 17
ATOM 9246 N N . GLY A 1 24 ? 7.363 -13.245 2.691 1.00 25.00 24 GLY A N 17
ATOM 9247 C CA . GLY A 1 24 ? 6.412 -12.426 1.975 1.00 25.00 24 GLY A CA 17
ATOM 9248 C C . GLY A 1 24 ? 5.539 -11.663 2.936 1.00 25.00 24 GLY A C 17
ATOM 9249 O O . GLY A 1 24 ? 5.971 -11.333 4.038 1.00 25.00 24 GLY A O 17
ATOM 9253 N N . GLY A 1 25 ? 4.305 -11.395 2.546 1.00 25.00 25 GLY A N 17
ATOM 9254 C CA . GLY A 1 25 ? 3.385 -10.690 3.412 1.00 25.00 25 GLY A CA 17
ATOM 9255 C C . GLY A 1 25 ? 1.974 -10.770 2.888 1.00 25.00 25 GLY A C 17
ATOM 9256 O O . GLY A 1 25 ? 1.756 -11.148 1.739 1.00 25.00 25 GLY A O 17
ATOM 9260 N N . TYR A 1 26 ? 1.027 -10.421 3.741 1.00 25.00 26 TYR A N 17
ATOM 9261 C CA . TYR A 1 26 ? -0.392 -10.432 3.410 1.00 25.00 26 TYR A CA 17
ATOM 9262 C C . TYR A 1 26 ? -0.988 -9.097 3.832 1.00 25.00 26 TYR A C 17
ATOM 9263 O O . TYR A 1 26 ? -0.398 -8.378 4.634 1.00 25.00 26 TYR A O 17
ATOM 9281 N N . CYS A 1 27 ? -2.145 -8.758 3.291 1.00 25.00 27 CYS A N 17
ATOM 9282 C CA . CYS A 1 27 ? -2.772 -7.478 3.592 1.00 25.00 27 CYS A CA 17
ATOM 9283 C C . CYS A 1 27 ? -3.885 -7.625 4.621 1.00 25.00 27 CYS A C 17
ATOM 9284 O O . CYS A 1 27 ? -4.664 -8.571 4.572 1.00 25.00 27 CYS A O 17
ATOM 9291 N N . ALA A 1 28 ? -3.961 -6.663 5.524 1.00 25.00 28 ALA A N 17
ATOM 9292 C CA . ALA A 1 28 ? -4.992 -6.605 6.551 1.00 25.00 28 ALA A CA 17
ATOM 9293 C C . ALA A 1 28 ? -5.249 -5.117 6.761 1.00 25.00 28 ALA A C 17
ATOM 9294 O O . ALA A 1 28 ? -4.655 -4.294 6.071 1.00 25.00 28 ALA A O 17
ATOM 9301 N N . GLY A 1 29 ? -6.103 -4.743 7.696 1.00 25.00 29 GLY A N 17
ATOM 9302 C CA . GLY A 1 29 ? -6.329 -3.331 7.933 1.00 25.00 29 GLY A CA 17
ATOM 9303 C C . GLY A 1 29 ? -7.210 -3.062 9.133 1.00 25.00 29 GLY A C 17
ATOM 9304 O O . GLY A 1 29 ? -7.637 -4.005 9.798 1.00 25.00 29 GLY A O 17
ATOM 9308 N N . PRO A 1 30 ? -7.470 -1.783 9.456 1.00 25.00 30 PRO A N 17
ATOM 9309 C CA . PRO A 1 30 ? -8.331 -1.399 10.580 1.00 25.00 30 PRO A CA 17
ATOM 9310 C C . PRO A 1 30 ? -9.798 -1.733 10.365 1.00 25.00 30 PRO A C 17
ATOM 9311 O O . PRO A 1 30 ? -10.207 -2.191 9.312 1.00 25.00 30 PRO A O 17
ATOM 9322 N N . TRP A 1 31 ? -10.592 -1.383 11.363 1.00 25.00 31 TRP A N 17
ATOM 9323 C CA . TRP A 1 31 ? -12.059 -1.473 11.290 1.00 25.00 31 TRP A CA 17
ATOM 9324 C C . TRP A 1 31 ? -12.666 -0.490 10.274 1.00 25.00 31 TRP A C 17
ATOM 9325 O O . TRP A 1 31 ? -13.876 -0.456 10.076 1.00 25.00 31 TRP A O 17
ATOM 9346 N N . TYR A 1 32 ? -11.822 0.328 9.666 1.00 25.00 32 TYR A N 17
ATOM 9347 C CA . TYR A 1 32 ? -12.235 1.299 8.665 1.00 25.00 32 TYR A CA 17
ATOM 9348 C C . TYR A 1 32 ? -11.288 1.149 7.481 1.00 25.00 32 TYR A C 17
ATOM 9349 O O . TYR A 1 32 ? -10.165 0.672 7.648 1.00 25.00 32 TYR A O 17
ATOM 9367 N N . LEU A 1 33 ? -11.773 1.536 6.302 1.00 25.00 33 LEU A N 17
ATOM 9368 C CA . LEU A 1 33 ? -11.090 1.327 5.008 1.00 25.00 33 LEU A CA 17
ATOM 9369 C C . LEU A 1 33 ? -11.022 -0.182 4.726 1.00 25.00 33 LEU A C 17
ATOM 9370 O O . LEU A 1 33 ? -11.773 -0.949 5.308 1.00 25.00 33 LEU A O 17
ATOM 9386 N N . GLY A 1 34 ? -10.182 -0.584 3.780 1.00 25.00 34 GLY A N 17
ATOM 9387 C CA . GLY A 1 34 ? -10.081 -1.990 3.405 1.00 25.00 34 GLY A CA 17
ATOM 9388 C C . GLY A 1 34 ? -8.897 -2.674 4.058 1.00 25.00 34 GLY A C 17
ATOM 9389 O O . GLY A 1 34 ? -8.851 -2.854 5.265 1.00 25.00 34 GLY A O 17
ATOM 9393 N N . HIS A 1 35 ? -7.898 -3.011 3.253 1.00 25.00 35 HIS A N 17
ATOM 9394 C CA . HIS A 1 35 ? -6.683 -3.658 3.757 1.00 25.00 35 HIS A CA 17
ATOM 9395 C C . HIS A 1 35 ? -5.393 -2.883 3.419 1.00 25.00 35 HIS A C 17
ATOM 9396 O O . HIS A 1 35 ? -4.550 -3.367 2.657 1.00 25.00 35 HIS A O 17
ATOM 9410 N N . PRO A 1 36 ? -5.238 -1.643 3.939 1.00 25.00 36 PRO A N 17
ATOM 9411 C CA . PRO A 1 36 ? -4.025 -0.882 3.601 1.00 25.00 36 PRO A CA 17
ATOM 9412 C C . PRO A 1 36 ? -2.743 -1.353 4.290 1.00 25.00 36 PRO A C 17
ATOM 9413 O O . PRO A 1 36 ? -1.644 -0.954 3.901 1.00 25.00 36 PRO A O 17
ATOM 9424 N N . THR A 1 37 ? -2.888 -2.117 5.361 1.00 25.00 37 THR A N 17
ATOM 9425 C CA . THR A 1 37 ? -1.761 -2.514 6.194 1.00 25.00 37 THR A CA 17
ATOM 9426 C C . THR A 1 37 ? -1.125 -3.804 5.696 1.00 25.00 37 THR A C 17
ATOM 9427 O O . THR A 1 37 ? -1.733 -4.871 5.742 1.00 25.00 37 THR A O 17
ATOM 9438 N N . CYS A 1 38 ? 0.123 -3.720 5.266 1.00 25.00 38 CYS A N 17
ATOM 9439 C CA . CYS A 1 38 ? 0.876 -4.914 4.926 1.00 25.00 38 CYS A CA 17
ATOM 9440 C C . CYS A 1 38 ? 1.396 -5.492 6.228 1.00 25.00 38 CYS A C 17
ATOM 9441 O O . CYS A 1 38 ? 1.990 -4.785 7.036 1.00 25.00 38 CYS A O 17
ATOM 9448 N N . THR A 1 39 ? 1.151 -6.773 6.428 1.00 25.00 39 THR A N 17
ATOM 9449 C CA . THR A 1 39 ? 1.589 -7.488 7.607 1.00 25.00 39 THR A CA 17
ATOM 9450 C C . THR A 1 39 ? 2.454 -8.606 7.058 1.00 25.00 39 THR A C 17
ATOM 9451 O O . THR A 1 39 ? 2.094 -9.230 6.072 1.00 25.00 39 THR A O 17
ATOM 9462 N N . CYS A 1 40 ? 3.632 -8.807 7.618 1.00 25.00 40 CYS A N 17
ATOM 9463 C CA . CYS A 1 40 ? 4.611 -9.664 6.965 1.00 25.00 40 CYS A CA 17
ATOM 9464 C C . CYS A 1 40 ? 4.610 -11.082 7.491 1.00 25.00 40 CYS A C 17
ATOM 9465 O O . CYS A 1 40 ? 4.299 -11.333 8.650 1.00 25.00 40 CYS A O 17
ATOM 9472 N N . SER A 1 41 ? 4.947 -11.997 6.599 1.00 25.00 41 SER A N 17
ATOM 9473 C CA . SER A 1 41 ? 4.962 -13.419 6.881 1.00 25.00 41 SER A CA 17
ATOM 9474 C C . SER A 1 41 ? 6.403 -13.885 6.862 1.00 25.00 41 SER A C 17
ATOM 9475 O O . SER A 1 41 ? 7.246 -13.285 6.192 1.00 25.00 41 SER A O 17
ATOM 9483 N N . PHE A 1 42 ? 6.664 -14.962 7.575 1.00 25.00 42 PHE A N 17
ATOM 9484 C CA . PHE A 1 42 ? 7.978 -15.586 7.638 1.00 25.00 42 PHE A CA 17
ATOM 9485 C C . PHE A 1 42 ? 7.716 -17.017 7.204 1.00 25.00 42 PHE A C 17
ATOM 9486 O O . PHE A 1 42 ? 6.516 -17.298 6.970 1.00 25.00 42 PHE A O 17
ATOM 9504 N N . GLY A 1 1 ? -0.977 0.525 1.780 1.00 25.00 1 GLY A N 18
ATOM 9505 C CA . GLY A 1 1 ? 0.136 0.950 0.915 1.00 25.00 1 GLY A CA 18
ATOM 9506 C C . GLY A 1 1 ? 0.830 -0.233 0.305 1.00 25.00 1 GLY A C 18
ATOM 9507 O O . GLY A 1 1 ? 0.387 -1.346 0.526 1.00 25.00 1 GLY A O 18
ATOM 9512 N N . PHE A 1 2 ? 1.899 0.006 -0.450 1.00 25.00 2 PHE A N 18
ATOM 9513 C CA . PHE A 1 2 ? 2.685 -1.070 -1.083 1.00 25.00 2 PHE A CA 18
ATOM 9514 C C . PHE A 1 2 ? 1.803 -1.962 -1.960 1.00 25.00 2 PHE A C 18
ATOM 9515 O O . PHE A 1 2 ? 1.837 -3.178 -1.872 1.00 25.00 2 PHE A O 18
ATOM 9532 N N . GLY A 1 3 ? 0.971 -1.320 -2.768 1.00 25.00 3 GLY A N 18
ATOM 9533 C CA . GLY A 1 3 ? 0.086 -2.022 -3.679 1.00 25.00 3 GLY A CA 18
ATOM 9534 C C . GLY A 1 3 ? -1.244 -2.379 -3.048 1.00 25.00 3 GLY A C 18
ATOM 9535 O O . GLY A 1 3 ? -2.248 -2.563 -3.733 1.00 25.00 3 GLY A O 18
ATOM 9539 N N . CYS A 1 4 ? -1.261 -2.459 -1.729 1.00 25.00 4 CYS A N 18
ATOM 9540 C CA . CYS A 1 4 ? -2.478 -2.805 -1.014 1.00 25.00 4 CYS A CA 18
ATOM 9541 C C . CYS A 1 4 ? -3.269 -1.567 -0.570 1.00 25.00 4 CYS A C 18
ATOM 9542 O O . CYS A 1 4 ? -2.683 -0.503 -0.323 1.00 25.00 4 CYS A O 18
ATOM 9549 N N . PRO A 1 5 ? -4.607 -1.685 -0.433 1.00 25.00 5 PRO A N 18
ATOM 9550 C CA . PRO A 1 5 ? -5.428 -2.891 -0.652 1.00 25.00 5 PRO A CA 18
ATOM 9551 C C . PRO A 1 5 ? -5.566 -3.311 -2.122 1.00 25.00 5 PRO A C 18
ATOM 9552 O O . PRO A 1 5 ? -6.013 -2.539 -2.957 1.00 25.00 5 PRO A O 18
ATOM 9563 N N . GLY A 1 6 ? -5.192 -4.552 -2.410 1.00 25.00 6 GLY A N 18
ATOM 9564 C CA . GLY A 1 6 ? -5.308 -5.090 -3.756 1.00 25.00 6 GLY A CA 18
ATOM 9565 C C . GLY A 1 6 ? -4.135 -5.977 -4.122 1.00 25.00 6 GLY A C 18
ATOM 9566 O O . GLY A 1 6 ? -4.276 -7.191 -4.249 1.00 25.00 6 GLY A O 18
ATOM 9570 N N . ASP A 1 7 ? -2.969 -5.377 -4.276 1.00 25.00 7 ASP A N 18
ATOM 9571 C CA . ASP A 1 7 ? -1.779 -6.104 -4.725 1.00 25.00 7 ASP A CA 18
ATOM 9572 C C . ASP A 1 7 ? -0.966 -6.693 -3.569 1.00 25.00 7 ASP A C 18
ATOM 9573 O O . ASP A 1 7 ? -0.091 -6.045 -2.986 1.00 25.00 7 ASP A O 18
ATOM 9582 N N . ALA A 1 8 ? -1.250 -7.951 -3.257 1.00 25.00 8 ALA A N 18
ATOM 9583 C CA . ALA A 1 8 ? -0.529 -8.669 -2.211 1.00 25.00 8 ALA A CA 18
ATOM 9584 C C . ALA A 1 8 ? 0.918 -9.000 -2.622 1.00 25.00 8 ALA A C 18
ATOM 9585 O O . ALA A 1 8 ? 1.760 -9.244 -1.759 1.00 25.00 8 ALA A O 18
ATOM 9592 N N . TYR A 1 9 ? 1.216 -9.024 -3.915 1.00 25.00 9 TYR A N 18
ATOM 9593 C CA . TYR A 1 9 ? 2.570 -9.359 -4.360 1.00 25.00 9 TYR A CA 18
ATOM 9594 C C . TYR A 1 9 ? 3.516 -8.207 -4.062 1.00 25.00 9 TYR A C 18
ATOM 9595 O O . TYR A 1 9 ? 4.597 -8.418 -3.530 1.00 25.00 9 TYR A O 18
ATOM 9613 N N . GLN A 1 10 ? 3.096 -6.982 -4.332 1.00 25.00 10 GLN A N 18
ATOM 9614 C CA . GLN A 1 10 ? 3.926 -5.820 -4.019 1.00 25.00 10 GLN A CA 18
ATOM 9615 C C . GLN A 1 10 ? 4.096 -5.692 -2.499 1.00 25.00 10 GLN A C 18
ATOM 9616 O O . GLN A 1 10 ? 5.160 -5.315 -2.003 1.00 25.00 10 GLN A O 18
ATOM 9630 N N . CYS A 1 11 ? 3.073 -6.091 -1.755 1.00 25.00 11 CYS A N 18
ATOM 9631 C CA . CYS A 1 11 ? 3.161 -6.132 -0.296 1.00 25.00 11 CYS A CA 18
ATOM 9632 C C . CYS A 1 11 ? 4.230 -7.145 0.137 1.00 25.00 11 CYS A C 18
ATOM 9633 O O . CYS A 1 11 ? 5.038 -6.879 1.028 1.00 25.00 11 CYS A O 18
ATOM 9640 N N . SER A 1 12 ? 4.253 -8.290 -0.529 1.00 25.00 12 SER A N 18
ATOM 9641 C CA . SER A 1 12 ? 5.259 -9.317 -0.276 1.00 25.00 12 SER A CA 18
ATOM 9642 C C . SER A 1 12 ? 6.656 -8.794 -0.588 1.00 25.00 12 SER A C 18
ATOM 9643 O O . SER A 1 12 ? 7.563 -8.975 0.214 1.00 0.00 12 SER A O 18
ATOM 9651 N N . GLU A 1 13 ? 6.829 -8.111 -1.711 1.00 25.00 13 GLU A N 18
ATOM 9652 C CA . GLU A 1 13 ? 8.125 -7.546 -2.074 1.00 25.00 13 GLU A CA 18
ATOM 9653 C C . GLU A 1 13 ? 8.606 -6.555 -1.020 1.00 25.00 13 GLU A C 18
ATOM 9654 O O . GLU A 1 13 ? 9.767 -6.583 -0.615 1.00 25.00 13 GLU A O 18
ATOM 9666 N N . HIS A 1 14 ? 7.697 -5.716 -0.540 1.00 25.00 14 HIS A N 18
ATOM 9667 C CA . HIS A 1 14 ? 8.013 -4.753 0.508 1.00 25.00 14 HIS A CA 18
ATOM 9668 C C . HIS A 1 14 ? 8.477 -5.478 1.774 1.00 25.00 14 HIS A C 18
ATOM 9669 O O . HIS A 1 14 ? 9.508 -5.141 2.349 1.00 25.00 14 HIS A O 18
ATOM 9683 N N . CYS A 1 15 ? 7.742 -6.501 2.183 1.00 25.00 15 CYS A N 18
ATOM 9684 C CA . CYS A 1 15 ? 8.108 -7.265 3.371 1.00 25.00 15 CYS A CA 18
ATOM 9685 C C . CYS A 1 15 ? 9.449 -7.972 3.210 1.00 25.00 15 CYS A C 18
ATOM 9686 O O . CYS A 1 15 ? 10.271 -7.957 4.121 1.00 25.00 15 CYS A O 18
ATOM 9693 N N . ARG A 1 16 ? 9.685 -8.569 2.054 1.00 25.00 16 ARG A N 18
ATOM 9694 C CA . ARG A 1 16 ? 10.952 -9.260 1.791 1.00 25.00 16 ARG A CA 18
ATOM 9695 C C . ARG A 1 16 ? 12.129 -8.285 1.847 1.00 25.00 16 ARG A C 18
ATOM 9696 O O . ARG A 1 16 ? 13.197 -8.626 2.344 1.00 25.00 16 ARG A O 18
ATOM 9717 N N . ALA A 1 17 ? 11.918 -7.063 1.380 1.00 25.00 17 ALA A N 18
ATOM 9718 C CA . ALA A 1 17 ? 12.954 -6.035 1.420 1.00 25.00 17 ALA A CA 18
ATOM 9719 C C . ALA A 1 17 ? 13.316 -5.630 2.859 1.00 25.00 17 ALA A C 18
ATOM 9720 O O . ALA A 1 17 ? 14.450 -5.256 3.132 1.00 25.00 17 ALA A O 18
ATOM 9727 N N . LEU A 1 18 ? 12.357 -5.708 3.773 1.00 25.00 18 LEU A N 18
ATOM 9728 C CA . LEU A 1 18 ? 12.606 -5.355 5.178 1.00 25.00 18 LEU A CA 18
ATOM 9729 C C . LEU A 1 18 ? 13.495 -6.379 5.881 1.00 25.00 18 LEU A C 18
ATOM 9730 O O . LEU A 1 18 ? 14.034 -6.109 6.952 1.00 25.00 18 LEU A O 18
ATOM 9746 N N . GLY A 1 19 ? 13.611 -7.576 5.323 1.00 25.00 19 GLY A N 18
ATOM 9747 C CA . GLY A 1 19 ? 14.420 -8.600 5.956 1.00 25.00 19 GLY A CA 18
ATOM 9748 C C . GLY A 1 19 ? 14.287 -9.942 5.276 1.00 25.00 19 GLY A C 18
ATOM 9749 O O . GLY A 1 19 ? 13.183 -10.384 5.018 1.00 25.00 19 GLY A O 18
ATOM 9753 N N . GLY A 1 20 ? 15.408 -10.607 5.031 1.00 25.00 20 GLY A N 18
ATOM 9754 C CA . GLY A 1 20 ? 15.397 -11.890 4.334 1.00 25.00 20 GLY A CA 18
ATOM 9755 C C . GLY A 1 20 ? 14.709 -13.027 5.051 1.00 25.00 20 GLY A C 18
ATOM 9756 O O . GLY A 1 20 ? 14.389 -14.040 4.450 1.00 25.00 20 GLY A O 18
ATOM 9760 N N . GLY A 1 21 ? 14.469 -12.849 6.337 1.00 25.00 21 GLY A N 18
ATOM 9761 C CA . GLY A 1 21 ? 13.748 -13.853 7.104 1.00 25.00 21 GLY A CA 18
ATOM 9762 C C . GLY A 1 21 ? 12.276 -13.861 6.731 1.00 25.00 21 GLY A C 18
ATOM 9763 O O . GLY A 1 21 ? 11.593 -14.856 6.916 1.00 25.00 21 GLY A O 18
ATOM 9767 N N . ARG A 1 22 ? 11.782 -12.744 6.209 1.00 25.00 22 ARG A N 18
ATOM 9768 C CA . ARG A 1 22 ? 10.407 -12.635 5.794 1.00 25.00 22 ARG A CA 18
ATOM 9769 C C . ARG A 1 22 ? 10.295 -13.219 4.410 1.00 25.00 22 ARG A C 18
ATOM 9770 O O . ARG A 1 22 ? 11.005 -12.814 3.499 1.00 25.00 22 ARG A O 18
ATOM 9791 N N . THR A 1 23 ? 9.404 -14.173 4.250 1.00 25.00 23 THR A N 18
ATOM 9792 C CA . THR A 1 23 ? 9.235 -14.848 2.971 1.00 25.00 23 THR A CA 18
ATOM 9793 C C . THR A 1 23 ? 8.261 -14.088 2.097 1.00 25.00 23 THR A C 18
ATOM 9794 O O . THR A 1 23 ? 8.271 -14.215 0.866 1.00 25.00 23 THR A O 18
ATOM 9805 N N . GLY A 1 24 ? 7.459 -13.249 2.732 1.00 25.00 24 GLY A N 18
ATOM 9806 C CA . GLY A 1 24 ? 6.486 -12.451 2.024 1.00 25.00 24 GLY A CA 18
ATOM 9807 C C . GLY A 1 24 ? 5.597 -11.681 2.968 1.00 25.00 24 GLY A C 18
ATOM 9808 O O . GLY A 1 24 ? 6.015 -11.334 4.070 1.00 25.00 24 GLY A O 18
ATOM 9812 N N . GLY A 1 25 ? 4.367 -11.415 2.555 1.00 25.00 25 GLY A N 18
ATOM 9813 C CA . GLY A 1 25 ? 3.431 -10.692 3.392 1.00 25.00 25 GLY A CA 18
ATOM 9814 C C . GLY A 1 25 ? 2.058 -10.684 2.772 1.00 25.00 25 GLY A C 18
ATOM 9815 O O . GLY A 1 25 ? 1.900 -11.023 1.601 1.00 25.00 25 GLY A O 18
ATOM 9819 N N . TYR A 1 26 ? 1.070 -10.314 3.573 1.00 25.00 26 TYR A N 18
ATOM 9820 C CA . TYR A 1 26 ? -0.328 -10.249 3.150 1.00 25.00 26 TYR A CA 18
ATOM 9821 C C . TYR A 1 26 ? -0.932 -8.982 3.741 1.00 25.00 26 TYR A C 18
ATOM 9822 O O . TYR A 1 26 ? -0.330 -8.352 4.605 1.00 25.00 26 TYR A O 18
ATOM 9840 N N . CYS A 1 27 ? -2.106 -8.599 3.271 1.00 25.00 27 CYS A N 18
ATOM 9841 C CA . CYS A 1 27 ? -2.718 -7.346 3.700 1.00 25.00 27 CYS A CA 18
ATOM 9842 C C . CYS A 1 27 ? -3.953 -7.550 4.569 1.00 25.00 27 CYS A C 18
ATOM 9843 O O . CYS A 1 27 ? -4.736 -8.469 4.349 1.00 25.00 27 CYS A O 18
ATOM 9850 N N . ALA A 1 28 ? -4.115 -6.668 5.540 1.00 25.00 28 ALA A N 18
ATOM 9851 C CA . ALA A 1 28 ? -5.244 -6.669 6.459 1.00 25.00 28 ALA A CA 18
ATOM 9852 C C . ALA A 1 28 ? -5.469 -5.194 6.787 1.00 25.00 28 ALA A C 18
ATOM 9853 O O . ALA A 1 28 ? -4.831 -4.338 6.180 1.00 25.00 28 ALA A O 18
ATOM 9860 N N . GLY A 1 29 ? -6.334 -4.872 7.735 1.00 25.00 29 GLY A N 18
ATOM 9861 C CA . GLY A 1 29 ? -6.524 -3.474 8.075 1.00 25.00 29 GLY A CA 18
ATOM 9862 C C . GLY A 1 29 ? -7.423 -3.261 9.276 1.00 25.00 29 GLY A C 18
ATOM 9863 O O . GLY A 1 29 ? -7.889 -4.233 9.869 1.00 25.00 29 GLY A O 18
ATOM 9867 N N . PRO A 1 30 ? -7.669 -1.998 9.668 1.00 25.00 30 PRO A N 18
ATOM 9868 C CA . PRO A 1 30 ? -8.544 -1.654 10.799 1.00 25.00 30 PRO A CA 18
ATOM 9869 C C . PRO A 1 30 ? -10.010 -1.956 10.549 1.00 25.00 30 PRO A C 18
ATOM 9870 O O . PRO A 1 30 ? -10.411 -2.363 9.472 1.00 25.00 30 PRO A O 18
ATOM 9881 N N . TRP A 1 31 ? -10.813 -1.638 11.551 1.00 25.00 31 TRP A N 18
ATOM 9882 C CA . TRP A 1 31 ? -12.278 -1.718 11.459 1.00 25.00 31 TRP A CA 18
ATOM 9883 C C . TRP A 1 31 ? -12.876 -0.688 10.487 1.00 25.00 31 TRP A C 18
ATOM 9884 O O . TRP A 1 31 ? -14.083 -0.643 10.283 1.00 25.00 31 TRP A O 18
ATOM 9905 N N . TYR A 1 32 ? -12.020 0.153 9.924 1.00 25.00 32 TYR A N 18
ATOM 9906 C CA . TYR A 1 32 ? -12.416 1.162 8.951 1.00 25.00 32 TYR A CA 18
ATOM 9907 C C . TYR A 1 32 ? -11.479 1.003 7.759 1.00 25.00 32 TYR A C 18
ATOM 9908 O O . TYR A 1 32 ? -10.396 0.430 7.899 1.00 25.00 32 TYR A O 18
ATOM 9926 N N . LEU A 1 33 ? -11.921 1.488 6.599 1.00 25.00 33 LEU A N 18
ATOM 9927 C CA . LEU A 1 33 ? -11.249 1.267 5.305 1.00 25.00 33 LEU A CA 18
ATOM 9928 C C . LEU A 1 33 ? -11.285 -0.242 5.009 1.00 25.00 33 LEU A C 18
ATOM 9929 O O . LEU A 1 33 ? -12.233 -0.911 5.400 1.00 25.00 33 LEU A O 18
ATOM 9945 N N . GLY A 1 34 ? -10.309 -0.750 4.265 1.00 25.00 34 GLY A N 18
ATOM 9946 C CA . GLY A 1 34 ? -10.295 -2.161 3.893 1.00 25.00 34 GLY A CA 18
ATOM 9947 C C . GLY A 1 34 ? -9.045 -2.869 4.372 1.00 25.00 34 GLY A C 18
ATOM 9948 O O . GLY A 1 34 ? -8.906 -3.175 5.544 1.00 25.00 34 GLY A O 18
ATOM 9952 N N . HIS A 1 35 ? -8.098 -3.077 3.463 1.00 25.00 35 HIS A N 18
ATOM 9953 C CA . HIS A 1 35 ? -6.831 -3.733 3.811 1.00 25.00 35 HIS A CA 18
ATOM 9954 C C . HIS A 1 35 ? -5.575 -2.877 3.528 1.00 25.00 35 HIS A C 18
ATOM 9955 O O . HIS A 1 35 ? -4.717 -3.275 2.737 1.00 25.00 35 HIS A O 18
ATOM 9969 N N . PRO A 1 36 ? -5.470 -1.666 4.125 1.00 25.00 36 PRO A N 18
ATOM 9970 C CA . PRO A 1 36 ? -4.275 -0.873 3.802 1.00 25.00 36 PRO A CA 18
ATOM 9971 C C . PRO A 1 36 ? -2.982 -1.341 4.468 1.00 25.00 36 PRO A C 18
ATOM 9972 O O . PRO A 1 36 ? -1.891 -0.943 4.058 1.00 25.00 36 PRO A O 18
ATOM 9983 N N . THR A 1 37 ? -3.111 -2.104 5.543 1.00 25.00 37 THR A N 18
ATOM 9984 C CA . THR A 1 37 ? -1.972 -2.504 6.361 1.00 25.00 37 THR A CA 18
ATOM 9985 C C . THR A 1 37 ? -1.289 -3.748 5.811 1.00 25.00 37 THR A C 18
ATOM 9986 O O . THR A 1 37 ? -1.875 -4.828 5.762 1.00 25.00 37 THR A O 18
ATOM 9997 N N . CYS A 1 38 ? -0.023 -3.604 5.454 1.00 25.00 38 CYS A N 18
ATOM 9998 C CA . CYS A 1 38 ? 0.788 -4.754 5.074 1.00 25.00 38 CYS A CA 18
ATOM 9999 C C . CYS A 1 38 ? 1.258 -5.404 6.364 1.00 25.00 38 CYS A C 18
ATOM 10000 O O . CYS A 1 38 ? 1.751 -4.728 7.262 1.00 25.00 38 CYS A O 18
ATOM 10007 N N . THR A 1 39 ? 1.106 -6.713 6.442 1.00 25.00 39 THR A N 18
ATOM 10008 C CA . THR A 1 39 ? 1.549 -7.489 7.585 1.00 25.00 39 THR A CA 18
ATOM 10009 C C . THR A 1 39 ? 2.456 -8.554 7.002 1.00 25.00 39 THR A C 18
ATOM 10010 O O . THR A 1 39 ? 2.118 -9.173 5.998 1.00 25.00 39 THR A O 18
ATOM 10021 N N . CYS A 1 40 ? 3.635 -8.731 7.566 1.00 25.00 40 CYS A N 18
ATOM 10022 C CA . CYS A 1 40 ? 4.632 -9.579 6.931 1.00 25.00 40 CYS A CA 18
ATOM 10023 C C . CYS A 1 40 ? 4.618 -10.982 7.492 1.00 25.00 40 CYS A C 18
ATOM 10024 O O . CYS A 1 40 ? 4.292 -11.198 8.656 1.00 25.00 40 CYS A O 18
ATOM 10031 N N . SER A 1 41 ? 4.955 -11.925 6.631 1.00 25.00 41 SER A N 18
ATOM 10032 C CA . SER A 1 41 ? 4.935 -13.336 6.959 1.00 25.00 41 SER A CA 18
ATOM 10033 C C . SER A 1 41 ? 6.357 -13.854 6.893 1.00 25.00 41 SER A C 18
ATOM 10034 O O . SER A 1 41 ? 7.198 -13.310 6.170 1.00 25.00 41 SER A O 18
ATOM 10042 N N . PHE A 1 42 ? 6.604 -14.916 7.631 1.00 25.00 42 PHE A N 18
ATOM 10043 C CA . PHE A 1 42 ? 7.891 -15.587 7.649 1.00 25.00 42 PHE A CA 18
ATOM 10044 C C . PHE A 1 42 ? 7.530 -16.987 7.194 1.00 25.00 42 PHE A C 18
ATOM 10045 O O . PHE A 1 42 ? 6.322 -17.294 7.336 1.00 25.00 42 PHE A O 18
ATOM 10063 N N . GLY A 1 1 ? -0.964 0.551 1.910 1.00 25.00 1 GLY A N 19
ATOM 10064 C CA . GLY A 1 1 ? 0.102 1.001 0.998 1.00 25.00 1 GLY A CA 19
ATOM 10065 C C . GLY A 1 1 ? 0.805 -0.163 0.365 1.00 25.00 1 GLY A C 19
ATOM 10066 O O . GLY A 1 1 ? 0.367 -1.286 0.574 1.00 25.00 1 GLY A O 19
ATOM 10071 N N . PHE A 1 2 ? 1.876 0.083 -0.386 1.00 25.00 2 PHE A N 19
ATOM 10072 C CA . PHE A 1 2 ? 2.670 -0.977 -1.028 1.00 25.00 2 PHE A CA 19
ATOM 10073 C C . PHE A 1 2 ? 1.811 -1.905 -1.899 1.00 25.00 2 PHE A C 19
ATOM 10074 O O . PHE A 1 2 ? 1.868 -3.119 -1.787 1.00 25.00 2 PHE A O 19
ATOM 10091 N N . GLY A 1 3 ? 0.982 -1.305 -2.740 1.00 25.00 3 GLY A N 19
ATOM 10092 C CA . GLY A 1 3 ? 0.134 -2.056 -3.651 1.00 25.00 3 GLY A CA 19
ATOM 10093 C C . GLY A 1 3 ? -1.194 -2.445 -3.040 1.00 25.00 3 GLY A C 19
ATOM 10094 O O . GLY A 1 3 ? -2.158 -2.708 -3.759 1.00 25.00 3 GLY A O 19
ATOM 10098 N N . CYS A 1 4 ? -1.267 -2.445 -1.721 1.00 25.00 4 CYS A N 19
ATOM 10099 C CA . CYS A 1 4 ? -2.490 -2.846 -1.031 1.00 25.00 4 CYS A CA 19
ATOM 10100 C C . CYS A 1 4 ? -3.302 -1.647 -0.502 1.00 25.00 4 CYS A C 19
ATOM 10101 O O . CYS A 1 4 ? -2.727 -0.654 -0.032 1.00 25.00 4 CYS A O 19
ATOM 10108 N N . PRO A 1 5 ? -4.651 -1.719 -0.557 1.00 25.00 5 PRO A N 19
ATOM 10109 C CA . PRO A 1 5 ? -5.458 -2.824 -1.098 1.00 25.00 5 PRO A CA 19
ATOM 10110 C C . PRO A 1 5 ? -5.399 -2.885 -2.622 1.00 25.00 5 PRO A C 19
ATOM 10111 O O . PRO A 1 5 ? -5.341 -1.852 -3.278 1.00 25.00 5 PRO A O 19
ATOM 10122 N N . GLY A 1 6 ? -5.416 -4.092 -3.164 1.00 25.00 6 GLY A N 19
ATOM 10123 C CA . GLY A 1 6 ? -5.378 -4.280 -4.603 1.00 25.00 6 GLY A CA 19
ATOM 10124 C C . GLY A 1 6 ? -4.447 -5.420 -4.959 1.00 25.00 6 GLY A C 19
ATOM 10125 O O . GLY A 1 6 ? -4.894 -6.466 -5.409 1.00 25.00 6 GLY A O 19
ATOM 10129 N N . ASP A 1 7 ? -3.162 -5.225 -4.702 1.00 25.00 7 ASP A N 19
ATOM 10130 C CA . ASP A 1 7 ? -2.141 -6.225 -5.019 1.00 25.00 7 ASP A CA 19
ATOM 10131 C C . ASP A 1 7 ? -1.291 -6.615 -3.809 1.00 25.00 7 ASP A C 19
ATOM 10132 O O . ASP A 1 7 ? -0.656 -5.774 -3.182 1.00 25.00 7 ASP A O 19
ATOM 10141 N N . ALA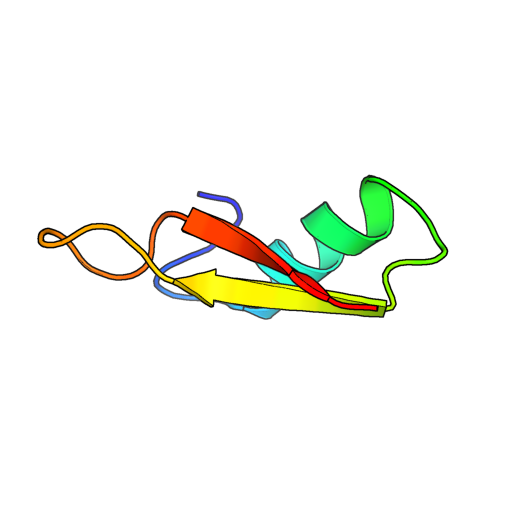 A 1 8 ? -1.263 -7.906 -3.516 1.00 25.00 8 ALA A N 19
ATOM 10142 C CA . ALA A 1 8 ? -0.475 -8.432 -2.412 1.00 25.00 8 ALA A CA 19
ATOM 10143 C C . ALA A 1 8 ? 0.986 -8.675 -2.812 1.00 25.00 8 ALA A C 19
ATOM 10144 O O . ALA A 1 8 ? 1.845 -8.829 -1.952 1.00 25.00 8 ALA A O 19
ATOM 10151 N N . TYR A 1 9 ? 1.265 -8.748 -4.107 1.00 25.00 9 TYR A N 19
ATOM 10152 C CA . TYR A 1 9 ? 2.620 -9.051 -4.568 1.00 25.00 9 TYR A CA 19
ATOM 10153 C C . TYR A 1 9 ? 3.580 -7.920 -4.199 1.00 25.00 9 TYR A C 19
ATOM 10154 O O . TYR A 1 9 ? 4.645 -8.164 -3.646 1.00 25.00 9 TYR A O 19
ATOM 10172 N N . GLN A 1 10 ? 3.185 -6.683 -4.431 1.00 25.00 10 GLN A N 19
ATOM 10173 C CA . GLN A 1 10 ? 4.017 -5.539 -4.057 1.00 25.00 10 GLN A CA 19
ATOM 10174 C C . GLN A 1 10 ? 4.193 -5.469 -2.528 1.00 25.00 10 GLN A C 19
ATOM 10175 O O . GLN A 1 10 ? 5.258 -5.112 -2.031 1.00 25.00 10 GLN A O 19
ATOM 10189 N N . CYS A 1 11 ? 3.168 -5.875 -1.786 1.00 25.00 11 CYS A N 19
ATOM 10190 C CA . CYS A 1 11 ? 3.253 -5.927 -0.326 1.00 25.00 11 CYS A CA 19
ATOM 10191 C C . CYS A 1 11 ? 4.278 -6.990 0.093 1.00 25.00 11 CYS A C 19
ATOM 10192 O O . CYS A 1 11 ? 5.082 -6.788 1.003 1.00 25.00 11 CYS A O 19
ATOM 10199 N N . SER A 1 12 ? 4.280 -8.104 -0.624 1.00 25.00 12 SER A N 19
ATOM 10200 C CA . SER A 1 12 ? 5.252 -9.179 -0.395 1.00 25.00 12 SER A CA 19
ATOM 10201 C C . SER A 1 12 ? 6.665 -8.700 -0.690 1.00 25.00 12 SER A C 19
ATOM 10202 O O . SER A 1 12 ? 7.565 -8.948 0.099 1.00 0.00 12 SER A O 19
ATOM 10210 N N . GLU A 1 13 ? 6.860 -7.978 -1.782 1.00 25.00 13 GLU A N 19
ATOM 10211 C CA . GLU A 1 13 ? 8.168 -7.452 -2.128 1.00 25.00 13 GLU A CA 19
ATOM 10212 C C . GLU A 1 13 ? 8.656 -6.487 -1.046 1.00 25.00 13 GLU A C 19
ATOM 10213 O O . GLU A 1 13 ? 9.813 -6.551 -0.624 1.00 25.00 13 GLU A O 19
ATOM 10225 N N . HIS A 1 14 ? 7.767 -5.636 -0.556 1.00 25.00 14 HIS A N 19
ATOM 10226 C CA . HIS A 1 14 ? 8.101 -4.725 0.535 1.00 25.00 14 HIS A CA 19
ATOM 10227 C C . HIS A 1 14 ? 8.535 -5.500 1.780 1.00 25.00 14 HIS A C 19
ATOM 10228 O O . HIS A 1 14 ? 9.569 -5.203 2.374 1.00 25.00 14 HIS A O 19
ATOM 10242 N N . CYS A 1 15 ? 7.777 -6.513 2.158 1.00 25.00 15 CYS A N 19
ATOM 10243 C CA . CYS A 1 15 ? 8.116 -7.318 3.326 1.00 25.00 15 CYS A CA 19
ATOM 10244 C C . CYS A 1 15 ? 9.435 -8.066 3.152 1.00 25.00 15 CYS A C 19
ATOM 10245 O O . CYS A 1 15 ? 10.247 -8.110 4.070 1.00 25.00 15 CYS A O 19
ATOM 10252 N N . ARG A 1 16 ? 9.673 -8.634 1.980 1.00 25.00 16 ARG A N 19
ATOM 10253 C CA . ARG A 1 16 ? 10.941 -9.334 1.716 1.00 25.00 16 ARG A CA 19
ATOM 10254 C C . ARG A 1 16 ? 12.122 -8.372 1.818 1.00 25.00 16 ARG A C 19
ATOM 10255 O O . ARG A 1 16 ? 13.182 -8.744 2.320 1.00 25.00 16 ARG A O 19
ATOM 10276 N N . ALA A 1 17 ? 11.929 -7.129 1.393 1.00 25.00 17 ALA A N 19
ATOM 10277 C CA . ALA A 1 17 ? 12.972 -6.112 1.493 1.00 25.00 17 ALA A CA 19
ATOM 10278 C C . ALA A 1 17 ? 13.259 -5.722 2.952 1.00 25.00 17 ALA A C 19
ATOM 10279 O O . ALA A 1 17 ? 14.384 -5.367 3.296 1.00 25.00 17 ALA A O 19
ATOM 10286 N N . LEU A 1 18 ? 12.246 -5.794 3.805 1.00 25.00 18 LEU A N 19
ATOM 10287 C CA . LEU A 1 18 ? 12.405 -5.461 5.228 1.00 25.00 18 LEU A CA 19
ATOM 10288 C C . LEU A 1 18 ? 13.251 -6.490 5.980 1.00 25.00 18 LEU A C 19
ATOM 10289 O O . LEU A 1 18 ? 13.709 -6.234 7.091 1.00 25.00 18 LEU A O 19
ATOM 10305 N N . GLY A 1 19 ? 13.443 -7.666 5.401 1.00 25.00 19 GLY A N 19
ATOM 10306 C CA . GLY A 1 19 ? 14.233 -8.687 6.055 1.00 25.00 19 GLY A CA 19
ATOM 10307 C C . GLY A 1 19 ? 14.168 -9.994 5.313 1.00 25.00 19 GLY A C 19
ATOM 10308 O O . GLY A 1 19 ? 13.084 -10.459 5.014 1.00 25.00 19 GLY A O 19
ATOM 10312 N N . GLY A 1 20 ? 15.322 -10.601 5.077 1.00 25.00 20 GLY A N 19
ATOM 10313 C CA . GLY A 1 20 ? 15.389 -11.851 4.324 1.00 25.00 20 GLY A CA 19
ATOM 10314 C C . GLY A 1 20 ? 14.724 -13.046 4.966 1.00 25.00 20 GLY A C 19
ATOM 10315 O O . GLY A 1 20 ? 14.491 -14.057 4.321 1.00 25.00 20 GLY A O 19
ATOM 10319 N N . GLY A 1 21 ? 14.393 -12.918 6.246 1.00 25.00 21 GLY A N 19
ATOM 10320 C CA . GLY A 1 21 ? 13.677 -13.974 6.940 1.00 25.00 21 GLY A CA 19
ATOM 10321 C C . GLY A 1 21 ? 12.228 -14.015 6.490 1.00 25.00 21 GLY A C 19
ATOM 10322 O O . GLY A 1 21 ? 11.560 -15.034 6.615 1.00 25.00 21 GLY A O 19
ATOM 10326 N N . ARG A 1 22 ? 11.739 -12.900 5.972 1.00 25.00 22 ARG A N 19
ATOM 10327 C CA . ARG A 1 22 ? 10.380 -12.799 5.503 1.00 25.00 22 ARG A CA 19
ATOM 10328 C C . ARG A 1 22 ? 10.323 -13.304 4.085 1.00 25.00 22 ARG A C 19
ATOM 10329 O O . ARG A 1 22 ? 11.074 -12.839 3.229 1.00 25.00 22 ARG A O 19
ATOM 10350 N N . THR A 1 23 ? 9.438 -14.241 3.828 1.00 25.00 23 THR A N 19
ATOM 10351 C CA . THR A 1 23 ? 9.311 -14.828 2.501 1.00 25.00 23 THR A CA 19
ATOM 10352 C C . THR A 1 23 ? 8.237 -14.123 1.699 1.00 25.00 23 THR A C 19
ATOM 10353 O O . THR A 1 23 ? 8.171 -14.258 0.472 1.00 25.00 23 THR A O 19
ATOM 10364 N N . GLY A 1 24 ? 7.431 -13.326 2.373 1.00 25.00 24 GLY A N 19
ATOM 10365 C CA . GLY A 1 24 ? 6.384 -12.588 1.707 1.00 25.00 24 GLY A CA 19
ATOM 10366 C C . GLY A 1 24 ? 5.562 -11.761 2.666 1.00 25.00 24 GLY A C 19
ATOM 10367 O O . GLY A 1 24 ? 6.022 -11.393 3.744 1.00 25.00 24 GLY A O 19
ATOM 10371 N N . GLY A 1 25 ? 4.325 -11.478 2.285 1.00 25.00 25 GLY A N 19
ATOM 10372 C CA . GLY A 1 25 ? 3.443 -10.684 3.123 1.00 25.00 25 GLY A CA 19
ATOM 10373 C C . GLY A 1 25 ? 2.005 -10.774 2.667 1.00 25.00 25 GLY A C 19
ATOM 10374 O O . GLY A 1 25 ? 1.723 -11.230 1.553 1.00 25.00 25 GLY A O 19
ATOM 10378 N N . TYR A 1 26 ? 1.108 -10.341 3.534 1.00 25.00 26 TYR A N 19
ATOM 10379 C CA . TYR A 1 26 ? -0.328 -10.354 3.289 1.00 25.00 26 TYR A CA 19
ATOM 10380 C C . TYR A 1 26 ? -0.860 -8.965 3.626 1.00 25.00 26 TYR A C 19
ATOM 10381 O O . TYR A 1 26 ? -0.144 -8.153 4.201 1.00 25.00 26 TYR A O 19
ATOM 10399 N N . CYS A 1 27 ? -2.119 -8.712 3.319 1.00 25.00 27 CYS A N 19
ATOM 10400 C CA . CYS A 1 27 ? -2.727 -7.427 3.634 1.00 25.00 27 CYS A CA 19
ATOM 10401 C C . CYS A 1 27 ? -3.973 -7.623 4.488 1.00 25.00 27 CYS A C 19
ATOM 10402 O O . CYS A 1 27 ? -4.727 -8.568 4.279 1.00 25.00 27 CYS A O 19
ATOM 10409 N N . ALA A 1 28 ? -4.171 -6.723 5.433 1.00 25.00 28 ALA A N 19
ATOM 10410 C CA . ALA A 1 28 ? -5.324 -6.740 6.331 1.00 25.00 28 ALA A CA 19
ATOM 10411 C C . ALA A 1 28 ? -5.689 -5.267 6.542 1.00 25.00 28 ALA A C 19
ATOM 10412 O O . ALA A 1 28 ? -5.077 -4.398 5.933 1.00 25.00 28 ALA A O 19
ATOM 10419 N N . GLY A 1 29 ? -6.655 -4.963 7.391 1.00 25.00 29 GLY A N 19
ATOM 10420 C CA . GLY A 1 29 ? -6.987 -3.573 7.627 1.00 25.00 29 GLY A CA 19
ATOM 10421 C C . GLY A 1 29 ? -8.013 -3.374 8.731 1.00 25.00 29 GLY A C 19
ATOM 10422 O O . GLY A 1 29 ? -8.371 -4.341 9.398 1.00 25.00 29 GLY A O 19
ATOM 10426 N N . PRO A 1 30 ? -8.484 -2.133 8.962 1.00 25.00 30 PRO A N 19
ATOM 10427 C CA . PRO A 1 30 ? -9.497 -1.804 9.980 1.00 25.00 30 PRO A CA 19
ATOM 10428 C C . PRO A 1 30 ? -10.884 -2.364 9.698 1.00 25.00 30 PRO A C 19
ATOM 10429 O O . PRO A 1 30 ? -11.125 -2.995 8.687 1.00 25.00 30 PRO A O 19
ATOM 10440 N N . TRP A 1 31 ? -11.810 -1.995 10.574 1.00 25.00 31 TRP A N 19
ATOM 10441 C CA . TRP A 1 31 ? -13.243 -2.279 10.404 1.00 25.00 31 TRP A CA 19
ATOM 10442 C C . TRP A 1 31 ? -13.863 -1.579 9.181 1.00 25.00 31 TRP A C 19
ATOM 10443 O O . TRP A 1 31 ? -15.056 -1.722 8.913 1.00 25.00 31 TRP A O 19
ATOM 10464 N N . TYR A 1 32 ? -13.073 -0.770 8.494 1.00 25.00 32 TYR A N 19
ATOM 10465 C CA . TYR A 1 32 ? -13.541 0.001 7.356 1.00 25.00 32 TYR A CA 19
ATOM 10466 C C . TYR A 1 32 ? -12.444 0.006 6.300 1.00 25.00 32 TYR A C 19
ATOM 10467 O O . TYR A 1 32 ? -11.290 -0.315 6.596 1.00 25.00 32 TYR A O 19
ATOM 10485 N N . LEU A 1 33 ? -12.830 0.384 5.082 1.00 25.00 33 LEU A N 19
ATOM 10486 C CA . LEU A 1 33 ? -11.971 0.334 3.887 1.00 25.00 33 LEU A CA 19
ATOM 10487 C C . LEU A 1 33 ? -11.634 -1.131 3.593 1.00 25.00 33 LEU A C 19
ATOM 10488 O O . LEU A 1 33 ? -12.352 -2.024 4.014 1.00 25.00 33 LEU A O 19
ATOM 10504 N N . GLY A 1 34 ? -10.602 -1.361 2.798 1.00 25.00 34 GLY A N 19
ATOM 10505 C CA . GLY A 1 34 ? -10.237 -2.717 2.420 1.00 25.00 34 GLY A CA 19
ATOM 10506 C C . GLY A 1 34 ? -9.109 -3.270 3.268 1.00 25.00 34 GLY A C 19
ATOM 10507 O O . GLY A 1 34 ? -9.240 -3.471 4.462 1.00 25.00 34 GLY A O 19
ATOM 10511 N N . HIS A 1 35 ? -7.964 -3.472 2.639 1.00 25.00 35 HIS A N 19
ATOM 10512 C CA . HIS A 1 35 ? -6.782 -3.995 3.318 1.00 25.00 35 HIS A CA 19
ATOM 10513 C C . HIS A 1 35 ? -5.543 -3.082 3.185 1.00 25.00 35 HIS A C 19
ATOM 10514 O O . HIS A 1 35 ? -4.569 -3.443 2.531 1.00 25.00 35 HIS A O 19
ATOM 10528 N N . PRO A 1 36 ? -5.587 -1.860 3.755 1.00 25.00 36 PRO A N 19
ATOM 10529 C CA . PRO A 1 36 ? -4.426 -0.971 3.605 1.00 25.00 36 PRO A CA 19
ATOM 10530 C C . PRO A 1 36 ? -3.181 -1.353 4.409 1.00 25.00 36 PRO A C 19
ATOM 10531 O O . PRO A 1 36 ? -2.093 -0.833 4.157 1.00 25.00 36 PRO A O 19
ATOM 10542 N N . THR A 1 37 ? -3.352 -2.193 5.412 1.00 25.00 37 THR A N 19
ATOM 10543 C CA . THR A 1 37 ? -2.271 -2.554 6.335 1.00 25.00 37 THR A CA 19
ATOM 10544 C C . THR A 1 37 ? -1.511 -3.779 5.844 1.00 25.00 37 THR A C 19
ATOM 10545 O O . THR A 1 37 ? -2.058 -4.873 5.785 1.00 25.00 37 THR A O 19
ATOM 10556 N N . CYS A 1 38 ? -0.239 -3.605 5.522 1.00 25.00 38 CYS A N 19
ATOM 10557 C CA . CYS A 1 38 ? 0.612 -4.726 5.141 1.00 25.00 38 CYS A CA 19
ATOM 10558 C C . CYS A 1 38 ? 1.073 -5.412 6.415 1.00 25.00 38 CYS A C 19
ATOM 10559 O O . CYS A 1 38 ? 1.367 -4.752 7.405 1.00 25.00 38 CYS A O 19
ATOM 10566 N N . THR A 1 39 ? 1.137 -6.729 6.377 1.00 25.00 39 THR A N 19
ATOM 10567 C CA . THR A 1 39 ? 1.624 -7.531 7.492 1.00 25.00 39 THR A CA 19
ATOM 10568 C C . THR A 1 39 ? 2.492 -8.600 6.853 1.00 25.00 39 THR A C 19
ATOM 10569 O O . THR A 1 39 ? 2.151 -9.099 5.794 1.00 25.00 39 THR A O 19
ATOM 10580 N N . CYS A 1 40 ? 3.639 -8.921 7.428 1.00 25.00 40 CYS A N 19
ATOM 10581 C CA . CYS A 1 40 ? 4.587 -9.785 6.746 1.00 25.00 40 CYS A CA 19
ATOM 10582 C C . CYS A 1 40 ? 4.470 -11.237 7.162 1.00 25.00 40 CYS A C 19
ATOM 10583 O O . CYS A 1 40 ? 4.020 -11.560 8.260 1.00 25.00 40 CYS A O 19
ATOM 10590 N N . SER A 1 41 ? 4.912 -12.108 6.263 1.00 25.00 41 SER A N 19
ATOM 10591 C CA . SER A 1 41 ? 4.881 -13.547 6.462 1.00 25.00 41 SER A CA 19
ATOM 10592 C C . SER A 1 41 ? 6.302 -14.061 6.378 1.00 25.00 41 SER A C 19
ATOM 10593 O O . SER A 1 41 ? 7.157 -13.450 5.723 1.00 25.00 41 SER A O 19
ATOM 10601 N N . PHE A 1 42 ? 6.535 -15.187 7.014 1.00 25.00 42 PHE A N 19
ATOM 10602 C CA . PHE A 1 42 ? 7.828 -15.854 7.004 1.00 25.00 42 PHE A CA 19
ATOM 10603 C C . PHE A 1 42 ? 7.499 -17.223 6.444 1.00 25.00 42 PHE A C 19
ATOM 10604 O O . PHE A 1 42 ? 6.304 -17.584 6.574 1.00 25.00 42 PHE A O 19
ATOM 10622 N N . GLY A 1 1 ? -0.872 0.255 2.217 1.00 25.00 1 GLY A N 20
ATOM 10623 C CA . GLY A 1 1 ? 0.116 0.794 1.256 1.00 25.00 1 GLY A CA 20
ATOM 10624 C C . GLY A 1 1 ? 0.845 -0.313 0.547 1.00 25.00 1 GLY A C 20
ATOM 10625 O O . GLY A 1 1 ? 0.480 -1.462 0.731 1.00 25.00 1 GLY A O 20
ATOM 10630 N N . PHE A 1 2 ? 1.868 0.020 -0.238 1.00 25.00 2 PHE A N 20
ATOM 10631 C CA . PHE A 1 2 ? 2.703 -0.980 -0.929 1.00 25.00 2 PHE A CA 20
ATOM 10632 C C . PHE A 1 2 ? 1.871 -1.931 -1.798 1.00 25.00 2 PHE A C 20
ATOM 10633 O O . PHE A 1 2 ? 1.979 -3.137 -1.699 1.00 25.00 2 PHE A O 20
ATOM 10650 N N . GLY A 1 3 ? 0.999 -1.353 -2.612 1.00 25.00 3 GLY A N 20
ATOM 10651 C CA . GLY A 1 3 ? 0.152 -2.127 -3.510 1.00 25.00 3 GLY A CA 20
ATOM 10652 C C . GLY A 1 3 ? -1.199 -2.411 -2.895 1.00 25.00 3 GLY A C 20
ATOM 10653 O O . GLY A 1 3 ? -2.208 -2.505 -3.586 1.00 25.00 3 GLY A O 20
ATOM 10657 N N . CYS A 1 4 ? -1.230 -2.503 -1.578 1.00 25.00 4 CYS A N 20
ATOM 10658 C CA . CYS A 1 4 ? -2.470 -2.782 -0.867 1.00 25.00 4 CYS A CA 20
ATOM 10659 C C . CYS A 1 4 ? -3.156 -1.490 -0.386 1.00 25.00 4 CYS A C 20
ATOM 10660 O O . CYS A 1 4 ? -2.476 -0.517 -0.031 1.00 25.00 4 CYS A O 20
ATOM 10667 N N . PRO A 1 5 ? -4.504 -1.466 -0.337 1.00 25.00 5 PRO A N 20
ATOM 10668 C CA . PRO A 1 5 ? -5.426 -2.537 -0.738 1.00 25.00 5 PRO A CA 20
ATOM 10669 C C . PRO A 1 5 ? -5.519 -2.698 -2.261 1.00 25.00 5 PRO A C 20
ATOM 10670 O O . PRO A 1 5 ? -5.652 -1.719 -2.982 1.00 25.00 5 PRO A O 20
ATOM 10681 N N . GLY A 1 6 ? -5.439 -3.934 -2.730 1.00 25.00 6 GLY A N 20
ATOM 10682 C CA . GLY A 1 6 ? -5.496 -4.209 -4.157 1.00 25.00 6 GLY A CA 20
ATOM 10683 C C . GLY A 1 6 ? -4.538 -5.319 -4.534 1.00 25.00 6 GLY A C 20
ATOM 10684 O O . GLY A 1 6 ? -4.961 -6.415 -4.875 1.00 25.00 6 GLY A O 20
ATOM 10688 N N . ASP A 1 7 ? -3.247 -5.044 -4.420 1.00 25.00 7 ASP A N 20
ATOM 10689 C CA . ASP A 1 7 ? -2.210 -6.019 -4.758 1.00 25.00 7 ASP A CA 20
ATOM 10690 C C . ASP A 1 7 ? -1.351 -6.424 -3.565 1.00 25.00 7 ASP A C 20
ATOM 10691 O O . ASP A 1 7 ? -0.712 -5.591 -2.924 1.00 25.00 7 ASP A O 20
ATOM 10700 N N . ALA A 1 8 ? -1.314 -7.721 -3.293 1.00 25.00 8 ALA A N 20
ATOM 10701 C CA . ALA A 1 8 ? -0.497 -8.258 -2.217 1.00 25.00 8 ALA A CA 20
ATOM 10702 C C . ALA A 1 8 ? 0.931 -8.582 -2.680 1.00 25.00 8 ALA A C 20
ATOM 10703 O O . ALA A 1 8 ? 1.802 -8.832 -1.854 1.00 25.00 8 ALA A O 20
ATOM 10710 N N . TYR A 1 9 ? 1.177 -8.608 -3.982 1.00 25.00 9 TYR A N 20
ATOM 10711 C CA . TYR A 1 9 ? 2.506 -8.968 -4.484 1.00 25.00 9 TYR A CA 20
ATOM 10712 C C . TYR A 1 9 ? 3.533 -7.902 -4.114 1.00 25.00 9 TYR A C 20
ATOM 10713 O O . TYR A 1 9 ? 4.574 -8.212 -3.549 1.00 25.00 9 TYR A O 20
ATOM 10731 N N . GLN A 1 10 ? 3.220 -6.639 -4.365 1.00 25.00 10 GLN A N 20
ATOM 10732 C CA . GLN A 1 10 ? 4.119 -5.547 -3.993 1.00 25.00 10 GLN A CA 20
ATOM 10733 C C . GLN A 1 10 ? 4.270 -5.471 -2.469 1.00 25.00 10 GLN A C 20
ATOM 10734 O O . GLN A 1 10 ? 5.336 -5.135 -1.952 1.00 25.00 10 GLN A O 20
ATOM 10748 N N . CYS A 1 11 ? 3.220 -5.843 -1.751 1.00 25.00 11 CYS A N 20
ATOM 10749 C CA . CYS A 1 11 ? 3.267 -5.891 -0.290 1.00 25.00 11 CYS A CA 20
ATOM 10750 C C . CYS A 1 11 ? 4.281 -6.950 0.152 1.00 25.00 11 CYS A C 20
ATOM 10751 O O . CYS A 1 11 ? 5.094 -6.723 1.051 1.00 25.00 11 CYS A O 20
ATOM 10758 N N . SER A 1 12 ? 4.257 -8.091 -0.520 1.00 25.00 12 SER A N 20
ATOM 10759 C CA . SER A 1 12 ? 5.210 -9.168 -0.267 1.00 25.00 12 SER A CA 20
ATOM 10760 C C . SER A 1 12 ? 6.628 -8.712 -0.572 1.00 25.00 12 SER A C 20
ATOM 10761 O O . SER A 1 12 ? 7.527 -8.941 0.228 1.00 0.00 12 SER A O 20
ATOM 10769 N N . GLU A 1 13 ? 6.829 -8.033 -1.693 1.00 25.00 13 GLU A N 20
ATOM 10770 C CA . GLU A 1 13 ? 8.150 -7.531 -2.053 1.00 25.00 13 GLU A CA 20
ATOM 10771 C C . GLU A 1 13 ? 8.671 -6.550 -1.005 1.00 25.00 13 GLU A C 20
ATOM 10772 O O . GLU A 1 13 ? 9.832 -6.617 -0.607 1.00 25.00 13 GLU A O 20
ATOM 10784 N N . HIS A 1 14 ? 7.800 -5.676 -0.517 1.00 25.00 14 HIS A N 20
ATOM 10785 C CA . HIS A 1 14 ? 8.181 -4.732 0.527 1.00 25.00 14 HIS A CA 20
ATOM 10786 C C . HIS A 1 14 ? 8.584 -5.471 1.798 1.00 25.00 14 HIS A C 20
ATOM 10787 O O . HIS A 1 14 ? 9.613 -5.177 2.394 1.00 25.00 14 HIS A O 20
ATOM 10801 N N . CYS A 1 15 ? 7.797 -6.458 2.199 1.00 25.00 15 CYS A N 20
ATOM 10802 C CA . CYS A 1 15 ? 8.115 -7.237 3.391 1.00 25.00 15 CYS A CA 20
ATOM 10803 C C . CYS A 1 15 ? 9.429 -7.994 3.236 1.00 25.00 15 CYS A C 20
ATOM 10804 O O . CYS A 1 15 ? 10.246 -8.006 4.149 1.00 25.00 15 CYS A O 20
ATOM 10811 N N . ARG A 1 16 ? 9.657 -8.592 2.080 1.00 25.00 16 ARG A N 20
ATOM 10812 C CA . ARG A 1 16 ? 10.914 -9.305 1.823 1.00 25.00 16 ARG A CA 20
ATOM 10813 C C . ARG A 1 16 ? 12.103 -8.349 1.905 1.00 25.00 16 ARG A C 20
ATOM 10814 O O . ARG A 1 16 ? 13.159 -8.710 2.413 1.00 25.00 16 ARG A O 20
ATOM 10835 N N . ALA A 1 17 ? 11.918 -7.115 1.459 1.00 25.00 17 ALA A N 20
ATOM 10836 C CA . ALA A 1 17 ? 12.968 -6.105 1.534 1.00 25.00 17 ALA A CA 20
ATOM 10837 C C . ALA A 1 17 ? 13.298 -5.724 2.989 1.00 25.00 17 ALA A C 20
ATOM 10838 O O . ALA A 1 17 ? 14.440 -5.406 3.306 1.00 25.00 17 ALA A O 20
ATOM 10845 N N . LEU A 1 18 ? 12.304 -5.768 3.871 1.00 25.00 18 LEU A N 20
ATOM 10846 C CA . LEU A 1 18 ? 12.509 -5.436 5.288 1.00 25.00 18 LEU A CA 20
ATOM 10847 C C . LEU A 1 18 ? 13.356 -6.486 6.004 1.00 25.00 18 LEU A C 20
ATOM 10848 O O . LEU A 1 18 ? 13.855 -6.249 7.105 1.00 25.00 18 LEU A O 20
ATOM 10864 N N . GLY A 1 19 ? 13.497 -7.662 5.413 1.00 25.00 19 GLY A N 20
ATOM 10865 C CA . GLY A 1 19 ? 14.297 -8.706 6.020 1.00 25.00 19 GLY A CA 20
ATOM 10866 C C . GLY A 1 19 ? 14.198 -9.991 5.238 1.00 25.00 19 GLY A C 20
ATOM 10867 O O . GLY A 1 19 ? 13.103 -10.456 4.983 1.00 25.00 19 GLY A O 20
ATOM 10871 N N . GLY A 1 20 ? 15.335 -10.582 4.891 1.00 25.00 20 GLY A N 20
ATOM 10872 C CA . GLY A 1 20 ? 15.347 -11.796 4.081 1.00 25.00 20 GLY A CA 20
ATOM 10873 C C . GLY A 1 20 ? 14.721 -13.020 4.711 1.00 25.00 20 GLY A C 20
ATOM 10874 O O . GLY A 1 20 ? 14.429 -13.996 4.038 1.00 25.00 20 GLY A O 20
ATOM 10878 N N . GLY A 1 21 ? 14.495 -12.952 6.011 1.00 25.00 21 GLY A N 20
ATOM 10879 C CA . GLY A 1 21 ? 13.812 -14.031 6.709 1.00 25.00 21 GLY A CA 20
ATOM 10880 C C . GLY A 1 21 ? 12.332 -14.043 6.368 1.00 25.00 21 GLY A C 20
ATOM 10881 O O . GLY A 1 21 ? 11.675 -15.068 6.476 1.00 25.00 21 GLY A O 20
ATOM 10885 N N . ARG A 1 22 ? 11.803 -12.896 5.959 1.00 25.00 22 ARG A N 20
ATOM 10886 C CA . ARG A 1 22 ? 10.418 -12.792 5.565 1.00 25.00 22 ARG A CA 20
ATOM 10887 C C . ARG A 1 22 ? 10.291 -13.354 4.171 1.00 25.00 22 ARG A C 20
ATOM 10888 O O . ARG A 1 22 ? 10.996 -12.934 3.258 1.00 25.00 22 ARG A O 20
ATOM 10909 N N . THR A 1 23 ? 9.390 -14.298 4.000 1.00 25.00 23 THR A N 20
ATOM 10910 C CA . THR A 1 23 ? 9.201 -14.937 2.706 1.00 25.00 23 THR A CA 20
ATOM 10911 C C . THR A 1 23 ? 8.190 -14.154 1.894 1.00 25.00 23 THR A C 20
ATOM 10912 O O . THR A 1 23 ? 8.126 -14.282 0.668 1.00 25.00 23 THR A O 20
ATOM 10923 N N . GLY A 1 24 ? 7.438 -13.305 2.572 1.00 25.00 24 GLY A N 20
ATOM 10924 C CA . GLY A 1 24 ? 6.452 -12.491 1.903 1.00 25.00 24 GLY A CA 20
ATOM 10925 C C . GLY A 1 24 ? 5.613 -11.674 2.853 1.00 25.00 24 GLY A C 20
ATOM 10926 O O . GLY A 1 24 ? 6.060 -11.291 3.931 1.00 25.00 24 GLY A O 20
ATOM 10930 N N . GLY A 1 25 ? 4.381 -11.415 2.457 1.00 25.00 25 GLY A N 20
ATOM 10931 C CA . GLY A 1 25 ? 3.466 -10.654 3.279 1.00 25.00 25 GLY A CA 20
ATOM 10932 C C . GLY A 1 25 ? 2.072 -10.737 2.708 1.00 25.00 25 GLY A C 20
ATOM 10933 O O . GLY A 1 25 ? 1.894 -11.162 1.569 1.00 25.00 25 GLY A O 20
ATOM 10937 N N . TYR A 1 26 ? 1.099 -10.347 3.509 1.00 25.00 26 TYR A N 20
ATOM 10938 C CA . TYR A 1 26 ? -0.311 -10.377 3.139 1.00 25.00 26 TYR A CA 20
ATOM 10939 C C . TYR A 1 26 ? -0.915 -9.076 3.641 1.00 25.00 26 TYR A C 20
ATOM 10940 O O . TYR A 1 26 ? -0.254 -8.327 4.357 1.00 25.00 26 TYR A O 20
ATOM 10958 N N . CYS A 1 27 ? -2.159 -8.801 3.288 1.00 25.00 27 CYS A N 20
ATOM 10959 C CA . CYS A 1 27 ? -2.796 -7.555 3.695 1.00 25.00 27 CYS A CA 20
ATOM 10960 C C . CYS A 1 27 ? -4.046 -7.797 4.529 1.00 25.00 27 CYS A C 20
ATOM 10961 O O . CYS A 1 27 ? -4.775 -8.762 4.311 1.00 25.00 27 CYS A O 20
ATOM 10968 N N . ALA A 1 28 ? -4.273 -6.902 5.478 1.00 25.00 28 ALA A N 20
ATOM 10969 C CA . ALA A 1 28 ? -5.423 -6.932 6.375 1.00 25.00 28 ALA A CA 20
ATOM 10970 C C . ALA A 1 28 ? -5.613 -5.476 6.759 1.00 25.00 28 ALA A C 20
ATOM 10971 O O . ALA A 1 28 ? -5.062 -4.604 6.102 1.00 25.00 28 ALA A O 20
ATOM 10978 N N . GLY A 1 29 ? -6.318 -5.201 7.839 1.00 25.00 29 GLY A N 20
ATOM 10979 C CA . GLY A 1 29 ? -6.384 -3.831 8.328 1.00 25.00 29 GLY A CA 20
ATOM 10980 C C . GLY A 1 29 ? -7.655 -3.442 9.049 1.00 25.00 29 GLY A C 20
ATOM 10981 O O . GLY A 1 29 ? -8.447 -4.307 9.414 1.00 25.00 29 GLY A O 20
ATOM 10985 N N . PRO A 1 30 ? -7.856 -2.132 9.292 1.00 25.00 30 PRO A N 20
ATOM 10986 C CA . PRO A 1 30 ? -9.058 -1.628 9.964 1.00 25.00 30 PRO A CA 20
ATOM 10987 C C . PRO A 1 30 ? -10.327 -1.887 9.170 1.00 25.00 30 PRO A C 20
ATOM 10988 O O . PRO A 1 30 ? -10.279 -2.211 7.994 1.00 25.00 30 PRO A O 20
ATOM 10999 N N . TRP A 1 31 ? -11.461 -1.698 9.82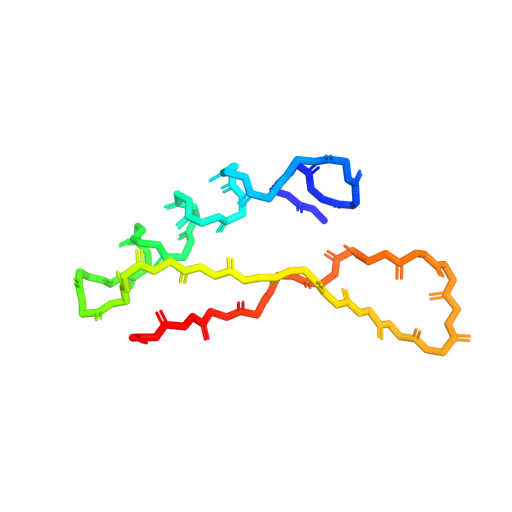5 1.00 25.00 31 TRP A N 20
ATOM 11000 C CA . TRP A 1 31 ? -12.776 -1.961 9.238 1.00 25.00 31 TRP A CA 20
ATOM 11001 C C . TRP A 1 31 ? -13.223 -1.014 8.116 1.00 25.00 31 TRP A C 20
ATOM 11002 O O . TRP A 1 31 ? -14.323 -1.157 7.593 1.00 25.00 31 TRP A O 20
ATOM 11023 N N . TYR A 1 32 ? -12.389 -0.045 7.758 1.00 25.00 32 TYR A N 20
ATOM 11024 C CA . TYR A 1 32 ? -12.683 0.845 6.640 1.00 25.00 32 TYR A CA 20
ATOM 11025 C C . TYR A 1 32 ? -11.764 0.470 5.481 1.00 25.00 32 TYR A C 20
ATOM 11026 O O . TYR A 1 32 ? -10.652 -0.015 5.698 1.00 25.00 32 TYR A O 20
ATOM 11044 N N . LEU A 1 33 ? -12.262 0.679 4.263 1.00 25.00 33 LEU A N 20
ATOM 11045 C CA . LEU A 1 33 ? -11.615 0.210 3.026 1.00 25.00 33 LEU A CA 20
ATOM 11046 C C . LEU A 1 33 ? -11.545 -1.323 3.105 1.00 25.00 33 LEU A C 20
ATOM 11047 O O . LEU A 1 33 ? -12.384 -1.938 3.747 1.00 25.00 33 LEU A O 20
ATOM 11063 N N . GLY A 1 34 ? -10.600 -1.932 2.400 1.00 25.00 34 GLY A N 20
ATOM 11064 C CA . GLY A 1 34 ? -10.502 -3.389 2.380 1.00 25.00 34 GLY A CA 20
ATOM 11065 C C . GLY A 1 34 ? -9.364 -3.920 3.225 1.00 25.00 34 GLY A C 20
ATOM 11066 O O . GLY A 1 34 ? -9.565 -4.475 4.291 1.00 25.00 34 GLY A O 20
ATOM 11070 N N . HIS A 1 35 ? -8.145 -3.740 2.732 1.00 25.00 35 HIS A N 20
ATOM 11071 C CA . HIS A 1 35 ? -6.951 -4.229 3.428 1.00 25.00 35 HIS A CA 20
ATOM 11072 C C . HIS A 1 35 ? -5.808 -3.192 3.431 1.00 25.00 35 HIS A C 20
ATOM 11073 O O . HIS A 1 35 ? -4.808 -3.358 2.725 1.00 25.00 35 HIS A O 20
ATOM 11087 N N . PRO A 1 36 ? -5.967 -2.072 4.164 1.00 25.00 36 PRO A N 20
ATOM 11088 C CA . PRO A 1 36 ? -4.924 -1.029 4.134 1.00 25.00 36 PRO A CA 20
ATOM 11089 C C . PRO A 1 36 ? -3.552 -1.389 4.723 1.00 25.00 36 PRO A C 20
ATOM 11090 O O . PRO A 1 36 ? -2.540 -0.775 4.367 1.00 25.00 36 PRO A O 20
ATOM 11101 N N . THR A 1 37 ? -3.521 -2.324 5.658 1.00 25.00 37 THR A N 20
ATOM 11102 C CA . THR A 1 37 ? -2.307 -2.657 6.402 1.00 25.00 37 THR A CA 20
ATOM 11103 C C . THR A 1 37 ? -1.549 -3.834 5.798 1.00 25.00 37 THR A C 20
ATOM 11104 O O . THR A 1 37 ? -2.078 -4.941 5.691 1.00 25.00 37 THR A O 20
ATOM 11115 N N . CYS A 1 38 ? -0.284 -3.613 5.477 1.00 25.00 38 CYS A N 20
ATOM 11116 C CA . CYS A 1 38 ? 0.597 -4.700 5.065 1.00 25.00 38 CYS A CA 20
ATOM 11117 C C . CYS A 1 38 ? 1.081 -5.386 6.331 1.00 25.00 38 CYS A C 20
ATOM 11118 O O . CYS A 1 38 ? 1.494 -4.723 7.280 1.00 25.00 38 CYS A O 20
ATOM 11125 N N . THR A 1 39 ? 1.037 -6.705 6.337 1.00 25.00 39 THR A N 20
ATOM 11126 C CA . THR A 1 39 ? 1.491 -7.504 7.460 1.00 25.00 39 THR A CA 20
ATOM 11127 C C . THR A 1 39 ? 2.437 -8.537 6.867 1.00 25.00 39 THR A C 20
ATOM 11128 O O . THR A 1 39 ? 2.139 -9.116 5.833 1.00 25.00 39 THR A O 20
ATOM 11139 N N . CYS A 1 40 ? 3.597 -8.735 7.467 1.00 25.00 40 CYS A N 20
ATOM 11140 C CA . CYS A 1 40 ? 4.612 -9.572 6.843 1.00 25.00 40 CYS A CA 20
ATOM 11141 C C . CYS A 1 40 ? 4.572 -10.992 7.358 1.00 25.00 40 CYS A C 20
ATOM 11142 O O . CYS A 1 40 ? 4.170 -11.241 8.493 1.00 25.00 40 CYS A O 20
ATOM 11149 N N . SER A 1 41 ? 4.986 -11.911 6.503 1.00 25.00 41 SER A N 20
ATOM 11150 C CA . SER A 1 41 ? 4.972 -13.332 6.808 1.00 25.00 41 SER A CA 20
ATOM 11151 C C . SER A 1 41 ? 6.377 -13.877 6.680 1.00 25.00 41 SER A C 20
ATOM 11152 O O . SER A 1 41 ? 7.203 -13.343 5.930 1.00 25.00 41 SER A O 20
ATOM 11160 N N . PHE A 1 42 ? 6.625 -14.963 7.384 1.00 25.00 42 PHE A N 20
ATOM 11161 C CA . PHE A 1 42 ? 7.884 -15.685 7.324 1.00 25.00 42 PHE A CA 20
ATOM 11162 C C . PHE A 1 42 ? 7.454 -17.049 6.819 1.00 25.00 42 PHE A C 20
ATOM 11163 O O . PHE A 1 42 ? 6.233 -17.304 6.931 1.00 25.00 42 PHE A O 20
#

Organism: Aspergillus amstelodami (NCBI:txid5054)

Radius of gyration: 9.7 Å; Cα contacts (8 Å, |Δi|>4): 87; chains: 1; bounding box: 28×17×17 Å

B-factor: mean 25.0, std 0.0, range [25.0, 25.0]

Solvent-accessible surface area: 2947 Å² total; per-residue (Å²): 51,103,31,11,78,82,58,55,147,88,0,22,83,47,0,129,89,103,22,79,54,66,84,8,5,153,30,47,35,56,259,145,151,37,98,42,65,26,77,39,26,165

CATH classification: 3.30.30.10

Sequence (42 aa):
GFGCPGDAYQCSEHCRALGGGRTGGYCAGPWYLGHPTCTCSFGFGCPGDAYQCSEHCRALGGGRTGGYCAGPWYLGHPTCTCSFGFGCPGDAYQCSEHCRALGGGRTGGYCAGPWYLGHPTCTCSFGFGCPGDAYQCSEHCRALGGGRTGGYCAGPWYLGHPTCTCSFGFGCPGDAYQCSEHCRALGGGRTGGYCAGPWYLGHPTCTCSFGFGCPGDAYQCSEHCRALGGGRTGGYCAGPWYLGHPTCTCSFGFGCPGDAYQCSEHCRALGGGRTGGYCAGPWYLGHPTCTCSFGFGCPGDAYQCSEHCRALGGGRTGGYCAGPWYLGHPTCTCSFGFGCPGDAYQCSEHCRALGGGRTGGYCAGPWYLGHPTCTCSFGFGCPGDAYQCSEHCRALGGGRTGGYCAGPWYLGHPTCTCSFGFGCPGDAYQCSEHCRALGGGRTGGYCAGPWYLGHPTCTCSFGFGCPGDAYQCSEHCRALGGGRTGGYCAGPWYLGHPTCTCSFGFGCPGDAYQCSEHCRALGGGRTGGYCAGPWYLGHPTCTCSFGFGCPGDAYQCSEHCRALGGGRTGGYCAGPWYLGHPTCTCSFGFGCPGDAYQCSEHCRALGGGRTGGYCAGPWYLGHPTCTCSFGFGCPGDAYQCSEHCRALGGGRTGGYCAGPWYLGHPTCTCSFGFGCPGDAYQCSEHCRALGGGRTGGYCAGPWYLGHPTCTCSFGFGCPGDAYQCSEHCRALGGGRTGGYCAGPWYLGHPTCTCSFGFGCPGDAYQCSEHCRALGGGRTGGYCAGPWYLGHPTCTCSFGFGCPGDAYQCSEHCRALGGGRTGGYCAGPWYLGHPTCTCSF

Secondary structure (DSSP, 8-state):
-TTTTT-HHHHHHHHHHH-TT--EEEEE--SSSSS-EEEEE-

Foldseek 3Di:
DQCPPPDQQSLQVVLCVVDVVFNGWGFQDDPPDGGPDIGTHD

Nearest PDB structures (foldseek):
  2lt8-assembly1_A  TM=1.018E+00  e=2.733E-08  Aspergillus amstelodami
  7jn6-assembly1_A  TM=7.181E-01  e=2.986E+00  Arabidopsis thaliana
  2lt8-assembly1_A  TM=9.920E-01  e=2.761E-08  Aspergillus amstelodami
  2ksk-assembly1_A  TM=7.286E-01  e=1.066E+00  Saccharum officinarum
  7jn6-assembly1_A  TM=7.481E-01  e=2.031E+00  Arabidopsis thaliana

GO terms:
  GO:0020002 host cell plasma membrane (C, IDA)
  GO:0008289 lipid binding (F, IDA)
  GO:0032994 protein-lipid complex (C, IDA)
  GO:0050830 defense response to Gram-positive bacterium (P, IDA)

=== Feature glossary ===
The record interleaves many kinds of information about one protein. Here is each kind framed as the question it answers.

Q: What does the local fold look like, residue by residue?
A: The Foldseek 3Di string encodes local tertiary geometry as a 20-letter alphabet — one character per residue — derived from the relative positions of nearby Cα atoms. Unlike the amino-acid sequence, 3Di is a direct function of the 3D structure, so two proteins with the same fold have similar 3Di strings even at low sequence identity.

Q: Which residues are in helices, strands, or loops?
A: The SS8 string is DSSP's per-residue secondary-structure call. α-helix (H) means an i→i+4 H-bond ladder; β-strand (E) means the residue participates in a β-sheet; 3₁₀ (G) and π (I) are tighter and wider helices; T/S are turns/bends; '-' is loop.

Q: How big and how compact is the whole molecule?
A: Radius of gyration (Rg) is the root-mean-square distance of Cα atoms from their centroid — a single number for overall size and compactness. A globular domain of N residues has Rg ≈ 2.2·N^0.38 Å; an extended or disordered chain has a much larger Rg. The Cα contact count is the number of residue pairs whose Cα atoms are within 8 Å and are more than four positions apart in sequence — a standard proxy for tertiary packing density. The bounding box is the smallest axis-aligned box enclosing all Cα atoms.

Q: Where is each backbone atom in 3D?
A: Structure coordinates are given as an mmCIF _atom_site loop: one row per atom with element, residue name, chain id, sequence number, and x/y/z position in Å. Only the four main-chain atoms per residue are included here; side chains are omitted to keep the record compact.

Q: What is the amino-acid chain?
A: Primary structure: the covalent order of the twenty standard amino acids along the backbone. Two proteins with the same sequence will (almost always) fold to the same structure; two with 30% identity often share a fold but not the details.

Q: What if only a Cα trace is available?
A: Three-state secondary structure (P-SEA) collapses the eight DSSP classes into helix (a), strand (b), and coil (c). P-SEA assigns these from Cα geometry alone — distances and angles — without requiring backbone oxygens, so it works on any Cα trace.

Q: What family and function is it annotated with?
A: Database cross-references. InterPro integrates a dozen domain/family signature databases into unified entries with residue-range hits. GO terms attach function/process/location labels with evidence codes. CATH codes position the fold in a four-level structural taxonomy. Organism is the NCBI-taxonomy species name.

Q: How confident is the AlphaFold model at each residue?
A: pLDDT is the predicted lDDT-Cα score: AlphaFold's confidence that the local environment of each residue (all inter-atomic distances within 15 Å) is correctly placed. It is a per-residue number between 0 and 100, with higher meaning more reliable.

Q: How mobile is each atom in the crystal?
A: B-factor (Debye–Waller factor) reflects atomic displacement in the crystal lattice. It is an experimental observable (units Å²), not a prediction; low values mean the atom is pinned down, high values mean it moves or is heterogeneous across the crystal.

Q: Which residues are buried vs exposed?
A: SASA measures how much of the protein is reachable by solvent. It is computed by rolling a water-sized probe over the atomic surface and summing the exposed area (Å²). Per-residue SASA distinguishes core (buried, low SASA) from surface (exposed, high SASA) residues; total SASA is a whole-molecule size measure.

Q: What do the diagnostic plots show?
A: Plot images: a contact map (which residues are close in 3D, as an N×N binary image), a Ramachandran scatter (backbone torsion angles, revealing secondary-structure composition at a glance), and — for AlphaFold structures — a PAE heatmap (pairwise prediction confidence).

Q: What known structures does this most resemble?
A: The Foldseek neighbor list gives the closest experimentally determined structures in the PDB, ranked by structural alignment. TM-score near 1 means near-identical fold; near 0.3 means only rough topology match. This is how one finds what a novel AlphaFold prediction most resembles in the solved-structure universe.

Q: Are the domains correctly placed relative to each other?
A: Predicted aligned error is AlphaFold's pairwise confidence. Unlike pLDDT (per-residue), PAE is per-residue-pair and captures whether two parts of the structure are correctly placed relative to each other. Units are ångströms of expected positional error.

Q: What do the rendered images show?
A: Structure images are PyMOL renders from six orthogonal camera directions. Cartoon representation draws helices as coils and strands as arrows; sticks shows the backbone as bonds; surface shows the solvent-excluded envelope. Rainbow coloring maps sequence position to hue (blue→red, N→C); chain coloring assigns a distinct color per polypeptide.

Q: What are the backbone torsion angles?
A: φ (phi) and ψ (psi) are the two rotatable backbone dihedrals per residue: φ is the C(i-1)–N–Cα–C torsion, ψ is the N–Cα–C–N(i+1) torsion, both in degrees on (−180°, 180°]. α-helical residues cluster near (−60°, −45°); β-strand residues near (−120°, +130°). A Ramachandran plot is simply a scatter of (φ, ψ) for every residue.